Protein AF-A0A9E7HZ44-F1 (afdb_monomer)

Mean predicted aligned error: 19.76 Å

Foldseek 3Di:
DDDDDDDDDDDDDDDDDDDDDDDDDDDPDDDDADPVLVVLLVVCVVVVPLADDPVVLVVNLVVRVVVHDDDSVRSRVVSVVVSVVVVVVVVVVVVVVVVVVVVPDDDDDDDDDDDDDDDDDDDDDDDDDDDDDDDDDDDDDDDDDDDDDDDPCCVVVVCVVVPLADDDDDPVPDDDDPAWDWDRDSSDIDTHHDDQDDCCVVPNQDDWDADPVGDTDDRPPDDDDDDDPDDDDDDDDDDDDDDDDDDDDDDDDDDDDDDDDDDDDDDDDDDDDDDDDDDDDDDYYDDDDDDDDDDDDDDDDDDDDPPDDPDPDPVAQPLDDDDDDDDDDDDDDPDPVVVVQDFFLFAEEEEAAPQQQALVSLLLLLVLGHAEYEYEPLDDDLVRVVSSVVSNVSSCVVNVRHHAYEYEFNWDWKWKAAAVVQDKAKEAAFDKAKEACPNVDHDYNRYIYMVAQCCLVFDDQQWWKAWQLNQWIWGWHHGDPVRRMTITGTRHIDIDGHTTTMATAPTDRPDQQDDVVRLCCCVVRVVVVQHLEYEGPPDQFLVSLVVVCVSCPVNVLRYFYEYAQQAPNCLVRVVRVVVRGQAYEPACRNNCVRDPVVCSVVSLLVNLLVCLLVLRAYEYDDPLQVCQLPDLHGDPVSLVSLLVSVQSPHNYYYDDCNQHRGPNNSSVSNSSRVSSRSSLSNDPLVVLLVSSVVSADPVHDPLLVQLSVLLVVCVVQVFLEEEEEDAQLVSVSSNLSSPHSHAYEYEHAWDWDDPPPDTDTDDPSSQSVQSRGRRYDYDYDDHDPDDAPVVSVVVSVVVSLVVCVVSVSDDAQGWYWYWDAHVPRTDTDIDGRD

Radius of gyration: 37.18 Å; Cα contacts (8 Å, |Δi|>4): 1185; chains: 1; bounding box: 103×125×105 Å

Nearest PDB structures (foldseek):
  7z4m-assembly1_A  TM=9.750E-01  e=8.342E-63  Plasmodium falciparum 3D7
  3gg8-assembly1_A  TM=9.767E-01  e=5.979E-63  Toxoplasma gondii
  7z4r-assembly1_A  TM=9.336E-01  e=7.892E-63  Plasmodium falciparum 3D7
  6ksh-assembly1_D  TM=8.824E-01  e=1.493E-63  Plasmodium falciparum 3D7
  7z4n-assembly1_A  TM=9.130E-01  e=2.829E-62  Plasmodium falciparum 3D7

Solvent-accessible surface area (backbone atoms only — not comparable to full-atom values): 50744 Å² total; per-residue (Å²): 135,83,87,83,85,88,83,89,86,81,88,83,89,84,90,80,85,84,84,84,81,90,80,76,79,81,74,84,72,80,86,73,80,52,74,70,47,48,52,55,53,50,53,48,38,70,73,65,54,61,74,72,53,75,71,53,34,50,52,52,32,63,65,37,41,81,80,41,95,65,52,54,66,57,56,55,52,47,41,54,51,52,51,52,52,51,55,52,53,52,53,50,53,53,51,52,56,60,53,58,64,70,70,78,77,81,82,90,82,88,86,89,86,90,87,89,88,78,90,78,91,78,91,79,92,88,89,87,90,88,80,90,82,91,85,88,85,84,89,84,93,80,86,85,83,85,85,78,87,90,62,88,69,49,67,70,47,52,40,43,78,73,65,50,57,86,80,92,77,82,66,86,82,63,88,77,69,96,63,57,46,81,46,80,54,97,66,40,86,40,81,40,78,74,70,96,75,63,61,52,85,74,62,46,94,80,77,84,65,73,48,101,83,76,54,70,70,72,93,82,83,72,82,83,86,83,84,88,78,86,80,89,81,87,86,89,83,85,89,86,86,87,88,88,83,82,89,88,86,90,82,87,88,87,80,89,78,89,82,90,87,85,92,88,86,92,85,90,91,90,91,89,84,92,86,88,92,89,91,90,90,86,88,82,89,82,84,89,89,83,90,83,91,85,91,83,91,79,91,75,93,72,90,79,75,89,88,69,83,88,75,85,58,88,90,54,71,71,73,80,80,86,80,82,99,73,89,73,92,75,81,84,86,80,58,84,71,61,61,80,72,66,76,45,46,53,26,30,34,35,22,55,29,90,60,32,43,50,38,77,47,38,36,48,34,49,72,41,50,44,18,28,44,32,42,56,57,74,49,82,50,72,68,58,52,46,54,39,48,52,28,46,49,52,20,25,68,78,65,73,49,81,63,22,41,31,45,31,45,50,33,69,73,37,27,36,26,50,30,50,96,73,48,69,39,74,45,47,55,71,42,66,34,35,38,31,40,55,58,84,46,55,16,57,76,56,37,38,15,28,68,46,76,57,54,22,71,70,50,48,63,71,35,47,41,27,31,53,90,55,67,33,41,30,38,30,64,43,56,36,66,89,81,33,30,32,37,25,32,26,74,42,59,38,78,48,59,60,61,28,48,46,47,52,45,90,53,87,77,92,65,59,65,62,38,75,62,40,49,46,47,44,64,72,48,36,58,77,68,63,44,38,27,39,37,39,34,68,41,44,42,31,65,53,48,56,52,52,40,58,76,42,48,84,50,49,78,60,34,43,42,22,41,21,42,26,38,56,56,15,64,73,36,37,69,47,32,60,69,59,40,58,28,36,28,46,34,48,60,59,24,43,67,26,40,66,65,90,47,47,69,56,54,48,48,53,50,38,45,53,26,46,50,72,42,35,34,28,29,46,31,52,72,42,47,51,56,16,30,82,31,99,58,57,50,77,62,29,58,48,48,52,25,47,46,47,66,60,58,37,11,21,43,32,42,44,60,25,24,14,67,14,80,29,28,63,60,46,45,40,49,52,36,55,39,42,44,52,36,62,52,56,58,60,39,71,58,53,30,51,58,40,57,74,59,52,65,86,84,56,55,74,66,51,51,47,22,49,46,49,48,52,48,26,67,73,66,65,23,48,30,34,40,28,59,29,59,81,30,60,63,45,47,44,34,37,39,46,44,55,85,42,46,30,43,30,34,29,46,45,50,76,44,68,80,93,81,56,78,48,74,47,78,64,49,39,39,39,58,29,39,48,36,35,27,47,43,58,41,81,46,83,71,73,97,64,95,44,79,61,62,53,47,55,50,54,49,50,54,50,51,53,50,30,42,76,71,66,54,44,53,70,76,37,37,33,30,38,36,41,70,58,90,93,47,75,47,79,46,81,42,71,39,116

InterPro domains:
  IPR001356 Homeodomain [PF00046] (28-88)
  IPR001356 Homeodomain [PS50071] (24-89)
  IPR001356 Homeodomain [SM00389] (26-93)
  IPR001697 Pyruvate kinase [PR01050] (401-417)
  IPR001697 Pyruvate kinase [PR01050] (531-545)
  IPR001697 Pyruvate kinase [PR01050] (561-587)
  IPR001697 Pyruvate kinase [PR01050] (588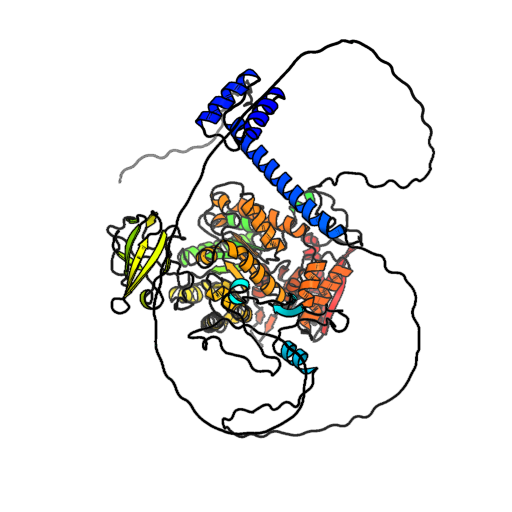-612)
  IPR001697 Pyruvate kinase [PR01050] (613-637)
  IPR001697 Pyruvate kinase [PR01050] (638-656)
  IPR001697 Pyruvate kinase [PR01050] (657-673)
  IPR001697 Pyruvate kinase [PTHR11817] (339-818)
  IPR001697 Pyruvate kinase [TIGR01064] (345-749)
  IPR001697 Pyruvate kinase [cd00288] (344-833)
  IPR009057 Homedomain-like superfamily [SSF46689] (22-96)
  IPR011037 Pyruvate kinase-like, insert domain superfamily [SSF50800] (412-511)
  IPR015793 Pyruvate kinase, barrel [PF00224] (345-669)
  IPR015795 Pyruvate kinase, C-terminal [PF02887] (704-824)
  IPR015806 Pyruvate kinase, insert domain superfamily [G3DSA:2.40.33.10] (412-512)
  IPR015813 Pyruvate/Phosphoenolpyruvate kinase-like domain superfamily [SSF51621] (340-685)
  IPR018209 Pyruvate kinase, active site [PS00110] (559-571)

pLDDT: mean 71.4, std 29.46, range [18.38, 98.81]

Structure (mmCIF, N/CA/C/O backbone):
data_AF-A0A9E7HZ44-F1
#
_entry.id   AF-A0A9E7HZ44-F1
#
loop_
_atom_site.group_PDB
_atom_site.id
_atom_site.type_symbol
_atom_site.label_atom_id
_atom_site.label_alt_id
_atom_site.label_comp_id
_atom_site.label_asym_id
_atom_site.label_entity_id
_atom_site.label_seq_id
_atom_site.pdbx_PDB_ins_code
_atom_site.Cartn_x
_atom_site.Cartn_y
_atom_site.Cartn_z
_atom_site.occupancy
_atom_site.B_iso_or_equiv
_atom_site.auth_seq_id
_atom_site.auth_comp_id
_atom_site.auth_asym_id
_atom_site.auth_atom_id
_atom_site.pdbx_PDB_model_num
ATOM 1 N N . MET A 1 1 ? 22.746 48.131 -11.949 1.00 31.34 1 MET A N 1
ATOM 2 C CA . MET A 1 1 ? 22.868 49.538 -12.367 1.00 31.34 1 MET A CA 1
ATOM 3 C C . MET A 1 1 ? 21.518 49.970 -12.907 1.00 31.34 1 MET A C 1
ATOM 5 O O . MET A 1 1 ? 20.819 49.123 -13.448 1.00 31.34 1 MET A O 1
ATOM 9 N N . ASP A 1 2 ? 21.203 51.241 -12.693 1.00 27.70 2 ASP A N 1
ATOM 10 C CA . ASP A 1 2 ? 20.220 52.071 -13.399 1.00 27.70 2 ASP A CA 1
ATOM 11 C C . ASP A 1 2 ? 18.720 51.726 -13.251 1.00 27.70 2 ASP A C 1
ATOM 13 O O . ASP A 1 2 ? 18.129 50.962 -14.008 1.00 27.70 2 ASP A O 1
ATOM 17 N N . ASP A 1 3 ? 18.121 52.362 -12.240 1.00 26.78 3 ASP A N 1
ATOM 18 C CA . ASP A 1 3 ? 16.855 53.114 -12.234 1.00 26.78 3 ASP A CA 1
ATOM 19 C C . ASP A 1 3 ? 15.755 52.818 -13.285 1.00 26.78 3 ASP A C 1
ATOM 21 O O . ASP A 1 3 ? 15.936 53.030 -14.484 1.00 26.78 3 ASP A O 1
ATOM 25 N N . ARG A 1 4 ? 14.502 52.661 -12.812 1.00 26.77 4 ARG A N 1
ATOM 26 C CA . ARG A 1 4 ? 13.588 53.820 -12.621 1.00 26.77 4 ARG A CA 1
ATOM 27 C C . ARG A 1 4 ? 12.241 53.483 -11.953 1.00 26.77 4 ARG A C 1
ATOM 29 O O . ARG A 1 4 ? 11.632 52.458 -12.224 1.00 26.77 4 ARG A O 1
ATOM 36 N N . ASN A 1 5 ? 11.761 54.476 -11.198 1.00 26.59 5 ASN A N 1
ATOM 37 C CA . ASN A 1 5 ? 10.375 54.818 -10.833 1.00 26.59 5 ASN A CA 1
ATOM 38 C C . ASN A 1 5 ? 9.503 53.858 -9.993 1.00 26.59 5 ASN A C 1
ATOM 40 O O . ASN A 1 5 ? 9.154 52.747 -10.375 1.00 26.59 5 ASN A O 1
ATOM 44 N N . GLN A 1 6 ? 9.009 54.423 -8.887 1.00 26.73 6 GLN A N 1
ATOM 45 C CA . GLN A 1 6 ? 7.844 53.980 -8.115 1.00 26.73 6 GLN A CA 1
ATOM 46 C C . GLN A 1 6 ? 6.529 54.404 -8.801 1.00 26.73 6 GLN A C 1
ATOM 48 O O . GLN A 1 6 ? 6.512 55.409 -9.512 1.00 26.73 6 GLN A O 1
ATOM 53 N N . CYS A 1 7 ? 5.412 53.750 -8.459 1.00 23.45 7 CYS A N 1
ATOM 54 C CA . CYS A 1 7 ? 4.123 54.420 -8.214 1.00 23.45 7 CYS A CA 1
ATOM 55 C C . CYS A 1 7 ? 3.167 53.528 -7.401 1.00 23.45 7 CYS A C 1
ATOM 57 O O . CYS A 1 7 ? 3.275 52.303 -7.427 1.00 23.45 7 CYS A O 1
ATOM 59 N N . HIS A 1 8 ? 2.244 54.160 -6.671 1.00 26.80 8 HIS A N 1
ATOM 60 C CA . HIS A 1 8 ? 1.192 53.494 -5.894 1.00 26.80 8 HIS A CA 1
ATOM 61 C C . HIS A 1 8 ? 0.076 52.929 -6.784 1.00 26.80 8 HIS A C 1
ATOM 63 O O . HIS A 1 8 ? -0.079 53.330 -7.937 1.00 26.80 8 HIS A O 1
ATOM 69 N N . ASN A 1 9 ? -0.756 52.057 -6.210 1.00 24.92 9 ASN A N 1
ATOM 70 C CA . ASN A 1 9 ? -2.046 51.683 -6.779 1.00 24.92 9 ASN A CA 1
ATOM 71 C C . ASN A 1 9 ? -3.054 51.495 -5.638 1.00 24.92 9 ASN A C 1
ATOM 73 O O . ASN A 1 9 ? -2.793 50.701 -4.735 1.00 24.92 9 ASN A O 1
ATOM 77 N N . ASP A 1 10 ? -4.169 52.228 -5.661 1.00 23.77 10 ASP A N 1
ATOM 78 C CA . ASP A 1 10 ? -5.167 52.191 -4.589 1.00 23.77 10 ASP A CA 1
ATOM 79 C C . ASP A 1 10 ? -6.593 52.448 -5.123 1.00 23.77 10 ASP A C 1
ATOM 81 O O . ASP A 1 10 ? -6.895 53.517 -5.654 1.00 23.77 10 ASP A O 1
ATOM 85 N N . SER A 1 11 ? -7.474 51.459 -4.934 1.00 24.36 11 SER A N 1
ATOM 86 C CA . SER A 1 11 ? -8.942 51.575 -5.027 1.00 24.36 11 SER A CA 1
ATOM 87 C C . SER A 1 11 ? -9.523 51.953 -6.441 1.00 24.36 11 SER A C 1
ATOM 89 O O . SER A 1 11 ? -8.825 51.779 -7.439 1.00 24.36 11 SER A O 1
ATOM 91 N N . PRO A 1 12 ? -10.856 52.144 -6.648 1.00 39.22 12 PRO A N 1
ATOM 92 C CA . PRO A 1 12 ? -11.655 51.015 -7.160 1.00 39.22 12 PRO A CA 1
ATOM 93 C C . PRO A 1 12 ? -12.705 51.321 -8.269 1.00 39.22 12 PRO A C 1
ATOM 95 O O . PRO A 1 12 ? -13.019 52.462 -8.578 1.00 39.22 12 PRO A O 1
ATOM 98 N N . ASN A 1 13 ? -13.367 50.252 -8.749 1.00 30.62 13 ASN A N 1
ATOM 99 C CA . ASN A 1 13 ? -14.693 50.217 -9.410 1.00 30.62 13 ASN A CA 1
ATOM 100 C C . ASN A 1 13 ? -14.943 51.033 -10.702 1.00 30.62 13 ASN A C 1
ATOM 102 O O . ASN A 1 13 ? -15.187 52.234 -10.668 1.00 30.62 13 ASN A O 1
ATOM 106 N N . LEU A 1 14 ? -15.182 50.324 -11.816 1.00 26.89 14 LEU A N 1
ATOM 107 C CA . LEU A 1 14 ? -16.049 50.809 -12.904 1.00 26.89 14 LEU A CA 1
ATOM 108 C C . LEU A 1 14 ? -16.766 49.641 -13.608 1.00 26.89 14 LEU A C 1
ATOM 110 O O . LEU A 1 14 ? -16.137 48.675 -14.036 1.00 26.89 14 LEU A O 1
ATOM 114 N N . ARG A 1 15 ? -18.101 49.712 -13.713 1.00 30.14 15 ARG A N 1
ATOM 115 C CA . ARG A 1 15 ? -18.938 48.676 -14.353 1.00 30.14 15 ARG A CA 1
ATOM 116 C C . ARG A 1 15 ? -18.913 48.809 -15.882 1.00 30.14 15 ARG A C 1
ATOM 118 O O . ARG A 1 15 ? -18.851 49.918 -16.404 1.00 30.14 15 ARG A O 1
ATOM 125 N N . ARG A 1 16 ? -19.080 47.692 -16.601 1.00 28.38 16 ARG A N 1
ATOM 126 C CA . ARG A 1 16 ? -19.486 47.666 -18.022 1.00 28.38 16 ARG A CA 1
ATOM 127 C C . ARG A 1 16 ? -20.839 46.945 -18.169 1.00 28.38 16 ARG A C 1
ATOM 129 O O . ARG A 1 16 ? -21.127 46.077 -17.345 1.00 28.38 16 ARG A O 1
ATOM 136 N N . PRO A 1 17 ? -21.686 47.326 -19.144 1.00 28.48 17 PRO A N 1
ATOM 137 C CA . PRO A 1 17 ? -23.046 46.801 -19.275 1.00 28.48 17 PRO A CA 1
ATOM 138 C C . PRO A 1 17 ? -23.092 45.382 -19.862 1.00 28.48 17 PRO A C 1
ATOM 140 O O . PRO A 1 17 ? -22.163 44.936 -20.534 1.00 28.48 17 PRO A O 1
ATOM 143 N N . VAL A 1 18 ? -24.211 44.697 -19.618 1.00 32.72 18 VAL A N 1
ATOM 144 C CA . VAL A 1 18 ? -24.519 43.359 -20.144 1.00 32.72 18 VAL A CA 1
ATOM 145 C C . VAL A 1 18 ? -25.114 43.478 -21.556 1.00 32.72 18 VAL A C 1
ATOM 147 O O . VAL A 1 18 ? -26.050 44.259 -21.728 1.00 32.72 18 VAL A O 1
ATOM 150 N N . PRO A 1 19 ? -24.636 42.713 -22.557 1.00 32.00 19 PRO A N 1
ATOM 151 C CA . PRO A 1 19 ? -25.356 42.513 -23.811 1.00 32.00 19 PRO A CA 1
ATOM 152 C C . PRO A 1 19 ? -26.522 41.543 -23.590 1.00 32.00 19 PRO A C 1
ATOM 154 O O . PRO A 1 19 ? -26.318 40.437 -23.088 1.00 32.00 19 PRO A O 1
ATOM 157 N N . ASP A 1 20 ? -27.730 41.947 -23.970 1.00 40.12 20 ASP A N 1
ATOM 158 C CA . ASP A 1 20 ? -28.900 41.065 -23.968 1.00 40.12 20 ASP A CA 1
ATOM 159 C C . ASP A 1 20 ? -28.876 40.116 -25.188 1.00 40.12 20 ASP A C 1
ATOM 161 O O . ASP A 1 20 ? -28.312 40.455 -26.231 1.00 40.12 20 ASP A O 1
ATOM 165 N N . GLY A 1 21 ? -29.483 38.932 -25.065 1.00 33.19 21 GLY A N 1
ATOM 166 C CA . GLY A 1 21 ? -29.542 37.914 -26.127 1.00 33.19 21 GLY A CA 1
ATOM 167 C C . GLY A 1 21 ? -28.834 36.593 -25.800 1.00 33.19 21 GLY A C 1
ATOM 168 O O . GLY A 1 21 ? -27.719 36.326 -26.245 1.00 33.19 21 GLY A O 1
ATOM 169 N N . THR A 1 22 ? -29.522 35.700 -25.083 1.00 33.28 22 THR A N 1
ATOM 170 C CA . THR A 1 22 ? -29.056 34.324 -24.841 1.00 33.28 22 THR A CA 1
ATOM 171 C C . THR A 1 22 ? -29.356 33.397 -26.025 1.00 33.28 22 THR A C 1
ATOM 173 O O . THR A 1 22 ? -30.419 32.784 -26.108 1.00 33.28 22 THR A O 1
ATOM 176 N N . VAL A 1 23 ? -28.386 33.217 -26.926 1.00 35.75 23 VAL A N 1
ATOM 177 C CA . VAL A 1 23 ? -28.404 32.095 -27.883 1.00 35.75 23 VAL A CA 1
ATOM 178 C C . VAL A 1 23 ? -27.796 30.866 -27.207 1.00 35.75 23 VAL A C 1
ATOM 180 O O . VAL A 1 23 ? -26.580 30.759 -27.068 1.00 35.75 23 VAL A O 1
ATOM 183 N N . ALA A 1 24 ? -28.642 29.938 -26.761 1.00 32.97 24 ALA A N 1
ATOM 184 C CA . ALA A 1 24 ? -28.184 28.673 -26.193 1.00 32.97 24 ALA A CA 1
ATOM 185 C C . ALA A 1 24 ? -27.529 27.790 -27.271 1.00 32.97 24 ALA A C 1
ATOM 187 O O . ALA A 1 24 ? -28.109 27.584 -28.340 1.00 32.97 24 ALA A O 1
ATOM 188 N N . GLU A 1 25 ? -26.357 27.212 -26.982 1.00 34.09 25 GLU A N 1
ATOM 189 C CA . GLU A 1 25 ? -25.797 26.171 -27.849 1.00 34.09 25 GLU A CA 1
ATOM 190 C C . GLU A 1 25 ? -26.769 24.978 -27.948 1.00 34.09 25 GLU A C 1
ATOM 192 O O . GLU A 1 25 ? -27.301 24.521 -26.927 1.00 34.09 25 GLU A O 1
ATOM 197 N N . PRO A 1 26 ? -27.000 24.422 -29.151 1.00 35.25 26 PRO A N 1
ATOM 198 C CA . PRO A 1 26 ? -27.911 23.302 -29.315 1.00 35.25 26 PRO A CA 1
ATOM 199 C C . PRO A 1 26 ? -27.337 22.045 -28.653 1.00 35.25 26 PRO A C 1
ATOM 201 O O . PRO A 1 26 ? -26.381 21.435 -29.143 1.00 35.25 26 PRO A O 1
ATOM 204 N N . VAL A 1 27 ? -27.973 21.621 -27.556 1.00 38.03 27 VAL A N 1
ATOM 205 C CA . VAL A 1 27 ? -27.736 20.325 -26.903 1.00 38.03 27 VAL A CA 1
ATOM 206 C C . VAL A 1 27 ? -27.703 19.236 -27.974 1.00 38.03 27 VAL A C 1
ATOM 208 O O . VAL A 1 27 ? -28.695 19.032 -28.673 1.00 38.03 27 VAL A O 1
ATOM 211 N N . ARG A 1 28 ? -26.567 18.532 -28.110 1.00 43.34 28 ARG A N 1
ATOM 212 C CA . ARG A 1 28 ? -26.368 17.500 -29.143 1.00 43.34 28 ARG A CA 1
ATOM 213 C C . ARG A 1 28 ? -27.404 16.384 -28.997 1.00 43.34 28 ARG A C 1
ATOM 215 O O . ARG A 1 28 ? -27.225 15.447 -28.217 1.00 43.34 28 ARG A O 1
ATOM 222 N N . THR A 1 29 ? -28.489 16.491 -29.756 1.00 53.72 29 THR A N 1
ATOM 223 C CA . THR A 1 29 ? -29.624 15.575 -29.704 1.00 53.72 29 THR A CA 1
ATOM 224 C C . THR A 1 29 ? -29.196 14.176 -30.127 1.00 53.72 29 THR A C 1
ATOM 226 O O . THR A 1 29 ? -28.502 13.964 -31.123 1.00 53.72 29 THR A O 1
ATOM 229 N N . ARG A 1 30 ? -29.592 13.182 -29.328 1.00 64.12 30 ARG A N 1
ATOM 230 C CA . ARG A 1 30 ? -29.221 11.788 -29.561 1.00 64.12 30 ARG A CA 1
ATOM 231 C C . ARG A 1 30 ? -29.930 11.281 -30.814 1.00 64.12 30 ARG A C 1
ATOM 233 O O . ARG A 1 30 ? -31.145 11.086 -30.794 1.00 64.12 30 ARG A O 1
ATOM 240 N N . TRP A 1 31 ? -29.169 11.050 -31.883 1.00 83.31 31 TRP A N 1
ATOM 241 C CA . TRP A 1 31 ? -29.722 10.545 -33.138 1.00 83.31 31 TRP A CA 1
ATOM 242 C C . TRP A 1 31 ? -30.533 9.270 -32.906 1.00 83.31 31 TRP A C 1
ATOM 244 O O . TRP A 1 31 ? -30.033 8.278 -32.370 1.00 83.31 31 TRP A O 1
ATOM 254 N N . THR A 1 32 ? -31.798 9.340 -33.304 1.00 83.88 32 THR A N 1
ATOM 255 C CA . THR A 1 32 ? -32.782 8.272 -33.180 1.00 83.88 32 THR A CA 1
ATOM 256 C C . THR A 1 32 ? -33.234 7.950 -34.604 1.00 83.88 32 THR A C 1
ATOM 258 O O . THR A 1 32 ? -33.946 8.767 -35.189 1.00 83.88 32 THR A O 1
ATOM 261 N N . PRO A 1 33 ? -32.759 6.846 -35.211 1.00 87.06 33 PRO A N 1
ATOM 262 C CA . PRO A 1 33 ? -33.047 6.541 -36.608 1.00 87.06 33 PRO A CA 1
ATOM 263 C C . PRO A 1 33 ? -34.537 6.276 -36.816 1.00 87.06 33 PRO A C 1
ATOM 265 O O . PRO A 1 33 ? -35.177 5.623 -35.988 1.00 87.06 33 PRO A O 1
ATOM 268 N N . LYS A 1 34 ? -35.076 6.749 -37.942 1.00 88.25 34 LYS A N 1
ATOM 269 C CA . LYS A 1 34 ? -36.459 6.452 -38.341 1.00 88.25 34 LYS A CA 1
ATOM 270 C C . LYS A 1 34 ? -36.628 4.978 -38.762 1.00 88.25 34 LYS A C 1
ATOM 272 O O . LYS A 1 34 ? -35.626 4.340 -39.099 1.00 88.25 34 LYS A O 1
ATOM 277 N N . PRO A 1 35 ? -37.857 4.423 -38.796 1.00 89.38 35 PRO A N 1
ATOM 278 C CA . PRO A 1 35 ? -38.094 3.031 -39.189 1.00 89.38 35 PRO A CA 1
ATOM 279 C C . PRO A 1 35 ? -37.479 2.647 -40.543 1.00 89.38 35 PRO A C 1
ATOM 281 O O . PRO A 1 35 ? -36.881 1.581 -40.660 1.00 89.38 35 PRO A O 1
ATOM 284 N N . GLU A 1 36 ? -37.536 3.532 -41.538 1.00 88.94 36 GLU A N 1
ATOM 285 C CA . GLU A 1 36 ? -36.986 3.312 -42.883 1.00 88.94 36 GLU A CA 1
ATOM 286 C C . GLU A 1 36 ? -35.454 3.214 -42.836 1.00 88.94 36 GLU A C 1
ATOM 288 O O . GLU A 1 36 ? -34.850 2.320 -43.429 1.00 88.94 36 GLU A O 1
ATOM 293 N N . GLN A 1 37 ? -34.823 4.087 -42.042 1.00 91.00 37 GLN A N 1
ATOM 294 C CA . GLN A 1 37 ? -33.380 4.067 -41.807 1.00 91.00 37 GLN A CA 1
ATOM 295 C C . GLN A 1 37 ? -32.945 2.789 -41.080 1.00 91.00 37 GLN A C 1
ATOM 297 O O . GLN A 1 37 ? -31.908 2.219 -41.415 1.00 91.00 37 GLN A O 1
ATOM 302 N N . ILE A 1 38 ? -33.741 2.308 -40.115 1.00 90.06 38 ILE A N 1
ATOM 303 C CA . ILE A 1 38 ? -33.494 1.036 -39.421 1.00 90.06 38 ILE A CA 1
ATOM 304 C C . ILE A 1 38 ? -33.588 -0.137 -40.403 1.00 90.06 38 ILE A C 1
ATOM 306 O O . ILE A 1 38 ? -32.700 -0.982 -40.393 1.00 90.06 38 ILE A O 1
ATOM 310 N N . LEU A 1 39 ? -34.603 -0.184 -41.271 1.00 90.19 39 LEU A N 1
ATOM 311 C CA . LEU A 1 39 ? -34.767 -1.261 -42.257 1.00 90.19 39 LEU A CA 1
ATOM 312 C C . LEU A 1 39 ? -33.582 -1.339 -43.232 1.00 90.19 39 LEU A C 1
ATOM 314 O O . LEU A 1 39 ? -33.048 -2.426 -43.453 1.00 90.19 39 LEU A O 1
ATOM 318 N N . ILE A 1 40 ? -33.114 -0.199 -43.751 1.00 90.31 40 ILE A N 1
ATOM 319 C CA . ILE A 1 40 ? -31.931 -0.130 -44.626 1.00 90.31 40 ILE A CA 1
ATOM 320 C C . ILE A 1 40 ? -30.676 -0.619 -43.882 1.00 90.31 40 ILE A C 1
ATOM 322 O O . ILE A 1 40 ? -29.938 -1.466 -44.389 1.00 90.31 40 ILE A O 1
ATOM 326 N N . LEU A 1 41 ? -30.451 -0.137 -42.655 1.00 92.75 41 LEU A N 1
ATOM 327 C CA . LEU A 1 41 ? -29.307 -0.528 -41.825 1.00 92.75 41 LEU A CA 1
ATOM 328 C C . LEU A 1 41 ? -29.329 -2.017 -41.442 1.00 92.75 41 LEU A C 1
ATOM 330 O O . LEU A 1 41 ? -28.287 -2.673 -41.479 1.00 92.75 41 LEU A O 1
ATOM 334 N N . GLU A 1 42 ? -30.495 -2.576 -41.110 1.00 90.44 42 GLU A N 1
ATOM 335 C CA . GLU A 1 42 ? -30.638 -4.005 -40.816 1.00 90.44 42 GLU A CA 1
ATOM 336 C C . GLU A 1 42 ? -30.482 -4.870 -42.068 1.00 90.44 42 GLU A C 1
ATOM 338 O O . GLU A 1 42 ? -29.826 -5.904 -41.983 1.00 90.44 42 GLU A O 1
ATOM 343 N N . SER A 1 43 ? -30.965 -4.433 -43.235 1.00 91.00 43 SER A N 1
ATOM 344 C CA . SER A 1 43 ? -30.728 -5.133 -44.504 1.00 91.00 43 SER A CA 1
ATOM 345 C C . SER A 1 43 ? -29.233 -5.234 -44.830 1.00 91.00 43 SER A C 1
ATOM 347 O O . SER A 1 43 ? -28.746 -6.319 -45.143 1.00 91.00 43 SER A O 1
ATOM 349 N N . ILE A 1 44 ? -28.484 -4.133 -44.697 1.00 90.69 44 ILE A N 1
ATOM 350 C CA . ILE A 1 44 ? -27.032 -4.089 -44.961 1.00 90.69 44 ILE A CA 1
ATOM 351 C C . ILE A 1 44 ? -26.247 -4.905 -43.917 1.00 90.69 44 ILE A C 1
ATOM 353 O O . ILE A 1 44 ? -25.283 -5.597 -44.245 1.00 90.69 44 ILE A O 1
ATOM 357 N N . PHE A 1 45 ? -26.668 -4.878 -42.649 1.00 90.81 45 PHE A N 1
ATOM 358 C CA . PHE A 1 45 ? -26.069 -5.716 -41.606 1.00 90.81 45 PHE A CA 1
ATOM 359 C C . PHE A 1 45 ? -26.300 -7.211 -41.874 1.00 90.81 45 PHE A C 1
ATOM 361 O O . PHE A 1 45 ? -25.380 -8.019 -41.734 1.00 90.81 45 PHE A O 1
ATOM 368 N N . ASN A 1 46 ? -27.520 -7.579 -42.274 1.00 86.62 46 ASN A N 1
ATOM 369 C CA . ASN A 1 46 ? -27.911 -8.961 -42.543 1.00 86.62 46 ASN A CA 1
ATOM 370 C C . ASN A 1 46 ? -27.278 -9.506 -43.837 1.00 86.62 46 ASN A C 1
ATOM 372 O O . ASN A 1 46 ? -27.033 -10.706 -43.915 1.00 86.62 46 ASN A O 1
ATOM 376 N N . SER A 1 47 ? -26.914 -8.650 -44.802 1.00 85.31 47 SER A N 1
ATOM 377 C CA . SER A 1 47 ? -26.102 -9.030 -45.972 1.00 85.31 47 SER A CA 1
ATOM 378 C C . SER A 1 47 ? -24.608 -9.241 -45.653 1.00 85.31 47 SER A C 1
ATOM 380 O O . SER A 1 47 ? -23.781 -9.282 -46.560 1.00 85.31 47 SER A O 1
ATOM 382 N N . GLY A 1 48 ? -24.238 -9.339 -44.370 1.00 81.81 48 GLY A N 1
ATOM 383 C CA . GLY A 1 48 ? -22.891 -9.670 -43.897 1.00 81.81 48 GLY A CA 1
ATOM 384 C C . GLY A 1 48 ? -21.986 -8.475 -43.578 1.00 81.81 48 GLY A C 1
ATOM 385 O O . GLY A 1 48 ? -20.916 -8.664 -42.993 1.00 81.81 48 GLY A O 1
ATOM 386 N N . MET A 1 49 ? -22.390 -7.236 -43.887 1.00 82.56 49 MET A N 1
ATOM 387 C CA . MET A 1 49 ? -21.557 -6.049 -43.655 1.00 82.56 49 MET A CA 1
ATOM 388 C C . MET A 1 49 ? -21.597 -5.608 -42.181 1.00 82.56 49 MET A C 1
ATOM 390 O O . MET A 1 49 ? -22.255 -4.647 -41.801 1.00 82.56 49 MET A O 1
ATOM 394 N N . VAL A 1 50 ? -20.859 -6.308 -41.317 1.00 81.69 50 VAL A N 1
ATOM 395 C CA . VAL A 1 50 ? -20.880 -6.083 -39.855 1.00 81.69 50 VAL A CA 1
ATOM 396 C C . VAL A 1 50 ? -19.962 -4.958 -39.347 1.00 81.69 50 VAL A C 1
ATOM 398 O O . VAL A 1 50 ? -19.969 -4.669 -38.149 1.00 81.69 50 VAL A O 1
ATOM 401 N N . ASN A 1 51 ? -19.146 -4.347 -40.214 1.00 85.38 51 ASN A N 1
ATOM 402 C CA . ASN A 1 51 ? -18.246 -3.233 -39.881 1.00 85.38 51 ASN A CA 1
ATOM 403 C C . ASN A 1 51 ? -17.848 -2.455 -41.160 1.00 85.38 51 ASN A C 1
ATOM 405 O O . ASN A 1 51 ? -16.833 -2.803 -41.768 1.00 85.38 51 ASN A O 1
ATOM 409 N N . PRO A 1 52 ? -18.628 -1.452 -41.607 1.00 84.56 52 PRO A N 1
ATOM 410 C CA . PRO A 1 52 ? -18.349 -0.740 -42.855 1.00 84.56 52 PRO A CA 1
ATOM 411 C C . PRO A 1 52 ? -17.037 0.072 -42.778 1.00 84.56 52 PRO A C 1
ATOM 413 O O . PRO A 1 52 ? -16.785 0.732 -41.766 1.00 84.56 52 PRO A O 1
ATOM 416 N N . PRO A 1 53 ? -16.195 0.072 -43.831 1.00 85.94 53 PRO A N 1
ATOM 417 C CA . PRO A 1 53 ? -15.043 0.970 -43.927 1.00 85.94 53 PRO A CA 1
ATOM 418 C C . PRO A 1 53 ? -15.486 2.431 -44.121 1.00 85.94 53 PRO A C 1
ATOM 420 O O . PRO A 1 53 ? -16.646 2.707 -44.437 1.00 85.94 53 PRO A O 1
ATOM 423 N N . LYS A 1 54 ? -14.559 3.391 -43.968 1.00 79.62 54 LYS A N 1
ATOM 424 C CA . LYS A 1 54 ? -14.870 4.838 -44.014 1.00 79.62 54 LYS A CA 1
ATOM 425 C C . LYS A 1 54 ? -15.613 5.261 -45.294 1.00 79.62 54 LYS A C 1
ATOM 427 O O . LYS A 1 54 ? -16.611 5.965 -45.194 1.00 79.62 54 LYS A O 1
ATOM 432 N N . GLY A 1 55 ? -15.172 4.801 -46.469 1.00 80.81 55 GLY A N 1
ATOM 433 C CA . GLY A 1 55 ? -15.827 5.123 -47.747 1.00 80.81 55 GLY A CA 1
ATOM 434 C C . GLY A 1 55 ? -17.263 4.597 -47.839 1.00 80.81 55 GLY A C 1
ATOM 435 O O . GLY A 1 55 ? -18.173 5.337 -48.208 1.00 80.81 55 GLY A O 1
ATOM 436 N N . GLU A 1 56 ? -17.496 3.356 -47.407 1.00 85.44 56 GLU A N 1
ATOM 437 C CA . GLU A 1 56 ? -18.841 2.769 -47.430 1.00 85.44 56 GLU A CA 1
ATOM 438 C C . GLU A 1 56 ? -19.746 3.377 -46.350 1.00 85.44 56 GLU A C 1
ATOM 440 O O . GLU A 1 56 ? -20.941 3.535 -46.566 1.00 85.44 56 GLU A O 1
ATOM 445 N N . THR A 1 57 ? -19.183 3.832 -45.226 1.00 88.00 57 THR A N 1
ATOM 446 C CA . THR A 1 57 ? -19.924 4.589 -44.199 1.00 88.00 57 THR A CA 1
ATOM 447 C C . THR A 1 57 ? -20.515 5.875 -44.784 1.00 88.00 57 THR A C 1
ATOM 449 O O . THR A 1 57 ? -21.698 6.136 -44.578 1.00 88.00 57 THR A O 1
ATOM 452 N N . VAL A 1 58 ? -19.743 6.616 -45.591 1.00 86.31 58 VAL A N 1
ATOM 453 C CA . VAL A 1 58 ? -20.213 7.816 -46.313 1.00 86.31 58 VAL A CA 1
ATOM 454 C C . VAL A 1 58 ? -21.299 7.469 -47.341 1.00 86.31 58 VAL A C 1
ATOM 456 O O . VAL A 1 58 ? -22.273 8.208 -47.488 1.00 86.31 58 VAL A O 1
ATOM 459 N N . ARG A 1 59 ? -21.175 6.333 -48.040 1.00 88.44 59 ARG A N 1
ATOM 460 C CA . ARG A 1 59 ? -22.183 5.857 -49.005 1.00 88.44 59 ARG A CA 1
ATOM 461 C C . ARG A 1 59 ? -23.500 5.477 -48.321 1.00 88.44 59 ARG A C 1
ATOM 463 O O . ARG A 1 59 ? -24.566 5.900 -48.764 1.00 88.44 59 ARG A O 1
ATOM 470 N N . ILE A 1 60 ? -23.423 4.736 -47.215 1.00 90.19 60 ILE A N 1
ATOM 471 C CA . ILE A 1 60 ? -24.570 4.360 -46.380 1.00 90.19 60 ILE A CA 1
ATOM 472 C C . ILE A 1 60 ? -25.216 5.616 -45.781 1.00 90.19 60 ILE A C 1
ATOM 474 O O . ILE A 1 60 ? -26.437 5.737 -45.795 1.00 90.19 60 ILE A O 1
ATOM 478 N N . ARG A 1 61 ? -24.421 6.596 -45.331 1.00 92.25 61 ARG A N 1
ATOM 479 C CA . ARG A 1 61 ? -24.929 7.888 -44.854 1.00 92.25 61 ARG A CA 1
ATOM 480 C C . ARG A 1 61 ? -25.751 8.599 -45.934 1.00 92.25 61 ARG A C 1
ATOM 482 O O . ARG A 1 61 ? -26.894 8.941 -45.659 1.00 92.25 61 ARG A O 1
ATOM 489 N N . LYS A 1 62 ? -25.241 8.718 -47.169 1.00 89.94 62 LYS A N 1
ATOM 490 C CA . LYS A 1 62 ? -25.972 9.317 -48.308 1.00 89.94 62 LYS A CA 1
ATOM 491 C C . LYS A 1 62 ? -27.283 8.604 -48.663 1.00 89.94 62 LYS A C 1
ATOM 493 O O . LYS A 1 62 ? -28.240 9.257 -49.067 1.00 89.94 62 LYS A O 1
ATOM 498 N N . LEU A 1 63 ? -27.352 7.281 -48.505 1.00 89.81 63 LEU A N 1
ATOM 499 C CA . LEU A 1 63 ? -28.600 6.521 -48.676 1.00 89.81 63 LEU A CA 1
ATOM 500 C C . LEU A 1 63 ? -29.619 6.828 -47.566 1.00 89.81 63 LEU A C 1
ATOM 502 O O . LEU A 1 63 ? -30.815 6.907 -47.822 1.00 89.81 63 LEU A O 1
ATOM 506 N N . LEU A 1 64 ? -29.150 7.024 -46.333 1.00 90.75 64 LEU A N 1
ATOM 507 C CA . LEU A 1 64 ? -29.996 7.278 -45.164 1.00 90.75 64 LEU A CA 1
ATOM 508 C C . LEU A 1 64 ? -30.419 8.751 -45.027 1.00 90.75 64 LEU A C 1
ATOM 510 O O . LEU A 1 64 ? -31.495 9.011 -44.485 1.00 90.75 64 LEU A O 1
ATOM 514 N N . GLU A 1 65 ? -29.617 9.694 -45.539 1.00 90.44 65 GLU A N 1
ATOM 515 C CA . GLU A 1 65 ? -29.908 11.138 -45.612 1.00 90.44 65 GLU A CA 1
ATOM 516 C C . GLU A 1 65 ? -31.269 11.412 -46.277 1.00 90.44 65 GLU A C 1
ATOM 518 O O . GLU A 1 65 ? -32.010 12.275 -45.808 1.00 90.44 65 GLU A O 1
ATOM 523 N N . GLN A 1 66 ? -31.647 10.613 -47.286 1.00 87.62 66 GLN A N 1
ATOM 524 C CA . GLN A 1 66 ? -32.936 10.690 -47.996 1.00 87.62 66 GLN A CA 1
ATOM 525 C C . GLN A 1 66 ? -34.159 10.553 -47.071 1.00 87.62 66 GLN A C 1
ATOM 527 O O . GLN A 1 66 ? -35.233 11.066 -47.375 1.00 87.62 66 GLN A O 1
ATOM 532 N N . PHE A 1 67 ? -33.998 9.884 -45.927 1.00 85.88 67 PHE A N 1
ATOM 533 C CA . PHE A 1 67 ? -35.064 9.637 -44.954 1.00 85.88 67 PHE A CA 1
ATOM 534 C C . PHE A 1 67 ? -34.953 10.546 -43.718 1.00 85.88 67 PHE A C 1
ATOM 536 O O . PHE A 1 67 ? -35.915 10.679 -42.957 1.00 85.88 67 PHE A O 1
ATOM 543 N N . GLY A 1 68 ? -33.816 11.219 -43.511 1.00 84.75 68 GLY A N 1
ATOM 544 C CA . GLY A 1 68 ? -33.608 12.183 -42.429 1.00 84.75 68 GLY A CA 1
ATOM 545 C C . GLY A 1 68 ? -32.137 12.388 -42.059 1.00 84.75 68 GLY A C 1
ATOM 546 O O . GLY A 1 68 ? -31.287 11.551 -42.350 1.00 84.75 68 GLY A O 1
ATOM 547 N N . SER A 1 69 ? -31.844 13.493 -41.367 1.00 84.69 69 SER A N 1
ATOM 548 C CA . SER A 1 69 ? -30.474 13.882 -40.996 1.00 84.69 69 SER A CA 1
ATOM 549 C C . SER A 1 69 ? -29.714 12.787 -40.227 1.00 84.69 69 SER A C 1
ATOM 551 O O . SER A 1 69 ? -30.221 12.199 -39.265 1.00 84.69 69 SER A O 1
ATOM 553 N N . VAL A 1 70 ? -28.484 12.509 -40.666 1.00 86.94 70 VAL A N 1
ATOM 554 C CA . VAL A 1 70 ? -27.609 11.447 -40.151 1.00 86.94 70 VAL A CA 1
ATOM 555 C C . VAL A 1 70 ? -26.142 11.776 -40.461 1.00 86.94 70 VAL A C 1
ATOM 557 O O . VAL A 1 70 ? -25.801 12.092 -41.594 1.00 86.94 70 VAL A O 1
ATOM 560 N N . GLY A 1 71 ? -25.258 11.700 -39.460 1.00 85.69 71 GLY A N 1
ATOM 561 C CA . GLY A 1 71 ? -23.805 11.860 -39.636 1.00 85.69 71 GLY A CA 1
ATOM 562 C C . GLY A 1 71 ? -23.067 10.518 -39.754 1.00 85.69 71 GLY A C 1
ATOM 563 O O . GLY A 1 71 ? -23.581 9.493 -39.308 1.00 85.69 71 GLY A O 1
ATOM 564 N N . ASP A 1 72 ? -21.834 10.504 -40.274 1.00 80.88 72 ASP A N 1
ATOM 565 C CA . ASP A 1 72 ? -21.033 9.268 -40.427 1.00 80.88 72 ASP A CA 1
ATOM 566 C C . ASP A 1 72 ? -20.846 8.510 -39.104 1.00 80.88 72 ASP A C 1
ATOM 568 O O . ASP A 1 72 ? -20.959 7.284 -39.044 1.00 80.88 72 ASP A O 1
ATOM 572 N N . ALA A 1 73 ? -20.625 9.252 -38.015 1.00 80.31 73 ALA A N 1
ATOM 573 C CA . ALA A 1 73 ? -20.505 8.696 -36.672 1.00 80.31 73 ALA A CA 1
ATOM 574 C C . ALA A 1 73 ? -21.767 7.923 -36.246 1.00 80.31 73 ALA A C 1
ATOM 576 O O . ALA A 1 73 ? -21.660 6.883 -35.600 1.00 80.31 73 ALA A O 1
ATOM 577 N N . ASN A 1 74 ? -22.957 8.387 -36.641 1.00 89.19 74 ASN A N 1
ATOM 578 C CA . ASN A 1 74 ? -24.226 7.744 -36.301 1.00 89.19 74 ASN A CA 1
ATOM 579 C C . ASN A 1 74 ? -24.336 6.367 -36.968 1.00 89.19 74 ASN A C 1
ATOM 581 O O . ASN A 1 74 ? -24.678 5.388 -36.305 1.00 89.19 74 ASN A O 1
ATOM 585 N N . VAL A 1 75 ? -23.975 6.286 -38.255 1.00 85.81 75 VAL A N 1
ATOM 586 C CA . VAL A 1 75 ? -23.914 5.031 -39.019 1.00 85.81 75 VAL A CA 1
ATOM 587 C C . VAL A 1 75 ? -22.901 4.081 -38.378 1.00 85.81 75 VAL A C 1
ATOM 589 O O . VAL A 1 75 ? -23.257 2.966 -37.997 1.00 85.81 75 VAL A O 1
ATOM 592 N N . PHE A 1 76 ? -21.662 4.534 -38.162 1.00 84.75 76 PHE A N 1
ATOM 593 C CA . PHE A 1 76 ? -20.606 3.718 -37.553 1.00 84.75 76 PHE A CA 1
ATOM 594 C C . PHE A 1 76 ? -21.008 3.163 -36.174 1.00 84.75 76 PHE A C 1
ATOM 596 O O . PHE A 1 76 ? -20.912 1.955 -35.930 1.00 84.75 76 PHE A O 1
ATOM 603 N N . TYR A 1 77 ? -21.520 4.014 -35.278 1.00 84.25 77 TYR A N 1
ATOM 604 C CA . TYR A 1 77 ? -21.965 3.577 -33.955 1.00 84.25 77 TYR A CA 1
ATOM 605 C C . TYR A 1 77 ? -23.187 2.654 -34.014 1.00 84.25 77 TYR A C 1
ATOM 607 O O . TYR A 1 77 ? -23.312 1.785 -33.148 1.00 84.25 77 TYR A O 1
ATOM 615 N N . TRP A 1 78 ? -24.068 2.774 -35.012 1.00 91.25 78 TRP A N 1
ATOM 616 C CA . TRP A 1 78 ? -25.180 1.838 -35.186 1.00 91.25 78 TRP A CA 1
ATOM 617 C C . TRP A 1 78 ? -24.669 0.414 -35.463 1.00 91.25 78 TRP A C 1
ATOM 619 O O . TRP A 1 78 ? -25.041 -0.511 -34.735 1.00 91.25 78 TRP A O 1
ATOM 629 N N . PHE A 1 79 ? -23.739 0.239 -36.413 1.00 90.50 79 PHE A N 1
ATOM 630 C CA . PHE A 1 79 ? -23.173 -1.079 -36.746 1.00 90.50 79 PHE A CA 1
ATOM 631 C C . PHE A 1 79 ? -22.441 -1.715 -35.553 1.00 90.50 79 PHE A C 1
ATOM 633 O O . PHE A 1 79 ? -22.685 -2.884 -35.236 1.00 90.50 79 PHE A O 1
ATOM 640 N N . GLN A 1 80 ? -21.621 -0.948 -34.821 1.00 84.19 80 GLN A N 1
ATOM 641 C CA . GLN A 1 80 ? -20.945 -1.448 -33.612 1.00 84.19 80 GLN A CA 1
ATOM 642 C C . GLN A 1 80 ? -21.945 -1.905 -32.534 1.00 84.19 80 GLN A C 1
ATOM 644 O O . GLN A 1 80 ? -21.796 -2.981 -31.944 1.00 84.19 80 GLN A O 1
ATOM 649 N N . ASN A 1 81 ? -23.004 -1.124 -32.294 1.00 85.31 81 ASN A N 1
ATOM 650 C CA . ASN A 1 81 ? -24.033 -1.469 -31.313 1.00 85.31 81 ASN A CA 1
ATOM 651 C C . ASN A 1 81 ? -24.858 -2.697 -31.738 1.00 85.31 81 ASN A C 1
ATOM 653 O O . ASN A 1 81 ? -25.112 -3.572 -30.904 1.00 85.31 81 ASN A O 1
ATOM 657 N N . ARG A 1 82 ? -25.233 -2.818 -33.020 1.00 87.88 82 ARG A N 1
ATOM 658 C CA . ARG A 1 82 ? -25.948 -3.990 -33.560 1.00 87.88 82 ARG A CA 1
ATOM 659 C C . ARG A 1 82 ? -25.098 -5.261 -33.442 1.00 87.88 82 ARG A C 1
ATOM 661 O O . ARG A 1 82 ? -25.583 -6.268 -32.921 1.00 87.88 82 ARG A O 1
ATOM 668 N N . ARG A 1 83 ? -23.808 -5.193 -33.794 1.00 85.75 83 ARG A N 1
ATOM 669 C CA . ARG A 1 83 ? -22.827 -6.286 -33.637 1.00 85.75 83 ARG A CA 1
ATOM 670 C C . ARG A 1 83 ? -22.681 -6.736 -32.180 1.00 85.75 83 ARG A C 1
ATOM 672 O O . ARG A 1 83 ? -22.676 -7.937 -31.904 1.00 85.75 83 ARG A O 1
ATOM 679 N N . SER A 1 84 ? -22.617 -5.789 -31.242 1.00 76.69 84 SER A N 1
ATOM 680 C CA . SER A 1 84 ? -22.556 -6.064 -29.799 1.00 76.69 84 SER A CA 1
ATOM 681 C C . SER A 1 84 ? -23.821 -6.769 -29.285 1.00 76.69 84 SER A C 1
ATOM 683 O O . SER A 1 84 ? -23.730 -7.795 -28.606 1.00 76.69 84 SER A O 1
ATOM 685 N N . ARG A 1 85 ? -25.012 -6.290 -29.678 1.00 81.50 85 ARG A N 1
ATOM 686 C CA . ARG A 1 85 ? -26.302 -6.921 -29.337 1.00 81.50 85 ARG A CA 1
ATOM 687 C C . ARG A 1 85 ? -26.421 -8.339 -29.904 1.00 81.50 85 ARG A C 1
ATOM 689 O O . ARG A 1 85 ? -26.810 -9.243 -29.169 1.00 81.50 85 ARG A O 1
ATOM 696 N N . SER A 1 86 ? -26.019 -8.553 -31.159 1.00 80.06 86 SER A N 1
ATOM 697 C CA . SER A 1 86 ? -26.037 -9.879 -31.795 1.00 80.06 86 SER A CA 1
ATOM 698 C C . SER A 1 86 ? -25.155 -10.884 -31.044 1.00 80.06 86 SER A C 1
ATOM 700 O O . SER A 1 86 ? -25.617 -11.967 -30.691 1.00 80.06 86 SER A O 1
ATOM 702 N N . ARG A 1 87 ? -23.917 -10.496 -30.698 1.00 78.62 87 ARG A N 1
ATOM 703 C CA . ARG A 1 87 ? -22.996 -11.328 -29.899 1.00 78.62 87 ARG A CA 1
ATOM 704 C C . ARG A 1 87 ? -23.552 -11.680 -28.514 1.00 78.62 87 ARG A C 1
ATOM 706 O O . ARG A 1 87 ? -23.361 -12.804 -28.057 1.00 78.62 87 ARG A O 1
ATOM 713 N N . ARG A 1 88 ? -24.256 -10.754 -27.847 1.00 75.12 88 ARG A N 1
ATOM 714 C CA . ARG A 1 88 ? -24.930 -11.035 -26.563 1.00 75.12 88 ARG A CA 1
ATOM 715 C C . ARG A 1 88 ? -26.063 -12.051 -26.726 1.00 75.12 88 ARG A C 1
ATOM 717 O O . ARG A 1 88 ? -26.086 -13.028 -25.984 1.00 75.12 88 ARG A O 1
ATOM 724 N N . ARG A 1 89 ? -26.933 -11.879 -27.730 1.00 74.81 89 ARG A N 1
ATOM 725 C CA . ARG A 1 89 ? -28.042 -12.811 -28.011 1.00 74.81 89 ARG A CA 1
ATOM 726 C C . ARG A 1 89 ? -27.540 -14.218 -28.352 1.00 74.81 89 ARG A C 1
ATOM 728 O O . ARG A 1 89 ? -28.099 -15.192 -27.863 1.00 74.81 89 ARG A O 1
ATOM 735 N N . GLN A 1 90 ? -26.458 -14.326 -29.125 1.00 71.94 90 GLN A N 1
ATOM 736 C CA . GLN A 1 90 ? -25.836 -15.608 -29.471 1.00 71.94 90 GLN A CA 1
ATOM 737 C C . GLN A 1 90 ? -25.267 -16.328 -28.235 1.00 71.94 90 GLN A C 1
ATOM 739 O O . GLN A 1 90 ? -25.526 -17.514 -28.056 1.00 71.94 90 GLN A O 1
ATOM 744 N N . ARG A 1 91 ? -24.578 -15.608 -27.334 1.00 74.19 91 ARG A N 1
ATOM 745 C CA . ARG A 1 91 ? -24.107 -16.165 -26.050 1.00 74.19 91 ARG A CA 1
ATOM 746 C C . ARG A 1 91 ? -25.257 -16.612 -25.141 1.00 74.19 91 ARG A C 1
ATOM 748 O O . ARG A 1 91 ? -25.144 -17.652 -24.506 1.00 74.19 91 ARG A O 1
ATOM 755 N N . GLN A 1 92 ? -26.359 -15.860 -25.095 1.00 69.56 92 GLN A N 1
ATOM 756 C CA . GLN A 1 92 ? -27.545 -16.240 -24.317 1.00 69.56 92 GLN A CA 1
ATOM 757 C C . GLN A 1 92 ? -28.210 -17.506 -24.872 1.00 69.56 92 GLN A C 1
ATOM 759 O O . GLN A 1 92 ? -28.489 -18.413 -24.101 1.00 69.56 92 GLN A O 1
ATOM 764 N N . LEU A 1 93 ? -28.378 -17.617 -26.195 1.00 68.81 93 LEU A N 1
ATOM 765 C CA . LEU A 1 93 ? -28.892 -18.835 -26.838 1.00 68.81 93 LEU A CA 1
ATOM 766 C C . LEU A 1 93 ? -27.993 -20.052 -26.570 1.00 68.81 93 LEU A C 1
ATOM 768 O O . LEU A 1 93 ? -28.495 -21.122 -26.240 1.00 68.81 93 LEU A O 1
ATOM 772 N N . GLN A 1 94 ? -26.670 -19.881 -26.649 1.00 66.44 94 GLN A N 1
ATOM 773 C CA . GLN A 1 94 ? -25.704 -20.940 -26.348 1.00 66.44 94 GLN A CA 1
ATOM 774 C C . GLN A 1 94 ? -25.775 -21.387 -24.875 1.00 66.44 94 GLN A C 1
ATOM 776 O O . GLN A 1 94 ? -25.749 -22.584 -24.602 1.00 66.44 94 GLN A O 1
ATOM 781 N N . ALA A 1 95 ? -25.934 -20.452 -23.933 1.00 64.19 95 ALA A N 1
ATOM 782 C CA . ALA A 1 95 ? -26.136 -20.769 -22.519 1.00 64.19 95 ALA A CA 1
ATOM 783 C C . ALA A 1 95 ? -27.481 -21.478 -22.258 1.00 64.19 95 ALA A C 1
ATOM 785 O O . ALA A 1 95 ? -27.527 -22.432 -21.485 1.00 64.19 95 ALA A O 1
ATOM 786 N N . SER A 1 96 ? -28.563 -21.068 -22.930 1.00 62.84 96 SER A N 1
ATOM 787 C CA . SER A 1 96 ? -29.874 -21.725 -22.824 1.00 62.84 96 SER A CA 1
ATOM 788 C C . SER A 1 96 ? -29.870 -23.151 -23.384 1.00 62.84 96 SER A C 1
ATOM 790 O O . SER A 1 96 ? -30.502 -24.027 -22.801 1.00 62.84 96 SER A O 1
ATOM 792 N N . LEU A 1 97 ? -29.134 -23.406 -24.473 1.00 59.03 97 LEU A N 1
ATOM 793 C CA . LEU A 1 97 ? -28.946 -24.753 -25.026 1.00 59.03 97 LEU A CA 1
ATOM 794 C C . LEU A 1 97 ? -28.183 -25.671 -24.058 1.00 59.03 97 LEU A C 1
ATOM 796 O O . LEU A 1 97 ? -28.601 -26.806 -23.848 1.00 59.03 97 LEU A O 1
ATOM 800 N N . MET A 1 98 ? -27.121 -25.164 -23.421 1.00 54.31 98 MET A N 1
ATOM 801 C CA . MET A 1 98 ? -26.371 -25.903 -22.393 1.00 54.31 98 MET A CA 1
ATOM 802 C C . MET A 1 98 ? -27.237 -26.216 -21.162 1.00 54.31 98 MET A C 1
ATOM 804 O O . MET A 1 98 ? -27.242 -27.346 -20.681 1.00 54.31 98 MET A O 1
ATOM 808 N N . ALA A 1 99 ? -28.025 -25.245 -20.686 1.00 48.12 99 ALA A N 1
ATOM 809 C CA . ALA A 1 99 ? -28.945 -25.451 -19.566 1.00 48.12 99 ALA A CA 1
ATOM 810 C C . ALA A 1 99 ? -30.052 -26.472 -19.893 1.00 48.12 99 ALA A C 1
ATOM 812 O O . ALA A 1 99 ? -30.397 -27.297 -19.051 1.00 48.12 99 ALA A O 1
ATOM 813 N N . GLY A 1 100 ? -30.578 -26.460 -21.124 1.00 40.53 100 GLY A N 1
ATOM 814 C CA . GLY A 1 100 ? -31.635 -27.376 -21.560 1.00 40.53 100 GLY A CA 1
ATOM 815 C C . GLY A 1 100 ? -31.245 -28.857 -21.504 1.00 40.53 100 GLY A C 1
ATOM 816 O O . GLY A 1 100 ? -32.096 -29.695 -21.214 1.00 40.53 100 GLY A O 1
ATOM 817 N N . GLN A 1 101 ? -29.966 -29.193 -21.709 1.00 41.06 101 GLN A N 1
ATOM 818 C CA . GLN A 1 101 ? -29.499 -30.583 -21.625 1.00 41.06 101 GLN A CA 1
ATOM 819 C C . GLN A 1 101 ? -29.515 -31.131 -20.184 1.00 41.06 101 GLN A C 1
ATOM 821 O O . GLN A 1 101 ? -29.816 -32.309 -19.990 1.00 41.06 101 GLN A O 1
ATOM 826 N N . GLN A 1 102 ? -29.284 -30.288 -19.169 1.00 40.62 102 GLN A N 1
ATOM 827 C CA . GLN A 1 102 ? -29.221 -30.711 -17.759 1.00 40.62 102 GLN A CA 1
ATOM 828 C C . GLN A 1 102 ? -30.587 -31.026 -17.120 1.00 40.62 102 GLN A C 1
ATOM 830 O O . GLN A 1 102 ? -30.631 -31.646 -16.062 1.00 40.62 102 GLN A O 1
ATOM 835 N N . VAL A 1 103 ? -31.705 -30.625 -17.735 1.00 36.22 103 VAL A N 1
ATOM 836 C CA . VAL A 1 103 ? -33.058 -30.793 -17.157 1.00 36.22 103 VAL A CA 1
ATOM 837 C C . VAL A 1 103 ? -33.689 -32.154 -17.511 1.00 36.22 103 VAL A C 1
ATOM 839 O O . VAL A 1 103 ? -34.719 -32.529 -16.960 1.00 36.22 103 VAL A O 1
ATOM 842 N N . SER A 1 104 ? -33.067 -32.933 -18.402 1.00 32.09 104 SER A N 1
ATOM 843 C CA . SER A 1 104 ? -33.641 -34.180 -18.941 1.00 32.09 104 SER A CA 1
ATOM 844 C C . SER A 1 104 ? -33.527 -35.422 -18.036 1.00 32.09 104 SER A C 1
ATOM 846 O O . SER A 1 104 ? -34.092 -36.462 -18.366 1.00 32.09 104 SER A O 1
ATOM 848 N N . SER A 1 105 ? -32.841 -35.333 -16.890 1.00 31.36 105 SER A N 1
ATOM 849 C CA . SER A 1 105 ? -32.563 -36.476 -16.005 1.00 31.36 105 SER A CA 1
ATOM 850 C C . SER A 1 105 ? -32.950 -36.206 -14.544 1.00 31.36 105 SER A C 1
ATOM 852 O O . SER A 1 105 ? -32.107 -35.848 -13.721 1.00 31.36 105 SER A O 1
ATOM 854 N N . GLY A 1 106 ? -34.227 -36.411 -14.207 1.00 32.72 106 GLY A N 1
ATOM 855 C CA . GLY A 1 106 ? -34.730 -36.332 -12.832 1.00 32.72 106 GLY A CA 1
ATOM 856 C C . GLY A 1 106 ? -35.894 -37.291 -12.576 1.00 32.72 106 GLY A C 1
ATOM 857 O O . GLY A 1 106 ? -36.885 -37.271 -13.301 1.00 32.72 106 GLY A O 1
ATOM 858 N N . ALA A 1 107 ? -35.784 -38.108 -11.526 1.00 27.38 107 ALA A N 1
ATOM 859 C CA . ALA A 1 107 ? -36.843 -38.985 -11.020 1.00 27.38 107 ALA A CA 1
ATOM 860 C C . ALA A 1 107 ? -36.918 -38.873 -9.478 1.00 27.38 107 ALA A C 1
ATOM 862 O O . ALA A 1 107 ? -35.885 -38.646 -8.841 1.00 27.38 107 ALA A O 1
ATOM 863 N N . PRO A 1 108 ? -38.112 -38.964 -8.860 1.00 33.47 108 PRO A N 1
ATOM 864 C CA . PRO A 1 108 ? -38.322 -38.536 -7.474 1.00 33.47 108 PRO A CA 1
ATOM 865 C C . PRO A 1 108 ? -37.934 -39.592 -6.424 1.00 33.47 108 PRO A C 1
ATOM 867 O O . PRO A 1 108 ? -37.990 -40.794 -6.673 1.00 33.47 108 PRO A O 1
ATOM 870 N N . ARG A 1 109 ? -37.613 -39.134 -5.204 1.00 29.61 109 ARG A N 1
ATOM 871 C CA . ARG A 1 109 ? -37.391 -39.979 -4.015 1.00 29.61 109 ARG A CA 1
ATOM 872 C C . ARG A 1 109 ? -38.571 -39.885 -3.040 1.00 29.61 109 ARG A C 1
ATOM 874 O O . ARG A 1 109 ? -39.076 -38.793 -2.792 1.00 29.61 109 ARG A O 1
ATOM 881 N N . ALA A 1 110 ? -38.975 -41.027 -2.483 1.00 27.11 110 ALA A N 1
ATOM 882 C CA . ALA A 1 110 ? -40.008 -41.142 -1.448 1.00 27.11 110 ALA A CA 1
ATOM 883 C C . ALA A 1 110 ? -39.425 -41.032 -0.016 1.00 27.11 110 ALA A C 1
ATOM 885 O O . ALA A 1 110 ? -38.220 -40.846 0.158 1.00 27.11 110 ALA A O 1
ATOM 886 N N . SER A 1 111 ? -40.291 -41.101 1.000 1.00 27.48 111 SER A N 1
ATOM 887 C CA . SER A 1 111 ? -40.042 -40.680 2.392 1.00 27.48 111 SER A CA 1
ATOM 888 C C . SER A 1 111 ? -40.145 -41.816 3.438 1.00 27.48 111 SER A C 1
ATOM 890 O O . SER A 1 111 ? -40.394 -42.965 3.082 1.00 27.48 111 SER A O 1
ATOM 892 N N . THR A 1 112 ? -40.040 -41.453 4.734 1.00 25.08 112 THR A N 1
ATOM 893 C CA . THR A 1 112 ? -40.215 -42.272 5.974 1.00 25.08 112 THR A CA 1
ATOM 894 C C . THR A 1 112 ? -38.968 -43.064 6.457 1.00 25.08 112 THR A C 1
ATOM 896 O O . THR A 1 112 ? -37.958 -43.057 5.756 1.00 25.08 112 THR A O 1
ATOM 899 N N . PRO A 1 113 ? -38.944 -43.623 7.693 1.00 29.83 113 PRO A N 1
ATOM 900 C CA . PRO A 1 113 ? -38.877 -42.874 8.966 1.00 29.83 113 PRO A CA 1
ATOM 901 C C . PRO A 1 113 ? -37.764 -43.393 9.937 1.00 29.83 113 PRO A C 1
ATOM 903 O O . PRO A 1 113 ? -37.111 -44.389 9.633 1.00 29.83 113 PRO A O 1
ATOM 906 N N . PRO A 1 114 ? -37.510 -42.752 11.104 1.00 36.62 114 PRO A N 1
ATOM 907 C CA . PRO A 1 114 ? -36.412 -43.129 12.015 1.00 36.62 114 PRO A CA 1
ATOM 908 C C . PRO A 1 114 ? -36.800 -44.127 13.130 1.00 36.62 114 PRO A C 1
ATOM 910 O O . PRO A 1 114 ? -37.965 -44.225 13.513 1.00 36.62 114 PRO A O 1
ATOM 913 N N . THR A 1 115 ? -35.798 -44.788 13.727 1.00 26.33 115 THR A N 1
ATOM 914 C CA . THR A 1 115 ? -35.920 -45.670 14.912 1.00 26.33 115 THR A CA 1
ATOM 915 C C . THR A 1 115 ? -34.908 -45.316 16.011 1.00 26.33 115 THR A C 1
ATOM 917 O O . THR A 1 115 ? -33.862 -44.732 15.734 1.00 26.33 115 THR A O 1
ATOM 920 N N . SER A 1 116 ? -35.217 -45.667 17.264 1.00 25.88 116 SER A N 1
ATOM 921 C CA . SER A 1 116 ? -34.576 -45.129 18.477 1.00 25.88 116 SER A CA 1
ATOM 922 C C . SER A 1 116 ? -34.184 -46.187 19.516 1.00 25.88 116 SER A C 1
ATOM 924 O O . SER A 1 116 ? -35.023 -47.019 19.852 1.00 25.88 116 SER A O 1
ATOM 926 N N . SER A 1 117 ? -32.993 -46.056 20.115 1.00 26.83 117 SER A N 1
ATOM 927 C CA . SER A 1 117 ? -32.600 -46.617 21.430 1.00 26.83 117 SER A CA 1
ATOM 928 C C . SER A 1 117 ? -31.124 -46.274 21.724 1.00 26.83 117 SER A C 1
ATOM 930 O O . SER A 1 117 ? -30.332 -46.358 20.793 1.00 26.83 117 SER A O 1
ATOM 932 N N . SER A 1 118 ? -30.585 -46.001 22.920 1.00 25.98 118 SER A N 1
ATOM 933 C CA . SER A 1 118 ? -31.031 -45.510 24.245 1.00 25.98 118 SER A CA 1
ATOM 934 C C . SER A 1 118 ? -30.110 -46.135 25.310 1.00 25.98 118 SER A C 1
ATOM 936 O O . SER A 1 118 ? -30.000 -47.357 25.308 1.00 25.98 118 SER A O 1
ATOM 938 N N . ALA A 1 119 ? -29.592 -45.341 26.265 1.00 26.36 119 ALA A N 1
ATOM 939 C CA . ALA A 1 119 ? -29.002 -45.794 27.548 1.00 26.36 119 ALA A CA 1
ATOM 940 C C . ALA A 1 119 ? -27.683 -46.632 27.484 1.00 26.36 119 ALA A C 1
ATOM 942 O O . ALA A 1 119 ? -27.408 -47.291 26.493 1.00 26.36 119 ALA A O 1
ATOM 943 N N . SER A 1 120 ? -26.800 -46.657 28.498 1.00 25.73 120 SER A N 1
ATOM 944 C CA . SER A 1 120 ? -26.604 -45.786 29.685 1.00 25.73 120 SER A CA 1
ATOM 945 C C . SER A 1 120 ? -25.300 -46.132 30.434 1.00 25.73 120 SER A C 1
ATOM 947 O O . SER A 1 120 ? -24.950 -47.306 30.474 1.00 25.73 120 SER A O 1
ATOM 949 N N . SER A 1 121 ? -24.743 -45.170 31.199 1.00 27.38 121 SER A N 1
ATOM 950 C CA . SER A 1 121 ? -23.923 -45.378 32.430 1.00 27.38 121 SER A CA 1
ATOM 951 C C . SER A 1 121 ? -22.531 -46.064 32.271 1.00 27.38 121 SER A C 1
ATOM 953 O O . SER A 1 121 ? -22.322 -46.803 31.323 1.00 27.38 121 SER A O 1
ATOM 955 N N . ASN A 1 122 ? -21.511 -45.875 33.129 1.00 27.38 122 ASN A N 1
ATOM 956 C CA . ASN A 1 122 ? -21.347 -45.006 34.309 1.00 27.38 122 ASN A CA 1
ATOM 957 C C . ASN A 1 122 ? -19.842 -44.752 34.647 1.00 27.38 122 ASN A C 1
ATOM 959 O O . ASN A 1 122 ? -18.979 -45.418 34.093 1.00 27.38 122 ASN A O 1
ATOM 963 N N . THR A 1 123 ? -19.573 -43.794 35.555 1.00 27.52 123 THR A N 1
ATOM 964 C CA . THR A 1 123 ? -18.471 -43.672 36.573 1.00 27.52 123 THR A CA 1
ATOM 965 C C . THR A 1 123 ? -17.213 -44.585 36.528 1.00 27.52 123 THR A C 1
ATOM 967 O O . THR A 1 123 ? -17.346 -45.781 36.318 1.00 27.52 123 THR A O 1
ATOM 970 N N . SER A 1 124 ? -15.989 -44.178 36.926 1.00 26.98 124 SER A N 1
ATOM 971 C CA . SER A 1 124 ? -15.459 -42.905 37.487 1.00 26.98 124 SER A CA 1
ATOM 972 C C . SER A 1 124 ? -13.939 -42.973 37.787 1.00 26.98 124 SER A C 1
ATOM 974 O O . SER A 1 124 ? -13.466 -44.045 38.133 1.00 26.98 124 SER A O 1
ATOM 976 N N . ALA A 1 125 ? -13.265 -41.808 37.810 1.00 27.22 125 ALA A N 1
ATOM 977 C CA . ALA A 1 125 ? -12.144 -41.377 38.688 1.00 27.22 125 ALA A CA 1
ATOM 978 C C . ALA A 1 125 ? -10.881 -42.255 38.948 1.00 27.22 125 ALA A C 1
ATOM 980 O O . ALA A 1 125 ? -10.959 -43.438 39.246 1.00 27.22 125 ALA A O 1
ATOM 981 N N . GLY A 1 126 ? -9.707 -41.601 39.019 1.00 24.36 126 GLY A N 1
ATOM 982 C CA . GLY A 1 126 ? -8.473 -42.163 39.608 1.00 24.36 126 GLY A CA 1
ATOM 983 C C . GLY A 1 126 ? -7.184 -41.532 39.058 1.00 24.36 126 GLY A C 1
ATOM 984 O O . GLY A 1 126 ? -6.807 -41.811 37.927 1.00 24.36 126 GLY A O 1
ATOM 985 N N . GLY A 1 127 ? -6.518 -40.662 39.828 1.00 23.70 127 GLY A N 1
ATOM 986 C CA . GLY A 1 127 ? -5.283 -39.972 39.409 1.00 23.70 127 GLY A CA 1
ATOM 987 C C . GLY A 1 127 ? -3.981 -40.628 39.897 1.00 23.70 127 GLY A C 1
ATOM 988 O O . GLY A 1 127 ? -4.002 -41.519 40.741 1.00 23.70 127 GLY A O 1
ATOM 989 N N . GLY A 1 128 ? -2.840 -40.136 39.404 1.00 23.92 128 GLY A N 1
ATOM 990 C CA . GLY A 1 128 ? -1.481 -40.525 39.816 1.00 23.92 128 GLY A CA 1
ATOM 991 C C . GLY A 1 128 ? -0.428 -39.697 39.063 1.00 23.92 128 GLY A C 1
ATOM 992 O O . GLY A 1 128 ? -0.706 -39.248 37.952 1.00 23.92 128 GLY A O 1
ATOM 993 N N . ALA A 1 129 ? 0.741 -39.429 39.659 1.00 25.14 129 ALA A N 1
ATOM 994 C CA . ALA A 1 129 ? 1.699 -38.446 39.130 1.00 25.14 129 ALA A CA 1
ATOM 995 C C . ALA A 1 129 ? 3.182 -38.830 39.307 1.00 25.14 129 ALA A C 1
ATOM 997 O O . ALA A 1 129 ? 3.534 -39.575 40.220 1.00 25.14 129 ALA A O 1
ATOM 998 N N . GLY A 1 130 ? 4.037 -38.215 38.477 1.00 24.14 130 GLY A N 1
ATOM 999 C CA . GLY A 1 130 ? 5.502 -38.171 38.597 1.00 24.14 130 GLY A CA 1
ATOM 1000 C C . GLY A 1 130 ? 6.262 -38.793 37.411 1.00 24.14 130 GLY A C 1
ATOM 1001 O O . GLY A 1 130 ? 5.678 -39.572 36.668 1.00 24.14 130 GLY A O 1
ATOM 1002 N N . LEU A 1 131 ? 7.564 -38.555 37.196 1.00 23.89 131 LEU A N 1
ATOM 1003 C CA . LEU A 1 131 ? 8.461 -37.390 37.404 1.00 23.89 131 LEU A CA 1
ATOM 1004 C C . LEU A 1 131 ? 9.887 -37.806 36.927 1.00 23.89 131 LEU A C 1
ATOM 1006 O O . LEU A 1 131 ? 10.149 -39.000 36.842 1.00 23.89 131 LEU A O 1
ATOM 1010 N N . PHE A 1 132 ? 10.808 -36.847 36.709 1.00 22.64 132 PHE A N 1
ATOM 1011 C CA . PHE A 1 132 ? 12.233 -37.036 36.307 1.00 22.64 132 PHE A CA 1
ATOM 1012 C C . PHE A 1 132 ? 12.506 -37.612 34.890 1.00 22.64 132 PHE A C 1
ATOM 1014 O O . PHE A 1 132 ? 11.666 -38.303 34.329 1.00 22.64 132 PHE A O 1
ATOM 1021 N N . SER A 1 133 ? 13.675 -37.408 34.253 1.00 21.86 133 SER A N 1
ATOM 1022 C CA . SER A 1 133 ? 14.608 -36.250 34.202 1.00 21.86 133 SER A CA 1
ATOM 1023 C C . SER A 1 133 ? 15.610 -36.413 33.029 1.00 21.86 133 SER A C 1
ATOM 1025 O O . SER A 1 133 ? 15.706 -37.476 32.422 1.00 21.86 133 SER A O 1
ATOM 1027 N N . CYS A 1 134 ? 16.346 -35.353 32.672 1.00 21.22 134 CYS A N 1
ATOM 1028 C CA . CYS A 1 134 ? 17.265 -35.316 31.521 1.00 21.22 134 CYS A CA 1
ATOM 1029 C C . CYS A 1 134 ? 18.604 -36.056 31.736 1.00 21.22 134 CYS A C 1
ATOM 1031 O O . CYS A 1 134 ? 19.167 -35.978 32.827 1.00 21.22 134 CYS A O 1
ATOM 1033 N N . SER A 1 135 ? 19.233 -36.561 30.660 1.00 23.48 135 SER A N 1
ATOM 1034 C CA . SER A 1 135 ? 20.561 -36.059 30.215 1.00 23.48 135 SER A CA 1
ATOM 1035 C C . SER A 1 135 ? 21.083 -36.640 28.880 1.00 23.48 135 SER A C 1
ATOM 1037 O O . SER A 1 135 ? 20.730 -37.726 28.440 1.00 23.48 135 SER A O 1
ATOM 1039 N N . SER A 1 136 ? 21.911 -35.816 28.236 1.00 22.72 136 SER A N 1
ATOM 1040 C CA . SER A 1 136 ? 22.572 -35.870 26.922 1.00 22.72 136 SER A CA 1
ATOM 1041 C C . SER A 1 136 ? 23.504 -37.068 26.629 1.00 22.72 136 SER A C 1
ATOM 1043 O O . SER A 1 136 ? 24.223 -37.480 27.531 1.00 22.72 136 SER A O 1
ATOM 1045 N N . PHE A 1 137 ? 23.678 -37.461 25.348 1.00 22.39 137 PHE A N 1
ATOM 1046 C CA . PHE A 1 137 ? 24.877 -37.091 24.544 1.00 22.39 137 PHE A CA 1
ATOM 1047 C C . PHE A 1 137 ? 24.828 -37.461 23.030 1.00 22.39 137 PHE A C 1
ATOM 1049 O O . PHE A 1 137 ? 23.959 -38.180 22.557 1.00 22.39 137 PHE A O 1
ATOM 1056 N N . ALA A 1 138 ? 25.789 -36.878 22.304 1.00 21.97 138 ALA A N 1
ATOM 1057 C CA . ALA A 1 138 ? 26.095 -36.790 20.864 1.00 21.97 138 ALA A CA 1
ATOM 1058 C C . ALA A 1 138 ? 25.816 -37.936 19.839 1.00 21.97 138 ALA A C 1
ATOM 1060 O O . ALA A 1 138 ? 26.158 -39.095 20.033 1.00 21.97 138 ALA A O 1
ATOM 1061 N N . SER A 1 139 ? 25.375 -37.491 18.648 1.00 24.06 139 SER A N 1
ATOM 1062 C CA . SER A 1 139 ? 25.791 -37.865 17.269 1.00 24.06 139 SER A CA 1
ATOM 1063 C C . SER A 1 139 ? 25.978 -39.328 16.810 1.00 24.06 139 SER A C 1
ATOM 1065 O O . SER A 1 139 ? 26.952 -39.985 17.169 1.00 24.06 139 SER A O 1
ATOM 1067 N N . SER A 1 140 ? 25.240 -39.712 15.759 1.00 22.91 140 SER A N 1
ATOM 1068 C CA . SER A 1 140 ? 25.815 -40.207 14.483 1.00 22.91 140 SER A CA 1
ATOM 1069 C C . SER A 1 140 ? 24.742 -40.304 13.378 1.00 22.91 140 SER A C 1
ATOM 1071 O O . SER A 1 140 ? 23.549 -40.200 13.653 1.00 22.91 140 SER A O 1
ATOM 1073 N N . SER A 1 141 ? 25.151 -40.435 12.112 1.00 26.25 141 SER A N 1
ATOM 1074 C CA . SER A 1 141 ? 24.247 -40.452 10.948 1.00 26.25 141 SER A CA 1
ATOM 1075 C C . SER A 1 141 ? 23.829 -41.866 10.528 1.00 26.25 141 SER A C 1
ATOM 1077 O O . SER A 1 141 ? 24.676 -42.656 10.111 1.00 26.25 141 SER A O 1
ATOM 1079 N N . SER A 1 142 ? 22.526 -42.146 10.516 1.00 23.98 142 SER A N 1
ATOM 1080 C CA . SER A 1 142 ? 21.927 -43.233 9.725 1.00 23.98 142 SER A CA 1
ATOM 1081 C C . SER A 1 142 ? 20.444 -42.966 9.437 1.00 23.98 142 SER A C 1
ATOM 1083 O O . SER A 1 142 ? 19.763 -42.285 10.204 1.00 23.98 142 SER A O 1
ATOM 1085 N N . SER A 1 143 ? 19.952 -43.461 8.299 1.00 22.84 143 SER A N 1
ATOM 1086 C CA . SER A 1 143 ? 18.556 -43.319 7.868 1.00 22.84 143 SER A CA 1
ATOM 1087 C C . SER A 1 143 ? 17.683 -44.428 8.477 1.00 22.84 143 SER A C 1
ATOM 1089 O O . SER A 1 143 ? 18.032 -45.600 8.318 1.00 22.84 143 SER A O 1
ATOM 1091 N N . PRO A 1 144 ? 16.542 -44.121 9.122 1.00 25.00 144 PRO A N 1
ATOM 1092 C CA . PRO A 1 144 ? 15.614 -45.148 9.579 1.00 25.00 144 PRO A CA 1
ATOM 1093 C C . PRO A 1 144 ? 14.783 -45.685 8.405 1.00 25.00 144 PRO A C 1
ATOM 1095 O O . PRO A 1 144 ? 14.021 -44.949 7.778 1.00 25.00 144 PRO A O 1
ATOM 1098 N N . ASN A 1 145 ? 14.900 -46.984 8.125 1.00 22.23 145 ASN A N 1
ATOM 1099 C CA . ASN A 1 145 ? 13.982 -47.678 7.222 1.00 22.23 145 ASN A CA 1
ATOM 1100 C C . ASN A 1 145 ? 12.617 -47.846 7.904 1.00 22.23 145 ASN A C 1
ATOM 1102 O O . ASN A 1 145 ? 12.540 -48.450 8.974 1.00 22.23 145 ASN A O 1
ATOM 1106 N N . PHE A 1 146 ? 11.543 -47.390 7.259 1.00 24.59 146 PHE A N 1
ATOM 1107 C CA . PHE A 1 146 ? 10.180 -47.747 7.649 1.00 24.59 146 PHE A CA 1
ATOM 1108 C C . PHE A 1 146 ? 9.749 -49.019 6.915 1.00 24.59 146 PHE A C 1
ATOM 1110 O O . PHE A 1 146 ? 9.675 -49.044 5.688 1.00 24.59 146 PHE A O 1
ATOM 1117 N N . THR A 1 147 ? 9.451 -50.069 7.677 1.00 23.11 147 THR A N 1
ATOM 1118 C CA . THR A 1 147 ? 8.662 -51.219 7.213 1.00 23.11 147 THR A CA 1
ATOM 1119 C C . THR A 1 147 ? 7.235 -51.048 7.721 1.00 23.11 147 THR A C 1
ATOM 1121 O O . THR A 1 147 ? 7.034 -50.650 8.867 1.00 23.11 147 THR A O 1
ATOM 1124 N N . ILE A 1 148 ? 6.251 -51.300 6.858 1.00 27.73 148 ILE A N 1
ATOM 1125 C CA . ILE A 1 148 ? 4.821 -51.204 7.171 1.00 27.73 148 ILE A CA 1
ATOM 1126 C C . ILE A 1 148 ? 4.180 -52.525 6.740 1.00 27.73 148 ILE A C 1
ATOM 1128 O O . ILE A 1 148 ? 4.309 -52.919 5.580 1.00 27.73 148 ILE A O 1
ATOM 1132 N N . ASP A 1 149 ? 3.520 -53.212 7.674 1.00 25.30 149 ASP A N 1
ATOM 1133 C CA . ASP A 1 149 ? 2.718 -54.403 7.377 1.00 25.30 149 ASP A CA 1
ATOM 1134 C C . ASP A 1 149 ? 1.368 -54.009 6.758 1.00 25.30 149 ASP A C 1
ATOM 1136 O O . ASP A 1 149 ? 0.751 -53.011 7.132 1.00 25.30 149 ASP A O 1
ATOM 1140 N N . GLY A 1 150 ? 0.928 -54.779 5.762 1.00 28.67 150 GLY A N 1
ATOM 1141 C CA . GLY A 1 150 ? -0.074 -54.322 4.797 1.00 28.67 150 GLY A CA 1
ATOM 1142 C C . GLY A 1 150 ? -1.540 -54.411 5.241 1.00 28.67 150 GLY A C 1
ATOM 1143 O O . GLY A 1 150 ? -1.993 -55.426 5.768 1.00 28.67 150 GLY A O 1
ATOM 1144 N N . GLY A 1 151 ? -2.316 -53.388 4.874 1.00 26.55 151 GLY A N 1
ATOM 1145 C CA . GLY A 1 151 ? -3.781 -53.366 4.911 1.00 26.55 151 GLY A CA 1
ATOM 1146 C C . GLY A 1 151 ? -4.344 -52.481 3.792 1.00 26.55 151 GLY A C 1
ATOM 1147 O O . GLY A 1 151 ? -3.691 -51.533 3.359 1.00 26.55 151 GLY A O 1
ATOM 1148 N N . ALA A 1 152 ? -5.547 -52.782 3.291 1.00 33.16 152 ALA A N 1
ATOM 1149 C CA . ALA A 1 152 ? -6.132 -52.052 2.156 1.00 33.16 152 ALA A CA 1
ATOM 1150 C C . ALA A 1 152 ? -6.536 -50.598 2.490 1.00 33.16 152 ALA A C 1
ATOM 1152 O O . ALA A 1 152 ? -6.687 -49.777 1.586 1.00 33.16 152 ALA A O 1
ATOM 1153 N N . ASP A 1 153 ? -6.673 -50.273 3.777 1.00 34.00 153 ASP A N 1
ATOM 1154 C CA . ASP A 1 153 ? -7.023 -48.938 4.274 1.00 34.00 153 ASP A CA 1
ATOM 1155 C C . ASP A 1 153 ? -5.890 -47.904 4.111 1.00 34.00 153 ASP A C 1
ATOM 1157 O O . ASP A 1 153 ? -6.138 -46.693 4.108 1.00 34.00 153 ASP A O 1
ATOM 1161 N N . ASP A 1 154 ? -4.642 -48.358 3.947 1.00 42.94 154 ASP A N 1
ATOM 1162 C CA . ASP A 1 154 ? -3.457 -47.502 4.078 1.00 42.94 154 ASP A CA 1
ATOM 1163 C C . ASP A 1 154 ? -3.259 -46.532 2.898 1.00 42.94 154 ASP A C 1
ATOM 1165 O O . ASP A 1 154 ? -2.759 -45.421 3.070 1.00 42.94 154 ASP A O 1
ATOM 1169 N N . LEU A 1 155 ? -3.764 -46.851 1.699 1.00 37.31 155 LEU A N 1
ATOM 1170 C CA . LEU A 1 155 ? -3.655 -45.949 0.541 1.00 37.31 155 LEU A CA 1
ATOM 1171 C C . LEU A 1 155 ? -4.331 -44.583 0.807 1.00 37.31 155 LEU A C 1
ATOM 1173 O O . LEU A 1 155 ? -3.814 -43.531 0.429 1.00 37.31 155 LEU A O 1
ATOM 1177 N N . PHE A 1 156 ? -5.456 -44.584 1.533 1.00 43.06 156 PHE A N 1
ATOM 1178 C CA . PHE A 1 156 ? -6.187 -43.374 1.936 1.00 43.06 156 PHE A CA 1
ATOM 1179 C C . PHE A 1 156 ? -5.627 -42.703 3.203 1.00 43.06 156 PHE A C 1
ATOM 1181 O O . PHE A 1 156 ? -6.046 -41.588 3.544 1.00 43.06 156 PHE A O 1
ATOM 1188 N N . SER A 1 157 ? -4.710 -43.372 3.908 1.00 40.69 157 SER A N 1
ATOM 1189 C CA . SER A 1 157 ? -3.868 -42.794 4.961 1.00 40.69 157 SER A CA 1
ATOM 1190 C C . SER A 1 157 ? -2.720 -42.013 4.319 1.00 40.69 157 SER A C 1
ATOM 1192 O O . SER A 1 157 ? -2.602 -40.803 4.527 1.00 40.69 157 SER A O 1
ATOM 1194 N N . ILE A 1 158 ? -1.973 -42.659 3.417 1.00 39.84 158 ILE A N 1
ATOM 1195 C CA . ILE A 1 158 ? -0.841 -42.087 2.672 1.00 39.84 158 ILE A CA 1
ATOM 1196 C C . ILE A 1 158 ? -1.266 -40.838 1.883 1.00 39.84 158 ILE A C 1
ATOM 1198 O O . ILE A 1 158 ? -0.648 -39.782 2.026 1.00 39.84 158 ILE A O 1
ATOM 1202 N N . CYS A 1 159 ? -2.373 -40.889 1.128 1.00 38.03 159 CYS A N 1
ATOM 1203 C CA . CYS A 1 159 ? -2.879 -39.712 0.406 1.00 38.03 159 CYS A CA 1
ATOM 1204 C C . CYS A 1 159 ? -3.297 -38.546 1.324 1.00 38.03 159 CYS A C 1
ATOM 1206 O O . CYS A 1 159 ? -3.258 -37.395 0.889 1.00 38.03 159 CYS A O 1
ATOM 1208 N N . ARG A 1 160 ? -3.669 -38.805 2.588 1.00 42.84 160 ARG A N 1
ATOM 1209 C CA . ARG A 1 160 ? -3.935 -37.750 3.584 1.00 42.84 160 ARG A CA 1
ATOM 1210 C C . ARG A 1 160 ? -2.651 -37.196 4.194 1.00 42.84 160 ARG A C 1
ATOM 1212 O O . ARG A 1 160 ? -2.526 -35.981 4.295 1.00 42.84 160 ARG A O 1
ATOM 1219 N N . GLN A 1 161 ? -1.687 -38.049 4.541 1.00 38.16 161 GLN A N 1
ATOM 1220 C CA . GLN A 1 161 ? -0.389 -37.612 5.072 1.00 38.16 161 GLN A CA 1
ATOM 1221 C C . GLN A 1 161 ? 0.417 -36.791 4.052 1.00 38.16 161 GLN A C 1
ATOM 1223 O O . GLN A 1 161 ? 1.083 -35.833 4.431 1.00 38.16 161 GLN A O 1
ATOM 1228 N N . MET A 1 162 ? 0.301 -37.106 2.758 1.00 36.41 162 MET A N 1
ATOM 1229 C CA . MET A 1 162 ? 0.901 -36.327 1.665 1.00 36.41 162 MET A CA 1
ATOM 1230 C C . MET A 1 162 ? 0.057 -35.115 1.213 1.00 36.41 162 MET A C 1
ATOM 1232 O O . MET A 1 162 ? 0.416 -34.455 0.242 1.00 36.41 162 MET A O 1
ATOM 1236 N N . GLY A 1 163 ? -1.055 -34.799 1.889 1.00 34.38 163 GLY A N 1
ATOM 1237 C CA . GLY A 1 163 ? -1.836 -33.577 1.643 1.00 34.38 163 GLY A CA 1
ATOM 1238 C C . GLY A 1 163 ? -2.709 -33.567 0.379 1.00 34.38 163 GLY A C 1
ATOM 1239 O O . GLY A 1 163 ? -3.155 -32.501 -0.034 1.00 34.38 163 GLY A O 1
ATOM 1240 N N . PHE A 1 164 ? -2.991 -34.720 -0.238 1.00 33.84 164 PHE A N 1
ATOM 1241 C CA . PHE A 1 164 ? -3.789 -34.807 -1.473 1.00 33.84 164 PHE A CA 1
ATOM 1242 C C . PHE A 1 164 ? -5.316 -34.851 -1.259 1.00 33.84 164 PHE A C 1
ATOM 1244 O O . PHE A 1 164 ? -6.058 -34.906 -2.240 1.00 33.84 164 PHE A O 1
ATOM 1251 N N . MET A 1 165 ? -5.806 -34.828 -0.012 1.00 36.88 165 MET A N 1
ATOM 1252 C CA . MET A 1 165 ? -7.243 -34.779 0.305 1.00 36.88 165 MET A CA 1
ATOM 1253 C C . MET A 1 165 ? -7.544 -33.814 1.460 1.00 36.88 165 MET A C 1
ATOM 1255 O O . MET A 1 165 ? -7.064 -34.017 2.575 1.00 36.88 165 MET A O 1
ATOM 1259 N N . GLU A 1 166 ? -8.410 -32.826 1.218 1.00 33.97 166 GLU A N 1
ATOM 1260 C CA . GLU A 1 166 ? -8.988 -31.964 2.257 1.00 33.97 166 GLU A CA 1
ATOM 1261 C C . GLU A 1 166 ? -10.429 -32.386 2.603 1.00 33.97 166 GLU A C 1
ATOM 1263 O O . GLU A 1 166 ? -11.289 -32.510 1.730 1.00 33.97 166 GLU A O 1
ATOM 1268 N N . GLY A 1 167 ? -10.718 -32.534 3.900 1.00 40.72 167 GLY A N 1
ATOM 1269 C CA . GLY A 1 167 ? -12.081 -32.678 4.427 1.00 40.72 167 GLY A CA 1
ATOM 1270 C C . GLY A 1 167 ? -12.631 -34.108 4.545 1.00 40.72 167 GLY A C 1
ATOM 1271 O O . GLY A 1 167 ? -12.100 -35.081 4.016 1.00 40.72 167 GLY A O 1
ATOM 1272 N N . THR A 1 168 ? -13.732 -34.238 5.289 1.00 35.28 168 THR A N 1
ATOM 1273 C CA . THR A 1 168 ? -14.374 -35.517 5.637 1.00 35.28 168 THR A CA 1
ATOM 1274 C C . THR A 1 168 ? -15.454 -35.920 4.627 1.00 35.28 168 THR A C 1
ATOM 1276 O O . THR A 1 168 ? -16.632 -36.004 4.977 1.00 35.28 168 THR A O 1
ATOM 1279 N N . GLN A 1 169 ? -15.079 -36.157 3.365 1.00 35.44 169 GLN A N 1
ATOM 1280 C CA . GLN A 1 169 ? -15.970 -36.844 2.419 1.00 35.44 169 GLN A CA 1
ATOM 1281 C C . GLN A 1 169 ? -15.802 -38.361 2.534 1.00 35.44 169 GLN A C 1
ATOM 1283 O O . GLN A 1 169 ? -14.816 -38.924 2.063 1.00 35.44 169 GLN A O 1
ATOM 1288 N N . ASP A 1 170 ? -16.792 -39.022 3.130 1.00 38.16 170 ASP A N 1
ATOM 1289 C CA . ASP A 1 170 ? -16.919 -40.475 3.051 1.00 38.16 170 ASP A CA 1
ATOM 1290 C C . ASP A 1 170 ? -17.419 -40.871 1.651 1.00 38.16 170 ASP A C 1
ATOM 1292 O O . ASP A 1 170 ? -18.573 -40.641 1.281 1.00 38.16 170 ASP A O 1
ATOM 1296 N N . ILE A 1 171 ? -16.515 -41.433 0.850 1.00 35.22 171 ILE A N 1
ATOM 1297 C CA . ILE A 1 171 ? -16.779 -41.887 -0.521 1.00 35.22 171 ILE A CA 1
ATOM 1298 C C . ILE A 1 171 ? -17.202 -43.363 -0.604 1.00 35.22 171 ILE A C 1
ATOM 1300 O O . ILE A 1 171 ? -17.471 -43.843 -1.704 1.00 35.22 171 ILE A O 1
ATOM 1304 N N . SER A 1 172 ? -17.341 -44.067 0.529 1.00 37.00 172 SER A N 1
ATOM 1305 C CA . SER A 1 172 ? -17.764 -45.480 0.571 1.00 37.00 172 SER A CA 1
ATOM 1306 C C . SER A 1 172 ? -19.153 -45.737 -0.030 1.00 37.00 172 SER A C 1
ATOM 1308 O O . SER A 1 172 ? -19.436 -46.844 -0.480 1.00 37.00 172 SER A O 1
ATOM 1310 N N . GLN A 1 173 ? -20.016 -44.715 -0.084 1.00 31.95 173 GLN A N 1
ATOM 1311 C CA . GLN A 1 173 ? -21.402 -44.822 -0.558 1.00 31.95 173 GLN A CA 1
ATOM 1312 C C . GLN A 1 173 ? -21.609 -44.454 -2.042 1.00 31.95 173 GLN A C 1
ATOM 1314 O O . GLN A 1 173 ? -22.747 -44.256 -2.474 1.00 31.95 173 GLN A O 1
ATOM 1319 N N . ARG A 1 174 ? -20.545 -44.342 -2.854 1.00 35.06 174 ARG A N 1
ATOM 1320 C CA . ARG A 1 174 ? -20.678 -44.123 -4.308 1.00 35.06 174 ARG A CA 1
ATOM 1321 C C . ARG A 1 174 ? -20.722 -45.445 -5.080 1.00 35.06 174 ARG A C 1
ATOM 1323 O O . ARG A 1 174 ? -19.806 -46.256 -5.005 1.00 35.06 174 ARG A O 1
ATOM 1330 N N . HIS A 1 175 ? -21.768 -45.631 -5.887 1.00 34.91 175 HIS A N 1
ATOM 1331 C CA . HIS A 1 175 ? -21.836 -46.711 -6.874 1.00 34.91 175 HIS A CA 1
ATOM 1332 C C . HIS A 1 175 ? -21.064 -46.325 -8.144 1.00 34.91 175 HIS A C 1
ATOM 1334 O O . HIS A 1 175 ? -21.563 -45.555 -8.963 1.00 34.91 175 HIS A O 1
ATOM 1340 N N . TYR A 1 176 ? -19.863 -46.877 -8.307 1.00 41.00 176 TYR A N 1
ATOM 1341 C CA . TYR A 1 176 ? -19.039 -46.738 -9.514 1.00 41.00 176 TYR A CA 1
ATOM 1342 C C . TYR A 1 176 ? -19.528 -47.664 -10.640 1.00 41.00 176 TYR A C 1
ATOM 1344 O O . TYR A 1 176 ? -20.033 -48.758 -10.368 1.00 41.00 176 TYR A O 1
ATOM 1352 N N . GLN A 1 177 ? -19.373 -47.260 -11.906 1.00 32.44 177 GLN A N 1
ATOM 1353 C CA . GLN A 1 177 ? -19.772 -48.112 -13.034 1.00 32.44 177 GLN A CA 1
ATOM 1354 C C . GLN A 1 177 ? -18.716 -49.192 -13.345 1.00 32.44 177 GLN A C 1
ATOM 1356 O O . GLN A 1 177 ? -17.518 -48.901 -13.346 1.00 32.44 177 GLN A O 1
ATOM 1361 N N . PRO A 1 178 ? -19.111 -50.444 -13.658 1.00 29.59 178 PRO A N 1
ATOM 1362 C CA . PRO A 1 178 ? -18.156 -51.483 -14.034 1.00 29.59 178 PRO A CA 1
ATOM 1363 C C . PRO A 1 178 ? -17.421 -51.143 -15.341 1.00 29.59 178 PRO A C 1
ATOM 1365 O O . PRO A 1 178 ? -17.994 -51.245 -16.423 1.00 29.59 178 PRO A O 1
ATOM 1368 N N . GLY A 1 179 ? -16.137 -50.786 -15.245 1.00 34.03 179 GLY A N 1
ATOM 1369 C CA . GLY A 1 179 ? -15.259 -50.561 -16.402 1.00 34.03 179 GLY A CA 1
ATOM 1370 C C . GLY A 1 179 ? -14.645 -49.162 -16.526 1.00 34.03 179 GLY A C 1
ATOM 1371 O O . GLY A 1 179 ? -13.931 -48.927 -17.504 1.00 34.03 179 GLY A O 1
ATOM 1372 N N . THR A 1 180 ? -14.876 -48.249 -15.578 1.00 35.81 180 THR A N 1
ATOM 1373 C CA . THR A 1 180 ? -14.130 -46.981 -15.476 1.00 35.81 180 THR A CA 1
ATOM 1374 C C . THR A 1 180 ? -12.827 -47.146 -14.684 1.00 35.81 180 THR A C 1
ATOM 1376 O O . THR A 1 180 ? -12.688 -48.027 -13.834 1.00 35.81 180 THR A O 1
ATOM 1379 N N . VAL A 1 181 ? -11.844 -46.295 -14.986 1.00 38.75 181 VAL A N 1
ATOM 1380 C CA . VAL A 1 181 ? -10.602 -46.121 -14.220 1.00 38.75 181 VAL A CA 1
ATOM 1381 C C . VAL A 1 181 ? -10.718 -44.822 -13.430 1.00 38.75 181 VAL A C 1
ATOM 1383 O O . VAL A 1 181 ? -11.107 -43.792 -13.979 1.00 38.75 181 VAL A O 1
ATOM 1386 N N . ILE A 1 182 ? -10.381 -44.862 -12.143 1.00 41.16 182 ILE A N 1
ATOM 1387 C CA . ILE A 1 182 ? -10.432 -43.697 -11.255 1.00 41.16 182 ILE A CA 1
ATOM 1388 C C . ILE A 1 182 ? -9.051 -43.036 -11.220 1.00 41.16 182 ILE A C 1
ATOM 1390 O O . ILE A 1 182 ? -8.052 -43.702 -10.951 1.00 41.16 182 ILE A O 1
ATOM 1394 N N . VAL A 1 183 ? -8.997 -41.727 -11.475 1.00 43.62 183 VAL A N 1
ATOM 1395 C CA . VAL A 1 183 ? -7.763 -40.928 -11.491 1.00 43.62 183 VAL A CA 1
ATOM 1396 C C . VAL A 1 183 ? -7.935 -39.698 -10.601 1.00 43.62 183 VAL A C 1
ATOM 1398 O O . VAL A 1 183 ? -8.913 -38.958 -10.726 1.00 43.62 183 VAL A O 1
ATOM 1401 N N . PHE A 1 184 ? -6.971 -39.455 -9.712 1.00 38.06 184 PHE A N 1
ATOM 1402 C CA . PHE A 1 184 ? -6.894 -38.216 -8.937 1.00 38.06 184 PHE A CA 1
ATOM 1403 C C . PHE A 1 184 ? -6.130 -37.151 -9.727 1.00 38.06 184 PHE A C 1
ATOM 1405 O O . PHE A 1 184 ? -4.993 -37.374 -10.138 1.00 38.06 184 PHE A O 1
ATOM 1412 N N . ILE A 1 185 ? -6.743 -35.982 -9.919 1.00 42.41 185 ILE A N 1
ATOM 1413 C CA . ILE A 1 185 ? -6.135 -34.832 -10.600 1.00 42.41 185 ILE A CA 1
ATOM 1414 C C . ILE A 1 185 ? -6.359 -33.608 -9.714 1.00 42.41 185 ILE A C 1
ATOM 1416 O O . ILE A 1 185 ? -7.502 -33.234 -9.464 1.00 42.41 185 ILE A O 1
ATOM 1420 N N . ASN A 1 186 ? -5.282 -32.993 -9.216 1.00 35.19 186 ASN A N 1
ATOM 1421 C CA . ASN A 1 186 ? -5.321 -31.810 -8.341 1.00 35.19 186 ASN A CA 1
ATOM 1422 C C . ASN A 1 186 ? -6.274 -31.961 -7.129 1.00 35.19 186 ASN A C 1
ATOM 1424 O O . ASN A 1 186 ? -7.050 -31.058 -6.828 1.00 35.19 186 ASN A O 1
ATOM 1428 N N . GLY A 1 187 ? -6.263 -33.129 -6.475 1.00 35.69 187 GLY A N 1
ATOM 1429 C CA . GLY A 1 187 ? -7.153 -33.458 -5.348 1.00 35.69 187 GLY A CA 1
ATOM 1430 C C . GLY A 1 187 ? -8.592 -33.836 -5.736 1.00 35.69 187 GLY A C 1
ATOM 1431 O O . GLY A 1 187 ? -9.380 -34.210 -4.872 1.00 35.69 187 GLY A O 1
ATOM 1432 N N . VAL A 1 188 ? -8.951 -33.786 -7.025 1.00 35.56 188 VAL A N 1
ATOM 1433 C CA . VAL A 1 188 ? -10.295 -34.116 -7.524 1.00 35.56 188 VAL A CA 1
ATOM 1434 C C . VAL A 1 188 ? -10.340 -35.538 -8.087 1.00 35.56 188 VAL A C 1
ATOM 1436 O O . VAL A 1 188 ? -9.527 -35.924 -8.930 1.00 35.56 188 VAL A O 1
ATOM 1439 N N . LEU A 1 189 ? -11.336 -36.305 -7.640 1.00 39.31 189 LEU A N 1
ATOM 1440 C CA . LEU A 1 189 ? -11.654 -37.650 -8.120 1.00 39.31 189 LEU A CA 1
ATOM 1441 C C . LEU A 1 189 ? -12.322 -37.584 -9.507 1.00 39.31 189 LEU A C 1
ATOM 1443 O O . LEU A 1 189 ? -13.406 -37.013 -9.631 1.00 39.31 189 LEU A O 1
ATOM 1447 N N . ASN A 1 190 ? -11.712 -38.187 -10.528 1.00 44.66 190 ASN A N 1
ATOM 1448 C CA . ASN A 1 190 ? -12.249 -38.246 -11.891 1.00 44.66 190 ASN A CA 1
ATOM 1449 C C . ASN A 1 190 ? -12.412 -39.705 -12.345 1.00 44.66 190 ASN A C 1
ATOM 1451 O O . ASN A 1 190 ? -11.497 -40.510 -12.182 1.00 44.66 190 ASN A O 1
ATOM 1455 N N . GLU A 1 191 ? -13.556 -40.043 -12.946 1.00 43.50 191 GLU A N 1
ATOM 1456 C CA . GLU A 1 191 ? -13.751 -41.319 -13.650 1.00 43.50 191 GLU A CA 1
ATOM 1457 C C . GLU A 1 191 ? -13.407 -41.161 -15.135 1.00 43.50 191 GLU A C 1
ATOM 1459 O O . GLU A 1 191 ? -13.855 -40.219 -15.791 1.00 43.50 191 GLU A O 1
ATOM 1464 N N . VAL A 1 192 ? -12.625 -42.098 -15.670 1.00 42.59 192 VAL A N 1
ATOM 1465 C CA . VAL A 1 192 ? -12.166 -42.115 -17.064 1.00 42.59 192 VAL A CA 1
ATOM 1466 C C . VAL A 1 192 ? -12.589 -43.444 -17.711 1.00 42.59 192 VAL A C 1
ATOM 1468 O O . VAL A 1 192 ? -12.387 -44.499 -17.103 1.00 42.59 192 VAL A O 1
ATOM 1471 N N . PRO A 1 193 ? -13.196 -43.450 -18.913 1.00 37.84 193 PRO A N 1
ATOM 1472 C CA . PRO A 1 193 ? -13.615 -44.687 -19.575 1.00 37.84 193 PRO A CA 1
ATOM 1473 C C . PRO A 1 193 ? -12.414 -45.544 -20.000 1.00 37.84 193 PRO A C 1
ATOM 1475 O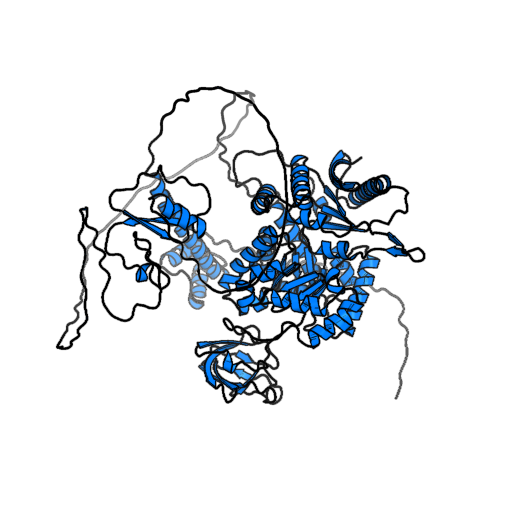 O . PRO A 1 193 ? -11.357 -45.025 -20.360 1.00 37.84 193 PRO A O 1
ATOM 1478 N N . SER A 1 194 ? -12.580 -46.869 -19.991 1.00 36.69 194 SER A N 1
ATOM 1479 C CA . SER A 1 194 ? -11.524 -47.809 -20.379 1.00 36.69 194 SER A CA 1
ATOM 1480 C C . SER A 1 194 ? -11.194 -47.744 -21.875 1.00 36.69 194 SER A C 1
ATOM 1482 O O . SER A 1 194 ? -12.026 -48.002 -22.742 1.00 36.69 194 SER A O 1
ATOM 1484 N N . GLY A 1 195 ? -9.932 -47.439 -22.178 1.00 38.06 195 GLY A N 1
ATOM 1485 C CA . GLY A 1 195 ? -9.380 -47.396 -23.530 1.00 38.06 195 GLY A CA 1
ATOM 1486 C C . GLY A 1 195 ? -7.890 -47.032 -23.516 1.00 38.06 195 GLY A C 1
ATOM 1487 O O . GLY A 1 195 ? -7.343 -46.730 -22.454 1.00 38.06 195 GLY A O 1
ATOM 1488 N N . PRO A 1 196 ? -7.200 -47.064 -24.670 1.00 35.75 196 PRO A N 1
ATOM 1489 C CA . PRO A 1 196 ? -5.820 -46.597 -24.775 1.00 35.75 196 PRO A CA 1
ATOM 1490 C C . PRO A 1 196 ? -5.768 -45.061 -24.688 1.00 35.75 196 PRO A C 1
ATOM 1492 O O . PRO A 1 196 ? -6.120 -44.368 -25.640 1.00 35.75 196 PRO A O 1
ATOM 1495 N N . ILE A 1 197 ? -5.335 -44.537 -23.541 1.00 41.31 197 ILE A N 1
ATOM 1496 C CA . ILE A 1 197 ? -5.310 -43.099 -23.230 1.00 41.31 197 ILE A CA 1
ATOM 1497 C C . ILE A 1 197 ? -3.882 -42.550 -23.367 1.00 41.31 197 ILE A C 1
ATOM 1499 O O . ILE A 1 197 ? -2.964 -43.041 -22.710 1.00 41.31 197 ILE A O 1
ATOM 1503 N N . ASP A 1 198 ? -3.694 -41.496 -24.168 1.00 43.00 198 ASP A N 1
ATOM 1504 C CA . ASP A 1 198 ? -2.435 -40.740 -24.205 1.00 43.00 198 ASP A CA 1
ATOM 1505 C C . ASP A 1 198 ? -2.428 -39.651 -23.121 1.00 43.00 198 ASP A C 1
ATOM 1507 O O . ASP A 1 198 ? -2.938 -38.540 -23.291 1.00 43.00 198 ASP A O 1
ATOM 1511 N N . LEU A 1 199 ? -1.823 -39.984 -21.982 1.00 40.34 199 LEU A N 1
ATOM 1512 C CA . LEU A 1 199 ? -1.729 -39.094 -20.826 1.00 40.34 199 LEU A CA 1
ATOM 1513 C C . LEU A 1 199 ? -0.850 -37.855 -21.076 1.00 40.34 199 LEU A C 1
ATOM 1515 O O . LEU A 1 199 ? -1.090 -36.823 -20.448 1.00 40.34 199 LEU A O 1
ATOM 1519 N N . ARG A 1 200 ? 0.123 -37.905 -22.002 1.00 37.78 200 ARG A N 1
ATOM 1520 C CA . ARG A 1 200 ? 0.933 -36.723 -22.359 1.00 37.78 200 ARG A CA 1
ATOM 1521 C C . ARG A 1 200 ? 0.129 -35.758 -23.225 1.00 37.78 200 ARG A C 1
ATOM 1523 O O . ARG A 1 200 ? 0.191 -34.554 -22.987 1.00 37.78 200 ARG A O 1
ATOM 1530 N N . ALA A 1 201 ? -0.659 -36.269 -24.171 1.00 40.66 201 ALA A N 1
ATOM 1531 C CA . ALA A 1 201 ? -1.548 -35.448 -24.992 1.00 40.66 201 ALA A CA 1
ATOM 1532 C C . ALA A 1 201 ? -2.664 -34.768 -24.174 1.00 40.66 201 ALA A C 1
ATOM 1534 O O . ALA A 1 201 ? -3.085 -33.667 -24.521 1.00 40.66 201 ALA A O 1
ATOM 1535 N N . MET A 1 202 ? -3.133 -35.400 -23.090 1.00 38.44 202 MET A N 1
ATOM 1536 C CA . MET A 1 202 ? -4.207 -34.856 -22.247 1.00 38.44 202 MET A CA 1
ATOM 1537 C C . MET A 1 202 ? -3.725 -33.935 -21.112 1.00 38.44 202 MET A C 1
ATOM 1539 O O . MET A 1 202 ? -4.436 -32.989 -20.779 1.00 38.44 202 MET A O 1
ATOM 1543 N N . PHE A 1 203 ? -2.548 -34.185 -20.520 1.00 41.50 203 PHE A N 1
ATOM 1544 C CA . PHE A 1 203 ? -2.112 -33.509 -19.281 1.00 41.50 203 PHE A CA 1
ATOM 1545 C C . PHE A 1 203 ? -0.685 -32.925 -19.318 1.00 41.50 203 PHE A C 1
ATOM 1547 O O . PHE A 1 203 ? -0.242 -32.310 -18.348 1.00 41.50 203 PHE A O 1
ATOM 1554 N N . GLY A 1 204 ? 0.038 -33.053 -20.435 1.00 43.03 204 GLY A N 1
ATOM 1555 C CA . GLY A 1 204 ? 1.359 -32.449 -20.622 1.00 43.03 204 GLY A CA 1
ATOM 1556 C C . GLY A 1 204 ? 2.506 -33.192 -19.925 1.00 43.03 204 GLY A C 1
ATOM 1557 O O . GLY A 1 204 ? 2.486 -34.410 -19.759 1.00 43.03 204 GLY A O 1
ATOM 1558 N N . HIS A 1 205 ? 3.560 -32.454 -19.565 1.00 37.50 205 HIS A N 1
ATOM 1559 C CA . HIS A 1 205 ? 4.844 -33.022 -19.122 1.00 37.50 205 HIS A CA 1
ATOM 1560 C C . HIS A 1 205 ? 4.917 -33.402 -17.630 1.00 37.50 205 HIS A C 1
ATOM 1562 O O . HIS A 1 205 ? 5.937 -33.936 -17.199 1.00 37.50 205 HIS A O 1
ATOM 1568 N N . SER A 1 206 ? 3.865 -33.157 -16.846 1.00 36.00 206 SER A N 1
ATOM 1569 C CA . SER A 1 206 ? 3.873 -33.301 -15.381 1.00 36.00 206 SER A CA 1
ATOM 1570 C C . SER A 1 206 ? 2.841 -34.326 -14.906 1.00 36.00 206 SER A C 1
ATOM 1572 O O . SER A 1 206 ? 1.870 -33.985 -14.237 1.00 36.00 206 SER A O 1
ATOM 1574 N N . VAL A 1 207 ? 3.053 -35.595 -15.265 1.00 35.97 207 VAL A N 1
ATOM 1575 C CA . VAL A 1 207 ? 2.203 -36.727 -14.860 1.00 35.97 207 VAL A CA 1
ATOM 1576 C C . VAL A 1 207 ? 3.043 -37.732 -14.074 1.00 35.97 207 VAL A C 1
ATOM 1578 O O . VAL A 1 207 ? 3.978 -38.310 -14.623 1.00 35.97 207 VAL A O 1
ATOM 1581 N N . MET A 1 208 ? 2.697 -37.957 -12.805 1.00 35.22 208 MET A N 1
ATOM 1582 C CA . MET A 1 208 ? 3.263 -39.036 -11.990 1.00 35.22 208 MET A CA 1
ATOM 1583 C C . MET A 1 208 ? 2.304 -40.228 -11.992 1.00 35.22 208 MET A C 1
ATOM 1585 O O . MET A 1 208 ? 1.100 -40.056 -11.810 1.00 35.22 208 MET A O 1
ATOM 1589 N N . LEU A 1 209 ? 2.837 -41.433 -12.191 1.00 37.19 209 LEU A N 1
ATOM 1590 C CA . LEU A 1 209 ? 2.081 -42.682 -12.123 1.00 37.19 209 LEU A CA 1
ATOM 1591 C C . LEU A 1 209 ? 2.581 -43.506 -10.936 1.00 37.19 209 LEU A C 1
ATOM 1593 O O . LEU A 1 209 ? 3.781 -43.746 -10.808 1.00 37.19 209 LEU A O 1
ATOM 1597 N N . VAL A 1 210 ? 1.647 -43.932 -10.088 1.00 33.69 210 VAL A N 1
ATOM 1598 C CA . VAL A 1 210 ? 1.893 -44.809 -8.937 1.00 33.69 210 VAL A CA 1
ATOM 1599 C C . VAL A 1 210 ? 1.242 -46.152 -9.235 1.00 33.69 210 VAL A C 1
ATOM 1601 O O . VAL A 1 210 ? 0.061 -46.206 -9.583 1.00 33.69 210 VAL A O 1
ATOM 1604 N N . HIS A 1 211 ? 2.007 -47.236 -9.132 1.00 33.34 211 HIS A N 1
ATOM 1605 C CA . HIS A 1 211 ? 1.470 -48.581 -9.315 1.00 33.34 211 HIS A CA 1
ATOM 1606 C C . HIS A 1 211 ? 0.803 -49.075 -8.022 1.00 33.34 211 HIS A C 1
ATOM 1608 O O . HIS A 1 211 ? 1.206 -48.696 -6.923 1.00 33.34 211 HIS A O 1
ATOM 1614 N N . SER A 1 212 ? -0.177 -49.979 -8.114 1.00 30.67 212 SER A N 1
ATOM 1615 C CA . SER A 1 212 ? -0.912 -50.503 -6.946 1.00 30.67 212 SER A CA 1
ATOM 1616 C C . SER A 1 212 ? -0.087 -51.424 -6.025 1.00 30.67 212 SER A C 1
ATOM 1618 O O . SER A 1 212 ? -0.650 -52.083 -5.158 1.00 30.67 212 SER A O 1
ATOM 1620 N N . SER A 1 213 ? 1.234 -51.490 -6.223 1.00 32.28 213 SER A N 1
ATOM 1621 C CA . SER A 1 213 ? 2.225 -52.106 -5.329 1.00 32.28 213 SER A CA 1
ATOM 1622 C C . SER A 1 213 ? 3.050 -51.084 -4.529 1.00 32.28 213 SER A C 1
ATOM 1624 O O . SER A 1 213 ? 3.931 -51.490 -3.780 1.00 32.28 213 SER A O 1
ATOM 1626 N N . GLY A 1 214 ? 2.804 -49.777 -4.692 1.00 33.00 214 GLY A N 1
ATOM 1627 C CA . GLY A 1 214 ? 3.510 -48.702 -3.980 1.00 33.00 214 GLY A CA 1
ATOM 1628 C C . GLY A 1 214 ? 4.766 -48.156 -4.674 1.00 33.00 214 GLY A C 1
ATOM 1629 O O . GLY A 1 214 ? 5.344 -47.182 -4.199 1.00 33.00 214 GLY A O 1
ATOM 1630 N N . GLU A 1 215 ? 5.182 -48.725 -5.810 1.00 30.30 215 GLU A N 1
ATOM 1631 C CA . GLU A 1 215 ? 6.304 -48.190 -6.594 1.00 30.30 215 GLU A CA 1
ATOM 1632 C C . GLU A 1 215 ? 5.905 -46.954 -7.421 1.00 30.30 215 GLU A C 1
ATOM 1634 O O . GLU A 1 215 ? 4.804 -46.868 -7.982 1.00 30.30 215 GLU A O 1
ATOM 1639 N N . TRP A 1 216 ? 6.841 -46.006 -7.518 1.00 39.59 216 TRP A N 1
ATOM 1640 C CA . TRP A 1 216 ? 6.751 -44.763 -8.286 1.00 39.59 216 TRP A CA 1
ATOM 1641 C C . TRP A 1 216 ? 8.009 -44.586 -9.148 1.00 39.59 216 TRP A C 1
ATOM 1643 O O . TRP A 1 216 ? 9.084 -45.072 -8.797 1.00 39.59 216 TRP A O 1
ATOM 1653 N N . PHE A 1 217 ? 7.887 -43.875 -10.271 1.00 35.16 217 PHE A N 1
ATOM 1654 C CA . PHE A 1 217 ? 8.989 -43.660 -11.216 1.00 35.16 217 PHE A CA 1
ATOM 1655 C C . PHE A 1 217 ? 9.364 -42.168 -11.313 1.00 35.16 217 PHE A C 1
ATOM 1657 O O . PHE A 1 217 ? 8.468 -41.338 -11.489 1.00 35.16 217 PHE A O 1
ATOM 1664 N N . PRO A 1 218 ? 10.659 -41.798 -11.224 1.00 32.16 218 PRO A N 1
ATOM 1665 C CA . PRO A 1 218 ? 11.103 -40.410 -11.345 1.00 32.16 218 PRO A CA 1
ATOM 1666 C C . PRO A 1 218 ? 11.064 -39.900 -12.805 1.00 32.16 218 PRO A C 1
ATOM 1668 O O . PRO A 1 218 ? 11.141 -40.705 -13.738 1.00 32.16 218 PRO A O 1
ATOM 1671 N N . PRO A 1 219 ? 11.003 -38.570 -13.041 1.00 36.66 219 PRO A N 1
ATOM 1672 C CA . PRO A 1 219 ? 10.699 -38.012 -14.368 1.00 36.66 219 PRO A CA 1
ATOM 1673 C C . PRO A 1 219 ? 11.723 -38.301 -15.479 1.00 36.66 219 PRO A C 1
ATOM 1675 O O . PRO A 1 219 ? 11.368 -38.329 -16.657 1.00 36.66 219 PRO A O 1
ATOM 1678 N N . GLU A 1 220 ? 12.997 -38.489 -15.130 1.00 31.95 220 GLU A N 1
ATOM 1679 C CA . GLU A 1 220 ? 14.112 -38.408 -16.090 1.00 31.95 220 GLU A CA 1
ATOM 1680 C C . GLU A 1 220 ? 14.456 -39.747 -16.778 1.00 31.95 220 GLU A C 1
ATOM 1682 O O . GLU A 1 220 ? 15.233 -39.790 -17.731 1.00 31.95 220 GLU A O 1
ATOM 1687 N N . ALA A 1 221 ? 13.827 -40.852 -16.366 1.00 30.58 221 ALA A N 1
ATOM 1688 C CA . ALA A 1 221 ? 14.139 -42.206 -16.834 1.00 30.58 221 ALA A CA 1
ATOM 1689 C C . ALA A 1 221 ? 13.366 -42.647 -18.105 1.00 30.58 221 ALA A C 1
ATOM 1691 O O . ALA A 1 221 ? 12.945 -43.798 -18.199 1.00 30.58 221 ALA A O 1
ATOM 1692 N N . THR A 1 222 ? 13.162 -41.765 -19.098 1.00 32.28 222 THR A N 1
ATOM 1693 C CA . THR A 1 222 ? 12.466 -42.119 -20.366 1.00 32.28 222 THR A CA 1
ATOM 1694 C C . THR A 1 222 ? 13.183 -41.672 -21.648 1.00 32.28 222 THR A C 1
ATOM 1696 O O . THR A 1 222 ? 12.608 -41.011 -22.515 1.00 32.28 222 THR A O 1
ATOM 1699 N N . THR A 1 223 ? 14.436 -42.102 -21.835 1.00 28.27 223 THR A N 1
ATOM 1700 C CA . THR A 1 223 ? 15.059 -42.102 -23.171 1.00 28.27 223 THR A CA 1
ATOM 1701 C C . THR A 1 223 ? 14.702 -43.373 -23.956 1.00 28.27 223 THR A C 1
ATOM 1703 O O . THR A 1 223 ? 15.034 -44.486 -23.565 1.00 28.27 223 THR A O 1
ATOM 1706 N N . THR A 1 224 ? 14.093 -43.171 -25.130 1.00 27.00 224 THR A N 1
ATOM 1707 C CA . THR A 1 224 ? 13.788 -44.145 -26.205 1.00 27.00 224 THR A CA 1
ATOM 1708 C C . THR A 1 224 ? 12.651 -45.176 -26.015 1.00 27.00 224 THR A C 1
ATOM 1710 O O . THR A 1 224 ? 12.685 -46.039 -25.150 1.00 27.00 224 THR A O 1
ATOM 1713 N N . CYS A 1 225 ? 11.736 -45.140 -26.998 1.00 24.17 225 CYS A N 1
ATOM 1714 C CA . CYS A 1 225 ? 10.893 -46.223 -27.540 1.00 24.17 225 CYS A CA 1
ATOM 1715 C C . CYS A 1 225 ? 9.621 -46.724 -26.808 1.00 24.17 225 CYS A C 1
ATOM 1717 O O . CYS A 1 225 ? 9.659 -47.260 -25.708 1.00 24.17 225 CYS A O 1
ATOM 1719 N N . SER A 1 226 ? 8.541 -46.759 -27.609 1.00 23.11 226 SER A N 1
ATOM 1720 C CA . SER A 1 226 ? 7.282 -47.528 -27.475 1.00 23.11 226 SER A CA 1
ATOM 1721 C C . SER A 1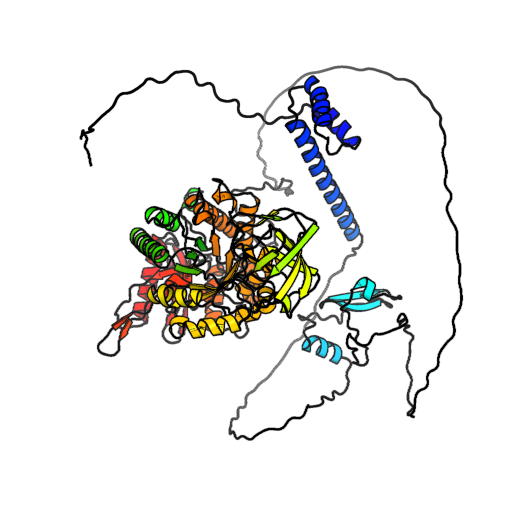 226 ? 6.135 -46.914 -26.642 1.00 23.11 226 SER A C 1
ATOM 1723 O O . SER A 1 226 ? 6.360 -46.447 -25.529 1.00 23.11 226 SER A O 1
ATOM 1725 N N . PRO A 1 227 ? 4.877 -46.952 -27.139 1.00 26.44 227 PRO A N 1
ATOM 1726 C CA . PRO A 1 227 ? 3.701 -46.549 -26.370 1.00 26.44 227 PRO A CA 1
ATOM 1727 C C . PRO A 1 227 ? 3.263 -47.647 -25.386 1.00 26.44 227 PRO A C 1
ATOM 1729 O O . PRO A 1 227 ? 3.057 -48.802 -25.767 1.00 26.44 227 PRO A O 1
ATOM 1732 N N . LEU A 1 228 ? 3.059 -47.271 -24.123 1.00 24.91 228 LEU A N 1
ATOM 1733 C CA . LEU A 1 228 ? 2.568 -48.150 -23.057 1.00 24.91 228 LEU A CA 1
ATOM 1734 C C . LEU A 1 228 ? 1.082 -48.503 -23.254 1.00 24.91 228 LEU A C 1
ATOM 1736 O O . LEU A 1 228 ? 0.186 -47.802 -22.789 1.00 24.91 228 LEU A O 1
ATOM 1740 N N . LYS A 1 229 ? 0.809 -49.636 -23.912 1.00 23.77 229 LYS A N 1
ATOM 1741 C CA . LYS A 1 229 ? -0.509 -50.288 -23.863 1.00 23.77 229 LYS A CA 1
ATOM 1742 C C . LYS A 1 229 ? -0.657 -51.058 -22.549 1.00 23.77 229 LYS A C 1
ATOM 1744 O O . LYS A 1 229 ? -0.255 -52.216 -22.465 1.00 23.77 229 LYS A O 1
ATOM 1749 N N . VAL A 1 230 ? -1.263 -50.437 -21.540 1.00 25.31 230 VAL A N 1
ATOM 1750 C CA . VAL A 1 230 ? -1.667 -51.138 -20.311 1.00 25.31 230 VAL A CA 1
ATOM 1751 C C . VAL A 1 230 ? -2.922 -51.966 -20.600 1.00 25.31 230 VAL A C 1
ATOM 1753 O O . VAL A 1 230 ? -4.021 -51.427 -20.712 1.00 25.31 230 VAL A O 1
ATOM 1756 N N . ALA A 1 231 ? -2.758 -53.281 -20.751 1.00 22.03 231 ALA A N 1
ATOM 1757 C CA . ALA A 1 231 ? -3.863 -54.229 -20.857 1.00 22.03 231 ALA A CA 1
ATOM 1758 C C . ALA A 1 231 ? -4.174 -54.822 -19.474 1.00 22.03 231 ALA A C 1
ATOM 1760 O O . ALA A 1 231 ? -3.287 -55.375 -18.826 1.00 22.03 231 ALA A O 1
ATOM 1761 N N . VAL A 1 232 ? -5.427 -54.716 -19.023 1.00 22.52 232 VAL A N 1
ATOM 1762 C CA . VAL A 1 232 ? -5.867 -55.218 -17.711 1.00 22.52 232 VAL A CA 1
ATOM 1763 C C . VAL A 1 232 ? -6.716 -56.476 -17.893 1.00 22.52 232 VAL A C 1
ATOM 1765 O O . VAL A 1 232 ? -7.842 -56.410 -18.381 1.00 22.52 232 VAL A O 1
ATOM 1768 N N . THR A 1 233 ? -6.194 -57.624 -17.458 1.00 21.69 233 THR A N 1
ATOM 1769 C CA . THR A 1 233 ? -6.902 -58.918 -17.422 1.00 21.69 233 THR A CA 1
ATOM 1770 C C . THR A 1 233 ? -6.766 -59.576 -16.044 1.00 21.69 233 THR A C 1
ATOM 1772 O O . THR A 1 233 ? -5.804 -59.329 -15.322 1.00 21.69 233 THR A O 1
ATOM 1775 N N . ARG A 1 234 ? -7.776 -60.354 -15.635 1.00 22.62 234 ARG A N 1
ATOM 1776 C CA . ARG A 1 234 ? -8.034 -60.720 -14.226 1.00 22.62 234 ARG A CA 1
ATOM 1777 C C . ARG A 1 234 ? -7.337 -62.004 -13.730 1.00 22.62 234 ARG A C 1
ATOM 1779 O O . ARG A 1 234 ? -7.190 -62.962 -14.482 1.00 22.62 234 ARG A O 1
ATOM 1786 N N . THR A 1 235 ? -7.259 -62.083 -12.391 1.00 21.64 235 THR A N 1
ATOM 1787 C CA . THR A 1 235 ? -7.302 -63.285 -11.506 1.00 21.64 235 THR A CA 1
ATOM 1788 C C . THR A 1 235 ? -5.963 -63.839 -10.974 1.00 21.64 235 THR A C 1
ATOM 1790 O O . THR A 1 235 ? -4.928 -63.752 -11.620 1.00 21.64 235 THR A O 1
ATOM 1793 N N . LYS A 1 236 ? -6.005 -64.360 -9.733 1.00 20.25 236 LYS A N 1
ATOM 1794 C CA . LYS A 1 236 ? -4.890 -64.901 -8.917 1.00 20.25 236 LYS A CA 1
ATOM 1795 C C . LYS A 1 236 ? -4.496 -66.341 -9.310 1.00 20.25 236 LYS A C 1
ATOM 1797 O O . LYS A 1 236 ? -5.381 -67.075 -9.736 1.00 20.25 236 LYS A O 1
ATOM 1802 N N . VAL A 1 237 ? -3.267 -66.777 -8.967 1.00 19.88 237 VAL A N 1
ATOM 1803 C CA . VAL A 1 237 ? -2.966 -67.802 -7.915 1.00 19.88 237 VAL A CA 1
ATOM 1804 C C . VAL A 1 237 ? -1.451 -68.153 -7.832 1.00 19.88 237 VAL A C 1
ATOM 1806 O O . VAL A 1 237 ? -0.883 -68.612 -8.808 1.00 19.88 237 VAL A O 1
ATOM 1809 N N . ILE A 1 238 ? -0.868 -67.934 -6.637 1.00 19.97 238 ILE A N 1
ATOM 1810 C CA . ILE A 1 238 ? 0.204 -68.661 -5.884 1.00 19.97 238 ILE A CA 1
ATOM 1811 C C . ILE A 1 238 ? 1.592 -69.007 -6.517 1.00 19.97 238 ILE A C 1
ATOM 1813 O O . ILE A 1 238 ? 1.700 -69.550 -7.606 1.00 19.97 238 ILE A O 1
ATOM 1817 N N . ASP A 1 239 ? 2.634 -68.713 -5.714 1.00 19.97 239 ASP A N 1
ATOM 1818 C CA . ASP A 1 239 ? 4.068 -69.108 -5.660 1.00 19.97 239 ASP A CA 1
ATOM 1819 C C . ASP A 1 239 ? 4.829 -69.806 -6.812 1.00 19.97 239 ASP A C 1
ATOM 1821 O O . ASP A 1 239 ? 4.521 -70.929 -7.201 1.00 19.97 239 ASP A O 1
ATOM 1825 N N . ALA A 1 240 ? 6.021 -69.251 -7.120 1.00 20.50 240 ALA A N 1
ATOM 1826 C CA . ALA A 1 240 ? 7.316 -69.879 -6.771 1.00 20.50 240 ALA A CA 1
ATOM 1827 C C . ALA A 1 240 ? 8.524 -68.902 -6.883 1.00 20.50 240 ALA A C 1
ATOM 1829 O O . ALA A 1 240 ? 8.549 -68.000 -7.718 1.00 20.50 240 ALA A O 1
ATOM 1830 N N . LYS A 1 241 ? 9.571 -69.121 -6.069 1.00 18.38 241 LYS A N 1
ATOM 1831 C CA . LYS A 1 241 ? 10.938 -68.543 -6.190 1.00 18.38 241 LYS A CA 1
ATOM 1832 C C . LYS A 1 241 ? 11.884 -69.562 -6.868 1.00 18.38 241 LYS A C 1
ATOM 1834 O O . LYS A 1 241 ? 11.584 -70.750 -6.789 1.00 18.38 241 LYS A O 1
ATOM 1839 N N . PRO A 1 242 ? 13.124 -69.201 -7.277 1.00 35.47 242 PRO A N 1
ATOM 1840 C CA . PRO A 1 242 ? 13.648 -67.962 -7.888 1.00 35.47 242 PRO A CA 1
ATOM 1841 C C . PRO A 1 242 ? 14.475 -68.285 -9.175 1.00 35.47 242 PRO A C 1
ATOM 1843 O O . PRO A 1 242 ? 14.417 -69.411 -9.651 1.00 35.47 242 PRO A O 1
ATOM 1846 N N . VAL A 1 243 ? 15.295 -67.350 -9.706 1.00 22.36 243 VAL A N 1
ATOM 1847 C CA . VAL A 1 243 ? 16.738 -67.525 -10.092 1.00 22.36 243 VAL A CA 1
ATOM 1848 C C . VAL A 1 243 ? 17.259 -66.409 -11.035 1.00 22.36 243 VAL A C 1
ATOM 1850 O O . VAL A 1 243 ? 16.527 -65.763 -11.772 1.00 22.36 243 VAL A O 1
ATOM 1853 N N . LEU A 1 244 ? 18.570 -66.165 -10.929 1.00 22.45 244 LEU A N 1
ATOM 1854 C CA . LEU A 1 244 ? 19.437 -65.142 -11.534 1.00 22.45 244 LEU A CA 1
ATOM 1855 C C . LEU A 1 244 ? 19.560 -65.074 -13.085 1.00 22.45 244 LEU A C 1
ATOM 1857 O O . LEU A 1 244 ? 19.485 -66.089 -13.766 1.00 22.45 244 LEU A O 1
ATOM 1861 N N . LYS A 1 245 ? 20.091 -63.904 -13.522 1.00 23.28 245 LYS A N 1
ATOM 1862 C CA . LYS A 1 245 ? 21.222 -63.647 -14.477 1.00 23.28 245 LYS A CA 1
ATOM 1863 C C . LYS A 1 245 ? 20.947 -63.064 -15.890 1.00 23.28 245 LYS A C 1
ATOM 1865 O O . LYS A 1 245 ? 20.531 -63.753 -16.804 1.00 23.28 245 LYS A O 1
ATOM 1870 N N . ARG A 1 246 ? 21.489 -61.841 -16.062 1.00 23.69 246 ARG A N 1
ATOM 1871 C CA . ARG A 1 246 ? 22.309 -61.312 -17.189 1.00 23.69 246 ARG A CA 1
ATOM 1872 C C . ARG A 1 246 ? 21.753 -61.280 -18.635 1.00 23.69 246 ARG A C 1
ATOM 1874 O O . ARG A 1 246 ? 21.763 -62.278 -19.331 1.00 23.69 246 ARG A O 1
ATOM 1881 N N . SER A 1 247 ? 21.567 -60.042 -19.117 1.00 24.89 247 SER A N 1
ATOM 1882 C CA . SER A 1 247 ? 22.284 -59.411 -20.258 1.00 24.89 247 SER A CA 1
ATOM 1883 C C . SER A 1 247 ? 22.515 -60.187 -21.568 1.00 24.89 247 SER A C 1
ATOM 1885 O O . SER A 1 247 ? 23.286 -61.141 -21.565 1.00 24.89 247 SER A O 1
ATOM 1887 N N . ILE A 1 248 ? 22.067 -59.609 -22.701 1.00 23.91 248 ILE A N 1
ATOM 1888 C CA . ILE A 1 248 ? 22.875 -59.367 -23.927 1.00 23.91 248 ILE A CA 1
ATOM 1889 C C . ILE A 1 248 ? 22.122 -58.437 -24.919 1.00 23.91 248 ILE A C 1
ATOM 1891 O O . ILE A 1 248 ? 20.898 -58.461 -24.988 1.00 23.91 248 ILE A O 1
ATOM 1895 N N . ARG A 1 249 ? 22.854 -57.612 -25.694 1.00 22.69 249 ARG A N 1
ATOM 1896 C CA . ARG A 1 249 ? 22.391 -56.935 -26.937 1.00 22.69 249 ARG A CA 1
ATOM 1897 C C . ARG A 1 249 ? 23.019 -57.657 -28.139 1.00 22.69 249 ARG A C 1
ATOM 1899 O O . ARG A 1 249 ? 24.211 -57.954 -28.050 1.00 22.69 249 ARG A O 1
ATOM 1906 N N . PRO A 1 250 ? 22.310 -57.872 -29.264 1.00 32.75 250 PRO A N 1
ATOM 1907 C CA . PRO A 1 250 ? 22.422 -56.944 -30.416 1.00 32.75 250 PRO A CA 1
ATOM 1908 C C . PRO A 1 250 ? 21.114 -56.830 -31.257 1.00 32.75 250 PRO A C 1
ATOM 1910 O O . PRO A 1 250 ? 20.114 -57.419 -30.873 1.00 32.75 250 PRO A O 1
ATOM 1913 N N . ARG A 1 251 ? 21.022 -56.199 -32.448 1.00 24.03 251 ARG A N 1
ATOM 1914 C CA . ARG A 1 251 ? 21.545 -54.944 -33.077 1.00 24.03 251 ARG A CA 1
ATOM 1915 C C . ARG A 1 251 ? 21.336 -55.085 -34.613 1.00 24.03 251 ARG A C 1
ATOM 1917 O O . ARG A 1 251 ? 21.727 -56.119 -35.138 1.00 24.03 251 ARG A O 1
ATOM 1924 N N . PHE A 1 252 ? 20.845 -54.050 -35.319 1.00 23.95 252 PHE A N 1
ATOM 1925 C CA . PHE A 1 252 ? 20.546 -54.033 -36.785 1.00 23.95 252 PHE A CA 1
ATOM 1926 C C . PHE A 1 252 ? 19.373 -54.953 -37.230 1.00 23.95 252 PHE A C 1
ATOM 1928 O O . PHE A 1 252 ? 18.933 -55.778 -36.439 1.00 23.95 252 PHE A O 1
ATOM 1935 N N . PHE A 1 253 ? 18.749 -54.830 -38.417 1.00 24.05 253 PHE A N 1
ATOM 1936 C CA . PHE A 1 253 ? 19.029 -54.048 -39.650 1.00 24.05 253 PHE A CA 1
ATOM 1937 C C . PHE A 1 253 ? 17.810 -53.197 -40.110 1.00 24.05 253 PHE A C 1
ATOM 1939 O O . PHE A 1 253 ? 16.788 -53.165 -39.431 1.00 24.05 253 PHE A O 1
ATOM 1946 N N . ALA A 1 254 ? 17.916 -52.491 -41.246 1.00 25.33 254 ALA A N 1
ATOM 1947 C CA . ALA A 1 254 ? 16.883 -51.602 -41.812 1.00 25.33 254 ALA A CA 1
ATOM 1948 C C . ALA A 1 254 ? 16.564 -51.925 -43.289 1.00 25.33 254 ALA A C 1
ATOM 1950 O O . ALA A 1 254 ? 17.423 -52.504 -43.951 1.00 25.33 254 ALA A O 1
ATOM 1951 N N . ASN A 1 255 ? 15.396 -51.490 -43.810 1.00 25.80 255 ASN A N 1
ATOM 1952 C CA . ASN A 1 255 ? 15.268 -50.779 -45.107 1.00 25.80 255 ASN A CA 1
ATOM 1953 C C . ASN A 1 255 ? 13.825 -50.358 -45.501 1.00 25.80 255 ASN A C 1
ATOM 1955 O O . ASN A 1 255 ? 12.866 -50.909 -44.983 1.00 25.80 255 ASN A O 1
ATOM 1959 N N . HIS A 1 256 ? 13.758 -49.367 -46.417 1.00 28.31 256 HIS A N 1
ATOM 1960 C CA . HIS A 1 256 ? 12.730 -48.915 -47.403 1.00 28.31 256 HIS A CA 1
ATOM 1961 C C . HIS A 1 256 ? 11.218 -49.276 -47.274 1.00 28.31 256 HIS A C 1
ATOM 1963 O O . HIS A 1 256 ? 10.856 -50.351 -46.827 1.00 28.31 256 HIS A O 1
ATOM 1969 N N . GLY A 1 257 ? 10.257 -48.474 -47.780 1.00 24.11 257 GLY A N 1
ATOM 1970 C CA . GLY A 1 257 ? 10.310 -47.135 -48.411 1.00 24.11 257 GLY A CA 1
ATOM 1971 C C . GLY A 1 257 ? 9.177 -46.871 -49.442 1.00 24.11 257 GLY A C 1
ATOM 1972 O O . GLY A 1 257 ? 8.705 -47.811 -50.065 1.00 24.11 257 GLY A O 1
ATOM 1973 N N . THR A 1 258 ? 8.820 -45.590 -49.687 1.00 26.64 258 THR A N 1
ATOM 1974 C CA . THR A 1 258 ? 7.910 -45.049 -50.760 1.00 26.64 258 THR A CA 1
ATOM 1975 C C . THR A 1 258 ? 6.416 -45.481 -50.760 1.00 26.64 258 THR A C 1
ATOM 1977 O O . THR A 1 258 ? 6.104 -46.572 -50.315 1.00 26.64 258 THR A O 1
ATOM 1980 N N . GLY A 1 259 ? 5.420 -44.705 -51.243 1.00 24.53 259 GLY A N 1
ATOM 1981 C CA . GLY A 1 259 ? 5.347 -43.277 -51.638 1.00 24.53 259 GLY A CA 1
ATOM 1982 C C . GLY A 1 259 ? 4.133 -42.920 -52.554 1.00 24.53 259 GLY A C 1
ATOM 1983 O O . GLY A 1 259 ? 3.694 -43.776 -53.310 1.00 24.53 259 GLY A O 1
ATOM 1984 N N . ARG A 1 260 ? 3.687 -41.636 -52.572 1.00 27.66 260 ARG A N 1
ATOM 1985 C CA . ARG A 1 260 ? 2.673 -41.001 -53.493 1.00 27.66 260 ARG A CA 1
ATOM 1986 C C . ARG A 1 260 ? 1.184 -41.450 -53.292 1.00 27.66 260 ARG A C 1
ATOM 1988 O O . ARG A 1 260 ? 0.967 -42.387 -52.540 1.00 27.66 260 ARG A O 1
ATOM 1995 N N . GLN A 1 261 ? 0.108 -40.824 -53.831 1.00 25.64 261 GLN A N 1
ATOM 1996 C CA . GLN A 1 261 ? -0.068 -39.667 -54.754 1.00 25.64 261 GLN A CA 1
ATOM 1997 C C . GLN A 1 261 ? -1.421 -38.884 -54.579 1.00 25.64 261 GLN A C 1
ATOM 1999 O O . GLN A 1 261 ? -2.253 -39.244 -53.757 1.00 25.64 261 GLN A O 1
ATOM 2004 N N . CYS A 1 262 ? -1.578 -37.810 -55.372 1.00 23.41 262 CYS A N 1
ATOM 2005 C CA . CYS A 1 262 ? -2.460 -36.618 -55.370 1.00 23.41 262 CYS A CA 1
ATOM 2006 C C . CYS A 1 262 ? -4.003 -36.689 -55.634 1.00 23.41 262 CYS A C 1
ATOM 2008 O O . CYS A 1 262 ? -4.502 -37.626 -56.240 1.00 23.41 262 CYS A O 1
ATOM 2010 N N . GLU A 1 263 ? -4.679 -35.586 -55.240 1.00 25.89 263 GLU A N 1
ATOM 2011 C CA . GLU A 1 263 ? -5.717 -34.716 -55.895 1.00 25.89 263 GLU A CA 1
ATOM 2012 C C . GLU A 1 263 ? -6.793 -35.199 -56.916 1.00 25.89 263 GLU A C 1
ATOM 2014 O O . GLU A 1 263 ? -6.483 -35.887 -57.882 1.00 25.89 263 GLU A O 1
ATOM 2019 N N . ALA A 1 264 ? -8.021 -34.626 -56.808 1.00 25.23 264 ALA A N 1
ATOM 2020 C CA . ALA A 1 264 ? -8.980 -34.299 -57.903 1.00 25.23 264 ALA A CA 1
ATOM 2021 C C . ALA A 1 264 ? -10.122 -33.328 -57.433 1.00 25.23 264 ALA A C 1
ATOM 2023 O O . ALA A 1 264 ? -10.255 -33.100 -56.231 1.00 25.23 264 ALA A O 1
ATOM 2024 N N . ALA A 1 265 ? -10.941 -32.745 -58.342 1.00 25.11 265 ALA A N 1
ATOM 2025 C CA . ALA A 1 265 ? -11.987 -31.718 -58.051 1.00 25.11 265 ALA A CA 1
ATOM 2026 C C . ALA A 1 265 ? -13.188 -31.682 -59.068 1.00 25.11 265 ALA A C 1
ATOM 2028 O O . ALA A 1 265 ? -13.278 -32.591 -59.887 1.00 25.11 265 ALA A O 1
ATOM 2029 N N . ALA A 1 266 ? -14.032 -30.610 -59.054 1.00 25.23 266 ALA A N 1
ATOM 2030 C CA . ALA A 1 266 ? -15.112 -30.186 -60.019 1.00 25.23 266 ALA A CA 1
ATOM 2031 C C . ALA A 1 266 ? -16.589 -30.702 -59.815 1.00 25.23 266 ALA A C 1
ATOM 2033 O O . ALA A 1 266 ? -16.762 -31.689 -59.112 1.00 25.23 266 ALA A O 1
ATOM 2034 N N . TYR A 1 267 ? -17.704 -30.169 -60.407 1.00 23.23 267 TYR A N 1
ATOM 2035 C CA . TYR A 1 267 ? -18.231 -28.771 -60.620 1.00 23.23 267 TYR A CA 1
ATOM 2036 C C . TYR A 1 267 ? -19.711 -28.708 -61.209 1.00 23.23 267 TYR A C 1
ATOM 2038 O O . TYR A 1 267 ? -19.903 -29.115 -62.346 1.00 23.23 267 TYR A O 1
ATOM 2046 N N . PHE A 1 268 ? -20.715 -28.103 -60.517 1.00 23.06 268 PHE A N 1
ATOM 2047 C CA . PHE A 1 268 ? -22.011 -27.478 -61.011 1.00 23.06 268 PHE A CA 1
ATOM 2048 C C . PHE A 1 268 ? -23.067 -28.306 -61.876 1.00 23.06 268 PHE A C 1
ATOM 2050 O O . PHE A 1 268 ? -22.947 -29.525 -61.891 1.00 23.06 268 PHE A O 1
ATOM 2057 N N . PRO A 1 269 ? -24.150 -27.738 -62.520 1.00 49.03 269 PRO A N 1
ATOM 2058 C CA . PRO A 1 269 ? -25.537 -27.387 -62.029 1.00 49.03 269 PRO A CA 1
ATOM 2059 C C . PRO A 1 269 ? -26.713 -27.940 -62.952 1.00 49.03 269 PRO A C 1
ATOM 2061 O O . PRO A 1 269 ? -26.477 -29.029 -63.468 1.00 49.03 269 PRO A O 1
ATOM 2064 N N . PRO A 1 270 ? -27.904 -27.316 -63.308 1.00 48.91 270 PRO A N 1
ATOM 2065 C CA . PRO A 1 270 ? -28.789 -26.208 -62.789 1.00 48.91 270 PRO A CA 1
ATOM 2066 C C . PRO A 1 270 ? -30.383 -26.348 -62.888 1.00 48.91 270 PRO A C 1
ATOM 2068 O O . PRO A 1 270 ? -30.899 -27.125 -63.678 1.00 48.91 270 PRO A O 1
ATOM 2071 N N . GLN A 1 271 ? -31.141 -25.418 -62.244 1.00 28.45 271 GLN A N 1
ATOM 2072 C CA . GLN A 1 271 ? -32.387 -24.673 -62.696 1.00 28.45 271 GLN A CA 1
ATOM 2073 C C . GLN A 1 271 ? -33.892 -25.157 -62.682 1.00 28.45 271 GLN A C 1
ATOM 2075 O O . GLN A 1 271 ? -34.192 -26.335 -62.559 1.00 28.45 271 GLN A O 1
ATOM 2080 N N . GLU A 1 272 ? -34.797 -24.143 -62.866 1.00 28.55 272 GLU A N 1
ATOM 2081 C CA . GLU A 1 272 ? -36.290 -24.075 -63.107 1.00 28.55 272 GLU A CA 1
ATOM 2082 C C . GLU A 1 272 ? -37.270 -23.963 -61.882 1.00 28.55 272 GLU A C 1
ATOM 2084 O O . GLU A 1 272 ? -36.973 -24.531 -60.839 1.00 28.55 272 GLU A O 1
ATOM 2089 N N . LYS A 1 273 ? -38.479 -23.322 -61.897 1.00 25.92 273 LYS A N 1
ATOM 2090 C CA . LYS A 1 273 ? -39.052 -22.079 -62.536 1.00 25.92 273 LYS A CA 1
ATOM 2091 C C . LYS A 1 273 ? -40.497 -21.746 -61.983 1.00 25.92 273 LYS A C 1
ATOM 2093 O O . LYS A 1 273 ? -41.049 -22.567 -61.264 1.00 25.92 273 LYS A O 1
ATOM 2098 N N . GLN A 1 274 ? -41.134 -20.623 -62.407 1.00 28.59 274 GLN A N 1
ATOM 2099 C CA . GLN A 1 274 ? -42.591 -20.230 -62.295 1.00 28.59 274 GLN A CA 1
ATOM 2100 C C . GLN A 1 274 ? -43.192 -19.761 -60.921 1.00 28.59 274 GLN A C 1
ATOM 2102 O O . GLN A 1 274 ? -42.580 -20.005 -59.892 1.00 28.59 274 GLN A O 1
ATOM 2107 N N . ASN A 1 275 ? -44.409 -19.156 -60.807 1.00 24.61 275 ASN A N 1
ATOM 2108 C CA . ASN A 1 275 ? -44.984 -17.925 -61.437 1.00 24.61 275 ASN A CA 1
ATOM 2109 C C . ASN A 1 275 ? -46.294 -17.396 -60.725 1.00 24.61 275 ASN A C 1
ATOM 2111 O O . ASN A 1 275 ? -46.966 -18.167 -60.056 1.00 24.61 275 ASN A O 1
ATOM 2115 N N . ALA A 1 276 ? -46.694 -16.127 -60.976 1.00 25.66 276 ALA A N 1
ATOM 2116 C CA . ALA A 1 276 ? -48.069 -15.519 -60.959 1.00 25.66 276 ALA A CA 1
ATOM 2117 C C . ALA A 1 276 ? -48.972 -15.251 -59.686 1.00 25.66 276 ALA A C 1
ATOM 2119 O O . ALA A 1 276 ? -49.554 -16.156 -59.105 1.00 25.66 276 ALA A O 1
ATOM 2120 N N . ALA A 1 277 ? -49.280 -13.946 -59.478 1.00 24.66 277 ALA A N 1
ATOM 2121 C CA . ALA A 1 277 ? -50.617 -13.274 -59.343 1.00 24.66 277 ALA A CA 1
ATOM 2122 C C . ALA A 1 277 ? -51.505 -13.224 -58.029 1.00 24.66 277 ALA A C 1
ATOM 2124 O O . ALA A 1 277 ? -51.358 -14.065 -57.149 1.00 24.66 277 ALA A O 1
ATOM 2125 N N . PRO A 1 278 ? -52.416 -12.202 -57.869 1.00 47.72 278 PRO A N 1
ATOM 2126 C CA . PRO A 1 278 ? -53.233 -11.867 -56.657 1.00 47.72 278 PRO A CA 1
ATOM 2127 C C . PRO A 1 278 ? -54.782 -11.919 -56.949 1.00 47.72 278 PRO A C 1
ATOM 2129 O O . PRO A 1 278 ? -55.119 -12.702 -57.837 1.00 47.72 278 PRO A O 1
ATOM 2132 N N . PRO A 1 279 ? -55.756 -11.117 -56.390 1.00 47.97 279 PRO A N 1
ATOM 2133 C CA . PRO A 1 279 ? -55.854 -10.183 -55.220 1.00 47.97 279 PRO A CA 1
ATOM 2134 C C . PRO A 1 279 ? -57.170 -10.293 -54.360 1.00 47.97 279 PRO A C 1
ATOM 2136 O O . PRO A 1 279 ? -58.012 -11.126 -54.668 1.00 47.97 279 PRO A O 1
ATOM 2139 N N . LEU A 1 280 ? -57.412 -9.413 -53.346 1.00 24.55 280 LEU A N 1
ATOM 2140 C CA . LEU A 1 280 ? -58.637 -8.548 -53.202 1.00 24.55 280 LEU A CA 1
ATOM 2141 C C . LEU A 1 280 ? -58.802 -7.735 -51.874 1.00 24.55 280 LEU A C 1
ATOM 2143 O O . LEU A 1 280 ? -58.040 -7.877 -50.925 1.00 24.55 280 LEU A O 1
ATOM 2147 N N . ASN A 1 281 ? -59.788 -6.814 -51.870 1.00 24.67 281 ASN A N 1
ATOM 2148 C CA . ASN A 1 281 ? -60.056 -5.714 -50.912 1.00 24.67 281 ASN A CA 1
ATOM 2149 C C . ASN A 1 281 ? -60.943 -6.050 -49.686 1.00 24.67 281 ASN A C 1
ATOM 2151 O O . ASN A 1 281 ? -61.922 -6.771 -49.840 1.00 24.67 281 ASN A O 1
ATOM 2155 N N . CYS A 1 282 ? -60.741 -5.336 -48.558 1.00 24.22 282 CYS A N 1
ATOM 2156 C CA . CYS A 1 282 ? -61.661 -4.314 -47.972 1.00 24.22 282 CYS A CA 1
ATOM 2157 C C . CYS A 1 282 ? -61.152 -3.850 -46.580 1.00 24.22 282 CYS A C 1
ATOM 2159 O O . CYS A 1 282 ? -60.758 -4.680 -45.776 1.00 24.22 282 CYS A O 1
ATOM 2161 N N . LYS A 1 283 ? -60.935 -2.563 -46.252 1.00 23.80 283 LYS A N 1
ATOM 2162 C CA . LYS A 1 283 ? -61.785 -1.341 -46.171 1.00 23.80 283 LYS A CA 1
ATOM 2163 C C . LYS A 1 283 ? -62.637 -1.176 -44.884 1.00 23.80 283 LYS A C 1
ATOM 2165 O O . LYS A 1 283 ? -63.678 -1.799 -44.757 1.00 23.80 283 LYS A O 1
ATOM 2170 N N . ARG A 1 284 ? -62.268 -0.119 -44.128 1.00 25.58 284 ARG A N 1
ATOM 2171 C CA . ARG A 1 284 ? -63.096 0.858 -43.363 1.00 25.58 284 ARG A CA 1
ATOM 2172 C C . ARG A 1 284 ? -63.637 0.554 -41.937 1.00 25.58 284 ARG A C 1
ATOM 2174 O O . ARG A 1 284 ? -64.492 -0.297 -41.778 1.00 25.58 284 ARG A O 1
ATOM 2181 N N . ASN A 1 285 ? -63.312 1.502 -41.030 1.00 24.41 285 ASN A N 1
ATOM 2182 C CA . ASN A 1 285 ? -64.221 2.252 -40.117 1.00 24.41 285 ASN A CA 1
ATOM 2183 C C . ASN A 1 285 ? -64.881 1.502 -38.913 1.00 24.41 285 ASN A C 1
ATOM 2185 O O . ASN A 1 285 ? -65.073 0.302 -38.983 1.00 24.41 285 ASN A O 1
ATOM 2189 N N . GLN A 1 286 ? -65.279 2.123 -37.778 1.00 25.53 286 GLN A N 1
ATOM 2190 C CA . GLN A 1 286 ? -65.080 3.487 -37.221 1.00 25.53 286 GLN A CA 1
ATOM 2191 C C . GLN A 1 286 ? -65.468 3.591 -35.711 1.00 25.53 286 GLN A C 1
ATOM 2193 O O . GLN A 1 286 ? -66.288 2.816 -35.247 1.00 25.53 286 GLN A O 1
ATOM 2198 N N . LEU A 1 287 ? -64.987 4.663 -35.045 1.00 24.00 287 LEU A N 1
ATOM 2199 C CA . LEU A 1 287 ? -65.600 5.449 -33.935 1.00 24.00 287 LEU A CA 1
ATOM 2200 C C . LEU A 1 287 ? -65.860 4.847 -32.514 1.00 24.00 287 LEU A C 1
ATOM 2202 O O . LEU A 1 287 ? -66.533 3.844 -32.349 1.00 24.00 287 LEU A O 1
ATOM 2206 N N . PHE A 1 288 ? -65.391 5.605 -31.499 1.00 23.88 288 PHE A N 1
ATOM 2207 C CA . PHE A 1 288 ? -65.993 5.991 -30.190 1.00 23.88 288 PHE A CA 1
ATOM 2208 C C . PHE A 1 288 ? -66.911 5.036 -29.384 1.00 23.88 288 PHE A C 1
ATOM 2210 O O . PHE A 1 288 ? -67.945 4.615 -29.881 1.00 23.88 288 PHE A O 1
ATOM 2217 N N . PHE A 1 289 ? -66.678 4.936 -28.058 1.00 23.09 289 PHE A N 1
ATOM 2218 C CA . PHE A 1 289 ? -67.497 5.611 -27.011 1.00 23.09 289 PHE A CA 1
ATOM 2219 C C . PHE A 1 289 ? -66.903 5.467 -25.579 1.00 23.09 289 PHE A C 1
ATOM 2221 O O . PHE A 1 289 ? -66.069 4.603 -25.329 1.00 23.09 289 PHE A O 1
ATOM 2228 N N . SER A 1 290 ? -67.357 6.326 -24.652 1.00 24.94 290 SER A N 1
ATOM 2229 C CA . SER A 1 290 ? -67.097 6.376 -23.188 1.00 24.94 290 SER A CA 1
ATOM 2230 C C . SER A 1 290 ? -68.334 6.993 -22.490 1.00 24.94 290 SER A C 1
ATOM 2232 O O . SER A 1 290 ? -69.104 7.635 -23.211 1.00 24.94 290 SER A O 1
ATOM 2234 N N . PRO A 1 291 ? -68.535 6.967 -21.143 1.00 40.88 291 PRO A N 1
ATOM 2235 C CA . PRO A 1 291 ? -67.784 6.343 -20.034 1.00 40.88 291 PRO A CA 1
ATOM 2236 C C . PRO A 1 291 ? -68.675 5.220 -19.385 1.00 40.88 291 PRO A C 1
ATOM 2238 O O . PRO A 1 291 ? -68.966 4.306 -20.149 1.00 40.88 291 PRO A O 1
ATOM 2241 N N . PRO A 1 292 ? -69.230 5.199 -18.132 1.00 36.38 292 PRO A N 1
ATOM 2242 C CA . PRO A 1 292 ? -68.853 5.750 -16.812 1.00 36.38 292 PRO A CA 1
ATOM 2243 C C . PRO A 1 292 ? -68.979 4.817 -15.560 1.00 36.38 292 PRO A C 1
ATOM 2245 O O . PRO A 1 292 ? -69.771 3.888 -15.505 1.00 36.38 292 PRO A O 1
ATOM 2248 N N . ARG A 1 293 ? -68.263 5.201 -14.483 1.00 26.36 293 ARG A N 1
ATOM 2249 C CA . ARG A 1 293 ? -68.539 5.031 -13.023 1.00 26.36 293 ARG A CA 1
ATOM 2250 C C . ARG A 1 293 ? -69.280 3.776 -12.482 1.00 26.36 293 ARG A C 1
ATOM 2252 O O . ARG A 1 293 ? -70.497 3.686 -12.604 1.00 26.36 293 ARG A O 1
ATOM 2259 N N . ARG A 1 294 ? -68.641 3.093 -11.511 1.00 25.64 294 ARG A N 1
ATOM 2260 C CA . ARG A 1 294 ? -69.110 3.000 -10.094 1.00 25.64 294 ARG A CA 1
ATOM 2261 C C . ARG A 1 294 ? -68.005 2.489 -9.145 1.00 25.64 294 ARG A C 1
ATOM 2263 O O . ARG A 1 294 ? -67.086 1.810 -9.580 1.00 25.64 294 ARG A O 1
ATOM 2270 N N . ARG A 1 295 ? -68.087 2.843 -7.851 1.00 29.05 295 ARG A N 1
ATOM 2271 C CA . ARG A 1 295 ? -67.277 2.258 -6.757 1.00 29.05 295 ARG A CA 1
ATOM 2272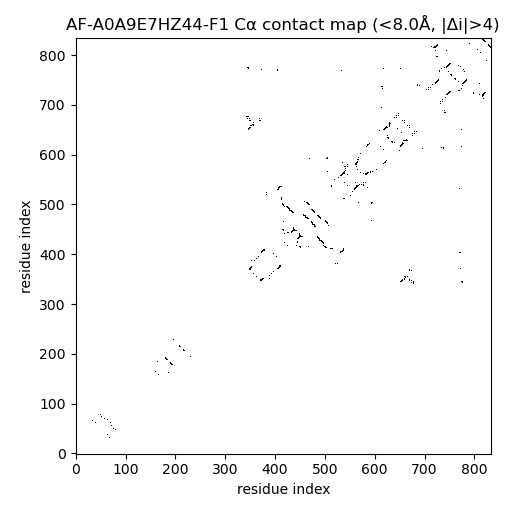 C C . ARG A 1 295 ? -68.024 1.075 -6.135 1.00 29.05 295 ARG A C 1
ATOM 2274 O O . ARG A 1 295 ? -69.235 1.174 -5.970 1.00 29.05 295 ARG A O 1
ATOM 2281 N N . LEU A 1 296 ? -67.294 0.067 -5.662 1.00 26.72 296 LEU A N 1
ATOM 2282 C CA . LEU A 1 296 ? -67.703 -0.817 -4.563 1.00 26.72 296 LEU A CA 1
ATOM 2283 C C . LEU A 1 296 ? -66.443 -1.377 -3.882 1.00 26.72 296 LEU A C 1
ATOM 2285 O O . LEU A 1 296 ? -65.524 -1.816 -4.568 1.00 26.72 296 LEU A O 1
ATOM 2289 N N . HIS A 1 297 ? -66.387 -1.356 -2.548 1.00 28.70 297 HIS A N 1
ATOM 2290 C CA . HIS A 1 297 ? -65.356 -2.079 -1.796 1.00 28.70 297 HIS A CA 1
ATOM 2291 C C . HIS A 1 297 ? -65.781 -3.539 -1.627 1.00 28.70 297 HIS A C 1
ATOM 2293 O O . HIS A 1 297 ? -66.914 -3.806 -1.228 1.00 28.70 297 HIS A O 1
ATOM 2299 N N . ARG A 1 298 ? -64.853 -4.480 -1.827 1.00 24.67 298 ARG A N 1
ATOM 2300 C CA . ARG A 1 298 ? -64.961 -5.823 -1.250 1.00 24.67 298 ARG A CA 1
ATOM 2301 C C . ARG A 1 298 ? -63.572 -6.383 -0.967 1.00 24.67 298 ARG A C 1
ATOM 2303 O O . ARG A 1 298 ? -62.724 -6.394 -1.853 1.00 24.67 298 ARG A O 1
ATOM 2310 N N . CYS A 1 299 ? -63.348 -6.838 0.261 1.00 28.19 299 CYS A N 1
ATOM 2311 C CA . CYS A 1 299 ? -62.149 -7.587 0.614 1.00 28.19 299 CYS A CA 1
ATOM 2312 C C . CYS A 1 299 ? -62.358 -9.062 0.255 1.00 28.19 299 CYS A C 1
ATOM 2314 O O . CYS A 1 299 ? -63.330 -9.672 0.699 1.00 28.19 299 CYS A O 1
ATOM 2316 N N . SER A 1 300 ? -61.436 -9.637 -0.510 1.00 26.02 300 SER A N 1
ATOM 2317 C CA . SER A 1 300 ? -61.315 -11.081 -0.724 1.00 26.02 300 SER A CA 1
ATOM 2318 C C . SER A 1 300 ? -59.869 -11.388 -1.095 1.00 26.02 300 SER A C 1
ATOM 2320 O O . SER A 1 300 ? -59.357 -10.823 -2.061 1.00 26.02 300 SER A O 1
ATOM 2322 N N . ALA A 1 301 ? -59.197 -12.236 -0.319 1.00 34.44 301 ALA A N 1
ATOM 2323 C CA . ALA A 1 301 ? -57.797 -12.565 -0.553 1.00 34.44 301 ALA A CA 1
ATOM 2324 C C . ALA A 1 301 ? -57.646 -13.579 -1.698 1.00 34.44 301 ALA A C 1
ATOM 2326 O O . ALA A 1 301 ? -58.294 -14.622 -1.701 1.00 34.44 301 ALA A O 1
ATOM 2327 N N . THR A 1 302 ? -56.733 -13.296 -2.626 1.00 25.36 302 THR A N 1
ATOM 2328 C CA . THR A 1 302 ? -56.223 -14.243 -3.629 1.00 25.36 302 THR A CA 1
ATOM 2329 C C . THR A 1 302 ? -54.719 -14.015 -3.790 1.00 25.36 302 THR A C 1
ATOM 2331 O O . THR A 1 302 ? -54.309 -12.852 -3.853 1.00 25.36 302 THR A O 1
ATOM 2334 N N . PRO A 1 303 ? -53.885 -15.068 -3.854 1.00 28.39 303 PRO A N 1
ATOM 2335 C CA . PRO A 1 303 ? -52.433 -14.920 -3.883 1.00 28.39 303 PRO A CA 1
ATOM 2336 C C . PRO A 1 303 ? -51.967 -14.329 -5.218 1.00 28.39 303 PRO A C 1
ATOM 2338 O O . PRO A 1 303 ? -52.082 -14.967 -6.263 1.00 28.39 303 PRO A O 1
ATOM 2341 N N . GLN A 1 304 ? -51.416 -13.114 -5.193 1.00 26.47 304 GLN A N 1
ATOM 2342 C CA . GLN A 1 304 ? -50.772 -12.535 -6.371 1.00 26.47 304 GLN A CA 1
ATOM 2343 C C . GLN A 1 304 ? -49.343 -13.063 -6.509 1.00 26.47 304 GLN A C 1
ATOM 2345 O O . GLN A 1 304 ? -48.476 -12.799 -5.677 1.00 26.47 304 GLN A O 1
ATOM 2350 N N . THR A 1 305 ? -49.094 -13.784 -7.600 1.00 25.52 305 THR A N 1
ATOM 2351 C CA . THR A 1 305 ? -47.746 -14.088 -8.087 1.00 25.52 305 THR A CA 1
ATOM 2352 C C . THR A 1 305 ? -46.974 -12.787 -8.346 1.00 25.52 305 THR A C 1
ATOM 2354 O O . THR A 1 305 ? -47.526 -11.906 -9.012 1.00 25.52 305 THR A O 1
ATOM 2357 N N . PRO A 1 306 ? -45.711 -12.642 -7.903 1.00 33.09 306 PRO A N 1
ATOM 2358 C CA . PRO A 1 306 ? -44.934 -11.415 -8.093 1.00 33.09 306 PRO A CA 1
ATOM 2359 C C . PRO A 1 306 ? -44.420 -11.274 -9.538 1.00 33.09 306 PRO A C 1
ATOM 2361 O O . PRO A 1 306 ? -43.235 -11.433 -9.825 1.00 33.09 306 PRO A O 1
ATOM 2364 N N . SER A 1 307 ? -45.316 -10.954 -10.473 1.00 35.50 307 SER A N 1
ATOM 2365 C CA . SER A 1 307 ? -44.987 -10.633 -11.865 1.00 35.50 307 SER A CA 1
ATOM 2366 C C . SER A 1 307 ? -44.643 -9.146 -12.018 1.00 35.50 307 SER A C 1
ATOM 2368 O O . SER A 1 307 ? -45.432 -8.361 -12.545 1.00 35.50 307 SER A O 1
ATOM 2370 N N . GLY A 1 308 ? -43.462 -8.752 -11.540 1.00 34.00 308 GLY A N 1
ATOM 2371 C CA . GLY A 1 308 ? -42.904 -7.409 -11.717 1.00 34.00 308 GLY A CA 1
ATOM 2372 C C . GLY A 1 308 ? -41.430 -7.474 -12.137 1.00 34.00 308 GLY A C 1
ATOM 2373 O O . GLY A 1 308 ? -40.709 -8.350 -11.661 1.00 34.00 308 GLY A O 1
ATOM 2374 N N . PRO A 1 309 ? -40.949 -6.589 -13.030 1.00 38.16 309 PRO A N 1
ATOM 2375 C CA . PRO A 1 309 ? -39.533 -6.544 -13.374 1.00 38.16 309 PRO A CA 1
ATOM 2376 C C . PRO A 1 309 ? -38.712 -6.061 -12.171 1.00 38.16 309 PRO A C 1
ATOM 2378 O O . PRO A 1 309 ? -39.075 -5.079 -11.525 1.00 38.16 309 PRO A O 1
ATOM 2381 N N . PHE A 1 310 ? -37.575 -6.711 -11.904 1.00 32.69 310 PHE A N 1
ATOM 2382 C CA . PHE A 1 310 ? -36.607 -6.251 -10.904 1.00 32.69 310 PHE A CA 1
ATOM 2383 C C . PHE A 1 310 ? -36.050 -4.875 -11.301 1.00 32.69 310 PHE A C 1
ATOM 2385 O O . PHE A 1 310 ? -35.139 -4.766 -12.126 1.00 32.69 310 PHE A O 1
ATOM 2392 N N . ALA A 1 311 ? -36.605 -3.817 -10.713 1.00 36.88 311 ALA A N 1
ATOM 2393 C CA . ALA A 1 311 ? -36.070 -2.471 -10.833 1.00 36.88 311 ALA A CA 1
ATOM 2394 C C . ALA A 1 311 ? -34.758 -2.380 -10.038 1.00 36.88 311 ALA A C 1
ATOM 2396 O O . ALA A 1 311 ? -34.762 -2.447 -8.810 1.00 36.88 311 ALA A O 1
ATOM 2397 N N . PHE A 1 312 ? -33.634 -2.231 -10.744 1.00 36.47 312 PHE A N 1
ATOM 2398 C CA . PHE A 1 312 ? -32.339 -1.937 -10.130 1.00 36.47 312 PHE A CA 1
ATOM 2399 C C . PHE A 1 312 ? -32.334 -0.498 -9.601 1.00 36.47 312 PHE A C 1
ATOM 2401 O O . PHE A 1 312 ? -31.999 0.448 -10.315 1.00 36.47 312 PHE A O 1
ATOM 2408 N N . ASP A 1 313 ? -32.742 -0.346 -8.345 1.00 44.28 313 ASP A N 1
ATOM 2409 C CA . ASP A 1 313 ? -32.677 0.908 -7.601 1.00 44.28 313 ASP A CA 1
ATOM 2410 C C . ASP A 1 313 ? -31.241 1.168 -7.121 1.00 44.28 313 ASP A C 1
ATOM 2412 O O . ASP A 1 313 ? -30.790 0.623 -6.116 1.00 44.28 313 ASP A O 1
ATOM 2416 N N . LEU A 1 314 ? -30.528 2.027 -7.851 1.00 43.53 314 LEU A N 1
ATOM 2417 C CA . LEU A 1 314 ? -29.161 2.456 -7.533 1.00 43.53 314 LEU A CA 1
ATOM 2418 C C . LEU A 1 314 ? -29.071 3.385 -6.303 1.00 43.53 314 LEU A C 1
ATOM 2420 O O . LEU A 1 314 ? -27.984 3.862 -5.996 1.00 43.53 314 LEU A O 1
ATOM 2424 N N . SER A 1 315 ? -30.179 3.673 -5.608 1.00 42.19 315 SER A N 1
ATOM 2425 C CA . SER A 1 315 ? -30.172 4.412 -4.335 1.00 42.19 315 SER A CA 1
ATOM 2426 C C . SER A 1 315 ? -30.132 3.510 -3.092 1.00 42.19 315 SER A C 1
ATOM 2428 O O . SER A 1 315 ? -30.145 4.015 -1.966 1.00 42.19 315 SER A O 1
ATOM 2430 N N . ARG A 1 316 ? -30.076 2.181 -3.271 1.00 41.59 316 ARG A N 1
ATOM 2431 C CA . ARG A 1 316 ? -30.083 1.186 -2.189 1.00 41.59 316 ARG A CA 1
ATOM 2432 C C . ARG A 1 316 ? -28.914 0.197 -2.313 1.00 41.59 316 ARG A C 1
ATOM 2434 O O . ARG A 1 316 ? -28.749 -0.382 -3.384 1.00 41.59 316 ARG A O 1
ATOM 2441 N N . PRO A 1 317 ? -28.156 -0.080 -1.232 1.00 42.31 317 PRO A N 1
ATOM 2442 C CA . PRO A 1 317 ? -27.089 -1.080 -1.259 1.00 42.31 317 PRO A CA 1
ATOM 2443 C C . PRO A 1 317 ? -27.664 -2.483 -1.509 1.00 42.31 317 PRO A C 1
ATOM 2445 O O . PRO A 1 317 ? -28.594 -2.927 -0.832 1.00 42.31 317 PRO A O 1
ATOM 2448 N N . VAL A 1 318 ? -27.110 -3.202 -2.488 1.00 39.03 318 VAL A N 1
ATOM 2449 C CA . VAL A 1 318 ? -27.705 -4.427 -3.070 1.00 39.03 318 VAL A CA 1
ATOM 2450 C C . VAL A 1 318 ? -27.324 -5.700 -2.285 1.00 39.03 318 VAL A C 1
ATOM 2452 O O . VAL A 1 318 ? -27.228 -6.797 -2.827 1.00 39.03 318 VAL A O 1
ATOM 2455 N N . ALA A 1 319 ? -27.191 -5.592 -0.962 1.00 36.41 319 ALA A N 1
ATOM 2456 C CA . ALA A 1 319 ? -26.895 -6.710 -0.054 1.00 36.41 319 ALA A CA 1
ATOM 2457 C C . ALA A 1 319 ? -28.061 -7.722 0.123 1.00 36.41 319 ALA A C 1
ATOM 2459 O O . ALA A 1 319 ? -28.037 -8.543 1.035 1.00 36.41 319 ALA A O 1
ATOM 2460 N N . ALA A 1 320 ? -29.106 -7.651 -0.713 1.00 37.09 320 ALA A N 1
ATOM 2461 C CA . ALA A 1 320 ? -30.382 -8.352 -0.518 1.00 37.09 320 ALA A CA 1
ATOM 2462 C C . ALA A 1 320 ? -30.876 -9.179 -1.726 1.00 37.09 320 ALA A C 1
ATOM 2464 O O . ALA A 1 320 ? -31.980 -9.715 -1.668 1.00 37.09 320 ALA A O 1
ATOM 2465 N N . ILE A 1 321 ? -30.119 -9.266 -2.832 1.00 36.81 321 ILE A N 1
ATOM 2466 C CA . ILE A 1 321 ? -30.611 -9.883 -4.088 1.00 36.81 321 ILE A CA 1
ATOM 2467 C C . ILE A 1 321 ? -30.032 -11.286 -4.367 1.00 36.81 321 ILE A C 1
ATOM 2469 O O . ILE A 1 321 ? -30.666 -12.060 -5.081 1.00 36.81 321 ILE A O 1
ATOM 2473 N N . LEU A 1 322 ? -28.877 -11.660 -3.800 1.00 34.53 322 LEU A N 1
ATOM 2474 C CA . LEU A 1 322 ? -28.211 -12.942 -4.091 1.00 34.53 322 LEU A CA 1
ATOM 2475 C C . LEU A 1 322 ? -27.576 -13.601 -2.850 1.00 34.53 322 LEU A C 1
ATOM 2477 O O . LEU A 1 322 ? -26.356 -13.602 -2.735 1.00 34.53 322 LEU A O 1
ATOM 2481 N N . LEU A 1 323 ? -28.398 -14.177 -1.957 1.00 33.41 323 LEU A N 1
ATOM 2482 C CA . LEU A 1 323 ? -28.198 -15.500 -1.318 1.00 33.41 323 LEU A CA 1
ATOM 2483 C C . LEU A 1 323 ? -29.275 -15.797 -0.244 1.00 33.41 323 LEU A C 1
ATOM 2485 O O . LEU A 1 323 ? -29.482 -15.031 0.688 1.00 33.41 323 LEU A O 1
ATOM 2489 N N . ASP A 1 324 ? -29.940 -16.939 -0.417 1.00 29.50 324 ASP A N 1
ATOM 2490 C CA . ASP A 1 324 ? -30.727 -17.745 0.538 1.00 29.50 324 ASP A CA 1
ATOM 2491 C C . ASP A 1 324 ? -31.546 -17.081 1.685 1.00 29.50 324 ASP A C 1
ATOM 2493 O O . ASP A 1 324 ? -31.106 -16.917 2.824 1.00 29.50 324 ASP A O 1
ATOM 2497 N N . GLY A 1 325 ? -32.839 -16.866 1.419 1.00 30.31 325 GLY A N 1
ATOM 2498 C CA . GLY A 1 325 ? -33.919 -17.412 2.261 1.00 30.31 325 GLY A CA 1
ATOM 2499 C C . GLY A 1 325 ? -34.248 -16.805 3.637 1.00 30.31 325 GLY A C 1
ATOM 2500 O O . GLY A 1 325 ? -35.361 -17.033 4.112 1.00 30.31 325 GLY A O 1
ATOM 2501 N N . ARG A 1 326 ? -33.363 -16.054 4.311 1.00 29.88 326 ARG A N 1
ATOM 2502 C CA . ARG A 1 326 ? -33.599 -15.574 5.699 1.00 29.88 326 ARG A CA 1
ATOM 2503 C C . ARG A 1 326 ? -33.222 -14.106 5.926 1.00 29.88 326 ARG A C 1
ATOM 2505 O O . ARG A 1 326 ? -32.175 -13.794 6.487 1.00 29.88 326 ARG A O 1
ATOM 2512 N N . VAL A 1 327 ? -34.123 -13.196 5.555 1.00 30.22 327 VAL A N 1
ATOM 2513 C CA . VAL A 1 327 ? -33.953 -11.748 5.771 1.00 30.22 327 VAL A CA 1
ATOM 2514 C C . VAL A 1 327 ? -34.348 -11.349 7.197 1.00 30.22 327 VAL A C 1
ATOM 2516 O O . VAL A 1 327 ? -35.525 -11.354 7.552 1.00 30.22 327 VAL A O 1
ATOM 2519 N N . GLY A 1 328 ? -33.368 -10.936 8.003 1.00 26.91 328 GLY A N 1
ATOM 2520 C CA . GLY A 1 328 ? -33.606 -10.095 9.182 1.00 26.91 328 GLY A CA 1
ATOM 2521 C C . GLY A 1 328 ? -33.650 -8.608 8.790 1.00 26.91 328 GLY A C 1
ATOM 2522 O O . GLY A 1 328 ? -32.990 -8.224 7.825 1.00 26.91 328 GLY A O 1
ATOM 2523 N N . PRO A 1 329 ? -34.388 -7.740 9.510 1.00 29.20 329 PRO A N 1
ATOM 2524 C CA . PRO A 1 329 ? -34.522 -6.339 9.124 1.00 29.20 329 PRO A CA 1
ATOM 2525 C C . PRO A 1 329 ? -33.197 -5.572 9.261 1.00 29.20 329 PRO A C 1
ATOM 2527 O O . PRO A 1 329 ? -32.627 -5.455 10.356 1.00 29.20 329 PRO A O 1
ATOM 2530 N N . VAL A 1 330 ? -32.747 -5.020 8.132 1.00 34.31 330 VAL A N 1
ATOM 2531 C CA . VAL A 1 330 ? -31.738 -3.957 8.037 1.00 34.31 330 VAL A CA 1
ATOM 2532 C C . VAL A 1 330 ? -32.461 -2.615 8.186 1.00 34.31 330 VAL A C 1
ATOM 2534 O O . VAL A 1 330 ? -33.524 -2.418 7.598 1.00 34.31 330 VAL A O 1
ATOM 2537 N N . GLY A 1 331 ? -31.920 -1.710 9.006 1.00 30.52 331 GLY A N 1
ATOM 2538 C CA . GLY A 1 331 ? -32.540 -0.411 9.279 1.00 30.52 331 GLY A CA 1
ATOM 2539 C C . GLY A 1 331 ? -32.615 0.483 8.036 1.00 30.52 331 GLY A C 1
ATOM 2540 O O . GLY A 1 331 ? -31.713 0.474 7.200 1.00 30.52 331 GLY A O 1
ATOM 2541 N N . ALA A 1 332 ? -33.688 1.266 7.917 1.00 27.64 332 ALA A N 1
ATOM 2542 C CA . ALA A 1 332 ? -33.856 2.201 6.809 1.00 27.64 332 ALA A CA 1
ATOM 2543 C C . ALA A 1 332 ? -32.851 3.363 6.910 1.00 27.64 332 ALA A C 1
ATOM 2545 O O . ALA A 1 332 ? -32.822 4.077 7.910 1.00 27.64 332 ALA A O 1
ATOM 2546 N N . LEU A 1 333 ? -32.056 3.580 5.858 1.00 34.66 333 LEU A N 1
ATOM 2547 C CA . LEU A 1 333 ? -31.155 4.730 5.760 1.00 34.66 333 LEU A CA 1
ATOM 2548 C C . LEU A 1 333 ? -31.927 5.978 5.319 1.00 34.66 333 LEU A C 1
ATOM 2550 O O . LEU A 1 333 ? -32.322 6.110 4.160 1.00 34.66 333 LEU A O 1
ATOM 2554 N N . SER A 1 334 ? -32.120 6.912 6.247 1.00 25.86 334 SER A N 1
ATOM 2555 C CA . SER A 1 334 ? -32.690 8.230 5.979 1.00 25.86 334 SER A CA 1
ATOM 2556 C C . SER A 1 334 ? -31.609 9.243 5.588 1.00 25.86 334 SER A C 1
ATOM 2558 O O . SER A 1 334 ? -30.821 9.663 6.430 1.00 25.86 334 SER A O 1
ATOM 2560 N N . GLY A 1 335 ? -31.644 9.718 4.340 1.00 28.73 335 GLY A N 1
ATOM 2561 C CA . GLY A 1 335 ? -31.001 10.971 3.932 1.00 28.73 335 GLY A CA 1
ATOM 2562 C C . GLY A 1 335 ? -29.624 10.848 3.269 1.00 28.73 335 GLY A C 1
ATOM 2563 O O . GLY A 1 335 ? -28.610 10.609 3.919 1.00 28.73 335 GLY A O 1
ATOM 2564 N N . MET A 1 336 ? -29.567 11.198 1.978 1.00 28.42 336 MET A N 1
ATOM 2565 C CA . MET A 1 336 ? -28.311 11.405 1.232 1.00 28.42 336 MET A CA 1
ATOM 2566 C C . MET A 1 336 ? -27.394 12.483 1.847 1.00 28.42 336 MET A C 1
ATOM 2568 O O . MET A 1 336 ? -26.204 12.509 1.549 1.00 28.42 336 MET A O 1
ATOM 2572 N N . ALA A 1 337 ? -27.914 13.344 2.728 1.00 25.95 337 ALA A N 1
ATOM 2573 C CA . ALA A 1 337 ? -27.122 14.329 3.463 1.00 25.95 337 ALA A CA 1
ATOM 2574 C C . ALA A 1 337 ? -26.201 13.702 4.534 1.00 25.95 337 ALA A C 1
ATOM 2576 O O . ALA A 1 337 ? -25.102 14.209 4.754 1.00 25.95 337 ALA A O 1
ATOM 2577 N N . GLU A 1 338 ? -26.593 12.590 5.176 1.00 31.62 338 GLU A N 1
ATOM 2578 C CA . GLU A 1 338 ? -25.779 11.957 6.236 1.00 31.62 338 GLU A CA 1
ATOM 2579 C C . GLU A 1 338 ? -24.532 11.256 5.651 1.00 31.62 338 GLU A C 1
ATOM 2581 O O . GLU A 1 338 ? -23.487 11.170 6.299 1.00 31.62 338 GLU A O 1
ATOM 2586 N N . ALA A 1 339 ? -24.592 10.850 4.375 1.00 32.38 339 ALA A N 1
ATOM 2587 C CA . ALA A 1 339 ? -23.467 10.259 3.646 1.00 32.38 339 ALA A CA 1
ATOM 2588 C C . ALA A 1 339 ? -22.253 11.203 3.524 1.00 32.38 339 ALA A C 1
ATOM 2590 O O . ALA A 1 339 ? -21.122 10.732 3.459 1.00 32.38 339 ALA A O 1
ATOM 2591 N N . SER A 1 340 ? -22.458 12.527 3.561 1.00 31.72 340 SER A N 1
ATOM 2592 C CA . SER A 1 340 ? -21.383 13.520 3.413 1.00 31.72 340 SER A CA 1
ATOM 2593 C C . SER A 1 340 ? -20.431 13.621 4.618 1.00 31.72 340 SER A C 1
ATOM 2595 O O . SER A 1 340 ? -19.471 14.388 4.552 1.00 31.72 340 SER A O 1
ATOM 2597 N N . ARG A 1 341 ? -20.688 12.903 5.723 1.00 50.44 341 ARG A N 1
ATOM 2598 C CA . ARG A 1 341 ? -19.848 12.923 6.940 1.00 50.44 341 ARG A CA 1
ATOM 2599 C C . ARG A 1 341 ? -19.132 11.606 7.252 1.00 50.44 341 ARG A C 1
ATOM 2601 O O . ARG A 1 341 ? -18.250 11.596 8.106 1.00 50.44 341 ARG A O 1
ATOM 2608 N N . ARG A 1 342 ? -19.478 10.494 6.596 1.00 68.44 342 ARG A N 1
ATOM 2609 C CA . ARG A 1 342 ? -18.840 9.194 6.866 1.00 68.44 342 ARG A CA 1
ATOM 2610 C C . ARG A 1 342 ? -17.510 9.090 6.118 1.00 68.44 342 ARG A C 1
ATOM 2612 O O . ARG A 1 342 ? -17.476 9.249 4.904 1.00 68.44 342 ARG A O 1
ATOM 2619 N N . ARG A 1 343 ? -16.420 8.794 6.835 1.00 84.12 343 ARG A N 1
ATOM 2620 C CA . ARG A 1 343 ? -15.134 8.385 6.238 1.00 84.12 343 ARG A CA 1
ATOM 2621 C C . ARG A 1 343 ? -15.168 6.882 5.902 1.00 84.12 343 ARG A C 1
ATOM 2623 O O . ARG A 1 343 ? -15.815 6.136 6.640 1.00 84.12 343 ARG A O 1
ATOM 2630 N N . PRO A 1 344 ? -14.498 6.421 4.828 1.00 94.06 344 PRO A N 1
ATOM 2631 C CA . PRO A 1 344 ? -14.384 4.992 4.534 1.00 94.06 344 PRO A CA 1
ATOM 2632 C C . PRO A 1 344 ? -13.639 4.242 5.650 1.00 94.06 344 PRO A C 1
ATOM 2634 O O . PRO A 1 344 ? -12.760 4.795 6.319 1.00 94.06 344 PRO A O 1
ATOM 2637 N N . LYS A 1 345 ? -13.962 2.956 5.836 1.00 95.88 345 LYS A N 1
ATOM 2638 C CA . LYS A 1 345 ? -13.151 2.034 6.648 1.00 95.88 345 LYS A CA 1
ATOM 2639 C C . LYS A 1 345 ? -11.861 1.663 5.911 1.00 95.88 345 LYS A C 1
ATOM 2641 O O . LYS A 1 345 ? -10.846 1.442 6.569 1.00 95.88 345 LYS A O 1
ATOM 2646 N N . THR A 1 346 ? -11.899 1.607 4.580 1.00 98.12 346 THR A N 1
ATOM 2647 C CA . THR A 1 346 ? -10.726 1.522 3.696 1.00 98.12 346 THR A CA 1
ATOM 2648 C C . THR A 1 346 ? -9.844 2.753 3.889 1.00 98.12 346 THR A C 1
ATOM 2650 O O . THR A 1 346 ? -10.349 3.873 3.930 1.00 98.12 346 THR A O 1
ATOM 2653 N N . LYS A 1 347 ? -8.532 2.553 3.985 1.00 98.38 347 LYS A N 1
ATOM 2654 C CA . LYS A 1 347 ? -7.551 3.617 4.192 1.00 98.38 347 LYS A CA 1
ATOM 2655 C C . LYS A 1 347 ? -7.005 4.162 2.877 1.00 98.38 347 LYS A C 1
ATOM 2657 O O . LYS A 1 347 ? -6.887 3.424 1.901 1.00 98.38 347 LYS A O 1
ATOM 2662 N N . ILE A 1 348 ? -6.655 5.445 2.851 1.00 98.69 348 ILE A N 1
ATOM 2663 C CA . ILE A 1 348 ? -6.102 6.103 1.660 1.00 98.69 348 ILE A CA 1
ATOM 2664 C C . ILE A 1 348 ? -4.654 6.522 1.923 1.00 98.69 348 ILE A C 1
ATOM 2666 O O . ILE A 1 348 ? -4.378 7.347 2.800 1.00 98.69 348 ILE A O 1
ATOM 2670 N N . VAL A 1 349 ? -3.742 5.954 1.134 1.00 98.81 349 VAL A N 1
ATOM 2671 C CA . VAL A 1 349 ? -2.333 6.354 1.060 1.00 98.81 349 VAL A CA 1
ATOM 2672 C C . VAL A 1 349 ? -2.188 7.357 -0.084 1.00 98.81 349 VAL A C 1
ATOM 2674 O O . VAL A 1 349 ? -2.530 7.041 -1.224 1.00 98.81 349 VAL A O 1
ATOM 2677 N N . CYS A 1 350 ? -1.665 8.548 0.190 1.00 98.69 350 CYS A N 1
ATOM 2678 C CA . CYS A 1 350 ? -1.390 9.557 -0.833 1.00 98.69 350 CYS A CA 1
ATOM 2679 C C . CYS A 1 350 ? 0.115 9.788 -0.931 1.00 98.69 350 CYS A C 1
ATOM 2681 O O . CYS A 1 350 ? 0.767 10.083 0.070 1.00 98.69 350 CYS A O 1
ATOM 2683 N N . THR A 1 351 ? 0.675 9.700 -2.136 1.00 98.62 351 THR A N 1
ATOM 2684 C CA . THR A 1 351 ? 2.059 10.130 -2.369 1.00 98.62 351 THR A CA 1
ATOM 2685 C C . THR A 1 351 ? 2.111 11.653 -2.378 1.00 98.62 351 THR A C 1
ATOM 2687 O O . THR A 1 351 ? 1.384 12.274 -3.160 1.00 98.62 351 THR A O 1
ATOM 2690 N N . LEU A 1 352 ? 2.949 12.248 -1.524 1.00 98.31 352 LEU A N 1
ATOM 2691 C CA . LEU A 1 352 ? 3.170 13.694 -1.510 1.00 98.31 352 LEU A CA 1
ATOM 2692 C C . LEU A 1 352 ? 4.239 14.082 -2.541 1.00 98.31 352 LEU A C 1
ATOM 2694 O O . LEU A 1 352 ? 5.237 13.382 -2.715 1.00 98.31 352 LEU A O 1
ATOM 2698 N N . GLY A 1 353 ? 4.024 15.195 -3.240 1.00 96.56 353 GLY A N 1
ATOM 2699 C CA . GLY A 1 353 ? 4.926 15.673 -4.288 1.00 96.56 353 GLY A CA 1
ATOM 2700 C C . GLY A 1 353 ? 4.693 17.141 -4.658 1.00 96.56 353 GLY A C 1
ATOM 2701 O O . GLY A 1 353 ? 4.008 17.856 -3.923 1.00 96.56 353 GLY A O 1
ATOM 2702 N N . PRO A 1 354 ? 5.248 17.625 -5.787 1.00 96.31 354 PRO A N 1
ATOM 2703 C CA . PRO A 1 354 ? 5.159 19.031 -6.190 1.00 96.31 354 PRO A CA 1
ATOM 2704 C C . PRO A 1 354 ? 3.737 19.611 -6.238 1.00 96.31 354 PRO A C 1
ATOM 2706 O O . PRO A 1 354 ? 3.568 20.783 -5.920 1.00 96.31 354 PRO A O 1
ATOM 2709 N N . ALA A 1 355 ? 2.721 18.809 -6.577 1.00 95.44 355 ALA A N 1
ATOM 2710 C CA . ALA A 1 355 ? 1.322 19.249 -6.625 1.00 95.44 355 ALA A CA 1
ATOM 2711 C C . ALA A 1 355 ? 0.602 19.235 -5.258 1.00 95.44 355 ALA A C 1
ATOM 2713 O O . ALA A 1 355 ? -0.548 19.664 -5.174 1.00 95.44 355 ALA A O 1
ATOM 2714 N N . SER A 1 356 ? 1.240 18.728 -4.193 1.00 96.19 356 SER A N 1
ATOM 2715 C CA . SER A 1 356 ? 0.569 18.440 -2.916 1.00 96.19 356 SER A CA 1
ATOM 2716 C C . SER A 1 356 ? 1.421 18.634 -1.655 1.00 96.19 356 SER A C 1
ATOM 2718 O O . SER A 1 356 ? 1.121 18.024 -0.630 1.00 96.19 356 SER A O 1
ATOM 2720 N N . ARG A 1 357 ? 2.503 19.419 -1.716 1.00 95.69 357 ARG A N 1
ATOM 2721 C CA . ARG A 1 357 ? 3.428 19.622 -0.580 1.00 95.69 357 ARG A CA 1
ATOM 2722 C C . ARG A 1 357 ? 3.216 20.908 0.224 1.00 95.69 357 ARG A C 1
ATOM 2724 O O . ARG A 1 357 ? 3.939 21.111 1.193 1.00 95.69 357 ARG A O 1
ATOM 2731 N N . SER A 1 358 ? 2.286 21.781 -0.174 1.00 98.19 358 SER A N 1
ATOM 2732 C CA . SER A 1 358 ? 1.928 22.965 0.620 1.00 98.19 358 SER A CA 1
ATOM 2733 C C . SER A 1 358 ? 0.954 22.590 1.737 1.00 98.19 358 SER A C 1
ATOM 2735 O O . SER A 1 358 ? 0.170 21.647 1.585 1.00 98.19 358 SER A O 1
ATOM 2737 N N . VAL A 1 359 ? 0.995 23.325 2.851 1.00 98.56 359 VAL A N 1
ATOM 2738 C CA . VAL A 1 359 ? 0.185 23.041 4.047 1.00 98.56 359 VAL A CA 1
ATOM 2739 C C . VAL A 1 359 ? -1.305 22.989 3.689 1.00 98.56 359 VAL A C 1
ATOM 2741 O O . VAL A 1 359 ? -1.972 21.999 3.971 1.00 98.56 359 VAL A O 1
ATOM 2744 N N . GLU A 1 360 ? -1.802 23.965 2.930 1.00 98.25 360 GLU A N 1
ATOM 2745 C CA . GLU A 1 360 ? -3.220 24.131 2.574 1.00 98.25 360 GLU A CA 1
ATOM 2746 C C . GLU A 1 360 ? -3.746 23.037 1.629 1.00 98.25 360 GLU A C 1
ATOM 2748 O O . GLU A 1 360 ? -4.959 22.832 1.522 1.00 98.25 360 GLU A O 1
ATOM 2753 N N . MET A 1 361 ? -2.862 22.348 0.896 1.00 98.12 361 MET A N 1
ATOM 2754 C CA . MET A 1 361 ? -3.231 21.188 0.077 1.00 98.12 361 MET A CA 1
ATOM 2755 C C . MET A 1 361 ? -3.194 19.896 0.902 1.00 98.12 361 MET A C 1
ATOM 2757 O O . MET A 1 361 ? -4.053 19.030 0.727 1.00 98.12 361 MET A O 1
ATOM 2761 N N . ILE A 1 362 ? -2.252 19.782 1.844 1.00 98.62 362 ILE A N 1
ATOM 2762 C CA . ILE A 1 362 ? -2.185 18.654 2.778 1.00 98.62 362 ILE A CA 1
ATOM 2763 C C . ILE A 1 362 ? -3.390 18.678 3.734 1.00 98.62 362 ILE A C 1
ATOM 2765 O O . ILE A 1 362 ? -4.027 17.644 3.922 1.00 98.62 362 ILE A O 1
ATOM 2769 N N . GLU A 1 363 ? -3.787 19.841 4.255 1.00 98.44 363 GLU A N 1
ATOM 2770 C CA . GLU A 1 363 ? -5.020 20.017 5.039 1.00 98.44 363 GLU A CA 1
ATOM 2771 C C . GLU A 1 363 ? -6.244 19.484 4.280 1.00 98.44 363 GLU A C 1
ATOM 2773 O O . GLU A 1 363 ? -7.021 18.682 4.805 1.00 98.44 363 GLU A O 1
ATOM 2778 N N . ARG A 1 364 ? -6.384 19.846 2.999 1.00 98.06 364 ARG A N 1
ATOM 2779 C CA . ARG A 1 364 ? -7.465 19.336 2.145 1.00 98.06 364 ARG A CA 1
ATOM 2780 C C . ARG A 1 364 ? -7.374 17.837 1.903 1.00 98.06 364 ARG A C 1
ATOM 2782 O O . ARG A 1 364 ? -8.413 17.185 1.871 1.00 98.06 364 ARG A O 1
ATOM 2789 N N . PHE A 1 365 ? -6.179 17.258 1.780 1.00 98.12 365 PHE A N 1
ATOM 2790 C CA . PHE A 1 365 ? -6.010 15.801 1.720 1.00 98.12 365 PHE A CA 1
ATOM 2791 C C . PHE A 1 365 ? -6.490 15.127 3.016 1.00 98.12 365 PHE A C 1
ATOM 2793 O O . PHE A 1 365 ? -7.227 14.139 2.953 1.00 98.12 365 PHE A O 1
ATOM 2800 N N . LEU A 1 366 ? -6.122 15.666 4.184 1.00 97.12 366 LEU A N 1
ATOM 2801 C CA . LEU A 1 366 ? -6.543 15.166 5.499 1.00 97.12 366 LEU A CA 1
ATOM 2802 C C . LEU A 1 366 ? -8.067 15.250 5.672 1.00 97.12 366 LEU A C 1
ATOM 2804 O O . LEU A 1 366 ? -8.691 14.299 6.159 1.00 97.12 366 LEU A O 1
ATOM 2808 N N . MET A 1 367 ? -8.692 16.339 5.215 1.00 95.69 367 MET A N 1
ATOM 2809 C CA . MET A 1 367 ? -10.151 16.498 5.181 1.00 95.69 367 MET A CA 1
ATOM 2810 C C . MET A 1 367 ? -10.824 15.544 4.178 1.00 95.69 367 MET A C 1
ATOM 2812 O O . MET A 1 367 ? -11.821 14.913 4.528 1.00 95.69 367 MET A O 1
ATOM 2816 N N . ALA A 1 368 ? -10.269 15.386 2.972 1.00 95.94 368 ALA A N 1
ATOM 2817 C CA . ALA A 1 368 ? -10.810 14.539 1.903 1.00 95.94 368 ALA A CA 1
ATOM 2818 C C . ALA A 1 368 ? -10.698 13.028 2.179 1.00 95.94 368 ALA A C 1
ATOM 2820 O O . ALA A 1 368 ? -11.458 12.254 1.597 1.00 95.94 368 ALA A O 1
ATOM 2821 N N . GLY A 1 369 ? -9.784 12.604 3.060 1.00 94.88 369 GLY A N 1
ATOM 2822 C CA . GLY A 1 369 ? -9.729 11.229 3.569 1.00 94.88 369 GLY A CA 1
ATOM 2823 C C . GLY A 1 369 ? -8.351 10.568 3.626 1.00 94.88 369 GLY A C 1
ATOM 2824 O O . GLY A 1 369 ? -8.300 9.385 3.953 1.00 94.88 369 GLY A O 1
ATOM 2825 N N . MET A 1 370 ? -7.254 11.282 3.344 1.00 98.06 370 MET A N 1
ATOM 2826 C CA . MET A 1 370 ? -5.890 10.754 3.501 1.00 98.06 370 MET A CA 1
ATOM 2827 C C . MET A 1 370 ? -5.662 10.221 4.924 1.00 98.06 370 MET A C 1
ATOM 2829 O O . MET A 1 370 ? -6.108 10.816 5.907 1.00 98.06 370 MET A O 1
ATOM 2833 N N . ASN A 1 371 ? -4.964 9.089 5.033 1.00 98.38 371 ASN A N 1
ATOM 2834 C CA . ASN A 1 371 ? -4.570 8.485 6.312 1.00 98.38 371 ASN A CA 1
ATOM 2835 C C . ASN A 1 371 ? -3.063 8.222 6.402 1.00 98.38 371 ASN A C 1
ATOM 2837 O O . ASN A 1 371 ? -2.528 8.125 7.504 1.00 98.38 371 ASN A O 1
ATOM 2841 N N . VAL A 1 372 ? -2.382 8.109 5.258 1.00 98.62 372 VAL A N 1
ATOM 2842 C CA . VAL A 1 372 ? -0.934 7.897 5.191 1.00 98.62 372 VAL A CA 1
ATOM 2843 C C . VAL A 1 372 ? -0.336 8.799 4.118 1.00 98.62 372 VAL A C 1
ATOM 2845 O O . VAL A 1 372 ? -0.782 8.780 2.968 1.00 98.62 372 VAL A O 1
ATOM 2848 N N . ALA A 1 373 ? 0.697 9.549 4.485 1.00 98.62 373 ALA A N 1
ATOM 2849 C CA . ALA A 1 373 ? 1.527 10.315 3.571 1.00 98.62 373 ALA A CA 1
ATOM 2850 C C . ALA A 1 373 ? 2.729 9.464 3.140 1.00 98.62 373 ALA A C 1
ATOM 2852 O O . ALA A 1 373 ? 3.559 9.074 3.966 1.00 98.62 373 ALA A O 1
ATOM 2853 N N . ARG A 1 374 ? 2.821 9.173 1.840 1.00 98.62 374 ARG A N 1
ATOM 2854 C CA . ARG A 1 374 ? 3.921 8.417 1.231 1.00 98.62 374 ARG A CA 1
ATOM 2855 C C . ARG A 1 374 ? 4.970 9.363 0.650 1.00 98.62 374 ARG A C 1
ATOM 2857 O O . ARG A 1 374 ? 4.666 10.184 -0.215 1.00 98.62 374 ARG A O 1
ATOM 2864 N N . PHE A 1 375 ? 6.211 9.177 1.079 1.00 98.50 375 PHE A N 1
ATOM 2865 C CA . PHE A 1 375 ? 7.402 9.880 0.615 1.00 98.50 375 PHE A CA 1
ATOM 2866 C C . PHE A 1 375 ? 8.208 8.918 -0.267 1.00 98.50 375 PHE A C 1
ATOM 2868 O O . PHE A 1 375 ? 8.687 7.893 0.212 1.00 98.50 375 PHE A O 1
ATOM 2875 N N . ASN A 1 376 ? 8.324 9.210 -1.565 1.00 96.75 376 ASN A N 1
ATOM 2876 C CA . ASN A 1 376 ? 9.007 8.341 -2.531 1.00 96.75 376 ASN A CA 1
ATOM 2877 C C . ASN A 1 376 ? 10.490 8.726 -2.667 1.00 96.75 376 ASN A C 1
ATOM 2879 O O . ASN A 1 376 ? 10.807 9.710 -3.337 1.00 96.75 376 ASN A O 1
ATOM 2883 N N . PHE A 1 377 ? 11.396 7.935 -2.084 1.00 96.44 377 PHE A N 1
ATOM 2884 C CA . PHE A 1 377 ? 12.841 8.219 -2.062 1.00 96.44 377 PHE A CA 1
ATOM 2885 C C . PHE A 1 377 ? 13.588 7.855 -3.357 1.00 96.44 377 PHE A C 1
ATOM 2887 O O . PHE A 1 377 ? 14.787 8.129 -3.481 1.00 96.44 377 PHE A O 1
ATOM 2894 N N . SER A 1 378 ? 12.870 7.356 -4.370 1.00 89.50 378 SER A N 1
ATOM 2895 C CA . SER A 1 378 ? 13.343 7.310 -5.764 1.00 89.50 378 SER A CA 1
ATOM 2896 C C . SER A 1 378 ? 13.588 8.709 -6.348 1.00 89.50 378 SER A C 1
ATOM 2898 O O . SER A 1 378 ? 14.329 8.854 -7.327 1.00 89.50 378 SER A O 1
ATOM 2900 N N . HIS A 1 379 ? 12.982 9.741 -5.749 1.00 88.75 379 HIS A N 1
ATOM 2901 C CA . HIS A 1 379 ? 13.094 11.148 -6.126 1.00 88.75 379 HIS A CA 1
ATOM 2902 C C . HIS A 1 379 ? 13.309 12.041 -4.890 1.00 88.75 379 HIS A C 1
ATOM 2904 O O . HIS A 1 379 ? 13.133 11.610 -3.752 1.00 88.75 379 HIS A O 1
ATOM 2910 N N . GLY A 1 380 ? 13.660 13.310 -5.121 1.00 90.31 380 GLY A N 1
ATOM 2911 C CA . GLY A 1 380 ? 13.878 14.297 -4.058 1.00 90.31 380 GLY A CA 1
ATOM 2912 C C . GLY A 1 380 ? 15.194 14.120 -3.289 1.00 90.31 380 GLY A C 1
ATOM 2913 O O . GLY A 1 380 ? 15.907 13.127 -3.428 1.00 90.31 380 GLY A O 1
ATOM 2914 N N . SER A 1 381 ? 15.521 15.126 -2.481 1.00 96.25 381 SER A N 1
ATOM 2915 C CA . SER A 1 381 ? 16.611 15.104 -1.499 1.00 96.25 381 SER A CA 1
ATOM 2916 C C . SER A 1 381 ? 16.045 14.985 -0.081 1.00 96.25 381 SER A C 1
ATOM 2918 O O . SER A 1 381 ? 14.852 15.204 0.133 1.00 96.25 381 SER A O 1
ATOM 2920 N N . HIS A 1 382 ? 16.893 14.703 0.913 1.00 98.00 382 HIS A N 1
ATOM 2921 C CA . HIS A 1 382 ? 16.468 14.697 2.322 1.00 98.00 382 HIS A CA 1
ATOM 2922 C C . HIS A 1 382 ? 15.861 16.043 2.743 1.00 98.00 382 HIS A C 1
ATOM 2924 O O . HIS A 1 382 ? 14.849 16.050 3.429 1.00 98.00 382 HIS A O 1
ATOM 2930 N N . ALA A 1 383 ? 16.394 17.172 2.258 1.00 97.94 383 ALA A N 1
ATOM 2931 C CA . ALA A 1 383 ? 15.831 18.501 2.514 1.00 97.94 383 ALA A CA 1
ATOM 2932 C C . ALA A 1 383 ? 14.428 18.689 1.897 1.00 97.94 383 ALA A C 1
ATOM 2934 O O . ALA A 1 383 ? 13.531 19.209 2.555 1.00 97.94 383 ALA A O 1
ATOM 2935 N N . TYR A 1 384 ? 14.208 18.209 0.666 1.00 97.50 384 TYR A N 1
ATOM 2936 C CA . TYR A 1 384 ? 12.893 18.257 0.013 1.00 97.50 384 TYR A CA 1
ATOM 2937 C C . TYR A 1 384 ? 11.836 17.439 0.775 1.00 97.50 384 TYR A C 1
ATOM 2939 O O . TYR A 1 384 ? 10.690 17.879 0.923 1.00 97.50 384 TYR A O 1
ATOM 2947 N N . HIS A 1 385 ? 12.218 16.255 1.262 1.00 98.25 385 HIS A N 1
ATOM 2948 C CA . HIS A 1 385 ? 11.345 15.400 2.069 1.00 98.25 385 HIS A CA 1
ATOM 2949 C C . HIS A 1 385 ? 11.138 15.963 3.479 1.00 98.25 385 HIS A C 1
ATOM 2951 O O . HIS A 1 385 ? 10.024 15.884 3.984 1.00 98.25 385 HIS A O 1
ATOM 2957 N N . GLN A 1 386 ? 12.151 16.604 4.074 1.00 98.44 386 GLN A N 1
ATOM 2958 C CA . GLN A 1 386 ? 12.054 17.288 5.368 1.00 98.44 386 GLN A CA 1
ATOM 2959 C C . GLN A 1 386 ? 11.010 18.411 5.341 1.00 98.44 386 GLN A C 1
ATOM 2961 O O . GLN A 1 386 ? 10.034 18.342 6.074 1.00 98.44 386 GLN A O 1
ATOM 2966 N N . GLU A 1 387 ? 11.139 19.368 4.419 1.00 98.25 387 GLU A N 1
ATOM 2967 C CA . GLU A 1 387 ? 10.171 20.462 4.239 1.00 98.25 387 GLU A CA 1
ATOM 2968 C C . GLU A 1 387 ? 8.743 19.928 3.998 1.00 98.25 387 GLU A C 1
ATOM 2970 O O . GLU A 1 387 ? 7.771 20.434 4.552 1.00 98.25 387 GLU A O 1
ATOM 2975 N N . THR A 1 388 ? 8.608 18.844 3.225 1.00 98.38 388 THR A N 1
ATOM 2976 C CA . THR A 1 388 ? 7.306 18.201 2.962 1.00 98.38 388 THR A CA 1
ATOM 2977 C C . THR A 1 388 ? 6.724 17.520 4.214 1.00 98.38 388 THR A C 1
ATOM 2979 O O . THR A 1 388 ? 5.505 17.467 4.373 1.00 98.38 388 THR A O 1
ATOM 2982 N N . LEU A 1 389 ? 7.570 17.014 5.117 1.00 98.56 389 LEU A N 1
ATOM 2983 C CA . LEU A 1 389 ? 7.169 16.426 6.397 1.00 98.56 389 LEU A CA 1
ATOM 2984 C C . LEU A 1 389 ? 6.822 17.494 7.442 1.00 98.56 389 LEU A C 1
ATOM 2986 O O . LEU A 1 389 ? 5.876 17.315 8.204 1.00 98.56 389 LEU A O 1
ATOM 2990 N N . ASP A 1 390 ? 7.537 18.612 7.460 1.00 98.50 390 ASP A N 1
ATOM 2991 C CA . ASP A 1 390 ? 7.261 19.711 8.385 1.00 98.50 390 ASP A CA 1
ATOM 2992 C C . ASP A 1 390 ? 5.969 20.451 7.988 1.00 98.50 390 ASP A C 1
ATOM 2994 O O . ASP A 1 390 ? 5.133 20.732 8.849 1.00 98.50 390 ASP A O 1
ATOM 2998 N N . ASN A 1 391 ? 5.699 20.598 6.684 1.00 98.62 391 ASN A N 1
ATOM 2999 C CA . ASN A 1 391 ? 4.391 21.035 6.178 1.00 98.62 391 ASN A CA 1
ATOM 3000 C C . ASN A 1 391 ? 3.261 20.040 6.514 1.00 98.62 391 ASN A C 1
ATOM 3002 O O . ASN A 1 391 ? 2.133 20.454 6.780 1.00 98.62 391 ASN A O 1
ATOM 3006 N N . LEU A 1 392 ? 3.544 18.729 6.525 1.00 98.44 392 LEU A N 1
ATOM 3007 C CA . LEU A 1 392 ? 2.583 17.706 6.952 1.00 98.44 392 LEU A CA 1
ATOM 3008 C C . LEU A 1 392 ? 2.281 17.796 8.454 1.00 98.44 392 LEU A C 1
ATOM 3010 O O . LEU A 1 392 ? 1.121 17.658 8.829 1.00 98.44 392 LEU A O 1
ATOM 3014 N N . ARG A 1 393 ? 3.288 18.050 9.299 1.00 97.56 393 ARG A N 1
ATOM 3015 C CA . ARG A 1 393 ? 3.107 18.280 10.744 1.00 97.56 393 ARG A CA 1
ATOM 3016 C C . ARG A 1 393 ? 2.185 19.479 10.983 1.00 97.56 393 ARG A C 1
ATOM 3018 O O . ARG A 1 393 ? 1.122 19.295 11.564 1.00 97.56 393 ARG A O 1
ATOM 3025 N N . ALA A 1 394 ? 2.494 20.633 10.385 1.00 98.19 394 ALA A N 1
ATOM 3026 C CA . ALA A 1 394 ? 1.648 21.826 10.467 1.00 98.19 394 ALA A CA 1
ATOM 3027 C C . ALA A 1 394 ? 0.196 21.575 10.003 1.00 98.19 394 ALA A C 1
ATOM 3029 O O . ALA A 1 394 ? -0.748 22.004 10.661 1.00 98.19 394 ALA A O 1
ATOM 3030 N N . ALA A 1 395 ? -0.010 20.826 8.913 1.00 98.19 395 ALA A N 1
ATOM 3031 C CA . ALA A 1 395 ? -1.351 20.481 8.434 1.00 98.19 395 ALA A CA 1
ATOM 3032 C C . ALA A 1 395 ? -2.117 19.521 9.370 1.00 98.19 395 ALA A C 1
ATOM 3034 O O . ALA A 1 395 ? -3.345 19.606 9.467 1.00 98.19 395 ALA A O 1
ATOM 3035 N N . MET A 1 396 ? -1.427 18.606 10.062 1.00 95.62 396 MET A N 1
ATOM 3036 C CA . MET A 1 396 ? -2.041 17.766 11.100 1.00 95.62 396 MET A CA 1
ATOM 3037 C C . MET A 1 396 ? -2.442 18.606 12.315 1.00 95.62 396 MET A C 1
ATOM 3039 O O . MET A 1 396 ? -3.571 18.469 12.784 1.00 95.62 396 MET A O 1
ATOM 3043 N N . ASP A 1 397 ? -1.570 19.508 12.770 1.00 95.38 397 ASP A N 1
ATOM 3044 C CA . ASP A 1 397 ? -1.820 20.390 13.916 1.00 95.38 397 ASP A CA 1
ATOM 3045 C C . ASP A 1 397 ? -2.996 21.347 13.641 1.00 95.38 397 ASP A C 1
ATOM 3047 O O . ASP A 1 397 ? -3.921 21.447 14.448 1.00 95.38 397 ASP A O 1
ATOM 3051 N N . ASN A 1 398 ? -3.030 21.969 12.455 1.00 95.88 398 ASN A N 1
ATOM 3052 C CA . ASN A 1 398 ? -4.102 22.876 12.024 1.00 95.88 398 ASN A CA 1
ATOM 3053 C C . ASN A 1 398 ? -5.478 22.195 11.892 1.00 95.88 398 ASN A C 1
ATOM 3055 O O . ASN A 1 398 ? -6.508 22.860 12.004 1.00 95.88 398 ASN A O 1
ATOM 3059 N N . THR A 1 399 ? -5.522 20.884 11.619 1.00 93.50 399 THR A N 1
ATOM 3060 C CA . THR A 1 399 ? -6.781 20.150 11.377 1.00 93.50 399 THR A CA 1
ATOM 3061 C C . THR A 1 399 ? -7.200 19.217 12.511 1.00 93.50 399 THR A C 1
ATOM 3063 O O . THR A 1 399 ? -8.352 18.783 12.538 1.00 93.50 399 THR A O 1
ATOM 3066 N N . GLY A 1 400 ? -6.287 18.865 13.419 1.00 90.31 400 GLY A N 1
ATOM 3067 C CA . GLY A 1 400 ? -6.477 17.799 14.407 1.00 90.31 400 GLY A CA 1
ATOM 3068 C C . GLY A 1 400 ? -6.573 16.389 13.801 1.00 90.31 400 GLY A C 1
ATOM 3069 O O . GLY A 1 400 ? -7.029 15.464 14.476 1.00 90.31 400 GLY A O 1
ATOM 3070 N N . ILE A 1 401 ? -6.197 16.198 12.528 1.00 91.56 401 ILE A N 1
ATOM 3071 C CA . ILE A 1 401 ? -6.345 14.922 11.810 1.00 91.56 401 ILE A CA 1
ATOM 3072 C C . ILE A 1 401 ? -4.996 14.203 11.740 1.00 91.56 401 ILE A C 1
ATOM 3074 O O . ILE A 1 401 ? -4.115 14.582 10.972 1.00 91.56 401 ILE A O 1
ATOM 3078 N N . LEU A 1 402 ? -4.865 13.109 12.492 1.00 92.38 402 LEU A N 1
ATOM 3079 C CA . LEU A 1 402 ? -3.665 12.272 12.497 1.00 92.38 402 LEU A CA 1
ATOM 3080 C C . LEU A 1 402 ? -3.415 11.608 11.128 1.00 92.38 402 LEU A C 1
ATOM 3082 O O . LEU A 1 402 ? -4.312 10.991 10.545 1.00 92.38 402 LEU A O 1
ATOM 3086 N N . CYS A 1 403 ? -2.165 11.664 10.670 1.00 96.06 403 CYS A N 1
ATOM 3087 C CA . CYS A 1 403 ? -1.654 10.981 9.484 1.00 96.06 403 CYS A CA 1
ATOM 3088 C C . CYS A 1 403 ? -0.415 10.151 9.849 1.00 96.06 403 CYS A C 1
ATOM 3090 O O . CYS A 1 403 ? 0.348 10.530 10.737 1.00 96.06 403 CYS A O 1
ATOM 3092 N N . ALA A 1 404 ? -0.204 9.025 9.167 1.00 97.38 404 ALA A N 1
ATOM 3093 C CA . ALA A 1 404 ? 1.009 8.220 9.309 1.00 97.38 404 ALA A CA 1
ATOM 3094 C C . ALA A 1 404 ? 2.037 8.542 8.212 1.00 97.38 404 ALA A C 1
ATOM 3096 O O . ALA A 1 404 ? 1.670 8.867 7.080 1.00 97.38 404 ALA A O 1
ATOM 3097 N N . VAL A 1 405 ? 3.324 8.404 8.528 1.00 98.19 405 VAL A N 1
ATOM 3098 C CA . VAL A 1 405 ? 4.439 8.701 7.617 1.00 98.19 405 VAL A CA 1
ATOM 3099 C C . VAL A 1 405 ? 5.045 7.409 7.068 1.00 98.19 405 VAL A C 1
ATOM 3101 O O . VAL A 1 405 ? 5.583 6.592 7.819 1.00 98.19 405 VAL A O 1
ATOM 3104 N N . MET A 1 406 ? 4.986 7.245 5.744 1.00 98.50 406 MET A N 1
ATOM 3105 C CA . MET A 1 406 ? 5.550 6.114 5.001 1.00 98.50 406 MET A CA 1
ATOM 3106 C C . MET A 1 406 ? 6.750 6.555 4.155 1.00 98.50 406 MET A C 1
ATOM 3108 O O . MET A 1 406 ? 6.600 7.367 3.242 1.00 98.50 406 MET A O 1
ATOM 3112 N N . LEU A 1 407 ? 7.917 5.958 4.402 1.00 98.38 407 LEU A N 1
ATOM 3113 C CA . LEU A 1 407 ? 9.100 6.054 3.538 1.00 98.38 407 LEU A CA 1
ATOM 3114 C C . LEU A 1 407 ? 9.057 4.906 2.518 1.00 98.38 407 LEU A C 1
ATOM 3116 O O . LEU A 1 407 ? 9.153 3.749 2.909 1.00 98.38 407 LEU A O 1
ATOM 3120 N N . ASP A 1 408 ? 8.911 5.197 1.226 1.00 97.75 408 ASP A N 1
ATOM 3121 C CA . ASP A 1 408 ? 9.007 4.200 0.146 1.00 97.75 408 ASP A CA 1
ATOM 3122 C C . ASP A 1 408 ? 10.435 4.213 -0.413 1.00 97.75 408 ASP A C 1
ATOM 3124 O O . ASP A 1 408 ? 10.901 5.257 -0.887 1.00 97.75 408 ASP A O 1
ATOM 3128 N N . THR A 1 409 ? 11.156 3.096 -0.268 1.00 96.31 409 THR A N 1
ATOM 3129 C CA . THR A 1 409 ? 12.579 3.005 -0.629 1.00 96.31 409 THR A CA 1
ATOM 3130 C C . THR A 1 409 ? 12.772 3.007 -2.140 1.00 96.31 409 THR A C 1
ATOM 3132 O O . THR A 1 409 ? 11.907 2.567 -2.896 1.00 96.31 409 THR A O 1
ATOM 3135 N N . LYS A 1 410 ? 13.939 3.457 -2.607 1.00 91.00 410 LYS A N 1
ATOM 3136 C CA . LYS A 1 410 ? 14.278 3.349 -4.029 1.00 91.00 410 LYS A CA 1
ATOM 3137 C C . LYS A 1 410 ? 14.534 1.884 -4.397 1.00 91.00 410 LYS A C 1
ATOM 3139 O O . LYS A 1 410 ? 14.004 1.395 -5.388 1.00 91.00 410 LYS A O 1
ATOM 3144 N N . GLY A 1 411 ? 15.324 1.190 -3.581 1.00 88.56 411 GLY A N 1
ATOM 3145 C CA . GLY A 1 411 ? 15.667 -0.212 -3.782 1.00 88.56 411 GLY A CA 1
ATOM 3146 C C . GLY A 1 411 ? 16.540 -0.492 -5.019 1.00 88.56 411 GLY A C 1
ATOM 3147 O O . GLY A 1 411 ? 17.038 0.428 -5.683 1.00 88.56 411 GLY A O 1
ATOM 3148 N N . PRO A 1 412 ? 16.765 -1.784 -5.318 1.00 85.06 412 PRO A N 1
ATOM 3149 C CA . PRO A 1 412 ? 17.705 -2.249 -6.340 1.00 85.06 412 PRO A CA 1
ATOM 3150 C C . PRO A 1 412 ? 17.161 -2.192 -7.784 1.00 85.06 412 PRO A C 1
ATOM 3152 O O . PRO A 1 412 ? 17.031 -3.210 -8.459 1.00 85.06 412 PRO A O 1
ATOM 3155 N N . GLU A 1 413 ? 16.881 -0.993 -8.295 1.00 84.62 413 GLU A N 1
ATOM 3156 C CA . GLU A 1 413 ? 16.520 -0.796 -9.708 1.00 84.62 413 GLU A CA 1
ATOM 3157 C C . GLU A 1 413 ? 17.681 -1.121 -10.675 1.00 84.62 413 GLU A C 1
ATOM 3159 O O . GLU A 1 413 ? 18.800 -0.619 -10.511 1.00 84.62 413 GLU A O 1
ATOM 3164 N N . ILE A 1 414 ? 17.395 -1.825 -11.777 1.00 90.38 414 ILE A N 1
ATOM 3165 C CA . ILE A 1 414 ? 18.285 -1.861 -12.950 1.00 90.38 414 ILE A CA 1
ATOM 3166 C C . ILE A 1 414 ? 17.952 -0.671 -13.862 1.00 90.38 414 ILE A C 1
ATOM 3168 O O . ILE A 1 414 ? 16.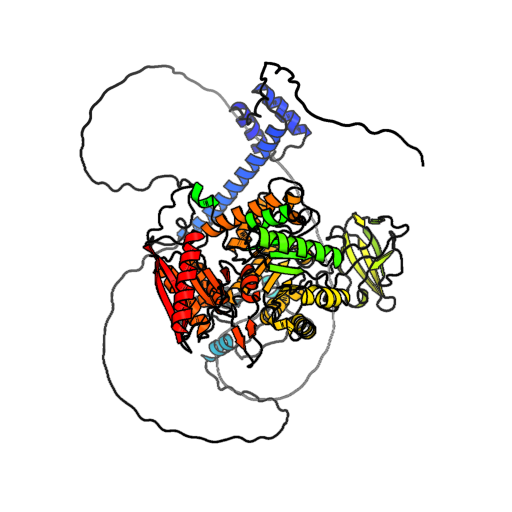781 -0.349 -14.079 1.00 90.38 414 ILE A O 1
ATOM 3172 N N . ARG A 1 415 ? 18.974 0.004 -14.406 1.00 92.56 415 ARG A N 1
ATOM 3173 C CA . ARG A 1 415 ? 18.805 1.129 -15.339 1.00 92.56 415 ARG A CA 1
ATOM 3174 C C . ARG A 1 415 ? 19.762 1.076 -16.527 1.00 92.56 415 ARG A C 1
ATOM 3176 O O . ARG A 1 415 ? 20.858 0.529 -16.422 1.00 92.56 415 ARG A O 1
ATOM 3183 N N . THR A 1 416 ? 19.354 1.682 -17.643 1.00 94.94 416 THR A N 1
ATOM 3184 C CA . THR A 1 416 ? 20.232 1.960 -18.793 1.00 94.94 416 THR A CA 1
ATOM 3185 C C . THR A 1 416 ? 21.243 3.065 -18.473 1.00 94.94 416 THR A C 1
ATOM 3187 O O . THR A 1 416 ? 21.024 3.874 -17.574 1.00 94.94 416 THR A O 1
ATOM 3190 N N . GLY A 1 417 ? 22.358 3.118 -19.195 1.00 93.69 417 GLY A N 1
ATOM 3191 C CA . GLY A 1 417 ? 23.384 4.144 -19.012 1.00 93.69 417 GLY A CA 1
ATOM 3192 C C . GLY A 1 417 ? 23.019 5.534 -19.545 1.00 93.69 417 GLY A C 1
ATOM 3193 O O . GLY A 1 417 ? 21.857 5.875 -19.800 1.00 93.69 417 GLY A O 1
ATOM 3194 N N . PHE A 1 418 ? 24.063 6.344 -19.710 1.00 95.00 418 PHE A N 1
ATOM 3195 C CA . PHE A 1 418 ? 24.026 7.592 -20.475 1.00 95.00 418 PHE A CA 1
ATOM 3196 C C . PHE A 1 418 ? 24.123 7.298 -21.977 1.00 95.00 418 PHE A C 1
ATOM 3198 O O . PHE A 1 418 ? 24.656 6.262 -22.380 1.00 95.00 418 PHE A O 1
ATOM 3205 N N . LEU A 1 419 ? 23.633 8.214 -22.808 1.00 95.12 419 LEU A N 1
ATOM 3206 C CA . LEU A 1 419 ? 23.650 8.086 -24.265 1.00 95.12 419 LEU A CA 1
ATOM 3207 C C . LEU A 1 419 ? 24.668 9.042 -24.896 1.00 95.12 419 LEU A C 1
ATOM 3209 O O . LEU A 1 419 ? 25.098 10.040 -24.306 1.00 95.12 419 LEU A O 1
ATOM 3213 N N . LYS A 1 420 ? 25.084 8.725 -26.120 1.00 91.81 420 LYS A N 1
ATOM 3214 C CA . LYS A 1 420 ? 25.974 9.567 -26.920 1.00 91.81 420 LYS A CA 1
ATOM 3215 C C . LYS A 1 420 ? 25.330 10.941 -27.135 1.00 91.81 420 LYS A C 1
ATOM 3217 O O . LYS A 1 420 ? 24.134 11.059 -27.390 1.00 91.81 420 LYS A O 1
ATOM 3222 N N . ASP A 1 421 ? 26.126 11.989 -26.945 1.00 88.94 421 ASP A N 1
ATOM 3223 C CA . ASP A 1 421 ? 25.704 13.398 -26.925 1.00 88.94 421 ASP A CA 1
ATOM 3224 C C . ASP A 1 421 ? 24.538 13.747 -25.966 1.00 88.94 421 ASP A C 1
ATOM 3226 O O . ASP A 1 421 ? 23.962 14.828 -26.086 1.00 88.94 421 ASP A O 1
ATOM 3230 N N . GLY A 1 422 ? 24.155 12.855 -25.039 1.00 87.25 422 GLY A N 1
ATOM 3231 C CA . GLY A 1 422 ? 22.966 13.012 -24.189 1.00 87.25 422 GLY A CA 1
ATOM 3232 C C . GLY A 1 422 ? 21.629 12.948 -24.945 1.00 87.25 422 GLY A C 1
ATOM 3233 O O . GLY A 1 422 ? 20.598 13.365 -24.414 1.00 87.25 422 GLY A O 1
ATOM 3234 N N . LYS A 1 423 ? 21.626 12.473 -26.199 1.00 89.69 423 LYS A N 1
ATOM 3235 C CA . LYS A 1 423 ? 20.439 12.455 -27.068 1.00 89.69 423 LYS A CA 1
ATOM 3236 C C . LYS A 1 423 ? 19.703 11.112 -26.967 1.00 89.69 423 LYS A C 1
ATOM 3238 O O . LYS A 1 423 ? 20.359 10.074 -26.903 1.00 89.69 423 LYS A O 1
ATOM 3243 N N . PRO A 1 424 ? 18.358 11.095 -26.998 1.00 93.44 424 PRO A N 1
ATOM 3244 C CA . PRO A 1 424 ? 17.604 9.858 -27.174 1.00 93.44 424 PRO A CA 1
ATOM 3245 C C . PRO A 1 424 ? 17.933 9.187 -28.515 1.00 93.44 424 PRO A C 1
ATOM 3247 O O . PRO A 1 424 ? 18.116 9.877 -29.518 1.00 93.44 424 PRO A O 1
ATOM 3250 N N . ILE A 1 425 ? 17.965 7.855 -28.533 1.00 94.06 425 ILE A N 1
ATOM 3251 C CA . ILE A 1 425 ? 18.273 7.042 -29.721 1.00 94.06 425 ILE A CA 1
ATOM 3252 C C . ILE A 1 425 ? 17.024 6.331 -30.253 1.00 94.06 425 ILE A C 1
ATOM 3254 O O . ILE A 1 425 ? 16.110 6.007 -29.486 1.00 94.06 425 ILE A O 1
ATOM 3258 N N . HIS A 1 426 ? 16.985 6.066 -31.560 1.00 95.00 426 HIS A N 1
ATOM 3259 C CA . HIS A 1 426 ? 15.861 5.395 -32.210 1.00 95.00 426 HIS A CA 1
ATOM 3260 C C . HIS A 1 426 ? 16.156 3.906 -32.411 1.00 95.00 426 HIS A C 1
ATOM 3262 O O . HIS A 1 426 ? 16.920 3.518 -33.288 1.00 95.00 426 HIS A O 1
ATOM 3268 N N . LEU A 1 427 ? 15.498 3.055 -31.624 1.00 95.44 427 LEU A N 1
ATOM 3269 C CA . LEU A 1 427 ? 15.538 1.609 -31.814 1.00 95.44 427 LEU A CA 1
ATOM 3270 C C . LEU A 1 427 ? 14.487 1.203 -32.853 1.00 95.44 427 LEU A C 1
ATOM 3272 O O . LEU A 1 427 ? 13.334 1.639 -32.781 1.00 95.44 427 LEU A O 1
ATOM 3276 N N . GLN A 1 428 ? 14.867 0.357 -33.807 1.00 96.31 428 GLN A N 1
ATOM 3277 C CA . GLN A 1 428 ? 14.005 -0.179 -34.859 1.00 96.31 428 GLN A CA 1
ATOM 3278 C C . GLN A 1 428 ? 13.730 -1.671 -34.640 1.00 96.31 428 GLN A C 1
ATOM 3280 O O . GLN A 1 428 ? 14.625 -2.445 -34.295 1.00 96.31 428 GLN A O 1
ATOM 3285 N N . LYS A 1 429 ? 12.487 -2.105 -34.884 1.00 97.44 429 LYS A N 1
ATOM 3286 C CA . LYS A 1 429 ? 12.115 -3.524 -34.831 1.00 97.44 429 LYS A CA 1
ATOM 3287 C C . LYS A 1 429 ? 12.995 -4.354 -35.773 1.00 97.44 429 LYS A C 1
ATOM 3289 O O . LYS A 1 429 ? 13.056 -4.085 -36.968 1.00 97.44 429 LYS A O 1
ATOM 3294 N N . GLY A 1 430 ? 13.575 -5.423 -35.238 1.00 96.69 430 GLY A N 1
ATOM 3295 C CA . GLY A 1 430 ? 14.382 -6.396 -35.967 1.00 96.69 430 GLY A CA 1
ATOM 3296 C C . GLY A 1 430 ? 15.886 -6.123 -35.951 1.00 96.69 430 GLY A C 1
ATOM 3297 O O . GLY A 1 430 ? 16.630 -7.037 -36.294 1.00 96.69 430 GLY A O 1
ATOM 3298 N N . GLN A 1 431 ? 16.346 -4.939 -35.525 1.00 96.56 431 GLN A N 1
ATOM 3299 C CA . GLN A 1 431 ? 17.784 -4.676 -35.392 1.00 96.56 431 GLN A CA 1
ATOM 3300 C C . GLN A 1 431 ? 18.399 -5.503 -34.251 1.00 96.56 431 GLN A C 1
ATOM 3302 O O . GLN A 1 431 ? 17.736 -5.750 -33.236 1.00 96.56 431 GLN A O 1
ATOM 3307 N N . GLU A 1 432 ? 19.668 -5.892 -34.400 1.00 97.62 432 GLU A N 1
ATOM 3308 C CA . GLU A 1 432 ? 20.480 -6.348 -33.269 1.00 97.62 432 GLU A CA 1
ATOM 3309 C C . GLU A 1 432 ? 21.039 -5.143 -32.498 1.00 97.62 432 GLU A C 1
ATOM 3311 O O . GLU A 1 432 ? 21.370 -4.113 -33.084 1.00 97.62 432 GLU A O 1
ATOM 3316 N N . ILE A 1 433 ? 21.147 -5.281 -31.179 1.00 97.38 433 ILE A N 1
ATOM 3317 C CA . ILE A 1 433 ? 21.777 -4.319 -30.274 1.00 97.38 433 ILE A CA 1
ATOM 3318 C C . ILE A 1 433 ? 22.577 -5.082 -29.215 1.00 97.38 433 ILE A C 1
ATOM 3320 O O . ILE A 1 433 ? 22.131 -6.113 -28.706 1.00 97.38 433 ILE A O 1
ATOM 3324 N N . THR A 1 434 ? 23.769 -4.595 -28.880 1.00 97.62 434 THR A N 1
ATOM 3325 C CA . THR A 1 434 ? 24.607 -5.193 -27.834 1.00 97.62 434 THR A CA 1
ATOM 3326 C C . THR A 1 434 ? 24.391 -4.466 -26.513 1.00 97.62 434 THR A C 1
ATOM 3328 O O . THR A 1 434 ? 24.510 -3.246 -26.440 1.00 97.62 434 THR A O 1
ATOM 3331 N N . VAL A 1 435 ? 24.102 -5.204 -25.447 1.00 97.25 435 VAL A N 1
ATOM 3332 C CA . VAL A 1 435 ? 24.052 -4.662 -24.089 1.00 97.25 435 VAL A CA 1
ATOM 3333 C C . VAL A 1 435 ? 25.373 -4.956 -23.382 1.00 97.25 435 VAL A C 1
ATOM 3335 O O . VAL A 1 435 ? 25.840 -6.092 -23.416 1.00 97.25 435 VAL A O 1
ATOM 3338 N N . THR A 1 436 ? 25.971 -3.952 -22.745 1.00 95.19 436 THR A N 1
ATOM 3339 C CA . THR A 1 436 ? 27.193 -4.080 -21.933 1.00 95.19 436 THR A CA 1
ATOM 3340 C C . THR A 1 436 ? 26.921 -3.778 -20.461 1.00 95.19 436 THR A C 1
ATOM 3342 O O . THR A 1 436 ? 26.056 -2.962 -20.131 1.00 95.19 436 THR A O 1
ATOM 3345 N N . THR A 1 437 ? 27.668 -4.417 -19.562 1.00 93.19 437 THR A N 1
ATOM 3346 C CA . THR A 1 437 ? 27.660 -4.108 -18.123 1.00 93.19 437 THR A CA 1
ATOM 3347 C C . THR A 1 437 ? 28.665 -3.012 -17.741 1.00 93.19 437 THR A C 1
ATOM 3349 O O . THR A 1 437 ? 28.646 -2.528 -16.606 1.00 93.19 437 THR A O 1
ATOM 3352 N N . ASP A 1 438 ? 29.504 -2.555 -18.682 1.00 92.94 438 ASP A N 1
ATOM 3353 C CA . ASP A 1 438 ? 30.349 -1.374 -18.496 1.00 92.94 438 ASP A CA 1
ATOM 3354 C C . ASP A 1 438 ? 29.516 -0.087 -18.600 1.00 92.94 438 ASP A C 1
ATOM 3356 O O . ASP A 1 438 ? 29.207 0.430 -19.675 1.00 92.94 438 ASP A O 1
ATOM 3360 N N . TYR A 1 439 ? 29.173 0.450 -17.433 1.00 91.62 439 TYR A N 1
ATOM 3361 C CA . TYR A 1 439 ? 28.383 1.668 -17.273 1.00 91.62 439 TYR A CA 1
ATOM 3362 C C . TYR A 1 439 ? 29.150 2.969 -17.595 1.00 91.62 439 TYR A C 1
ATOM 3364 O O . TYR A 1 439 ? 28.567 4.052 -17.524 1.00 91.62 439 TYR A O 1
ATOM 3372 N N . SER A 1 440 ? 30.442 2.894 -17.949 1.00 91.81 440 SER A N 1
ATOM 3373 C CA . SER A 1 440 ? 31.203 4.036 -18.480 1.00 91.81 440 SER A CA 1
ATOM 3374 C C . SER A 1 440 ? 30.935 4.282 -19.972 1.00 91.81 440 SER A C 1
ATOM 3376 O O . SER A 1 440 ? 31.056 5.417 -20.446 1.00 91.81 440 SER A O 1
ATOM 3378 N N . ILE A 1 441 ? 30.510 3.246 -20.706 1.00 92.88 441 ILE A N 1
ATOM 3379 C CA . ILE A 1 441 ? 30.205 3.325 -22.135 1.00 92.88 441 ILE A CA 1
ATOM 3380 C C . ILE A 1 441 ? 28.904 4.110 -22.340 1.00 92.88 441 ILE A C 1
ATOM 3382 O O . ILE A 1 441 ? 27.832 3.726 -21.863 1.00 92.88 441 ILE A O 1
ATOM 3386 N N . LYS A 1 442 ? 29.003 5.216 -23.089 1.00 95.12 442 LYS A N 1
ATOM 3387 C CA . LYS A 1 442 ? 27.856 6.013 -23.548 1.00 95.12 442 LYS A CA 1
ATOM 3388 C C . LYS A 1 442 ? 27.204 5.318 -24.738 1.00 95.12 442 LYS A C 1
ATOM 3390 O O . LYS A 1 442 ? 27.854 5.145 -25.765 1.00 95.12 442 LYS A O 1
ATOM 3395 N N . GLY A 1 443 ? 25.940 4.937 -24.593 1.00 92.38 443 GLY A N 1
ATOM 3396 C CA . GLY A 1 443 ? 25.249 4.114 -25.581 1.00 92.38 443 GLY A CA 1
ATOM 3397 C C . GLY A 1 443 ? 24.866 4.846 -26.870 1.00 92.38 443 GLY A C 1
ATOM 3398 O O . GLY A 1 443 ? 24.597 6.049 -26.862 1.00 92.38 443 GLY A O 1
ATOM 3399 N N . ASP A 1 444 ? 24.795 4.096 -27.965 1.00 94.00 444 ASP A N 1
ATOM 3400 C CA . ASP A 1 444 ? 24.2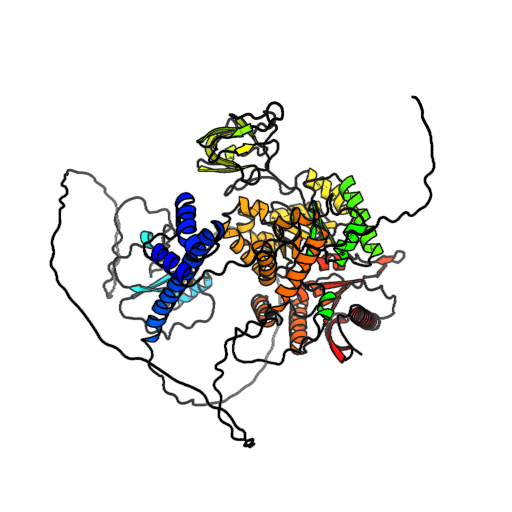15 4.495 -29.247 1.00 94.00 444 ASP A CA 1
ATOM 3401 C C . ASP A 1 444 ? 23.273 3.404 -29.798 1.00 94.00 444 ASP A C 1
ATOM 3403 O O . ASP A 1 444 ? 22.873 2.490 -29.078 1.00 94.00 444 ASP A O 1
ATOM 3407 N N . GLU A 1 445 ? 22.861 3.517 -31.061 1.00 92.56 445 GLU A N 1
ATOM 3408 C CA . GLU A 1 445 ? 21.894 2.613 -31.702 1.00 92.56 445 GLU A CA 1
ATOM 3409 C C . GLU A 1 445 ? 22.376 1.149 -31.806 1.00 92.56 445 GLU A C 1
ATOM 3411 O O . GLU A 1 445 ? 21.548 0.251 -31.969 1.00 92.56 445 GLU A O 1
ATOM 3416 N N . ASN A 1 446 ? 23.685 0.896 -31.659 1.00 94.75 446 ASN A N 1
ATOM 3417 C CA . ASN A 1 446 ? 24.313 -0.425 -31.787 1.00 94.75 446 ASN A CA 1
ATOM 3418 C C . ASN A 1 446 ? 24.707 -1.040 -30.435 1.00 94.75 446 ASN A C 1
ATOM 3420 O O . ASN A 1 446 ? 24.725 -2.267 -30.297 1.00 94.75 446 ASN A O 1
ATOM 3424 N N . MET A 1 447 ? 25.043 -0.211 -29.439 1.00 95.62 447 MET A N 1
ATOM 3425 C CA . MET A 1 447 ? 25.450 -0.669 -28.109 1.00 95.62 447 MET A CA 1
ATOM 3426 C C . MET A 1 447 ? 24.906 0.230 -26.998 1.00 95.62 447 MET A C 1
ATOM 3428 O O . MET A 1 447 ? 25.064 1.443 -27.057 1.00 95.62 447 MET A O 1
ATOM 3432 N N . ILE A 1 448 ? 24.340 -0.359 -25.942 1.00 96.69 448 ILE A N 1
ATOM 3433 C CA . ILE A 1 448 ? 23.870 0.352 -24.739 1.00 96.69 448 ILE A CA 1
ATOM 3434 C C . ILE A 1 448 ? 24.414 -0.290 -23.463 1.00 96.69 448 ILE A C 1
ATOM 3436 O O . ILE A 1 448 ? 24.579 -1.504 -23.390 1.00 96.69 448 ILE A O 1
ATOM 3440 N N . SER A 1 449 ? 24.662 0.513 -22.433 1.00 95.62 449 SER A N 1
ATOM 3441 C CA . SER A 1 449 ? 25.089 0.030 -21.117 1.00 95.62 449 SER A CA 1
ATOM 3442 C C . SER A 1 449 ? 23.907 -0.154 -20.155 1.00 95.62 449 SER A C 1
ATOM 3444 O O . SER A 1 449 ? 22.895 0.549 -20.253 1.00 95.62 449 SER A O 1
ATOM 3446 N N . MET A 1 450 ? 24.020 -1.096 -19.214 1.00 95.62 450 MET A N 1
ATOM 3447 C CA . MET A 1 450 ? 23.054 -1.331 -18.129 1.00 95.62 450 MET A CA 1
ATOM 3448 C C . MET A 1 450 ? 23.757 -1.536 -16.783 1.00 95.62 450 MET A C 1
ATOM 3450 O O . MET A 1 450 ? 24.871 -2.046 -16.723 1.00 95.62 450 MET A O 1
ATOM 3454 N N . SER A 1 451 ? 23.107 -1.143 -15.685 1.00 92.94 451 SER A N 1
ATOM 3455 C CA . SER A 1 451 ? 23.721 -1.113 -14.347 1.00 92.94 451 SER A CA 1
ATOM 3456 C C . SER A 1 451 ? 23.914 -2.482 -13.676 1.00 92.94 451 SER A C 1
ATOM 3458 O O . SER A 1 451 ? 24.568 -2.556 -12.633 1.00 92.94 451 SER A O 1
ATOM 3460 N N . TYR A 1 452 ? 23.346 -3.562 -14.224 1.00 93.06 452 TYR A N 1
ATOM 3461 C CA . TYR A 1 452 ? 23.394 -4.884 -13.599 1.00 93.06 452 TYR A CA 1
ATOM 3462 C C . TYR A 1 452 ? 24.639 -5.673 -14.015 1.00 93.06 452 TYR A C 1
ATOM 3464 O O . TYR A 1 452 ? 24.757 -6.103 -15.156 1.00 93.06 452 TYR A O 1
ATOM 3472 N N . LYS A 1 453 ? 25.573 -5.898 -13.083 1.00 91.50 453 LYS A N 1
ATOM 3473 C CA . LYS A 1 453 ? 26.879 -6.505 -13.404 1.00 91.50 453 LYS A CA 1
ATOM 3474 C C . LYS A 1 453 ? 26.810 -7.969 -13.853 1.00 91.50 453 LYS A C 1
ATOM 3476 O O . LYS A 1 453 ? 27.603 -8.359 -14.699 1.00 91.50 453 LYS A O 1
ATOM 3481 N N . LYS A 1 454 ? 25.851 -8.747 -13.340 1.00 92.62 454 LYS A N 1
ATOM 3482 C CA . LYS A 1 454 ? 25.666 -10.173 -13.674 1.00 92.62 454 LYS A CA 1
ATOM 3483 C C . LYS A 1 454 ? 24.758 -10.415 -14.888 1.00 92.62 454 LYS A C 1
ATOM 3485 O O . LYS A 1 454 ? 24.371 -11.545 -15.162 1.00 92.62 454 LYS A O 1
ATOM 3490 N N . LEU A 1 455 ? 24.423 -9.373 -15.656 1.00 93.44 455 LEU A N 1
ATOM 3491 C CA . LEU A 1 455 ? 23.445 -9.448 -16.749 1.00 93.44 455 LEU A CA 1
ATOM 3492 C C . LEU A 1 455 ? 23.719 -10.591 -17.746 1.00 93.44 455 LEU A C 1
ATOM 3494 O O . LEU A 1 455 ? 22.790 -11.293 -18.132 1.00 93.44 455 LEU A O 1
ATOM 3498 N N . ALA A 1 456 ? 24.982 -10.818 -18.119 1.00 93.81 456 ALA A N 1
ATOM 3499 C CA . ALA A 1 456 ? 25.370 -11.920 -19.004 1.00 93.81 456 ALA A CA 1
ATOM 3500 C C . ALA A 1 456 ? 25.462 -13.292 -18.302 1.00 93.81 456 ALA A C 1
ATOM 3502 O O . ALA A 1 456 ? 25.422 -14.324 -18.973 1.00 93.81 456 ALA A O 1
ATOM 3503 N N . GLU A 1 457 ? 25.578 -13.332 -16.971 1.00 93.62 457 GLU A N 1
ATOM 3504 C CA . GLU A 1 457 ? 25.599 -14.570 -16.185 1.00 93.62 457 GLU A CA 1
ATOM 3505 C C . GLU A 1 457 ? 24.194 -15.178 -16.061 1.00 93.62 457 GLU A C 1
ATOM 3507 O O . GLU A 1 457 ? 24.029 -16.385 -16.282 1.00 93.62 457 GLU A O 1
ATOM 3512 N N . ASP A 1 458 ? 23.199 -14.346 -15.744 1.00 92.94 458 ASP A N 1
ATOM 3513 C CA . ASP A 1 458 ? 21.845 -14.785 -15.384 1.00 92.94 458 ASP A CA 1
ATOM 3514 C C . ASP A 1 458 ? 20.884 -14.870 -16.583 1.00 92.94 458 ASP A C 1
ATOM 3516 O O . ASP A 1 458 ? 19.999 -15.736 -16.611 1.00 92.94 458 ASP A O 1
ATOM 3520 N N . LEU A 1 459 ? 21.069 -14.023 -17.607 1.00 94.50 459 LEU A N 1
ATOM 3521 C CA . LEU A 1 459 ? 20.298 -14.104 -18.852 1.00 94.50 459 LEU A CA 1
ATOM 3522 C C . LEU A 1 459 ? 20.691 -15.315 -19.700 1.00 94.50 459 LEU A C 1
ATOM 3524 O O . LEU A 1 459 ? 21.829 -15.788 -19.701 1.00 94.50 459 LEU A O 1
ATOM 3528 N N . LYS A 1 460 ? 19.723 -15.794 -20.483 1.00 94.19 460 LYS A N 1
ATOM 3529 C CA . LYS A 1 460 ? 19.856 -16.935 -21.394 1.00 94.19 460 LYS A CA 1
ATOM 3530 C C . LYS A 1 460 ? 19.300 -16.549 -22.771 1.00 94.19 460 LYS A C 1
ATOM 3532 O O . LYS A 1 460 ? 18.483 -15.632 -22.857 1.00 94.19 460 LYS A O 1
ATOM 3537 N N . PRO A 1 461 ? 19.678 -17.236 -23.862 1.00 95.81 461 PRO A N 1
ATOM 3538 C CA . PRO A 1 461 ? 19.007 -17.068 -25.149 1.00 95.81 461 PRO A CA 1
ATOM 3539 C C . PRO A 1 461 ? 17.485 -17.232 -25.013 1.00 95.81 461 PRO A C 1
ATOM 3541 O O . PRO A 1 461 ? 17.011 -18.188 -24.397 1.00 95.81 461 PRO A O 1
ATOM 3544 N N . ASN A 1 462 ? 16.729 -16.316 -25.618 1.00 95.50 462 ASN A N 1
ATOM 3545 C CA . ASN A 1 462 ? 15.277 -16.123 -25.482 1.00 95.50 462 ASN A CA 1
ATOM 3546 C C . ASN A 1 462 ? 14.779 -15.552 -24.135 1.00 95.50 462 ASN A C 1
ATOM 3548 O O . ASN A 1 462 ? 13.567 -15.428 -23.961 1.00 95.50 462 ASN A O 1
ATOM 3552 N N . SER A 1 463 ? 15.654 -15.147 -23.204 1.00 96.12 463 SER A N 1
ATOM 3553 C CA . SER A 1 463 ? 15.248 -14.238 -22.118 1.00 96.12 463 SER A CA 1
ATOM 3554 C C . SER A 1 463 ? 14.753 -12.906 -22.696 1.00 96.12 463 SER A C 1
ATOM 3556 O O . SER A 1 463 ? 15.222 -12.460 -23.747 1.00 96.12 463 SER A O 1
ATOM 3558 N N . VAL A 1 464 ? 13.823 -12.257 -21.997 1.00 95.25 464 VAL A N 1
ATOM 3559 C CA . VAL A 1 464 ? 13.278 -10.947 -22.377 1.00 95.25 464 VAL A CA 1
ATOM 3560 C C . VAL A 1 464 ? 13.877 -9.872 -21.476 1.00 95.25 464 VAL A C 1
ATOM 3562 O O . VAL A 1 464 ? 13.957 -10.051 -20.263 1.00 95.25 464 VAL A O 1
ATOM 3565 N N . ILE A 1 465 ? 14.266 -8.747 -22.070 1.00 96.12 465 ILE A N 1
ATOM 3566 C CA . ILE A 1 465 ? 14.624 -7.518 -21.360 1.00 96.12 465 ILE A CA 1
ATOM 3567 C C . ILE A 1 465 ? 13.576 -6.465 -21.720 1.00 96.12 465 ILE A C 1
ATOM 3569 O O . ILE A 1 465 ? 13.343 -6.190 -22.900 1.00 96.12 465 ILE A O 1
ATOM 3573 N N . LEU A 1 466 ? 12.951 -5.867 -20.711 1.00 94.69 466 LEU A N 1
ATOM 3574 C CA . LEU A 1 466 ? 12.000 -4.770 -20.877 1.00 94.69 466 LEU A CA 1
ATOM 3575 C C . LEU A 1 466 ? 12.668 -3.470 -20.429 1.00 94.69 466 LEU A C 1
ATOM 3577 O O . LEU A 1 466 ? 13.227 -3.416 -19.339 1.00 94.69 466 LEU A O 1
ATOM 3581 N N . CYS A 1 467 ? 12.623 -2.416 -21.244 1.00 93.44 467 CYS A N 1
ATOM 3582 C CA . CYS A 1 467 ? 13.208 -1.113 -20.910 1.00 93.44 467 CYS A CA 1
ATOM 3583 C C . CYS A 1 467 ? 12.182 0.015 -21.063 1.00 93.44 467 CYS A C 1
ATOM 3585 O O . CYS A 1 467 ? 11.312 -0.047 -21.934 1.00 93.44 467 CYS A O 1
ATOM 3587 N N . ALA A 1 468 ? 12.328 1.069 -20.250 1.00 89.12 468 ALA A N 1
ATOM 3588 C CA . ALA A 1 468 ? 11.442 2.238 -20.240 1.00 89.12 468 ALA A CA 1
ATOM 3589 C C . ALA A 1 468 ? 9.964 1.842 -20.064 1.00 89.12 468 ALA A C 1
ATOM 3591 O O . ALA A 1 468 ? 9.155 2.004 -20.980 1.00 89.12 468 ALA A O 1
ATOM 3592 N N . ASP A 1 469 ? 9.637 1.262 -18.907 1.00 85.00 469 ASP A N 1
ATOM 3593 C CA . ASP A 1 469 ? 8.286 0.785 -18.567 1.00 85.00 469 ASP A CA 1
ATOM 3594 C C . ASP A 1 469 ? 7.735 -0.230 -19.598 1.00 85.00 469 ASP A C 1
ATOM 3596 O O . ASP A 1 469 ? 6.557 -0.238 -19.944 1.00 85.00 469 ASP A O 1
ATOM 3600 N N . GLY A 1 470 ? 8.629 -1.049 -20.171 1.00 86.75 470 GLY A N 1
ATOM 3601 C CA . GLY A 1 470 ? 8.328 -2.010 -21.242 1.00 86.75 470 GLY A CA 1
ATOM 3602 C C . GLY A 1 470 ? 7.981 -1.403 -22.604 1.00 86.75 470 GLY A C 1
ATOM 3603 O O . GLY A 1 470 ? 7.637 -2.142 -23.525 1.00 86.75 470 GLY A O 1
ATOM 3604 N N . THR A 1 471 ? 8.125 -0.084 -22.779 1.00 89.62 471 THR A N 1
ATOM 3605 C CA . THR A 1 471 ? 7.987 0.589 -24.086 1.00 89.62 471 THR A CA 1
ATOM 3606 C C . THR A 1 471 ? 8.979 0.033 -25.117 1.00 89.62 471 THR A C 1
ATOM 3608 O O . THR A 1 471 ? 8.731 0.090 -26.321 1.00 89.62 471 THR A O 1
ATOM 3611 N N . ILE A 1 472 ? 10.103 -0.520 -24.655 1.00 94.25 472 ILE A N 1
ATOM 3612 C CA . ILE A 1 472 ? 11.089 -1.252 -25.451 1.00 94.25 472 ILE A CA 1
ATOM 3613 C C . ILE A 1 472 ? 11.127 -2.699 -24.955 1.00 94.25 472 ILE A C 1
ATOM 3615 O O . ILE A 1 472 ? 11.362 -2.943 -23.773 1.00 94.25 472 ILE A O 1
ATOM 3619 N N . THR A 1 473 ? 10.946 -3.653 -25.867 1.00 96.38 473 THR A N 1
ATOM 3620 C CA . THR A 1 473 ? 11.150 -5.088 -25.629 1.00 96.38 473 THR A CA 1
ATOM 3621 C C . THR A 1 473 ? 12.353 -5.576 -26.432 1.00 96.38 473 THR A C 1
ATOM 3623 O O . THR A 1 473 ? 12.395 -5.408 -27.655 1.00 96.38 473 THR A O 1
ATOM 3626 N N . LEU A 1 474 ? 13.316 -6.206 -25.758 1.00 97.25 474 LEU A N 1
ATOM 3627 C CA . LEU A 1 474 ? 14.473 -6.856 -26.372 1.00 97.25 474 LEU A CA 1
ATOM 3628 C C . LEU A 1 474 ? 14.432 -8.366 -26.094 1.00 97.25 474 LEU A C 1
ATOM 3630 O O . LEU A 1 474 ? 14.239 -8.779 -24.951 1.00 97.25 474 LEU A O 1
ATOM 3634 N N . THR A 1 475 ? 14.676 -9.189 -27.114 1.00 97.88 475 THR A N 1
ATOM 3635 C CA . THR A 1 475 ? 14.887 -10.639 -26.956 1.00 97.88 475 THR A CA 1
ATOM 3636 C C . THR A 1 475 ? 16.381 -10.934 -26.951 1.00 97.88 475 THR A C 1
ATOM 3638 O O . THR A 1 475 ? 17.075 -10.573 -27.901 1.00 97.88 475 THR A O 1
ATOM 3641 N N . VAL A 1 476 ? 16.886 -11.625 -25.929 1.00 98.00 476 VAL A N 1
ATOM 3642 C CA . VAL A 1 476 ? 18.290 -12.057 -25.859 1.00 98.00 476 VAL A CA 1
ATOM 3643 C C . VAL A 1 476 ? 18.576 -13.112 -26.928 1.00 98.00 476 VAL A C 1
ATOM 3645 O O . VAL A 1 476 ? 17.904 -14.140 -26.998 1.00 98.00 476 VAL A O 1
ATOM 3648 N N . LEU A 1 477 ? 19.606 -12.878 -27.739 1.00 97.56 477 LEU A N 1
ATOM 3649 C CA . LEU A 1 477 ? 20.105 -13.809 -28.753 1.00 97.56 477 LEU A CA 1
ATOM 3650 C C . LEU A 1 477 ? 21.258 -14.656 -28.201 1.00 97.56 477 LEU A C 1
ATOM 3652 O O . LEU A 1 477 ? 21.263 -15.874 -28.368 1.00 97.56 477 LEU A O 1
ATOM 3656 N N . ALA A 1 478 ? 22.225 -14.016 -27.537 1.00 97.00 478 ALA A N 1
ATOM 3657 C CA . ALA A 1 478 ? 23.400 -14.665 -26.961 1.00 97.00 478 ALA A CA 1
ATOM 3658 C C . ALA A 1 478 ? 23.986 -13.846 -25.800 1.00 97.00 478 ALA A C 1
ATOM 3660 O O . ALA A 1 478 ? 23.978 -12.616 -25.847 1.00 97.00 478 ALA A O 1
ATOM 3661 N N . CYS A 1 479 ? 24.548 -14.537 -24.807 1.00 95.56 479 CYS A N 1
ATOM 3662 C CA . CYS A 1 479 ? 25.288 -13.945 -23.691 1.00 95.56 479 CYS A CA 1
ATOM 3663 C C . CYS A 1 479 ? 26.759 -14.366 -23.779 1.00 95.56 479 CYS A C 1
ATOM 3665 O O . CYS A 1 479 ? 27.043 -15.562 -23.863 1.00 95.56 479 CYS A O 1
ATOM 3667 N N . ASP A 1 480 ? 27.673 -13.404 -23.717 1.00 94.12 480 ASP A N 1
ATOM 3668 C CA . ASP A 1 480 ? 29.103 -13.610 -23.508 1.00 94.12 480 ASP A CA 1
ATOM 3669 C C . ASP A 1 480 ? 29.434 -13.297 -22.044 1.00 94.12 480 ASP A C 1
ATOM 3671 O O . ASP A 1 480 ? 29.272 -12.166 -21.575 1.00 94.12 480 ASP A O 1
ATOM 3675 N N . LYS A 1 481 ? 29.858 -14.328 -21.308 1.00 92.00 481 LYS A N 1
ATOM 3676 C CA . LYS A 1 481 ? 30.148 -14.242 -19.871 1.00 92.00 481 LYS A CA 1
ATOM 3677 C C . LYS A 1 481 ? 31.565 -13.767 -19.566 1.00 92.00 481 LYS A C 1
ATOM 3679 O O . LYS A 1 481 ? 31.801 -13.315 -18.452 1.00 92.00 481 LYS A O 1
ATOM 3684 N N . GLU A 1 482 ? 32.486 -13.862 -20.521 1.00 88.44 482 GLU A N 1
ATOM 3685 C CA . GLU A 1 482 ? 33.874 -13.429 -20.342 1.00 88.44 482 GLU A CA 1
ATOM 3686 C C . GLU A 1 482 ? 34.000 -11.928 -20.616 1.00 88.44 482 GLU A C 1
ATOM 3688 O O . GLU A 1 482 ? 34.671 -11.216 -19.871 1.00 88.44 482 GLU A O 1
ATOM 3693 N N . SER A 1 483 ? 33.287 -11.422 -21.629 1.00 87.69 483 SER A N 1
ATOM 3694 C CA . SER A 1 483 ? 33.254 -9.993 -21.958 1.00 87.69 483 SER A CA 1
ATOM 3695 C C . SER A 1 483 ? 32.114 -9.213 -21.284 1.00 87.69 483 SER A C 1
ATOM 3697 O O . SER A 1 483 ? 32.045 -7.995 -21.435 1.00 87.69 483 SER A O 1
ATOM 3699 N N . GLY A 1 484 ? 31.173 -9.887 -20.613 1.00 90.62 484 GLY A N 1
ATOM 3700 C CA . GLY A 1 484 ? 30.000 -9.255 -19.993 1.00 90.62 484 GLY A CA 1
ATOM 3701 C C . GLY A 1 484 ? 29.015 -8.628 -20.993 1.00 90.62 484 GLY A C 1
ATOM 3702 O O . GLY A 1 484 ? 28.346 -7.648 -20.661 1.00 90.62 484 GLY A O 1
ATOM 3703 N N . LEU A 1 485 ? 28.937 -9.159 -22.220 1.00 95.31 485 LEU A N 1
ATOM 3704 C CA . LEU A 1 485 ? 28.103 -8.618 -23.301 1.00 95.31 485 LEU A CA 1
ATOM 3705 C C . LEU A 1 485 ? 26.875 -9.497 -23.566 1.00 95.31 485 LEU A C 1
ATOM 3707 O O . LEU A 1 485 ? 26.952 -10.721 -23.558 1.00 95.31 485 LEU A O 1
ATOM 3711 N N . VAL A 1 486 ? 25.736 -8.881 -23.877 1.00 97.12 486 VAL A N 1
ATOM 3712 C CA . VAL A 1 486 ? 24.492 -9.587 -24.220 1.00 97.12 486 VAL A CA 1
ATOM 3713 C C . VAL A 1 486 ? 23.948 -9.054 -25.541 1.00 97.12 486 VAL A C 1
ATOM 3715 O O . VAL A 1 486 ? 23.437 -7.936 -25.612 1.00 97.12 486 VAL A O 1
ATOM 3718 N N . ARG A 1 487 ? 24.042 -9.849 -26.611 1.00 97.75 487 ARG A N 1
ATOM 3719 C CA . ARG A 1 487 ? 23.452 -9.495 -27.911 1.00 97.75 487 ARG A CA 1
ATOM 3720 C C . ARG A 1 487 ? 21.956 -9.760 -27.884 1.00 97.75 487 ARG A C 1
ATOM 3722 O O . ARG A 1 487 ? 21.525 -10.862 -27.541 1.00 97.75 487 ARG A O 1
ATOM 3729 N N . CYS A 1 488 ? 21.176 -8.759 -28.265 1.00 97.94 488 CYS A N 1
ATOM 3730 C CA . CYS A 1 488 ? 19.719 -8.774 -28.236 1.00 97.94 488 CYS A CA 1
ATOM 3731 C C . CYS A 1 488 ? 19.133 -8.336 -29.583 1.00 97.94 488 CYS A C 1
ATOM 3733 O O . CYS A 1 488 ? 19.791 -7.642 -30.352 1.00 97.94 488 CYS A O 1
ATOM 3735 N N . ARG A 1 489 ? 17.869 -8.681 -29.842 1.00 97.94 489 ARG A N 1
ATOM 3736 C CA . ARG A 1 489 ? 17.061 -8.163 -30.956 1.00 97.94 489 ARG A CA 1
ATOM 3737 C C . ARG A 1 489 ? 15.947 -7.266 -30.427 1.00 97.94 489 ARG A C 1
ATOM 3739 O O . ARG A 1 489 ? 15.224 -7.675 -29.521 1.00 97.94 489 ARG A O 1
ATOM 3746 N N . CYS A 1 490 ? 15.752 -6.094 -31.025 1.00 97.44 490 CYS A N 1
ATOM 3747 C CA . CYS A 1 490 ? 14.619 -5.219 -30.711 1.00 97.44 490 CYS A CA 1
ATOM 3748 C C . CYS A 1 490 ? 13.311 -5.790 -31.290 1.00 97.44 490 CYS A C 1
ATOM 3750 O O . CYS A 1 490 ? 13.179 -5.932 -32.506 1.00 97.44 490 CYS A O 1
ATOM 3752 N N . GLU A 1 491 ? 12.312 -6.087 -30.456 1.00 97.06 491 GLU A N 1
ATOM 3753 C CA . GLU A 1 491 ? 11.024 -6.639 -30.917 1.00 97.06 491 GLU A CA 1
ATOM 3754 C C . GLU A 1 491 ? 10.025 -5.573 -31.379 1.00 97.06 491 GLU A C 1
ATOM 3756 O O . GLU A 1 491 ? 9.059 -5.881 -32.086 1.00 97.06 491 GLU A O 1
ATOM 3761 N N . ASN A 1 492 ? 10.258 -4.310 -31.034 1.00 96.00 492 ASN A N 1
ATOM 3762 C CA . ASN A 1 492 ? 9.460 -3.168 -31.459 1.00 96.00 492 ASN A CA 1
ATOM 3763 C C . ASN A 1 492 ? 10.351 -1.951 -31.736 1.00 96.00 492 ASN A C 1
ATOM 3765 O O . ASN A 1 492 ? 11.458 -1.854 -31.214 1.00 96.00 492 ASN A O 1
ATOM 3769 N N . SER A 1 493 ? 9.850 -1.015 -32.544 1.00 96.62 493 SER A N 1
ATOM 3770 C CA . SER A 1 493 ? 10.497 0.288 -32.715 1.00 96.62 493 SER A CA 1
ATOM 3771 C C . SER A 1 493 ? 10.063 1.236 -31.594 1.00 96.62 493 SER A C 1
ATOM 3773 O O . SER A 1 493 ? 8.869 1.308 -31.293 1.00 96.62 493 SER A O 1
ATOM 3775 N N . ALA A 1 494 ? 11.006 1.953 -30.983 1.00 95.12 494 ALA A N 1
ATOM 3776 C CA . ALA A 1 494 ? 10.765 2.896 -29.887 1.00 95.12 494 ALA A CA 1
ATOM 3777 C C . ALA A 1 494 ? 11.972 3.829 -29.667 1.00 95.12 494 ALA A C 1
ATOM 3779 O O . ALA A 1 494 ? 13.058 3.595 -30.193 1.00 95.12 494 ALA A O 1
ATOM 3780 N N . VAL A 1 495 ? 11.785 4.891 -28.879 1.00 95.00 495 VAL A N 1
ATOM 3781 C CA . VAL A 1 495 ? 12.857 5.831 -28.511 1.00 95.00 495 VAL A CA 1
ATOM 3782 C C . VAL A 1 495 ? 13.399 5.475 -27.129 1.00 95.00 495 VAL A C 1
ATOM 3784 O O . VAL A 1 495 ? 12.649 5.509 -26.150 1.00 95.00 495 VAL A O 1
ATOM 3787 N N . LEU A 1 496 ? 14.697 5.181 -27.030 1.00 94.88 496 LEU A N 1
ATOM 3788 C CA . LEU A 1 496 ? 15.376 5.017 -25.743 1.00 94.88 496 LEU A CA 1
ATOM 3789 C C . LEU A 1 496 ? 15.969 6.356 -25.294 1.00 94.88 496 LEU A C 1
ATOM 3791 O O . LEU A 1 496 ? 16.642 7.037 -26.062 1.00 94.88 496 LEU A O 1
ATOM 3795 N N . GLY A 1 497 ? 15.735 6.714 -24.032 1.00 93.94 497 GLY A N 1
ATOM 3796 C CA . GLY A 1 497 ? 16.421 7.816 -23.354 1.00 93.94 497 GLY A CA 1
ATOM 3797 C C . GLY A 1 497 ? 17.403 7.304 -22.300 1.00 93.94 497 GLY A C 1
ATOM 3798 O O . GLY A 1 497 ? 17.461 6.108 -22.013 1.00 93.94 497 GLY A O 1
ATOM 3799 N N . GLU A 1 498 ? 18.145 8.219 -21.685 1.00 92.88 498 GLU A N 1
ATOM 3800 C CA . GLU A 1 498 ? 19.096 7.882 -20.622 1.00 92.88 498 GLU A CA 1
ATOM 3801 C C . GLU A 1 498 ? 18.409 7.366 -19.350 1.00 92.88 498 GLU A C 1
ATOM 3803 O O . GLU A 1 498 ? 17.308 7.811 -19.001 1.00 92.88 498 GLU A O 1
ATOM 3808 N N . ARG A 1 499 ? 19.107 6.497 -18.603 1.00 91.06 499 ARG A N 1
ATOM 3809 C CA . ARG A 1 499 ? 18.762 6.101 -17.222 1.00 91.06 499 ARG A CA 1
ATOM 3810 C C . ARG A 1 499 ? 17.326 5.609 -17.038 1.00 91.06 499 ARG A C 1
ATOM 3812 O O . ARG A 1 499 ? 16.729 5.798 -15.974 1.00 91.06 499 ARG A O 1
ATOM 3819 N N . LYS A 1 500 ? 16.773 4.959 -18.062 1.00 91.44 500 LYS A N 1
ATOM 3820 C CA . LYS A 1 500 ? 15.461 4.299 -18.026 1.00 91.44 500 LYS A CA 1
ATOM 3821 C C . LYS A 1 500 ? 15.536 3.036 -17.180 1.00 91.44 500 LYS A C 1
ATOM 3823 O O . LYS A 1 500 ? 16.588 2.411 -17.126 1.00 91.44 500 LYS A O 1
ATOM 3828 N N . ASN A 1 501 ? 14.437 2.689 -16.518 1.00 90.06 501 ASN A N 1
ATOM 3829 C CA . ASN A 1 501 ? 14.282 1.412 -15.825 1.00 90.06 501 ASN A CA 1
ATOM 3830 C C . ASN A 1 501 ? 14.437 0.234 -16.792 1.00 90.06 501 ASN A C 1
ATOM 3832 O O . ASN A 1 501 ? 14.135 0.346 -17.988 1.00 90.06 501 ASN A O 1
ATOM 3836 N N . VAL A 1 502 ? 14.902 -0.881 -16.239 1.00 92.94 502 VAL A N 1
ATOM 3837 C CA . VAL A 1 502 ? 15.019 -2.171 -16.908 1.00 92.94 502 VAL A CA 1
ATOM 3838 C C . VAL A 1 502 ? 14.426 -3.248 -16.002 1.00 92.94 502 VAL A C 1
ATOM 3840 O O . VAL A 1 502 ? 14.769 -3.323 -14.825 1.00 92.94 502 VAL A O 1
ATOM 3843 N N . ASN A 1 503 ? 13.569 -4.084 -16.576 1.00 92.31 503 ASN A N 1
ATOM 3844 C CA . ASN A 1 503 ? 12.917 -5.230 -15.949 1.00 92.31 503 ASN A CA 1
ATOM 3845 C C . ASN A 1 503 ? 13.360 -6.513 -16.668 1.00 92.31 503 ASN A C 1
ATOM 3847 O O . ASN A 1 503 ? 13.594 -6.488 -17.884 1.00 92.31 503 ASN A O 1
ATOM 3851 N N . LEU A 1 504 ? 13.491 -7.622 -15.934 1.00 92.81 504 LEU A N 1
ATOM 3852 C CA . LEU A 1 504 ? 14.073 -8.884 -16.426 1.00 92.81 504 LEU A CA 1
ATOM 3853 C C . LEU A 1 504 ? 13.146 -10.083 -16.123 1.00 92.81 504 LEU A C 1
ATOM 3855 O O . LEU A 1 504 ? 13.489 -10.929 -15.291 1.00 92.81 504 LEU A O 1
ATOM 3859 N N . PRO A 1 505 ? 11.983 -10.194 -16.796 1.00 90.25 505 PRO A N 1
ATOM 3860 C CA . PRO A 1 505 ? 10.955 -11.164 -16.428 1.00 90.25 505 PRO A CA 1
ATOM 3861 C C . PRO A 1 505 ? 11.456 -12.611 -16.472 1.00 90.25 505 PRO A C 1
ATOM 3863 O O . PRO A 1 505 ? 12.016 -13.073 -17.471 1.00 90.25 505 PRO A O 1
ATOM 3866 N N . GLY A 1 506 ? 11.230 -13.346 -15.381 1.00 86.00 506 GLY A N 1
ATOM 3867 C CA . GLY A 1 506 ? 11.682 -14.731 -15.218 1.00 86.00 506 GLY A CA 1
ATOM 3868 C C . GLY A 1 506 ? 13.163 -14.903 -14.851 1.00 86.00 506 GLY A C 1
ATOM 3869 O O . GLY A 1 506 ? 13.643 -16.038 -14.839 1.00 86.00 506 GLY A O 1
ATOM 3870 N N . VAL A 1 507 ? 13.887 -13.821 -14.540 1.00 88.88 507 VAL A N 1
ATOM 3871 C CA . VAL A 1 507 ? 15.280 -13.851 -14.064 1.00 88.88 507 VAL A CA 1
ATOM 3872 C C . VAL A 1 507 ? 15.324 -13.601 -12.554 1.00 88.88 507 VAL A C 1
ATOM 3874 O O . VAL A 1 507 ? 14.671 -12.694 -12.045 1.00 88.88 507 VAL A O 1
ATOM 3877 N N . ILE A 1 508 ? 16.118 -14.389 -11.825 1.00 85.62 508 ILE A N 1
ATOM 3878 C CA . ILE A 1 508 ? 16.405 -14.135 -10.406 1.00 85.62 508 ILE A CA 1
ATOM 3879 C C . ILE A 1 508 ? 17.509 -13.078 -10.347 1.00 85.62 508 ILE A C 1
ATOM 3881 O O . ILE A 1 508 ? 18.675 -13.378 -10.587 1.00 85.62 508 ILE A O 1
ATOM 3885 N N . VAL A 1 509 ? 17.133 -11.830 -10.070 1.00 85.00 509 VAL A N 1
ATOM 3886 C CA . VAL A 1 509 ? 18.071 -10.701 -10.013 1.00 85.00 509 VAL A CA 1
ATOM 3887 C C . VAL A 1 509 ? 18.768 -10.674 -8.652 1.00 85.00 509 VAL A C 1
ATOM 3889 O O . VAL A 1 509 ? 18.204 -10.235 -7.644 1.00 85.00 509 VAL A O 1
ATOM 3892 N N . ASP A 1 510 ? 20.024 -11.114 -8.621 1.00 84.62 510 ASP A N 1
ATOM 3893 C CA . ASP A 1 510 ? 20.902 -11.031 -7.451 1.00 84.62 510 ASP A CA 1
ATOM 3894 C C . ASP A 1 510 ? 21.452 -9.606 -7.253 1.00 84.62 510 ASP A C 1
ATOM 3896 O O . ASP A 1 510 ? 22.567 -9.269 -7.658 1.00 84.62 510 ASP A O 1
ATOM 3900 N N . LEU A 1 511 ? 20.622 -8.747 -6.659 1.00 85.56 511 LEU A N 1
ATOM 3901 C CA . LEU A 1 511 ? 20.994 -7.441 -6.105 1.00 85.56 511 LEU A CA 1
ATOM 3902 C C . LEU A 1 511 ? 20.749 -7.394 -4.580 1.00 85.56 511 LEU A C 1
ATOM 3904 O O . LEU A 1 511 ? 19.924 -8.158 -4.065 1.00 85.56 511 LEU A O 1
ATOM 3908 N N . PRO A 1 512 ? 21.428 -6.507 -3.828 1.00 86.94 512 PRO A N 1
ATOM 3909 C CA . PRO A 1 512 ? 21.160 -6.318 -2.404 1.00 86.94 512 PRO A CA 1
ATOM 3910 C C . PRO A 1 512 ? 19.799 -5.645 -2.175 1.00 86.94 512 PRO A C 1
ATOM 3912 O O . PRO A 1 512 ? 19.432 -4.708 -2.878 1.00 86.94 512 PRO A O 1
ATOM 3915 N N . THR A 1 513 ? 19.075 -6.092 -1.149 1.00 86.56 513 THR A N 1
ATOM 3916 C CA . THR A 1 513 ? 17.730 -5.599 -0.789 1.00 86.56 513 THR A CA 1
ATOM 3917 C C . THR A 1 513 ? 17.702 -4.107 -0.436 1.00 86.56 513 THR A C 1
ATOM 3919 O O . THR A 1 513 ? 16.743 -3.411 -0.754 1.00 86.56 513 THR A O 1
ATOM 3922 N N . LEU A 1 514 ? 18.761 -3.603 0.204 1.00 91.69 514 LEU A N 1
ATOM 3923 C CA . LEU A 1 514 ? 18.971 -2.175 0.442 1.00 91.69 514 LEU A CA 1
ATOM 3924 C C . LEU A 1 514 ? 20.249 -1.731 -0.268 1.00 91.69 514 LEU A C 1
ATOM 3926 O O . LEU A 1 514 ? 21.323 -2.281 -0.009 1.00 91.69 514 LEU A O 1
ATOM 3930 N N . THR A 1 515 ? 20.155 -0.692 -1.096 1.00 91.94 515 THR A N 1
ATOM 3931 C CA . THR A 1 515 ? 21.341 0.027 -1.578 1.00 91.94 515 THR A CA 1
ATOM 3932 C C . THR A 1 515 ? 21.941 0.857 -0.436 1.00 91.94 515 THR A C 1
ATOM 3934 O O . THR A 1 515 ? 21.271 1.140 0.561 1.00 91.94 515 THR A O 1
ATOM 3937 N N . GLU A 1 516 ? 23.189 1.318 -0.569 1.00 92.44 516 GLU A N 1
ATOM 3938 C CA . GLU A 1 516 ? 23.764 2.246 0.422 1.00 92.44 516 GLU A CA 1
ATOM 3939 C C . GLU A 1 516 ? 22.958 3.553 0.537 1.00 92.44 516 GLU A C 1
ATOM 3941 O O . GLU A 1 516 ? 22.875 4.117 1.626 1.00 92.44 516 GLU A O 1
ATOM 3946 N N . LYS A 1 517 ? 22.280 3.986 -0.542 1.00 91.31 517 LYS A N 1
ATOM 3947 C CA . LYS A 1 517 ? 21.347 5.121 -0.489 1.00 91.31 517 LYS A CA 1
ATOM 3948 C C . LYS A 1 517 ? 20.123 4.795 0.368 1.00 91.31 517 LYS A C 1
ATOM 3950 O O . LYS A 1 517 ? 19.769 5.604 1.212 1.00 91.31 517 LYS A O 1
ATOM 3955 N N . ASP A 1 518 ? 19.505 3.622 0.211 1.00 95.19 518 ASP A N 1
ATOM 3956 C CA . ASP A 1 518 ? 18.337 3.256 1.030 1.00 95.19 518 ASP A CA 1
ATOM 3957 C C . ASP A 1 518 ? 18.712 3.164 2.519 1.00 95.19 518 ASP A C 1
ATOM 3959 O O . ASP A 1 518 ? 17.956 3.608 3.382 1.00 95.19 518 ASP A O 1
ATOM 3963 N N . LYS A 1 519 ? 19.913 2.654 2.838 1.00 95.56 519 LYS A N 1
ATOM 3964 C CA . LYS A 1 519 ? 20.452 2.684 4.209 1.00 95.56 519 LYS A CA 1
ATOM 3965 C C . LYS A 1 519 ? 20.654 4.119 4.701 1.00 95.56 519 LYS A C 1
ATOM 3967 O O . LYS A 1 519 ? 20.291 4.422 5.832 1.00 95.56 519 LYS A O 1
ATOM 3972 N N . GLU A 1 520 ? 21.207 5.005 3.875 1.00 95.94 520 GLU A N 1
ATOM 3973 C CA . GLU A 1 520 ? 21.374 6.424 4.202 1.00 95.94 520 GLU A CA 1
ATOM 3974 C C . GLU A 1 520 ? 20.028 7.137 4.424 1.00 95.94 520 GLU A C 1
ATOM 3976 O O . GLU A 1 520 ? 19.876 7.845 5.418 1.00 95.94 520 GLU A O 1
ATOM 3981 N N . ASP A 1 521 ? 19.035 6.908 3.562 1.00 96.69 521 ASP A N 1
ATOM 3982 C CA . ASP A 1 521 ? 17.676 7.444 3.689 1.00 96.69 521 ASP A CA 1
ATOM 3983 C C . ASP A 1 521 ? 17.023 6.998 5.008 1.00 96.69 521 ASP A C 1
ATOM 3985 O O . ASP A 1 521 ? 16.505 7.820 5.768 1.00 96.69 521 ASP A O 1
ATOM 3989 N N . ILE A 1 522 ? 17.094 5.701 5.322 1.00 96.19 522 ILE A N 1
ATOM 3990 C CA . ILE A 1 522 ? 16.524 5.118 6.544 1.00 96.19 522 ILE A CA 1
ATOM 3991 C C . ILE A 1 522 ? 17.247 5.636 7.797 1.00 96.19 522 ILE A C 1
ATOM 3993 O O . ILE A 1 522 ? 16.591 6.062 8.748 1.00 96.19 522 ILE A O 1
ATOM 3997 N N . LEU A 1 523 ? 18.583 5.608 7.819 1.00 96.12 523 LEU A N 1
ATOM 3998 C CA . LEU A 1 523 ? 19.375 5.908 9.016 1.00 96.12 523 LEU A CA 1
ATOM 3999 C C . LEU A 1 523 ? 19.535 7.413 9.283 1.00 96.12 523 LEU A C 1
ATOM 4001 O O . LEU A 1 523 ? 19.526 7.810 10.448 1.00 96.12 523 LEU A O 1
ATOM 4005 N N . LYS A 1 524 ? 19.685 8.252 8.245 1.00 96.06 524 LYS A N 1
ATOM 4006 C CA . LYS A 1 524 ? 19.918 9.703 8.400 1.00 96.06 524 LYS A CA 1
ATOM 4007 C C . LYS A 1 524 ? 18.650 10.552 8.331 1.00 96.06 524 LYS A C 1
ATOM 4009 O O . LYS A 1 524 ? 18.646 11.632 8.913 1.00 96.06 524 LYS A O 1
ATOM 4014 N N . TRP A 1 525 ? 17.591 10.094 7.658 1.00 97.62 525 TRP A N 1
ATOM 4015 C CA . TRP A 1 525 ? 16.333 10.846 7.560 1.00 97.62 525 TRP A CA 1
ATOM 4016 C C . TRP A 1 525 ? 15.159 10.142 8.247 1.00 97.62 525 TRP A C 1
ATOM 4018 O O . TRP A 1 525 ? 14.486 10.760 9.072 1.00 97.62 525 TRP A O 1
ATOM 4028 N N . GLY A 1 526 ? 14.936 8.855 7.962 1.00 96.56 526 GLY A N 1
ATOM 4029 C CA . GLY A 1 526 ? 13.778 8.100 8.451 1.00 96.56 526 GLY A CA 1
ATOM 4030 C C . GLY A 1 526 ? 13.732 7.943 9.974 1.00 96.56 526 GLY A C 1
ATOM 4031 O O . GLY A 1 526 ? 12.767 8.360 10.618 1.00 96.56 526 GLY A O 1
ATOM 4032 N N . ILE A 1 527 ? 14.782 7.368 10.568 1.00 95.25 527 ILE A N 1
ATOM 4033 C CA . ILE A 1 527 ? 14.857 7.144 12.021 1.00 95.25 527 ILE A CA 1
ATOM 4034 C C . ILE A 1 527 ? 14.817 8.468 12.814 1.00 95.25 527 ILE A C 1
ATOM 4036 O O . ILE A 1 527 ? 14.000 8.549 13.736 1.00 95.25 527 ILE A O 1
ATOM 4040 N N . PRO A 1 528 ? 15.603 9.518 12.485 1.00 95.50 528 PRO A N 1
ATOM 4041 C CA . PRO A 1 528 ? 15.544 10.791 13.212 1.00 95.50 528 PRO A CA 1
ATOM 4042 C C . PRO A 1 528 ? 14.172 11.475 13.164 1.00 95.50 528 PRO A C 1
ATOM 4044 O O . PRO A 1 528 ? 13.749 12.059 14.160 1.00 95.50 528 PRO A O 1
ATOM 4047 N N . ASN A 1 529 ? 13.439 11.353 12.052 1.00 95.50 529 ASN A N 1
ATOM 4048 C CA . ASN A 1 529 ? 12.097 11.925 11.916 1.00 95.50 529 ASN A CA 1
ATOM 4049 C C . ASN A 1 529 ? 10.966 11.097 12.545 1.00 95.50 529 ASN A C 1
ATOM 4051 O O . ASN A 1 529 ? 9.826 11.566 12.536 1.00 95.50 529 ASN A O 1
ATOM 4055 N N . LYS A 1 530 ? 11.266 9.915 13.106 1.00 93.38 530 LYS A N 1
ATOM 4056 C CA . LYS A 1 530 ? 10.288 8.982 13.693 1.00 93.38 530 LYS A CA 1
ATOM 4057 C C . LYS A 1 530 ? 9.186 8.565 12.702 1.00 93.38 530 LYS A C 1
ATOM 4059 O O . LYS A 1 530 ? 8.003 8.634 13.026 1.00 93.38 530 LYS A O 1
ATOM 4064 N N . ILE A 1 531 ? 9.570 8.149 11.491 1.00 96.25 531 ILE A N 1
ATOM 4065 C CA . ILE A 1 531 ? 8.619 7.579 10.517 1.00 96.25 531 ILE A CA 1
ATOM 4066 C C . ILE A 1 531 ? 7.902 6.345 11.088 1.00 96.25 531 ILE A C 1
ATOM 4068 O O . ILE A 1 531 ? 8.496 5.578 11.844 1.00 96.25 531 ILE A O 1
ATOM 4072 N N . ASP A 1 532 ? 6.651 6.117 10.689 1.00 96.38 532 ASP A N 1
ATOM 4073 C CA . ASP A 1 532 ? 5.849 4.993 11.194 1.00 96.38 532 ASP A CA 1
ATOM 4074 C C . ASP A 1 532 ? 6.099 3.696 10.419 1.00 96.38 532 ASP A C 1
ATOM 4076 O O . ASP A 1 532 ? 5.956 2.596 10.950 1.00 96.38 532 ASP A O 1
ATOM 4080 N N . MET A 1 533 ? 6.440 3.795 9.132 1.00 97.38 533 MET A N 1
ATOM 4081 C CA . MET A 1 533 ? 6.630 2.618 8.288 1.00 97.38 533 MET A CA 1
ATOM 4082 C C . MET A 1 533 ? 7.584 2.846 7.120 1.00 97.38 533 MET A C 1
ATOM 4084 O O . MET A 1 533 ? 7.711 3.954 6.594 1.00 97.38 533 MET A O 1
ATOM 4088 N N . ILE A 1 534 ? 8.211 1.756 6.682 1.00 98.19 534 ILE A N 1
ATOM 4089 C CA . ILE A 1 534 ? 9.031 1.697 5.473 1.00 98.19 534 ILE A CA 1
ATOM 4090 C C . ILE A 1 534 ? 8.361 0.735 4.492 1.00 98.19 534 ILE A C 1
ATOM 4092 O O . ILE A 1 534 ? 8.153 -0.433 4.820 1.00 98.19 534 ILE A O 1
ATOM 4096 N N . ALA A 1 535 ? 8.039 1.220 3.294 1.00 97.69 535 ALA A N 1
ATOM 4097 C CA . ALA A 1 535 ? 7.640 0.399 2.161 1.00 97.69 535 ALA A CA 1
ATOM 4098 C C . ALA A 1 535 ? 8.897 0.009 1.370 1.00 97.69 535 ALA A C 1
ATOM 4100 O O . ALA A 1 535 ? 9.556 0.854 0.767 1.00 97.69 535 ALA A O 1
ATOM 4101 N N . LEU A 1 536 ? 9.255 -1.272 1.442 1.00 96.62 536 LEU A N 1
ATOM 4102 C CA . LEU A 1 536 ? 10.485 -1.839 0.898 1.00 96.62 536 LEU A CA 1
ATOM 4103 C C . LEU A 1 536 ? 10.262 -2.323 -0.532 1.00 96.62 536 LEU A C 1
ATOM 4105 O O . LEU A 1 536 ? 9.470 -3.241 -0.745 1.00 96.62 536 LEU A O 1
ATOM 4109 N N . SER A 1 537 ? 10.971 -1.718 -1.480 1.00 94.69 537 SER A N 1
ATOM 4110 C CA . SER A 1 537 ? 10.921 -2.067 -2.905 1.00 94.69 537 SER A CA 1
ATOM 4111 C C . SER A 1 537 ? 11.653 -3.375 -3.228 1.00 94.69 537 SER A C 1
ATOM 4113 O O . SER A 1 537 ? 12.665 -3.697 -2.606 1.00 94.69 537 SER A O 1
ATOM 4115 N N . PHE A 1 538 ? 11.155 -4.102 -4.230 1.00 92.19 538 PHE A N 1
ATOM 4116 C CA . PHE A 1 538 ? 11.729 -5.326 -4.805 1.00 92.19 538 PHE A CA 1
ATOM 4117 C C . PHE A 1 538 ? 12.026 -6.459 -3.799 1.00 92.19 538 PHE A C 1
ATOM 4119 O O . PHE A 1 538 ? 13.001 -7.197 -3.952 1.00 92.19 538 PHE A O 1
ATOM 4126 N N . VAL A 1 539 ? 11.174 -6.641 -2.783 1.00 94.38 539 VAL A N 1
ATOM 4127 C CA . VAL A 1 539 ? 11.324 -7.733 -1.803 1.00 94.38 539 VAL A CA 1
ATOM 4128 C C . VAL A 1 539 ? 11.054 -9.092 -2.458 1.00 94.38 539 VAL A C 1
ATOM 4130 O O . VAL A 1 539 ? 10.000 -9.305 -3.059 1.00 94.38 539 VAL A O 1
ATOM 4133 N N . ARG A 1 540 ? 12.000 -10.028 -2.309 1.00 92.62 540 ARG A N 1
ATOM 4134 C CA . ARG A 1 540 ? 12.000 -11.348 -2.968 1.00 92.62 540 ARG A CA 1
ATOM 4135 C C . ARG A 1 540 ? 11.794 -12.515 -2.010 1.00 92.62 540 ARG A C 1
ATOM 4137 O O . ARG A 1 540 ? 11.313 -13.558 -2.437 1.00 92.62 540 ARG A O 1
ATOM 4144 N N . LYS A 1 541 ? 12.193 -12.381 -0.743 1.00 92.81 541 LYS A N 1
ATOM 4145 C CA . LYS A 1 541 ? 12.269 -13.489 0.232 1.00 92.81 541 LYS A CA 1
ATOM 4146 C C . LYS A 1 541 ? 12.237 -12.981 1.676 1.00 92.81 541 LYS A C 1
ATOM 4148 O O . LYS A 1 541 ? 12.559 -11.829 1.947 1.00 92.81 541 LYS A O 1
ATOM 4153 N N . GLY A 1 542 ? 11.889 -13.834 2.634 1.00 93.50 542 GLY A N 1
ATOM 4154 C CA . GLY A 1 542 ? 11.786 -13.479 4.053 1.00 93.50 542 GLY A CA 1
ATOM 4155 C C . GLY A 1 542 ? 13.104 -13.014 4.679 1.00 93.50 542 GLY A C 1
ATOM 4156 O O . GLY A 1 542 ? 13.093 -12.138 5.547 1.00 93.50 542 GLY A O 1
ATOM 4157 N N . SER A 1 543 ? 14.249 -13.517 4.200 1.00 94.25 543 SER A N 1
ATOM 4158 C CA . SER A 1 543 ? 15.575 -13.079 4.665 1.00 94.25 543 SER A CA 1
ATOM 4159 C C . SER A 1 543 ? 15.847 -11.596 4.398 1.00 94.25 543 SER A C 1
ATOM 4161 O O . SER A 1 543 ? 16.536 -10.961 5.194 1.00 94.25 543 SER A O 1
ATOM 4163 N N . ASP A 1 544 ? 15.263 -11.032 3.335 1.00 92.81 544 ASP A N 1
ATOM 4164 C CA . ASP A 1 544 ? 15.379 -9.613 2.983 1.00 92.81 544 ASP A CA 1
ATOM 4165 C C . ASP A 1 544 ? 14.882 -8.732 4.145 1.00 92.81 544 ASP A C 1
ATOM 4167 O O . ASP A 1 544 ? 15.545 -7.781 4.558 1.00 92.81 544 ASP A O 1
ATOM 4171 N N . LEU A 1 545 ? 13.755 -9.106 4.762 1.00 94.31 545 LEU A N 1
ATOM 4172 C CA . LEU A 1 545 ? 13.205 -8.424 5.937 1.00 94.31 545 LEU A CA 1
ATOM 4173 C C . LEU A 1 545 ? 14.088 -8.608 7.172 1.00 94.31 545 LEU A C 1
ATOM 4175 O O . LEU A 1 545 ? 14.221 -7.684 7.974 1.00 94.31 545 LEU A O 1
ATOM 4179 N N . VAL A 1 546 ? 14.690 -9.786 7.347 1.00 93.31 546 VAL A N 1
ATOM 4180 C CA . VAL A 1 546 ? 15.602 -10.062 8.468 1.00 93.31 546 VAL A CA 1
ATOM 4181 C C . VAL A 1 546 ? 16.848 -9.172 8.382 1.00 93.31 546 VAL A C 1
ATOM 4183 O O . VAL A 1 546 ? 17.329 -8.695 9.410 1.00 93.31 546 VAL A O 1
ATOM 4186 N N . GLU A 1 547 ? 17.346 -8.885 7.179 1.00 91.50 547 GLU A N 1
ATOM 4187 C CA . GLU A 1 547 ? 18.427 -7.918 6.953 1.00 91.50 547 GLU A CA 1
ATOM 4188 C C . GLU A 1 547 ? 17.995 -6.480 7.266 1.00 91.50 547 GLU A C 1
ATOM 4190 O O . GLU A 1 547 ? 18.676 -5.797 8.033 1.00 91.50 547 GLU A O 1
ATOM 4195 N N . VAL A 1 548 ? 16.829 -6.033 6.784 1.00 94.31 548 VAL A N 1
ATOM 4196 C CA . VAL A 1 548 ? 16.316 -4.686 7.104 1.00 94.31 548 VAL A CA 1
ATOM 4197 C C . VAL A 1 548 ? 16.088 -4.513 8.612 1.00 94.31 548 VAL A C 1
ATOM 4199 O O . VAL A 1 548 ? 16.475 -3.490 9.181 1.00 94.31 548 VAL A O 1
ATOM 4202 N N . ARG A 1 549 ? 15.531 -5.516 9.309 1.00 94.94 549 ARG A N 1
ATOM 4203 C CA . ARG A 1 549 ? 15.357 -5.460 10.774 1.00 94.94 549 ARG A CA 1
ATOM 4204 C C . ARG A 1 549 ? 16.694 -5.414 11.526 1.00 94.94 549 ARG A C 1
ATOM 4206 O O . ARG A 1 549 ? 16.757 -4.749 12.557 1.00 94.94 549 ARG A O 1
ATOM 4213 N N . LYS A 1 550 ? 17.766 -6.037 11.013 1.00 93.75 550 LYS A N 1
ATOM 4214 C CA . LYS A 1 550 ? 19.129 -5.871 11.563 1.00 93.75 550 LYS A CA 1
ATOM 4215 C C . LYS A 1 550 ? 19.633 -4.433 11.396 1.00 93.75 550 LYS A C 1
ATOM 4217 O O . LYS A 1 550 ? 20.157 -3.884 12.359 1.00 93.75 550 LYS A O 1
ATOM 4222 N N . VAL A 1 551 ? 19.429 -3.812 10.228 1.00 92.69 551 VAL A N 1
ATOM 4223 C CA . VAL A 1 551 ? 19.817 -2.407 9.963 1.00 92.69 551 VAL A CA 1
ATOM 4224 C C . VAL A 1 551 ? 19.056 -1.425 10.864 1.00 92.69 551 VAL A C 1
ATOM 4226 O O . VAL A 1 551 ? 19.653 -0.491 11.391 1.00 92.69 551 VAL A O 1
ATOM 4229 N N . LEU A 1 552 ? 17.760 -1.652 11.101 1.00 93.75 552 LEU A N 1
ATOM 4230 C CA . LEU A 1 552 ? 16.955 -0.842 12.026 1.00 93.75 552 LEU A CA 1
ATOM 4231 C C . LEU A 1 552 ? 17.297 -1.070 13.512 1.00 93.75 552 LEU A C 1
ATOM 4233 O O . LEU A 1 552 ? 17.039 -0.200 14.349 1.00 93.75 552 LEU A O 1
ATOM 4237 N N . GLY A 1 553 ? 17.831 -2.241 13.869 1.00 93.38 553 GLY A N 1
ATOM 4238 C CA . GLY A 1 553 ? 18.196 -2.597 15.240 1.00 93.38 553 GLY A CA 1
ATOM 4239 C C . GLY A 1 553 ? 17.048 -2.370 16.231 1.00 93.38 553 GLY A C 1
ATOM 4240 O O . GLY A 1 553 ? 15.953 -2.913 16.081 1.00 93.38 553 GLY A O 1
ATOM 4241 N N . LYS A 1 554 ? 17.268 -1.522 17.246 1.00 89.62 554 LYS A N 1
ATOM 4242 C CA . LYS A 1 554 ? 16.244 -1.188 18.257 1.00 89.62 554 LYS A CA 1
ATOM 4243 C C . LYS A 1 554 ? 14.987 -0.517 17.676 1.00 89.62 554 LYS A C 1
ATOM 4245 O O . LYS A 1 554 ? 13.913 -0.663 18.255 1.00 89.62 554 LYS A O 1
ATOM 4250 N N . HIS A 1 555 ? 15.101 0.164 16.532 1.00 90.19 555 HIS A N 1
ATOM 4251 C CA . HIS A 1 555 ? 13.999 0.879 15.876 1.00 90.19 555 HIS A CA 1
ATOM 4252 C C . HIS A 1 555 ? 13.058 -0.057 15.095 1.00 90.19 555 HIS A C 1
ATOM 4254 O O . HIS A 1 555 ? 11.929 0.318 14.793 1.00 90.19 555 HIS A O 1
ATOM 4260 N N . ALA A 1 556 ? 13.447 -1.322 14.875 1.00 87.50 556 ALA A N 1
ATOM 4261 C CA . ALA A 1 556 ? 12.595 -2.35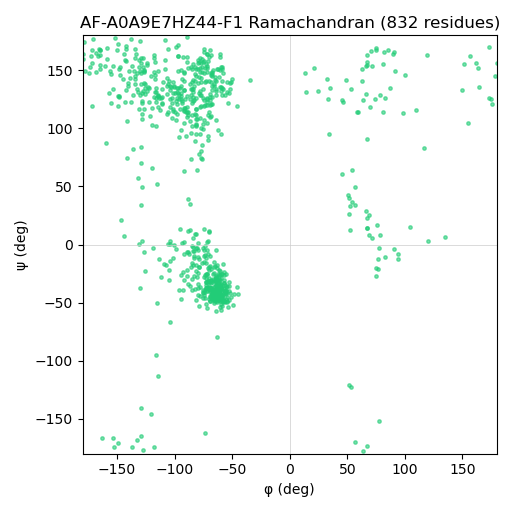1 14.265 1.00 87.50 556 ALA A CA 1
ATOM 4262 C C . ALA A 1 556 ? 11.345 -2.717 15.100 1.00 87.50 556 ALA A C 1
ATOM 4264 O O . ALA A 1 556 ? 10.539 -3.537 14.666 1.00 87.50 556 ALA A O 1
ATOM 4265 N N . LYS A 1 557 ? 11.201 -2.151 16.310 1.00 84.19 557 LYS A N 1
ATOM 4266 C CA . LYS A 1 557 ? 10.020 -2.282 17.180 1.00 84.19 557 LYS A CA 1
ATOM 4267 C C . LYS A 1 557 ? 8.989 -1.161 16.993 1.00 84.19 557 LYS A C 1
ATOM 4269 O O . LYS A 1 557 ? 7.833 -1.363 17.351 1.00 84.19 557 LYS A O 1
ATOM 4274 N N . SER A 1 558 ? 9.405 0.004 16.489 1.00 86.44 558 SER A N 1
ATOM 4275 C CA . SER A 1 558 ? 8.558 1.197 16.336 1.00 86.44 558 SER A CA 1
ATOM 4276 C C . SER A 1 558 ? 8.223 1.523 14.882 1.00 86.44 558 SER A C 1
ATOM 4278 O O . SER A 1 558 ? 7.288 2.275 14.661 1.00 86.44 558 SER A O 1
ATOM 4280 N N . ILE A 1 559 ? 8.955 0.963 13.913 1.00 94.81 559 ILE A N 1
ATOM 4281 C CA . ILE A 1 559 ? 8.743 1.175 12.474 1.00 94.81 559 ILE A CA 1
ATOM 4282 C C . ILE A 1 559 ? 8.218 -0.122 11.847 1.00 94.81 559 ILE A C 1
ATOM 4284 O O . ILE A 1 559 ? 8.890 -1.153 11.915 1.00 94.81 559 ILE A O 1
ATOM 4288 N N . MET A 1 560 ? 7.042 -0.081 11.215 1.00 95.94 560 MET A N 1
ATOM 4289 C CA . MET A 1 560 ? 6.489 -1.223 10.474 1.00 95.94 560 MET A CA 1
ATOM 4290 C C . MET A 1 560 ? 7.192 -1.425 9.122 1.00 95.94 560 MET A C 1
ATOM 4292 O O . MET A 1 560 ? 7.333 -0.487 8.339 1.00 95.94 560 MET A O 1
ATOM 4296 N N . LEU A 1 561 ? 7.564 -2.666 8.800 1.00 97.56 561 LEU A N 1
ATOM 4297 C CA . LEU A 1 561 ? 8.066 -3.039 7.474 1.00 97.56 561 LEU A CA 1
ATOM 4298 C C . LEU A 1 561 ? 6.931 -3.511 6.560 1.00 97.56 561 LEU A C 1
ATOM 4300 O O . LEU A 1 561 ? 6.307 -4.547 6.803 1.00 97.56 561 LEU A O 1
ATOM 4304 N N . MET A 1 562 ? 6.688 -2.762 5.487 1.00 98.00 562 MET A N 1
ATOM 4305 C CA . MET A 1 562 ? 5.738 -3.091 4.431 1.00 98.00 562 MET A CA 1
ATOM 4306 C C . MET A 1 562 ? 6.487 -3.636 3.212 1.00 98.00 562 MET A C 1
ATOM 4308 O O . MET A 1 562 ? 7.263 -2.912 2.598 1.00 98.00 562 MET A O 1
ATOM 4312 N N . SER A 1 563 ? 6.252 -4.891 2.833 1.00 97.69 563 SER A N 1
ATOM 4313 C CA . SER A 1 563 ? 6.894 -5.472 1.644 1.00 97.69 563 SER A CA 1
ATOM 4314 C C . SER A 1 563 ? 6.130 -5.120 0.377 1.00 97.69 563 SER A C 1
ATOM 4316 O O . SER A 1 563 ? 4.941 -5.438 0.268 1.00 97.69 563 SER A O 1
ATOM 4318 N N . LYS A 1 564 ? 6.813 -4.499 -0.588 1.00 97.06 564 LYS A N 1
ATOM 4319 C CA . LYS A 1 564 ? 6.303 -4.276 -1.942 1.00 97.06 564 LYS A CA 1
ATOM 4320 C C . LYS A 1 564 ? 6.691 -5.490 -2.788 1.00 97.06 564 LYS A C 1
ATOM 4322 O O . LYS A 1 564 ? 7.872 -5.778 -2.980 1.00 97.06 564 LYS A O 1
ATOM 4327 N N . VAL A 1 565 ? 5.688 -6.247 -3.230 1.00 92.75 565 VAL A N 1
ATOM 4328 C CA . VAL A 1 565 ? 5.891 -7.466 -4.027 1.00 92.75 565 VAL A CA 1
ATOM 4329 C C . VAL A 1 565 ? 5.792 -7.090 -5.500 1.00 92.75 565 VAL A C 1
ATOM 4331 O O . VAL A 1 565 ? 4.700 -6.909 -6.035 1.00 92.75 565 VAL A O 1
ATOM 4334 N N . GLU A 1 566 ? 6.963 -6.910 -6.110 1.00 91.38 566 GLU A N 1
ATOM 4335 C CA . GLU A 1 566 ? 7.150 -6.215 -7.395 1.00 91.38 566 GLU A CA 1
ATOM 4336 C C . GLU A 1 566 ? 7.740 -7.112 -8.498 1.00 91.38 566 GLU A C 1
ATOM 4338 O O . GLU A 1 566 ? 7.865 -6.672 -9.633 1.00 91.38 566 GLU A O 1
ATOM 4343 N N . ASN A 1 567 ? 8.086 -8.370 -8.197 1.00 89.62 567 ASN A N 1
ATOM 4344 C CA . ASN A 1 567 ? 8.699 -9.300 -9.151 1.00 89.62 567 ASN A CA 1
ATOM 4345 C C . ASN A 1 567 ? 8.197 -10.749 -8.995 1.00 89.62 567 ASN A C 1
ATOM 4347 O O . ASN A 1 567 ? 7.518 -11.101 -8.025 1.00 89.62 567 ASN A O 1
ATOM 4351 N N . GLN A 1 568 ? 8.524 -11.603 -9.972 1.00 89.81 568 GLN A N 1
ATOM 4352 C CA . GLN A 1 568 ? 8.060 -12.996 -10.015 1.00 89.81 568 GLN A CA 1
ATOM 4353 C C . GLN A 1 568 ? 8.573 -13.842 -8.831 1.00 89.81 568 GLN A C 1
ATOM 4355 O O . GLN A 1 568 ? 7.835 -14.696 -8.335 1.00 89.81 568 GLN A O 1
ATOM 4360 N N . GLU A 1 569 ? 9.798 -13.600 -8.351 1.00 90.69 569 GLU A N 1
ATOM 4361 C CA . GLU A 1 569 ? 10.366 -14.299 -7.187 1.00 90.69 569 GLU A CA 1
ATOM 4362 C C . GLU A 1 569 ? 9.577 -13.976 -5.908 1.00 90.69 569 GLU A C 1
ATOM 4364 O O . GLU A 1 569 ? 9.171 -14.888 -5.189 1.00 90.69 569 GLU A O 1
ATOM 4369 N N . GLY A 1 570 ? 9.253 -12.701 -5.675 1.00 93.06 570 GLY A N 1
ATOM 4370 C CA . GLY A 1 570 ? 8.447 -12.272 -4.531 1.00 93.06 570 GLY A CA 1
ATOM 4371 C C . GLY A 1 570 ? 7.009 -12.806 -4.547 1.00 93.06 570 GLY A C 1
ATOM 4372 O O . GLY A 1 570 ? 6.426 -13.042 -3.489 1.00 93.06 570 GLY A O 1
ATOM 4373 N N . VAL A 1 571 ? 6.435 -13.063 -5.729 1.00 93.69 571 VAL A N 1
ATOM 4374 C CA . VAL A 1 571 ? 5.140 -13.759 -5.851 1.00 93.69 571 VAL A CA 1
ATOM 4375 C C . VAL A 1 571 ? 5.268 -15.253 -5.534 1.00 93.69 571 VAL A C 1
ATOM 4377 O O . VAL A 1 571 ? 4.370 -15.814 -4.905 1.00 93.69 571 VAL A O 1
ATOM 4380 N N . ALA A 1 572 ? 6.367 -15.904 -5.926 1.00 92.88 572 ALA A N 1
ATOM 4381 C CA . ALA A 1 572 ? 6.614 -17.315 -5.619 1.00 92.88 572 ALA A CA 1
ATOM 4382 C C . ALA A 1 572 ? 6.884 -17.544 -4.118 1.00 92.88 572 ALA A C 1
ATOM 4384 O O . ALA A 1 572 ? 6.290 -18.430 -3.508 1.00 92.88 572 ALA A O 1
ATOM 4385 N N . ASN A 1 573 ? 7.709 -16.693 -3.506 1.00 95.31 573 ASN A N 1
ATOM 4386 C CA . ASN A 1 573 ? 8.104 -16.761 -2.095 1.00 95.31 573 ASN A CA 1
ATOM 4387 C C . ASN A 1 573 ? 7.118 -16.049 -1.144 1.00 95.31 573 ASN A C 1
ATOM 4389 O O . ASN A 1 573 ? 7.442 -15.803 0.022 1.00 95.31 573 ASN A O 1
ATOM 4393 N N . PHE A 1 574 ? 5.920 -15.690 -1.620 1.00 96.94 574 PHE A N 1
ATOM 4394 C CA . PHE A 1 574 ? 5.018 -14.769 -0.923 1.00 96.94 574 PHE A CA 1
ATOM 4395 C C . PHE A 1 574 ? 4.693 -15.177 0.523 1.00 96.94 574 PHE A C 1
ATOM 4397 O O . PHE A 1 574 ? 4.584 -14.309 1.383 1.00 96.94 574 PHE A O 1
ATOM 4404 N N . ASP A 1 575 ? 4.570 -16.473 0.827 1.00 96.81 575 ASP A N 1
ATOM 4405 C CA . ASP A 1 575 ? 4.240 -16.940 2.183 1.00 96.81 575 ASP A CA 1
ATOM 4406 C C . ASP A 1 575 ? 5.375 -16.726 3.205 1.00 96.81 575 ASP A C 1
ATOM 4408 O O . ASP A 1 575 ? 5.099 -16.446 4.373 1.00 96.81 575 ASP A O 1
ATOM 4412 N N . ASP A 1 576 ? 6.639 -16.787 2.776 1.00 97.19 576 ASP A N 1
ATOM 4413 C CA . ASP A 1 576 ? 7.812 -16.497 3.616 1.00 97.19 576 ASP A CA 1
ATOM 4414 C C . ASP A 1 576 ? 7.969 -14.983 3.842 1.00 97.19 576 ASP A C 1
ATOM 4416 O O . ASP A 1 576 ? 8.158 -14.509 4.969 1.00 97.19 576 ASP A O 1
ATOM 4420 N N . ILE A 1 577 ? 7.752 -14.183 2.794 1.00 97.25 577 ILE A N 1
ATOM 4421 C CA . ILE A 1 577 ? 7.664 -12.722 2.919 1.00 97.25 577 ILE A CA 1
ATOM 4422 C C . ILE A 1 577 ? 6.519 -12.360 3.887 1.00 97.25 577 ILE A C 1
ATOM 4424 O O . ILE A 1 577 ? 6.706 -11.539 4.794 1.00 97.25 577 ILE A O 1
ATOM 4428 N N . LEU A 1 578 ? 5.354 -13.011 3.755 1.00 96.94 578 LEU A N 1
ATOM 4429 C CA . LEU A 1 578 ? 4.167 -12.847 4.607 1.00 96.94 578 LEU A CA 1
ATOM 4430 C C . LEU A 1 578 ? 4.397 -13.273 6.056 1.00 96.94 578 LEU A C 1
ATOM 4432 O O . LEU A 1 578 ? 3.811 -12.665 6.956 1.00 96.94 578 LEU A O 1
ATOM 4436 N N . ALA A 1 579 ? 5.270 -14.242 6.323 1.00 96.12 579 ALA A N 1
ATOM 4437 C CA . ALA A 1 579 ? 5.709 -14.541 7.681 1.00 96.12 579 ALA A CA 1
ATOM 4438 C C . ALA A 1 579 ? 6.502 -13.363 8.283 1.00 96.12 579 ALA A C 1
ATOM 4440 O O . ALA A 1 579 ? 6.174 -12.904 9.381 1.00 96.12 579 ALA A O 1
ATOM 4441 N N . ASN A 1 580 ? 7.469 -12.817 7.538 1.00 96.38 580 ASN A N 1
ATOM 4442 C CA . ASN A 1 580 ? 8.492 -11.904 8.061 1.00 96.38 580 ASN A CA 1
ATOM 4443 C C . ASN A 1 580 ? 8.140 -10.398 8.051 1.00 96.38 580 ASN A C 1
ATOM 4445 O O . ASN A 1 580 ? 8.720 -9.637 8.830 1.00 96.38 580 ASN A O 1
ATOM 4449 N N . SER A 1 581 ? 7.200 -9.949 7.213 1.00 96.81 581 SER A N 1
ATOM 4450 C CA . SER A 1 581 ? 6.829 -8.520 7.063 1.00 96.81 581 SER A CA 1
ATOM 4451 C C . SER A 1 581 ? 5.720 -8.088 8.032 1.00 96.81 581 SER A C 1
ATOM 4453 O O . SER A 1 581 ? 4.929 -8.925 8.465 1.00 96.81 581 SER A O 1
ATOM 4455 N N . ASP A 1 582 ? 5.596 -6.796 8.345 1.00 96.81 582 ASP A N 1
ATOM 4456 C CA . ASP A 1 582 ? 4.506 -6.267 9.190 1.00 96.81 582 ASP A CA 1
ATOM 4457 C C . ASP A 1 582 ? 3.263 -5.871 8.380 1.00 96.81 582 ASP A C 1
ATOM 4459 O O . ASP A 1 582 ? 2.150 -5.914 8.903 1.00 96.81 582 ASP A O 1
ATOM 4463 N N . ALA A 1 583 ? 3.453 -5.503 7.110 1.00 97.19 583 ALA A N 1
ATOM 4464 C CA . ALA A 1 583 ? 2.419 -5.086 6.165 1.00 97.19 583 ALA A CA 1
ATOM 4465 C C . ALA A 1 583 ? 2.794 -5.455 4.715 1.00 97.19 583 ALA A C 1
ATOM 4467 O O . ALA A 1 583 ? 3.921 -5.878 4.449 1.00 97.19 583 ALA A O 1
ATOM 4468 N N . PHE A 1 584 ? 1.859 -5.270 3.778 1.00 97.12 584 PHE A N 1
ATOM 4469 C CA . PHE A 1 584 ? 2.023 -5.613 2.361 1.00 97.12 584 PHE A CA 1
ATOM 4470 C C . PHE A 1 584 ? 1.593 -4.510 1.407 1.00 97.12 584 PHE A C 1
ATOM 4472 O O . PHE A 1 584 ? 0.610 -3.818 1.659 1.00 97.12 584 PHE A O 1
ATOM 4479 N N . MET A 1 585 ? 2.273 -4.420 0.266 1.00 98.06 585 MET A N 1
ATOM 4480 C CA . MET A 1 585 ? 1.844 -3.635 -0.884 1.00 98.06 585 MET A CA 1
ATOM 4481 C C . MET A 1 585 ? 1.858 -4.498 -2.149 1.00 98.06 585 MET A C 1
ATOM 4483 O O . MET A 1 585 ? 2.896 -5.016 -2.563 1.00 98.06 585 MET A O 1
ATOM 4487 N N . VAL A 1 586 ? 0.694 -4.608 -2.787 1.00 96.62 586 VAL A N 1
ATOM 4488 C CA . VAL A 1 586 ? 0.548 -5.128 -4.148 1.00 96.62 586 VAL A CA 1
ATOM 4489 C C . VAL A 1 586 ? 0.870 -3.974 -5.099 1.00 96.62 586 VAL A C 1
ATOM 4491 O O . VAL A 1 586 ? -0.004 -3.178 -5.449 1.00 96.62 586 VAL A O 1
ATOM 4494 N N . ALA A 1 587 ? 2.148 -3.840 -5.449 1.00 94.25 587 ALA A N 1
ATOM 4495 C CA . ALA A 1 587 ? 2.680 -2.766 -6.285 1.00 94.25 587 ALA A CA 1
ATOM 4496 C C . ALA A 1 587 ? 2.644 -3.184 -7.765 1.00 94.25 587 ALA A C 1
ATOM 4498 O O . ALA A 1 587 ? 3.521 -3.873 -8.277 1.00 94.25 587 ALA A O 1
ATOM 4499 N N . ARG A 1 588 ? 1.549 -2.815 -8.439 1.00 93.50 588 ARG A N 1
ATOM 4500 C CA . ARG A 1 588 ? 1.136 -3.386 -9.735 1.00 93.50 588 ARG A CA 1
ATOM 4501 C C . ARG A 1 588 ? 1.878 -2.835 -10.955 1.00 93.50 588 ARG A C 1
ATOM 4503 O O . ARG A 1 588 ? 1.725 -3.415 -12.022 1.00 93.50 588 ARG A O 1
ATOM 4510 N N . GLY A 1 589 ? 2.649 -1.757 -10.797 1.00 87.06 589 GLY A N 1
ATOM 4511 C CA . GLY A 1 589 ? 3.497 -1.174 -11.839 1.00 87.06 589 GLY A CA 1
ATOM 4512 C C . GLY A 1 589 ? 4.588 -2.151 -12.264 1.00 87.06 589 GLY A C 1
ATOM 4513 O O . GLY A 1 589 ? 4.423 -2.865 -13.247 1.00 87.06 589 GLY A O 1
ATOM 4514 N N . ASP A 1 590 ? 5.658 -2.244 -11.477 1.00 88.94 590 ASP A N 1
ATOM 4515 C CA . ASP A 1 590 ? 6.775 -3.166 -11.712 1.00 88.94 590 ASP A CA 1
ATOM 4516 C C . ASP A 1 590 ? 6.323 -4.632 -11.790 1.00 88.94 590 ASP A C 1
ATOM 4518 O O . ASP A 1 590 ? 6.723 -5.351 -12.707 1.00 88.94 590 ASP A O 1
ATOM 4522 N N . LEU A 1 591 ? 5.380 -5.057 -10.935 1.00 92.00 591 LEU A N 1
ATOM 4523 C CA . LEU A 1 591 ? 4.824 -6.411 -11.012 1.00 92.00 591 LEU A CA 1
ATOM 4524 C C . LEU A 1 591 ? 4.141 -6.685 -12.364 1.00 92.00 591 LEU A C 1
ATOM 4526 O O . LEU A 1 591 ? 4.202 -7.804 -12.864 1.00 92.00 591 LEU A O 1
ATOM 4530 N N . GLY A 1 592 ? 3.512 -5.678 -12.975 1.00 89.88 592 GLY A N 1
ATOM 4531 C CA . GLY A 1 592 ? 2.906 -5.788 -14.302 1.00 89.88 592 GLY A CA 1
ATOM 4532 C C . GLY A 1 592 ? 3.906 -5.839 -15.459 1.00 89.88 592 GLY A C 1
ATOM 4533 O O . GLY A 1 592 ? 3.501 -6.142 -16.582 1.00 89.88 592 GLY A O 1
ATOM 4534 N N . MET A 1 593 ? 5.189 -5.588 -15.184 1.00 87.50 593 MET A N 1
ATOM 4535 C CA . MET A 1 593 ? 6.296 -5.827 -16.108 1.00 87.50 593 MET A CA 1
ATOM 4536 C C . MET A 1 593 ? 6.905 -7.220 -15.900 1.00 87.50 593 MET A C 1
ATOM 4538 O O . MET A 1 593 ? 7.243 -7.895 -16.868 1.00 87.50 593 MET A O 1
ATOM 4542 N N . GLU A 1 594 ? 7.029 -7.653 -14.642 1.00 89.88 594 GLU A N 1
ATOM 4543 C CA . GLU A 1 594 ? 7.705 -8.895 -14.240 1.00 89.88 594 GLU A CA 1
ATOM 4544 C C . GLU A 1 594 ? 6.846 -10.168 -14.374 1.00 89.88 594 GLU A C 1
ATOM 4546 O O . GLU A 1 594 ? 7.393 -11.264 -14.506 1.00 89.88 594 GLU A O 1
ATOM 4551 N N . ILE A 1 595 ? 5.510 -10.062 -14.367 1.00 91.44 595 ILE A N 1
ATOM 4552 C CA . ILE A 1 595 ? 4.598 -11.176 -14.692 1.00 91.44 595 ILE A CA 1
ATOM 4553 C C . ILE A 1 595 ? 3.642 -10.810 -15.840 1.00 91.44 595 ILE A C 1
ATOM 4555 O O . ILE A 1 595 ? 3.318 -9.637 -16.014 1.00 91.44 595 ILE A O 1
ATOM 4559 N N . PRO A 1 596 ? 3.125 -11.795 -16.611 1.00 89.62 596 PRO A N 1
ATOM 4560 C CA . PRO A 1 596 ? 2.156 -11.531 -17.673 1.00 89.62 596 PRO A CA 1
ATOM 4561 C C . PRO A 1 596 ? 0.953 -10.720 -17.176 1.00 89.62 596 PRO A C 1
ATOM 4563 O O . PRO A 1 596 ? 0.335 -11.068 -16.164 1.00 89.62 596 PRO A O 1
ATOM 4566 N N . ILE A 1 597 ? 0.619 -9.645 -17.894 1.00 89.56 597 ILE A N 1
ATOM 4567 C CA . ILE A 1 597 ? -0.351 -8.623 -17.470 1.00 89.56 597 ILE A CA 1
ATOM 4568 C C . ILE A 1 597 ? -1.736 -9.209 -17.148 1.00 89.56 597 ILE A C 1
ATOM 4570 O O . ILE A 1 597 ? -2.412 -8.774 -16.214 1.00 89.56 597 ILE A O 1
ATOM 4574 N N . GLU A 1 598 ? -2.143 -10.267 -17.851 1.00 92.81 598 GLU A N 1
ATOM 4575 C CA . GLU A 1 598 ? -3.397 -10.982 -17.618 1.00 92.81 598 GLU A CA 1
ATOM 4576 C C . GLU A 1 598 ? -3.420 -11.809 -16.319 1.00 92.81 598 GLU A C 1
ATOM 4578 O O . GLU A 1 598 ? -4.480 -12.298 -15.938 1.00 92.81 598 GLU A O 1
ATOM 4583 N N . LYS A 1 599 ? -2.292 -11.945 -15.609 1.00 94.06 599 LYS A N 1
ATOM 4584 C CA . LYS A 1 599 ? -2.178 -12.649 -14.318 1.00 94.06 599 LYS A CA 1
ATOM 4585 C C . LYS A 1 599 ? -2.140 -11.718 -13.102 1.00 94.06 599 LYS A C 1
ATOM 4587 O O . LYS A 1 599 ? -2.324 -12.204 -11.984 1.00 94.06 599 LYS A O 1
ATOM 4592 N N . ILE A 1 600 ? -1.979 -10.400 -13.284 1.00 94.62 600 ILE A N 1
ATOM 4593 C CA . ILE A 1 600 ? -1.901 -9.425 -12.174 1.00 94.62 600 ILE A CA 1
ATOM 4594 C C . ILE A 1 600 ? -3.129 -9.524 -11.258 1.00 94.62 600 ILE A C 1
ATOM 4596 O O . ILE A 1 600 ? -2.988 -9.540 -10.037 1.00 94.62 600 ILE A O 1
ATOM 4600 N N . PHE A 1 601 ? -4.335 -9.661 -11.825 1.00 95.25 601 PHE A N 1
ATOM 4601 C CA . PHE A 1 601 ? -5.569 -9.750 -11.033 1.00 95.25 601 PHE A CA 1
ATOM 4602 C C . PHE A 1 601 ? -5.600 -10.987 -10.118 1.00 95.25 601 PHE A C 1
ATOM 4604 O O . PHE A 1 601 ? -6.170 -10.934 -9.029 1.00 95.25 601 PHE A O 1
ATOM 4611 N N . TYR A 1 602 ? -4.996 -12.100 -10.548 1.00 96.38 602 TYR A N 1
ATOM 4612 C CA . TYR A 1 602 ? -4.909 -13.326 -9.759 1.00 96.38 602 TYR A CA 1
ATOM 4613 C C . TYR A 1 602 ? -3.896 -13.156 -8.624 1.00 96.38 602 TYR A C 1
ATOM 4615 O O . TYR A 1 602 ? -4.219 -13.433 -7.469 1.00 96.38 602 TYR A O 1
ATOM 4623 N N . ALA A 1 603 ? -2.715 -12.608 -8.932 1.00 96.62 603 ALA A N 1
ATOM 4624 C CA . ALA A 1 603 ? -1.692 -12.294 -7.938 1.00 96.62 603 ALA A CA 1
ATOM 4625 C C . ALA A 1 603 ? -2.230 -11.331 -6.859 1.00 96.62 603 ALA A C 1
ATOM 4627 O O . ALA A 1 603 ? -2.118 -11.627 -5.671 1.00 96.62 603 ALA A O 1
ATOM 4628 N N . GLN A 1 604 ? -2.910 -10.246 -7.257 1.00 97.94 604 GLN A N 1
ATOM 4629 C CA . GLN A 1 604 ? -3.586 -9.311 -6.346 1.00 97.94 604 GLN A CA 1
ATOM 4630 C C . GLN A 1 604 ? -4.553 -10.038 -5.399 1.00 97.94 604 GLN A C 1
ATOM 4632 O O . GLN A 1 604 ? -4.437 -9.903 -4.181 1.00 97.94 604 GLN A O 1
ATOM 4637 N N . LYS A 1 605 ? -5.487 -10.834 -5.939 1.00 98.12 605 LYS A N 1
ATOM 4638 C CA . LYS A 1 605 ? -6.517 -11.515 -5.136 1.00 98.12 605 LYS A CA 1
ATOM 4639 C C . LYS A 1 605 ? -5.926 -12.536 -4.163 1.00 98.12 605 LYS A C 1
ATOM 4641 O O . LYS A 1 605 ? -6.338 -12.571 -3.006 1.00 98.12 605 LYS A O 1
ATOM 4646 N N . VAL A 1 606 ? -4.941 -13.327 -4.595 1.00 97.56 606 VAL A N 1
ATOM 4647 C CA . VAL A 1 606 ? -4.272 -14.318 -3.734 1.00 97.56 606 VAL A CA 1
ATOM 4648 C C . VAL A 1 606 ? -3.469 -13.641 -2.621 1.00 97.56 606 VAL A C 1
ATOM 4650 O O . VAL A 1 606 ? -3.561 -14.068 -1.469 1.00 97.56 606 VAL A O 1
ATOM 4653 N N . MET A 1 607 ? -2.729 -12.569 -2.926 1.00 97.81 607 MET A N 1
ATOM 4654 C CA . MET A 1 607 ? -1.968 -11.824 -1.917 1.00 97.81 607 MET A CA 1
ATOM 4655 C C . MET A 1 607 ? -2.890 -11.176 -0.878 1.00 97.81 607 MET A C 1
ATOM 4657 O O . MET A 1 607 ? -2.693 -11.385 0.318 1.00 97.81 607 MET A O 1
ATOM 4661 N N . ILE A 1 608 ? -3.945 -10.470 -1.310 1.00 98.38 608 ILE A N 1
ATOM 4662 C CA . ILE A 1 608 ? -4.918 -9.842 -0.400 1.00 98.38 608 ILE A CA 1
ATOM 4663 C C . ILE A 1 608 ? -5.608 -10.895 0.482 1.00 98.38 608 ILE A C 1
ATOM 4665 O O . ILE A 1 608 ? -5.671 -10.722 1.700 1.00 98.38 608 ILE A O 1
ATOM 4669 N N . LEU A 1 609 ? -6.062 -12.018 -0.090 1.00 97.31 609 LEU A N 1
ATOM 4670 C CA . LEU A 1 609 ? -6.688 -13.110 0.665 1.00 97.31 609 LEU A CA 1
ATOM 4671 C C . LEU A 1 609 ? -5.761 -13.654 1.763 1.00 97.31 609 LEU A C 1
ATOM 4673 O O . LEU A 1 609 ? -6.166 -13.760 2.922 1.00 97.31 609 LEU A O 1
ATOM 4677 N N . LYS A 1 610 ? -4.502 -13.946 1.428 1.00 97.56 610 LYS A N 1
ATOM 4678 C CA . LYS A 1 610 ? -3.510 -14.450 2.387 1.00 97.56 610 LYS A CA 1
ATOM 4679 C C . LYS A 1 610 ? -3.178 -13.423 3.480 1.00 97.56 610 LYS A C 1
ATOM 4681 O O . LYS A 1 610 ? -3.098 -13.791 4.655 1.00 97.56 610 LYS A O 1
ATOM 4686 N N . CYS A 1 611 ? -3.062 -12.138 3.137 1.00 98.00 611 CYS A N 1
ATOM 4687 C CA . CYS A 1 611 ? -2.930 -11.048 4.110 1.00 98.00 611 CYS A CA 1
ATOM 4688 C C . CYS A 1 611 ? -4.123 -10.998 5.082 1.00 98.00 611 CYS A C 1
ATOM 4690 O O . CYS A 1 611 ? -3.915 -10.954 6.298 1.00 98.00 611 CYS A O 1
ATOM 4692 N N . ASN A 1 612 ? -5.356 -11.116 4.571 1.00 97.81 612 ASN A N 1
ATOM 4693 C CA . ASN A 1 612 ? -6.586 -11.160 5.372 1.00 97.81 612 ASN A CA 1
ATOM 4694 C C . ASN A 1 612 ? -6.584 -12.334 6.367 1.00 97.81 612 ASN A C 1
ATOM 4696 O O . ASN A 1 612 ? -6.841 -12.133 7.554 1.00 97.81 612 ASN A O 1
ATOM 4700 N N . MET A 1 613 ? -6.224 -13.541 5.915 1.00 95.62 613 MET A N 1
ATOM 4701 C CA . MET A 1 613 ? -6.124 -14.740 6.764 1.00 95.62 613 MET A CA 1
ATOM 4702 C C . MET A 1 613 ? -5.115 -14.560 7.912 1.00 95.62 613 MET A C 1
ATOM 4704 O O . MET A 1 613 ? -5.367 -14.969 9.048 1.00 95.62 613 MET A O 1
ATOM 4708 N N . LYS A 1 614 ? -3.970 -13.914 7.644 1.00 95.44 614 LYS A N 1
ATOM 4709 C CA . LYS A 1 614 ? -2.941 -13.629 8.661 1.00 95.44 614 LYS A CA 1
ATOM 4710 C C . LYS A 1 614 ? -3.218 -12.372 9.497 1.00 95.44 614 LYS A C 1
ATOM 4712 O O . LYS A 1 614 ? -2.560 -12.190 10.515 1.00 95.44 614 LYS A O 1
ATOM 4717 N N . GLY A 1 615 ? -4.181 -11.530 9.117 1.00 95.88 615 GLY A N 1
ATOM 4718 C CA . GLY A 1 615 ? -4.466 -10.256 9.788 1.00 95.88 615 GLY A CA 1
ATOM 4719 C C . GLY A 1 615 ? -3.377 -9.194 9.613 1.00 95.88 615 GLY A C 1
ATOM 4720 O O . GLY A 1 615 ? -3.237 -8.323 10.471 1.00 95.88 615 GLY A O 1
ATOM 4721 N N . LYS A 1 616 ? -2.587 -9.279 8.536 1.00 97.25 616 LYS A N 1
ATOM 4722 C CA . LYS A 1 616 ? -1.571 -8.275 8.183 1.00 97.25 616 LYS A CA 1
ATOM 4723 C C . LYS A 1 616 ? -2.158 -7.317 7.139 1.00 97.25 616 LYS A C 1
ATOM 4725 O O . LYS A 1 616 ? -2.795 -7.801 6.205 1.00 97.25 616 LYS A O 1
ATOM 4730 N N . PRO A 1 617 ? -1.982 -5.993 7.281 1.00 97.88 617 PRO A N 1
ATOM 4731 C CA . PRO A 1 617 ? -2.648 -5.026 6.426 1.00 97.88 617 PRO A CA 1
ATOM 4732 C C . PRO A 1 617 ? -2.041 -5.029 5.025 1.00 97.88 617 PRO A C 1
ATOM 4734 O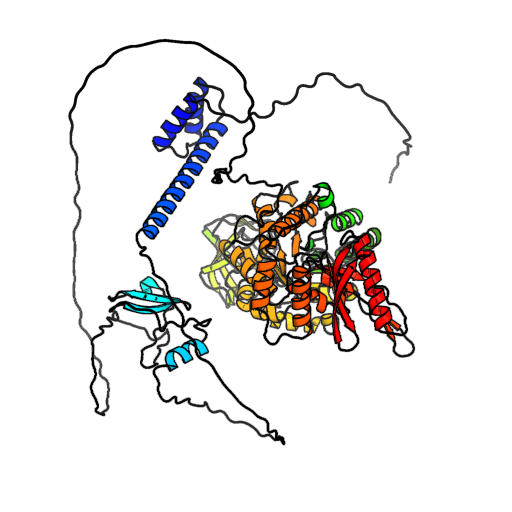 O . PRO A 1 617 ? -0.820 -5.126 4.869 1.00 97.88 617 PRO A O 1
ATOM 4737 N N . VAL A 1 618 ? -2.898 -4.894 4.014 1.00 98.50 618 VAL A N 1
ATOM 4738 C CA . VAL A 1 618 ? -2.495 -4.884 2.602 1.00 98.50 618 VAL A CA 1
ATOM 4739 C C . VAL A 1 618 ? -2.945 -3.613 1.882 1.00 98.50 618 VAL A C 1
ATOM 4741 O O . VAL A 1 618 ? -4.076 -3.144 2.035 1.00 98.50 618 VAL A O 1
ATOM 4744 N N . VAL A 1 619 ? -2.031 -3.052 1.094 1.00 98.56 619 VAL A N 1
ATOM 4745 C CA . VAL A 1 619 ? -2.223 -1.889 0.227 1.00 98.56 619 VAL A CA 1
ATOM 4746 C C . VAL A 1 619 ? -2.331 -2.370 -1.218 1.00 98.56 619 VAL A C 1
ATOM 4748 O O . VAL A 1 619 ? -1.420 -3.032 -1.715 1.00 98.56 619 VAL A O 1
ATOM 4751 N N . THR A 1 620 ? -3.401 -2.003 -1.920 1.00 98.25 620 THR A N 1
ATOM 4752 C CA . THR A 1 620 ? -3.442 -2.107 -3.388 1.00 98.25 620 THR A CA 1
ATOM 4753 C C . THR A 1 620 ? -2.911 -0.802 -3.975 1.00 98.25 620 THR A C 1
ATOM 4755 O O . THR A 1 620 ? -3.351 0.274 -3.564 1.00 98.25 620 THR A O 1
ATOM 4758 N N . ALA A 1 621 ? -1.937 -0.883 -4.884 1.00 94.75 621 ALA A N 1
ATOM 4759 C CA . ALA A 1 621 ? -1.152 0.273 -5.305 1.00 94.75 621 ALA A CA 1
ATOM 4760 C C . ALA A 1 621 ? -0.971 0.402 -6.824 1.00 94.75 621 ALA A C 1
ATOM 4762 O O . ALA A 1 621 ? -1.129 -0.554 -7.588 1.00 94.75 621 ALA A O 1
ATOM 4763 N N . THR A 1 622 ? -0.565 1.614 -7.223 1.00 89.50 622 THR A N 1
ATOM 4764 C CA . THR A 1 622 ? -0.271 2.097 -8.588 1.00 89.50 622 THR A CA 1
ATOM 4765 C C . THR A 1 622 ? -1.454 2.100 -9.566 1.00 89.50 622 THR A C 1
ATOM 4767 O O . THR A 1 622 ? -2.288 1.192 -9.578 1.00 89.50 622 THR A O 1
ATOM 4770 N N . GLN A 1 623 ? -1.509 3.159 -10.384 1.00 91.19 623 GLN A N 1
ATOM 4771 C CA . GLN A 1 623 ? -2.462 3.384 -11.481 1.00 91.19 623 GLN A CA 1
ATOM 4772 C C . GLN A 1 623 ? -3.955 3.234 -11.120 1.00 91.19 623 GLN A C 1
ATOM 4774 O O . GLN A 1 623 ? -4.778 2.931 -11.983 1.00 91.19 623 GLN A O 1
ATOM 4779 N N . MET A 1 624 ? -4.336 3.450 -9.855 1.00 96.56 624 MET A N 1
ATOM 4780 C CA . MET A 1 624 ? -5.713 3.211 -9.402 1.00 96.56 624 MET A CA 1
ATOM 4781 C C . MET A 1 624 ? -6.705 4.228 -9.979 1.00 96.56 624 MET A C 1
ATOM 4783 O O . MET A 1 624 ? -7.822 3.853 -10.330 1.00 96.56 624 MET A O 1
ATOM 4787 N N . LEU A 1 625 ? -6.303 5.500 -10.100 1.00 97.81 625 LEU A N 1
ATOM 4788 C CA . LEU A 1 625 ? -7.075 6.569 -10.746 1.00 97.81 625 LEU A CA 1
ATOM 4789 C C . LEU A 1 625 ? -6.209 7.319 -11.782 1.00 97.81 625 LEU A C 1
ATOM 4791 O O . LEU A 1 625 ? -6.365 8.525 -11.952 1.00 97.81 625 LEU A O 1
ATOM 4795 N N . GLU A 1 626 ? -5.284 6.625 -12.461 1.00 96.50 626 GLU A N 1
ATOM 4796 C CA . GLU A 1 626 ? -4.184 7.195 -13.274 1.00 96.50 626 GLU A CA 1
ATOM 4797 C C . GLU A 1 626 ? -4.601 8.347 -14.207 1.00 96.50 626 GLU A C 1
ATOM 4799 O O . GLU A 1 626 ? -3.922 9.374 -14.292 1.00 96.50 626 GLU A O 1
ATOM 4804 N N . SER A 1 627 ? -5.751 8.234 -14.887 1.00 97.25 627 SER A N 1
ATOM 4805 C CA . SER A 1 627 ? -6.217 9.293 -15.792 1.00 97.25 627 SER A CA 1
ATOM 4806 C C . SER A 1 627 ? -6.463 10.636 -15.087 1.00 97.25 627 SER A C 1
ATOM 4808 O O . SER A 1 627 ? -6.387 11.686 -15.734 1.00 97.25 627 SER A O 1
ATOM 4810 N N . MET A 1 628 ? -6.674 10.639 -13.765 1.00 97.75 628 MET A N 1
ATOM 4811 C CA . MET A 1 628 ? -6.874 11.843 -12.955 1.00 97.75 628 MET A CA 1
ATOM 4812 C C . MET A 1 628 ? -5.630 12.726 -12.802 1.00 97.75 628 MET A C 1
ATOM 4814 O O . MET A 1 628 ? -5.756 13.889 -12.422 1.00 97.75 628 MET A O 1
ATOM 4818 N N . ILE A 1 629 ? -4.451 12.254 -13.223 1.00 97.06 629 ILE A N 1
ATOM 4819 C CA . ILE A 1 629 ? -3.282 13.123 -13.440 1.00 97.06 629 ILE A CA 1
ATOM 4820 C C . ILE A 1 629 ? -3.613 14.237 -14.453 1.00 97.06 629 ILE A C 1
ATOM 4822 O O . ILE A 1 629 ? -3.106 15.350 -14.327 1.00 97.06 629 ILE A O 1
ATOM 4826 N N . LYS A 1 630 ? -4.476 13.957 -15.444 1.00 97.25 630 LYS A N 1
ATOM 4827 C CA . LYS A 1 630 ? -4.795 14.858 -16.573 1.00 97.25 630 LYS A CA 1
ATOM 4828 C C . LYS A 1 630 ? -6.297 15.130 -16.765 1.00 97.25 630 LYS A C 1
ATOM 4830 O O . LYS A 1 630 ? -6.655 15.949 -17.606 1.00 97.25 630 LYS A O 1
ATOM 4835 N N . SER A 1 631 ? -7.176 14.455 -16.023 1.00 96.44 631 SER A N 1
ATOM 4836 C CA . SER A 1 631 ? -8.638 14.506 -16.177 1.00 96.44 631 SER A CA 1
ATOM 4837 C C . SER A 1 631 ? -9.340 14.786 -14.842 1.00 96.44 631 SER A C 1
ATOM 4839 O O . SER A 1 631 ? -9.027 14.136 -13.850 1.00 96.44 631 SER A O 1
ATOM 4841 N N . PRO A 1 632 ? -10.375 15.644 -14.780 1.00 96.25 632 PRO A N 1
ATOM 4842 C CA . PRO A 1 632 ? -11.140 15.860 -13.547 1.00 96.25 632 PRO A CA 1
ATOM 4843 C C . PRO A 1 632 ? -12.040 14.667 -13.164 1.00 96.25 632 PRO A C 1
ATOM 4845 O O . PRO A 1 632 ? -12.804 14.751 -12.205 1.00 96.25 632 PRO A O 1
ATOM 4848 N N . ARG A 1 633 ? -12.026 13.565 -13.929 1.00 95.88 633 ARG A N 1
ATOM 4849 C CA . ARG A 1 633 ? -12.786 12.335 -13.653 1.00 95.88 633 ARG A CA 1
ATOM 4850 C C . ARG A 1 633 ? -11.991 11.097 -14.080 1.00 95.88 633 ARG A C 1
ATOM 4852 O O . ARG A 1 633 ? -11.390 11.152 -15.157 1.00 95.88 633 ARG A O 1
ATOM 4859 N N . PRO A 1 634 ? -12.056 9.990 -13.321 1.00 97.69 634 PRO A N 1
ATOM 4860 C CA . PRO A 1 634 ? -11.386 8.749 -13.679 1.00 97.69 634 PRO A CA 1
ATOM 4861 C C . PRO A 1 634 ? -12.101 8.029 -14.826 1.00 97.69 634 PRO A C 1
ATOM 4863 O O . PRO A 1 634 ? -13.257 8.324 -15.168 1.00 97.69 634 PRO A O 1
ATOM 4866 N N . THR A 1 635 ? -11.443 7.023 -15.395 1.00 98.06 635 THR A N 1
ATOM 4867 C CA . THR A 1 635 ? -12.096 6.090 -16.316 1.00 98.06 635 THR A CA 1
ATOM 4868 C C . THR A 1 635 ? -13.049 5.145 -15.576 1.00 98.06 635 THR A C 1
ATOM 4870 O O . THR A 1 635 ? -13.003 4.962 -14.360 1.00 98.06 635 THR A O 1
ATOM 4873 N N . ARG A 1 636 ? -13.935 4.480 -16.330 1.00 97.81 636 ARG A N 1
ATOM 4874 C CA . ARG A 1 636 ? -14.795 3.419 -15.774 1.00 97.81 636 ARG A CA 1
ATOM 4875 C C . ARG A 1 636 ? -13.994 2.198 -15.314 1.00 97.81 636 ARG A C 1
ATOM 4877 O O . ARG A 1 636 ? -14.493 1.460 -14.473 1.00 97.81 636 ARG A O 1
ATOM 4884 N N . ALA A 1 637 ? -12.804 1.974 -15.877 1.00 97.62 637 ALA A N 1
ATOM 4885 C CA . ALA A 1 637 ? -11.919 0.888 -15.471 1.00 97.62 637 ALA A CA 1
ATOM 4886 C C . ALA A 1 637 ? -11.311 1.198 -14.098 1.00 97.62 637 ALA A C 1
ATOM 4888 O O . ALA A 1 637 ? -11.559 0.445 -13.169 1.00 97.62 637 ALA A O 1
ATOM 4889 N N . GLU A 1 638 ? -10.664 2.357 -13.950 1.00 98.31 638 GLU A N 1
ATOM 4890 C CA . GLU A 1 638 ? -10.128 2.893 -12.684 1.00 98.31 638 GLU A CA 1
ATOM 4891 C C . GLU A 1 638 ? -11.158 2.861 -11.540 1.00 98.31 638 GLU A C 1
ATOM 4893 O O . GLU A 1 638 ? -10.925 2.267 -10.489 1.00 98.31 638 GLU A O 1
ATOM 4898 N N . ALA A 1 639 ? -12.362 3.401 -11.763 1.00 97.81 639 ALA A N 1
ATOM 4899 C CA . ALA A 1 639 ? -13.413 3.382 -10.742 1.00 97.81 639 ALA A CA 1
ATOM 4900 C C . ALA A 1 639 ? -13.896 1.959 -10.378 1.00 97.81 639 ALA A C 1
ATOM 4902 O O . ALA A 1 639 ? -14.323 1.719 -9.249 1.00 97.81 639 ALA A O 1
ATOM 4903 N N . THR A 1 640 ? -13.820 1.009 -11.317 1.00 97.81 640 THR A N 1
ATOM 4904 C CA . THR A 1 640 ? -14.146 -0.406 -11.071 1.00 97.81 640 THR A CA 1
ATOM 4905 C C . THR A 1 640 ? -12.995 -1.134 -10.370 1.00 97.81 640 THR A C 1
ATOM 4907 O O . THR A 1 640 ? -13.250 -2.009 -9.547 1.00 97.81 640 THR A O 1
ATOM 4910 N N . ASP A 1 641 ? -11.746 -0.772 -10.663 1.00 98.38 641 ASP A N 1
ATOM 4911 C CA . ASP A 1 641 ? -10.534 -1.334 -10.066 1.00 98.38 641 ASP A CA 1
ATOM 4912 C C . ASP A 1 641 ? -10.441 -1.006 -8.571 1.00 98.38 641 ASP A C 1
ATOM 4914 O O . ASP A 1 641 ? -10.351 -1.920 -7.751 1.00 98.38 641 ASP A O 1
ATOM 4918 N N . VAL A 1 642 ? -10.607 0.271 -8.203 1.00 98.56 642 VAL A N 1
ATOM 4919 C CA . VAL A 1 642 ? -10.711 0.703 -6.798 1.00 98.56 642 VAL A CA 1
ATOM 4920 C C . VAL A 1 642 ? -11.815 -0.064 -6.067 1.00 98.56 642 VAL A C 1
ATOM 4922 O O . VAL A 1 642 ? -11.577 -0.611 -4.991 1.00 98.56 642 VAL A O 1
ATOM 4925 N N . ALA A 1 643 ? -13.011 -0.162 -6.657 1.00 98.38 643 ALA A N 1
ATOM 4926 C CA . ALA A 1 643 ? -14.115 -0.899 -6.047 1.00 98.38 643 ALA A CA 1
ATOM 4927 C C . ALA A 1 643 ? -13.785 -2.393 -5.859 1.00 98.38 643 ALA A C 1
ATOM 4929 O O . ALA A 1 643 ? -14.074 -2.956 -4.805 1.00 98.38 643 ALA A O 1
ATOM 4930 N N . ASN A 1 644 ? -13.137 -3.036 -6.836 1.00 98.44 644 ASN A N 1
ATOM 4931 C CA . ASN A 1 644 ? -12.751 -4.445 -6.733 1.00 98.44 644 ASN A CA 1
ATOM 4932 C C . ASN A 1 644 ? -11.639 -4.678 -5.706 1.00 98.44 644 ASN A C 1
ATOM 4934 O O . ASN A 1 644 ? -11.727 -5.653 -4.971 1.00 98.44 644 ASN A O 1
ATOM 4938 N N . ALA A 1 645 ? -10.652 -3.787 -5.578 1.00 98.38 645 ALA A N 1
ATOM 4939 C CA . ALA A 1 645 ? -9.636 -3.880 -4.527 1.00 98.38 645 ALA A CA 1
ATOM 4940 C C . ALA A 1 645 ? -10.262 -3.833 -3.116 1.00 98.38 645 ALA A C 1
ATOM 4942 O O . ALA A 1 645 ? -9.864 -4.576 -2.216 1.00 98.38 645 ALA A O 1
ATOM 4943 N N . VAL A 1 646 ? -11.291 -2.999 -2.932 1.00 98.31 646 VAL A N 1
ATOM 4944 C CA . VAL A 1 646 ? -12.058 -2.909 -1.679 1.00 98.31 646 VAL A CA 1
ATOM 4945 C C . VAL A 1 646 ? -12.913 -4.155 -1.432 1.00 98.31 646 VAL A C 1
ATOM 4947 O O . VAL A 1 646 ? -12.977 -4.619 -0.293 1.00 98.31 646 VAL A O 1
ATOM 4950 N N . LEU A 1 647 ? -13.521 -4.729 -2.476 1.00 97.62 647 LEU A N 1
ATOM 4951 C CA . LEU A 1 647 ? -14.298 -5.974 -2.393 1.00 97.62 647 LEU A CA 1
ATOM 4952 C C . LEU A 1 647 ? -13.421 -7.222 -2.178 1.00 97.62 647 LEU A C 1
ATOM 4954 O O . LEU A 1 647 ? -13.832 -8.130 -1.461 1.00 97.62 647 LEU A O 1
ATOM 4958 N N . ASP A 1 648 ? -12.196 -7.237 -2.714 1.00 97.88 648 ASP A N 1
ATOM 4959 C CA . ASP A 1 648 ? -11.164 -8.247 -2.424 1.00 97.88 648 ASP A CA 1
ATOM 4960 C C . ASP A 1 648 ? -10.701 -8.192 -0.953 1.00 97.88 648 ASP A C 1
ATOM 4962 O O . ASP A 1 648 ? -10.143 -9.156 -0.427 1.00 97.88 648 ASP A O 1
ATOM 4966 N N . GLY A 1 649 ? -10.961 -7.073 -0.267 1.00 97.31 649 GLY A N 1
ATOM 4967 C CA . GLY A 1 649 ? -10.733 -6.892 1.165 1.00 97.31 649 GLY A CA 1
ATOM 4968 C C . GLY A 1 649 ? -9.514 -6.046 1.531 1.00 97.31 649 GLY A C 1
ATOM 4969 O O . GLY A 1 649 ? -9.115 -6.073 2.698 1.00 97.31 649 GLY A O 1
ATOM 4970 N N . THR A 1 650 ? -8.938 -5.287 0.585 1.00 98.38 650 THR A N 1
ATOM 4971 C CA . THR A 1 650 ? -7.760 -4.435 0.834 1.00 98.38 650 THR A CA 1
ATOM 4972 C C . THR A 1 650 ? -7.957 -3.540 2.065 1.00 98.38 650 THR A C 1
ATOM 4974 O O . THR A 1 650 ? -9.058 -3.040 2.336 1.00 98.38 650 THR A O 1
ATOM 4977 N N . ASP A 1 651 ? -6.897 -3.335 2.845 1.00 98.69 651 ASP A N 1
ATOM 4978 C CA . ASP A 1 651 ? -6.932 -2.383 3.957 1.00 98.69 651 ASP A CA 1
ATOM 4979 C C . ASP A 1 651 ? -6.785 -0.963 3.448 1.00 98.69 651 ASP A C 1
ATOM 4981 O O . ASP A 1 651 ? -7.560 -0.089 3.838 1.00 98.69 651 ASP A O 1
ATOM 4985 N N . CYS A 1 652 ? -5.838 -0.769 2.530 1.00 98.69 652 CYS A N 1
ATOM 4986 C CA . CYS A 1 652 ? -5.564 0.518 1.917 1.00 98.69 652 CYS A CA 1
ATOM 4987 C C . CYS A 1 652 ? -5.659 0.472 0.388 1.00 98.69 652 CYS A C 1
ATOM 4989 O O . CYS A 1 652 ? -5.414 -0.559 -0.246 1.00 98.69 652 CYS A O 1
ATOM 4991 N N . VAL A 1 653 ? -5.921 1.638 -0.188 1.00 98.62 653 VAL A N 1
ATOM 4992 C CA . VAL A 1 653 ? -5.767 1.979 -1.608 1.00 98.62 653 VAL A CA 1
ATOM 4993 C C . VAL A 1 653 ? -4.781 3.144 -1.724 1.00 98.62 653 VAL A C 1
ATOM 4995 O O . VAL A 1 653 ? -4.734 3.995 -0.830 1.00 98.62 653 VAL A O 1
ATOM 4998 N N . MET A 1 654 ? -3.966 3.183 -2.783 1.00 98.56 654 MET A N 1
ATOM 4999 C CA . MET A 1 654 ? -2.863 4.148 -2.897 1.00 98.56 654 MET A CA 1
ATOM 5000 C C . MET A 1 654 ? -2.894 4.986 -4.176 1.00 98.56 654 MET A C 1
ATOM 5002 O O . MET A 1 654 ? -2.911 4.454 -5.285 1.00 98.56 654 MET A O 1
ATOM 5006 N N . LEU A 1 655 ? -2.782 6.304 -3.996 1.00 98.31 655 LEU A N 1
ATOM 5007 C CA . LEU A 1 655 ? -2.559 7.291 -5.051 1.00 98.31 655 LEU A CA 1
ATOM 5008 C C . LEU A 1 655 ? -1.059 7.607 -5.177 1.00 98.31 655 LEU A C 1
ATOM 5010 O O . LEU A 1 655 ? -0.341 7.782 -4.186 1.00 98.31 655 LEU A O 1
ATOM 5014 N N . SER A 1 656 ? -0.582 7.637 -6.418 1.00 96.00 656 SER A N 1
ATOM 5015 C CA . SER A 1 656 ? 0.829 7.728 -6.800 1.00 96.00 656 SER A CA 1
ATOM 5016 C C . SER A 1 656 ? 1.095 9.030 -7.561 1.00 96.00 656 SER A C 1
ATOM 5018 O O . SER A 1 656 ? 1.304 10.070 -6.934 1.00 96.00 656 SER A O 1
ATOM 5020 N N . GLY A 1 657 ? 1.059 9.009 -8.897 1.00 95.12 657 GLY A N 1
ATOM 5021 C CA . GLY A 1 657 ? 1.195 10.222 -9.707 1.00 95.12 657 GLY A CA 1
ATOM 5022 C C . GLY A 1 657 ? -0.007 11.156 -9.550 1.00 95.12 657 GLY A C 1
ATOM 5023 O O . GLY A 1 657 ? 0.158 12.375 -9.595 1.00 95.12 657 GLY A O 1
ATOM 5024 N N . GLU A 1 658 ? -1.190 10.588 -9.291 1.00 98.12 658 GLU A N 1
ATOM 5025 C CA . GLU A 1 658 ? -2.471 11.291 -9.172 1.00 98.12 658 GLU A CA 1
ATOM 5026 C C . GLU A 1 658 ? -2.441 12.409 -8.120 1.00 98.12 658 GLU A C 1
ATOM 5028 O O . GLU A 1 658 ? -2.979 13.488 -8.362 1.00 98.12 658 GLU A O 1
ATOM 5033 N N . THR A 1 659 ? -1.788 12.174 -6.975 1.00 98.06 659 THR A N 1
ATOM 5034 C CA . THR A 1 659 ? -1.622 13.171 -5.905 1.00 98.06 659 THR A CA 1
ATOM 5035 C C . THR A 1 659 ? -0.293 13.910 -5.983 1.00 98.06 659 THR A C 1
ATOM 5037 O O . THR A 1 659 ? -0.268 15.115 -5.760 1.00 98.06 659 THR A O 1
ATOM 5040 N N . ALA A 1 660 ? 0.804 13.224 -6.321 1.00 97.00 660 ALA A N 1
ATOM 5041 C CA . ALA A 1 660 ? 2.138 13.821 -6.264 1.00 97.00 660 ALA A CA 1
ATOM 5042 C C . ALA A 1 660 ? 2.370 14.897 -7.341 1.00 97.00 660 ALA A C 1
ATOM 5044 O O . ALA A 1 660 ? 3.050 15.890 -7.080 1.00 97.00 660 ALA A O 1
ATOM 5045 N N . ALA A 1 661 ? 1.827 14.703 -8.549 1.00 95.62 661 ALA A N 1
ATOM 5046 C CA . ALA A 1 661 ? 2.061 15.575 -9.707 1.00 95.62 661 ALA A CA 1
ATOM 5047 C C . ALA A 1 661 ? 0.827 15.764 -10.619 1.00 95.62 661 ALA A C 1
ATOM 5049 O O . ALA A 1 661 ? 0.946 16.338 -11.702 1.00 95.62 661 ALA A O 1
ATOM 5050 N N . GLY A 1 662 ? -0.346 15.267 -10.217 1.00 95.50 662 GLY A N 1
ATOM 5051 C CA . GLY A 1 662 ? -1.582 15.391 -10.986 1.00 95.50 662 GLY A CA 1
ATOM 5052 C C . GLY A 1 662 ? -2.174 16.801 -10.978 1.00 95.50 662 GLY A C 1
ATOM 5053 O O . GLY A 1 662 ? -1.972 17.572 -10.044 1.00 95.50 662 GLY A O 1
ATOM 5054 N N . ALA A 1 663 ? -2.961 17.121 -12.008 1.00 97.06 663 ALA A N 1
ATOM 5055 C CA . ALA A 1 663 ? -3.696 18.386 -12.109 1.00 97.06 663 ALA A CA 1
ATOM 5056 C C . ALA A 1 663 ? -4.951 18.448 -11.211 1.00 97.06 663 ALA A C 1
ATOM 5058 O O . ALA A 1 663 ? -5.486 19.531 -10.979 1.00 97.06 663 ALA A O 1
ATOM 5059 N N . TYR A 1 664 ? -5.425 17.303 -10.704 1.00 97.50 664 TYR A N 1
ATOM 5060 C CA . TYR A 1 664 ? -6.643 17.193 -9.889 1.00 97.50 664 TYR A CA 1
ATOM 5061 C C . TYR A 1 664 ? -6.414 16.433 -8.562 1.00 97.50 664 TYR A C 1
ATOM 5063 O O . TYR A 1 664 ? -7.181 15.518 -8.246 1.00 97.50 664 TYR A O 1
ATOM 5071 N N . PRO A 1 665 ? -5.382 16.788 -7.768 1.00 97.69 665 PRO A N 1
ATOM 5072 C CA . PRO A 1 665 ? -4.885 15.950 -6.675 1.00 97.69 665 PRO A CA 1
ATOM 5073 C C . PRO A 1 665 ? -5.919 15.775 -5.552 1.00 97.69 665 PRO A C 1
ATOM 5075 O O . PRO A 1 665 ? -6.232 14.653 -5.161 1.00 97.69 665 PRO A O 1
ATOM 5078 N N . GLU A 1 666 ? -6.534 16.870 -5.097 1.00 97.75 666 GLU A N 1
ATOM 5079 C CA . GLU A 1 666 ? -7.604 16.857 -4.089 1.00 97.75 666 GLU A CA 1
ATOM 5080 C C . GLU A 1 666 ? -8.815 16.024 -4.552 1.00 97.75 666 GLU A C 1
ATOM 5082 O O . GLU A 1 666 ? -9.352 15.194 -3.815 1.00 97.75 666 GLU A O 1
ATOM 5087 N N . LEU A 1 667 ? -9.222 16.203 -5.812 1.00 98.00 667 LEU A N 1
ATOM 5088 C CA . LEU A 1 667 ? -10.383 15.534 -6.393 1.00 98.00 667 LEU A CA 1
ATOM 5089 C C . LEU A 1 667 ? -10.145 14.028 -6.593 1.00 98.00 667 LEU A C 1
ATOM 5091 O O . LEU A 1 667 ? -11.101 13.255 -6.497 1.00 98.00 667 LEU A O 1
ATOM 5095 N N . ALA A 1 668 ? -8.899 13.595 -6.808 1.00 98.38 668 ALA A N 1
ATOM 5096 C CA . ALA A 1 668 ? -8.529 12.181 -6.811 1.00 98.38 668 ALA A CA 1
ATOM 5097 C C . ALA A 1 668 ? -8.737 11.546 -5.423 1.00 98.38 668 ALA A C 1
ATOM 5099 O O . ALA A 1 668 ? -9.402 10.513 -5.334 1.00 98.38 668 ALA A O 1
ATOM 5100 N N . VAL A 1 669 ? -8.291 12.197 -4.337 1.00 98.38 669 VAL A N 1
ATOM 5101 C CA . VAL A 1 669 ? -8.531 11.729 -2.952 1.00 98.38 669 VAL A CA 1
ATOM 5102 C C . VAL A 1 669 ? -10.031 11.663 -2.649 1.00 98.38 669 VAL A C 1
ATOM 5104 O O . VAL A 1 669 ? -10.531 10.624 -2.213 1.00 98.38 669 VAL A O 1
ATOM 5107 N N . GLN A 1 670 ? -10.782 12.727 -2.957 1.00 98.00 670 GLN A N 1
ATOM 5108 C CA . GLN A 1 670 ? -12.236 12.746 -2.762 1.00 98.00 670 GLN A CA 1
ATOM 5109 C C . GLN A 1 670 ? -12.962 11.655 -3.571 1.00 98.00 670 GLN A C 1
ATOM 5111 O O . GLN A 1 670 ? -13.976 11.122 -3.121 1.00 98.00 670 GLN A O 1
ATOM 5116 N N . THR A 1 671 ? -12.492 11.348 -4.783 1.00 98.19 671 THR A N 1
ATOM 5117 C CA . THR A 1 671 ? -13.096 10.328 -5.655 1.00 98.19 671 THR A CA 1
ATOM 5118 C C . THR A 1 671 ? -12.778 8.923 -5.151 1.00 98.19 671 THR A C 1
ATOM 5120 O O . THR A 1 671 ? -13.688 8.102 -5.040 1.00 98.19 671 THR A O 1
ATOM 5123 N N . MET A 1 672 ? -11.528 8.678 -4.747 1.00 98.38 672 MET A N 1
ATOM 5124 C CA . MET A 1 672 ? -11.092 7.449 -4.083 1.00 98.38 672 MET A CA 1
ATOM 5125 C C . MET A 1 672 ? -11.950 7.154 -2.841 1.00 98.38 672 MET A C 1
ATOM 5127 O O . MET A 1 672 ? -12.514 6.065 -2.725 1.00 98.38 672 MET A O 1
ATOM 5131 N N . ALA A 1 673 ? -12.135 8.146 -1.961 1.00 98.12 673 ALA A N 1
ATOM 5132 C CA . ALA A 1 673 ? -12.951 8.015 -0.753 1.00 98.12 673 ALA A CA 1
ATOM 5133 C C . ALA A 1 673 ? -14.415 7.645 -1.055 1.00 98.12 673 ALA A C 1
ATOM 5135 O O . ALA A 1 673 ? -14.967 6.750 -0.415 1.00 98.12 673 ALA A O 1
ATOM 5136 N N . LYS A 1 674 ? -15.029 8.285 -2.062 1.00 97.50 674 LYS A N 1
ATOM 5137 C CA . LYS A 1 674 ? -16.414 8.010 -2.491 1.00 97.50 674 LYS A CA 1
ATOM 5138 C C . LYS A 1 674 ? -16.579 6.592 -3.050 1.00 97.50 674 LYS A C 1
ATOM 5140 O O . LYS A 1 674 ? -17.570 5.939 -2.736 1.00 97.50 674 LYS A O 1
ATOM 5145 N N . ILE A 1 675 ? -15.612 6.094 -3.827 1.00 98.06 675 ILE A N 1
ATOM 5146 C CA . ILE A 1 675 ? -15.650 4.716 -4.346 1.00 98.06 675 ILE A CA 1
ATOM 5147 C C . ILE A 1 675 ? -15.455 3.704 -3.207 1.00 98.06 675 ILE A C 1
ATOM 5149 O O . ILE A 1 675 ? -16.170 2.707 -3.159 1.00 98.06 675 ILE A O 1
ATOM 5153 N N . CYS A 1 676 ? -14.547 3.968 -2.261 1.00 98.06 676 CYS A N 1
ATOM 5154 C CA . CYS A 1 676 ? -14.331 3.096 -1.102 1.00 98.06 676 CYS A CA 1
ATOM 5155 C C . CYS A 1 676 ? -15.573 2.988 -0.208 1.00 98.06 676 CYS A C 1
ATOM 5157 O O . CYS A 1 676 ? -15.962 1.882 0.160 1.00 98.06 676 CYS A O 1
ATOM 5159 N N . LEU A 1 677 ? -16.216 4.123 0.097 1.00 96.06 677 LEU A N 1
ATOM 5160 C CA . LEU A 1 677 ? -17.462 4.187 0.870 1.00 96.06 677 LEU A CA 1
ATOM 5161 C C . LEU A 1 677 ? -18.585 3.354 0.249 1.00 96.06 677 LEU A C 1
ATOM 5163 O O . LEU A 1 677 ? -19.318 2.684 0.972 1.00 96.06 677 LEU A O 1
ATOM 5167 N N . GLU A 1 678 ? -18.723 3.399 -1.076 1.00 96.12 678 GLU A N 1
ATOM 5168 C CA . GLU A 1 678 ? -19.795 2.682 -1.760 1.00 96.12 678 GLU A CA 1
ATOM 5169 C C . GLU A 1 678 ? -19.442 1.205 -1.988 1.00 96.12 678 GLU A C 1
ATOM 5171 O O . GLU A 1 678 ? -20.274 0.345 -1.739 1.00 96.12 678 GLU A O 1
ATOM 5176 N N . ALA A 1 679 ? -18.196 0.852 -2.321 1.00 96.12 679 ALA A N 1
ATOM 5177 C CA . ALA A 1 679 ? -17.767 -0.553 -2.351 1.00 96.12 679 ALA A CA 1
ATOM 5178 C C . ALA A 1 679 ? -17.899 -1.237 -0.970 1.00 96.12 679 ALA A C 1
ATOM 5180 O O . ALA A 1 679 ? -18.205 -2.425 -0.881 1.00 96.12 679 ALA A O 1
ATOM 5181 N N . GLU A 1 680 ? -17.747 -0.478 0.119 1.00 95.56 680 GLU A N 1
ATOM 5182 C CA . GLU A 1 680 ? -18.023 -0.928 1.486 1.00 95.56 680 GLU A CA 1
ATOM 5183 C C . GLU A 1 680 ? -19.496 -1.239 1.786 1.00 95.56 680 GLU A C 1
ATOM 5185 O O . GLU A 1 680 ? -19.751 -1.945 2.767 1.00 95.56 680 GLU A O 1
ATOM 5190 N N . SER A 1 681 ? -20.449 -0.740 0.991 1.00 92.50 681 SER A N 1
ATOM 5191 C CA . SER A 1 681 ? -21.889 -0.918 1.228 1.00 92.50 681 SER A CA 1
ATOM 5192 C C . SER A 1 681 ? -22.443 -2.246 0.679 1.00 92.50 681 SER A C 1
ATOM 5194 O O . SER A 1 681 ? -23.482 -2.711 1.148 1.00 92.50 681 SER A O 1
ATOM 5196 N N . TYR A 1 682 ? -21.718 -2.908 -0.237 1.00 91.94 682 TYR A N 1
ATOM 5197 C CA . TYR A 1 682 ? -22.082 -4.211 -0.831 1.00 91.94 682 TYR A CA 1
ATOM 5198 C C . TYR A 1 682 ? -21.345 -5.415 -0.214 1.00 91.94 682 TYR A C 1
ATOM 5200 O O . TYR A 1 682 ? -21.566 -6.547 -0.641 1.00 91.94 682 TYR A O 1
ATOM 5208 N N . LEU A 1 683 ? -20.465 -5.205 0.771 1.00 90.62 683 LEU A N 1
ATOM 5209 C CA . LEU A 1 683 ? -19.754 -6.294 1.448 1.00 90.62 683 LEU A CA 1
ATOM 5210 C C . LEU A 1 683 ? -20.691 -7.091 2.372 1.00 90.62 683 LEU A C 1
ATOM 5212 O O . LEU A 1 683 ? -21.229 -6.546 3.336 1.00 90.62 683 LEU A O 1
ATOM 5216 N N . ASP A 1 684 ? -20.801 -8.406 2.158 1.00 92.81 684 ASP A N 1
ATOM 5217 C CA . ASP A 1 684 ? -21.339 -9.319 3.175 1.00 92.81 684 ASP A CA 1
ATOM 5218 C C . ASP A 1 684 ? -20.283 -9.559 4.266 1.00 92.81 684 ASP A C 1
ATOM 5220 O O . ASP A 1 684 ? -19.523 -10.532 4.256 1.00 92.81 684 ASP A O 1
ATOM 5224 N N . TYR A 1 685 ? -20.252 -8.653 5.243 1.00 91.81 685 TYR A N 1
ATOM 5225 C CA . TYR A 1 685 ? -19.417 -8.768 6.440 1.00 91.81 685 TYR A CA 1
ATOM 5226 C C . TYR A 1 685 ? -19.684 -10.062 7.238 1.00 91.81 685 TYR A C 1
ATOM 5228 O O . TYR A 1 685 ? -18.798 -10.534 7.947 1.00 91.81 685 TYR A O 1
ATOM 5236 N N . GLY A 1 686 ? -20.867 -10.676 7.112 1.00 92.00 686 GLY A N 1
ATOM 5237 C CA . GLY A 1 686 ? -21.205 -11.949 7.747 1.00 92.00 686 GLY A CA 1
ATOM 5238 C C . GLY A 1 686 ? -20.522 -13.147 7.082 1.00 92.00 686 GLY A C 1
ATOM 5239 O O . GLY A 1 686 ? -20.032 -14.036 7.784 1.00 92.00 686 GLY A O 1
ATOM 5240 N N . ALA A 1 687 ? -20.444 -13.169 5.750 1.00 93.50 687 ALA A N 1
ATOM 5241 C CA . ALA A 1 687 ? -19.652 -14.145 5.002 1.00 93.50 687 ALA A CA 1
ATOM 5242 C C . ALA A 1 687 ? -18.144 -13.915 5.185 1.00 93.50 687 ALA A C 1
ATOM 5244 O O . ALA A 1 687 ? -17.423 -14.867 5.487 1.00 93.50 687 ALA A O 1
ATOM 5245 N N . VAL A 1 688 ? -17.672 -12.665 5.088 1.00 94.25 688 VAL A N 1
ATOM 5246 C CA . VAL A 1 688 ? -16.250 -12.315 5.275 1.00 94.25 688 VAL A CA 1
ATOM 5247 C C . VAL A 1 688 ? -15.760 -12.714 6.671 1.00 94.25 688 VAL A C 1
ATOM 5249 O O . VAL A 1 688 ? -14.726 -13.373 6.784 1.00 94.25 688 VAL A O 1
ATOM 5252 N N . PHE A 1 689 ? -16.523 -12.407 7.728 1.00 95.81 689 PHE A N 1
ATOM 5253 C CA . PHE A 1 689 ? -16.195 -12.823 9.096 1.00 95.81 689 PHE A CA 1
ATOM 5254 C C . PHE A 1 689 ? -16.043 -14.346 9.216 1.00 95.81 689 PHE A C 1
ATOM 5256 O O . PHE A 1 689 ? -15.044 -14.823 9.753 1.00 95.81 689 PHE A O 1
ATOM 5263 N N . LYS A 1 690 ? -17.004 -15.121 8.686 1.00 95.06 690 LYS A N 1
ATOM 5264 C CA . LYS A 1 690 ? -16.963 -16.595 8.714 1.00 95.06 690 LYS A CA 1
ATOM 5265 C C . LYS A 1 690 ? -15.768 -17.152 7.940 1.00 95.06 690 LYS A C 1
ATOM 5267 O O . LYS A 1 690 ? -15.111 -18.060 8.438 1.00 95.06 690 LYS A O 1
ATOM 5272 N N . GLY A 1 691 ? -15.483 -16.606 6.756 1.00 95.19 691 GLY A N 1
ATOM 5273 C CA . GLY A 1 691 ? -14.361 -17.028 5.918 1.00 95.19 691 GLY A CA 1
ATOM 5274 C C . GLY A 1 691 ? -13.014 -16.824 6.609 1.00 95.19 691 GLY A C 1
ATOM 5275 O O . GLY A 1 691 ? -12.205 -17.743 6.656 1.00 95.19 691 GLY A O 1
ATOM 5276 N N . ILE A 1 692 ? -12.799 -15.660 7.231 1.00 95.62 692 ILE A N 1
ATOM 5277 C CA . ILE A 1 692 ? -11.566 -15.387 7.983 1.00 95.62 692 ILE A CA 1
ATOM 5278 C C . ILE A 1 692 ? -11.489 -16.270 9.239 1.00 95.62 692 ILE A C 1
ATOM 5280 O O . ILE A 1 692 ? -10.439 -16.858 9.502 1.00 95.62 692 ILE A O 1
ATOM 5284 N N . LEU A 1 693 ? -12.597 -16.435 9.974 1.00 95.25 693 LEU A N 1
ATOM 5285 C CA . LEU A 1 693 ? -12.660 -17.278 11.175 1.00 95.25 693 LEU A CA 1
ATOM 5286 C C . LEU A 1 693 ? -12.339 -18.753 10.888 1.00 95.25 693 LEU A C 1
ATOM 5288 O O . LEU A 1 693 ? -11.655 -19.382 11.689 1.00 95.25 693 LEU A O 1
ATOM 5292 N N . ALA A 1 694 ? -12.757 -19.285 9.737 1.00 94.88 694 ALA A N 1
ATOM 5293 C CA . ALA A 1 694 ? -12.438 -20.650 9.309 1.00 94.88 694 ALA A CA 1
ATOM 5294 C C . ALA A 1 694 ? -10.938 -20.886 9.025 1.00 94.88 694 ALA A C 1
ATOM 5296 O O . ALA A 1 694 ? -10.509 -22.032 8.942 1.00 94.88 694 ALA A O 1
ATOM 5297 N N . THR A 1 695 ? -10.139 -19.819 8.895 1.00 93.44 695 THR A N 1
ATOM 5298 C CA . THR A 1 695 ? -8.682 -19.882 8.646 1.00 93.44 695 THR A CA 1
ATOM 5299 C C . THR A 1 695 ? -7.830 -19.545 9.875 1.00 93.44 695 THR A C 1
ATOM 5301 O O . THR A 1 695 ? -6.600 -19.524 9.797 1.00 93.44 695 THR A O 1
ATOM 5304 N N . ALA A 1 696 ? -8.465 -19.255 11.014 1.00 92.19 696 ALA A N 1
ATOM 5305 C CA . ALA A 1 696 ? -7.780 -18.969 12.268 1.00 92.19 696 ALA A CA 1
ATOM 5306 C C . ALA A 1 696 ? -7.309 -20.270 12.959 1.00 92.19 696 ALA A C 1
ATOM 5308 O O . ALA A 1 696 ? -8.001 -21.287 12.886 1.00 92.19 696 ALA A O 1
ATOM 5309 N N . PRO A 1 697 ? -6.139 -20.269 13.628 1.00 89.06 697 PRO A N 1
ATOM 5310 C CA . PRO A 1 697 ? -5.591 -21.470 14.256 1.00 89.06 697 PRO A CA 1
ATOM 5311 C C . PRO A 1 697 ? -6.442 -21.926 15.447 1.00 89.06 697 PRO A C 1
ATOM 5313 O O . PRO A 1 697 ? -6.984 -21.103 16.181 1.00 89.06 697 PRO A O 1
ATOM 5316 N N . VAL A 1 698 ? -6.514 -23.237 15.682 1.00 89.62 698 VAL A N 1
ATOM 5317 C CA . VAL A 1 698 ? -7.191 -23.825 16.848 1.00 89.62 698 VAL A CA 1
ATOM 5318 C C . VAL A 1 698 ? -6.178 -24.674 17.629 1.00 89.62 698 VAL A C 1
ATOM 5320 O O . VAL A 1 698 ? -5.611 -25.593 17.039 1.00 89.62 698 VAL A O 1
ATOM 5323 N N . PRO A 1 699 ? -5.941 -24.410 18.931 1.00 91.62 699 PRO A N 1
ATOM 5324 C CA . PRO A 1 699 ? -6.502 -23.318 19.733 1.00 91.62 699 PRO A CA 1
ATOM 5325 C C . PRO A 1 699 ? -5.987 -21.927 19.309 1.00 91.62 699 PRO A C 1
ATOM 5327 O O . PRO A 1 699 ? -4.829 -21.761 18.933 1.00 91.62 699 PRO A O 1
ATOM 5330 N N . MET A 1 700 ? -6.851 -20.913 19.415 1.00 93.62 700 MET A N 1
ATOM 5331 C CA . MET A 1 700 ? -6.476 -19.508 19.200 1.00 93.62 700 MET A CA 1
ATOM 5332 C C . MET A 1 700 ? -5.696 -18.955 20.395 1.00 93.62 700 MET A C 1
ATOM 5334 O O . MET A 1 700 ? -5.883 -19.391 21.533 1.00 93.62 700 MET A O 1
ATOM 5338 N N . SER A 1 701 ? -4.901 -17.905 20.169 1.00 92.06 701 SER A N 1
ATOM 5339 C CA . SER A 1 701 ? -4.374 -17.107 21.284 1.00 92.06 701 SER A CA 1
ATOM 5340 C C . SER A 1 701 ? -5.520 -16.429 22.063 1.00 92.06 701 SER A C 1
ATOM 5342 O O . SER A 1 701 ? -6.537 -16.076 21.456 1.00 92.06 701 SER A O 1
ATOM 5344 N N . PRO A 1 702 ? -5.379 -16.162 23.379 1.00 90.88 702 PRO A N 1
ATOM 5345 C CA . PRO A 1 702 ? -6.439 -15.516 24.158 1.00 90.88 702 PRO A CA 1
ATOM 5346 C C . PRO A 1 702 ? -6.888 -14.159 23.595 1.00 90.88 702 PRO A C 1
ATOM 5348 O O . PRO A 1 702 ? -8.071 -13.840 23.644 1.00 90.88 702 PRO A O 1
ATOM 5351 N N . ILE A 1 703 ? -5.971 -13.376 23.012 1.00 90.31 703 ILE A N 1
ATOM 5352 C CA . ILE A 1 703 ? -6.285 -12.064 22.418 1.00 90.31 703 ILE A CA 1
ATOM 5353 C C . ILE A 1 703 ? -7.069 -12.227 21.106 1.00 90.31 703 ILE A C 1
ATOM 5355 O O . ILE A 1 703 ? -7.984 -11.456 20.836 1.00 90.31 703 ILE A O 1
ATOM 5359 N N . GLU A 1 704 ? -6.751 -13.240 20.300 1.00 93.69 704 GLU A N 1
ATOM 5360 C CA . GLU A 1 704 ? -7.446 -13.514 19.038 1.00 93.69 704 GLU A CA 1
ATOM 5361 C C . GLU A 1 704 ? -8.834 -14.141 19.254 1.00 93.69 704 GLU A C 1
ATOM 5363 O O . GLU A 1 704 ? -9.800 -13.751 18.594 1.00 93.69 704 GLU A O 1
ATOM 5368 N N . SER A 1 705 ? -8.957 -15.039 20.236 1.00 93.75 705 SER A N 1
ATOM 5369 C CA . SER A 1 705 ? -10.243 -15.578 20.699 1.00 93.75 705 SER A CA 1
ATOM 5370 C C . SER A 1 705 ? -11.157 -14.467 21.237 1.00 93.75 705 SER A C 1
ATOM 5372 O O . SER A 1 705 ? -12.344 -14.404 20.911 1.00 93.75 705 SER A O 1
ATOM 5374 N N . LEU A 1 706 ? -10.590 -13.515 21.988 1.00 93.50 706 LEU A N 1
ATOM 5375 C CA . LEU A 1 706 ? -11.298 -12.329 22.469 1.00 93.50 706 LEU A CA 1
ATOM 5376 C C . LEU A 1 706 ? -11.720 -11.398 21.315 1.00 93.50 706 LEU A C 1
ATOM 5378 O O . LEU A 1 706 ? -12.869 -10.966 21.272 1.00 93.50 706 LEU A O 1
ATOM 5382 N N . ALA A 1 707 ? -10.826 -11.102 20.367 1.00 95.06 707 ALA A N 1
ATOM 5383 C CA . ALA A 1 707 ? -11.096 -10.189 19.253 1.00 95.06 707 ALA A CA 1
ATOM 5384 C C . ALA A 1 707 ? -12.158 -10.730 18.276 1.00 95.06 707 ALA A C 1
ATOM 5386 O O . ALA A 1 707 ? -13.082 -10.005 17.901 1.00 95.06 707 ALA A O 1
ATOM 5387 N N . SER A 1 708 ? -12.073 -12.013 17.910 1.00 95.81 708 SER A N 1
ATOM 5388 C CA . SER A 1 708 ? -13.095 -12.690 17.097 1.00 95.81 708 SER A CA 1
ATOM 5389 C C . SER A 1 708 ? -14.449 -12.745 17.812 1.00 95.81 708 SER A C 1
ATOM 5391 O O . SER A 1 708 ? -15.486 -12.476 17.199 1.00 95.81 708 SER A O 1
ATOM 5393 N N . SER A 1 709 ? -14.448 -13.007 19.124 1.00 95.81 709 SER A N 1
ATOM 5394 C CA . SER A 1 709 ? -15.654 -12.959 19.958 1.00 95.81 709 SER A CA 1
ATOM 5395 C C . SER A 1 709 ? -16.246 -11.551 20.044 1.00 95.81 709 SER A C 1
ATOM 5397 O O . SER A 1 709 ? -17.459 -11.408 19.940 1.00 95.81 709 SER A O 1
ATOM 5399 N N . ALA A 1 710 ? -15.429 -10.500 20.155 1.00 96.50 710 ALA A N 1
ATOM 5400 C CA . ALA A 1 710 ? -15.899 -9.115 20.188 1.00 96.50 710 ALA A CA 1
ATOM 5401 C C . ALA A 1 710 ? -16.603 -8.712 18.882 1.00 96.50 710 ALA A C 1
ATOM 5403 O O . ALA A 1 710 ? -17.698 -8.152 18.934 1.00 96.50 710 ALA A O 1
ATOM 5404 N N . VAL A 1 711 ? -16.046 -9.070 17.717 1.00 97.00 711 VAL A N 1
ATOM 5405 C CA . VAL A 1 711 ? -16.702 -8.844 16.414 1.00 97.00 711 VAL A CA 1
ATOM 5406 C C . VAL A 1 711 ? -17.991 -9.666 16.286 1.00 97.00 711 VAL A C 1
ATOM 5408 O O . VAL A 1 711 ? -19.015 -9.139 15.848 1.00 97.00 711 VAL A O 1
ATOM 5411 N N . ARG A 1 712 ? -17.998 -10.929 16.737 1.00 96.12 712 ARG A N 1
ATOM 5412 C CA . ARG A 1 712 ? -19.217 -11.757 16.780 1.00 96.12 712 ARG A CA 1
ATOM 5413 C C . ARG A 1 712 ? -20.305 -11.131 17.660 1.00 96.12 712 ARG A C 1
ATOM 5415 O O . ARG A 1 712 ? -21.463 -11.088 17.244 1.00 96.12 712 ARG A O 1
ATOM 5422 N N . THR A 1 713 ? -19.946 -10.631 18.839 1.00 96.19 713 THR A N 1
ATOM 5423 C CA . THR A 1 713 ? -20.858 -9.948 19.767 1.00 96.19 713 THR A CA 1
ATOM 5424 C C . THR A 1 713 ? -21.378 -8.644 19.170 1.00 96.19 713 THR A C 1
ATOM 5426 O O . THR A 1 713 ? -22.584 -8.424 19.190 1.00 96.19 713 THR A O 1
ATOM 5429 N N . ALA A 1 714 ? -20.521 -7.824 18.556 1.00 96.06 714 ALA A N 1
ATOM 5430 C CA . ALA A 1 714 ? -20.917 -6.565 17.921 1.00 96.06 714 ALA A CA 1
ATOM 5431 C C . ALA A 1 714 ? -21.900 -6.782 16.760 1.00 96.06 714 ALA A C 1
ATOM 5433 O O . ALA A 1 714 ? -22.930 -6.112 16.689 1.00 96.06 714 ALA A O 1
ATOM 5434 N N . ASN A 1 715 ? -21.637 -7.778 15.908 1.00 92.25 715 ASN A N 1
ATOM 5435 C CA . ASN A 1 715 ? -22.549 -8.186 14.839 1.00 92.25 715 ASN A CA 1
ATOM 5436 C C . ASN A 1 715 ? -23.887 -8.718 15.393 1.00 92.25 715 ASN A C 1
ATOM 5438 O O . ASN A 1 715 ? -24.942 -8.429 14.832 1.00 92.25 715 ASN A O 1
ATOM 5442 N N . SER A 1 716 ? -23.862 -9.469 16.502 1.00 92.50 716 SER A N 1
ATOM 5443 C CA . SER A 1 716 ? -25.068 -10.053 17.120 1.00 92.50 716 SER A CA 1
ATOM 5444 C C . SER A 1 716 ? -25.933 -9.009 17.838 1.00 92.50 716 SER A C 1
ATOM 5446 O O . SER A 1 716 ? -27.155 -9.049 17.732 1.00 92.50 716 SER A O 1
ATOM 5448 N N . ALA A 1 717 ? -25.305 -8.053 18.527 1.00 92.69 717 ALA A N 1
ATOM 5449 C CA . ALA A 1 717 ? -25.960 -6.947 19.224 1.00 92.69 717 ALA A CA 1
ATOM 5450 C C . ALA A 1 717 ? -26.346 -5.776 18.297 1.00 92.69 717 ALA A C 1
ATOM 5452 O O . ALA A 1 717 ? -26.935 -4.806 18.763 1.00 92.69 717 ALA A O 1
ATOM 5453 N N . LYS A 1 718 ? -26.002 -5.843 16.999 1.00 91.00 718 LYS A N 1
ATOM 5454 C CA . LYS A 1 718 ? -26.118 -4.736 16.028 1.00 91.00 718 LYS A CA 1
ATOM 5455 C C . LYS A 1 718 ? -25.468 -3.431 16.528 1.00 91.00 718 LYS A C 1
ATOM 5457 O O . LYS A 1 718 ? -26.017 -2.349 16.339 1.00 91.00 718 LYS A O 1
ATOM 5462 N N . ALA A 1 719 ? -24.308 -3.542 17.174 1.00 94.31 719 ALA A N 1
ATOM 5463 C CA . ALA A 1 719 ? -23.605 -2.403 17.756 1.00 94.31 719 ALA A CA 1
ATOM 5464 C C . ALA A 1 719 ? -23.152 -1.394 16.683 1.00 94.31 719 ALA A C 1
ATOM 5466 O O . ALA A 1 719 ? -22.675 -1.793 15.618 1.00 94.31 719 ALA A O 1
ATOM 5467 N N . SER A 1 720 ? -23.256 -0.092 16.967 1.00 94.06 720 SER A N 1
ATOM 5468 C CA . SER A 1 720 ? -22.816 0.967 16.043 1.00 94.06 720 SER A CA 1
ATOM 5469 C C . SER A 1 720 ? -21.301 1.185 16.051 1.00 94.06 720 SER A C 1
ATOM 5471 O O . SER A 1 720 ? -20.749 1.701 15.079 1.00 94.06 720 SER A O 1
ATOM 5473 N N . LEU A 1 721 ? -20.615 0.732 17.105 1.00 95.06 721 LEU A N 1
ATOM 5474 C CA . LEU A 1 721 ? -19.173 0.873 17.291 1.00 95.06 721 LEU A CA 1
ATOM 5475 C C . LEU A 1 721 ? -18.583 -0.329 18.047 1.00 95.06 721 LEU A C 1
ATOM 5477 O O . LEU A 1 721 ? -19.206 -0.862 18.971 1.00 95.06 721 LEU A O 1
ATOM 5481 N N . ILE A 1 722 ? -17.346 -0.706 17.706 1.00 97.25 722 ILE A N 1
ATOM 5482 C CA . ILE A 1 722 ? -16.472 -1.473 18.606 1.00 97.25 722 ILE A CA 1
ATOM 5483 C C . ILE A 1 722 ? -15.455 -0.509 19.218 1.00 97.25 722 ILE A C 1
ATOM 5485 O O . ILE A 1 722 ? -14.694 0.128 18.497 1.00 97.25 722 ILE A O 1
ATOM 5489 N N . LEU A 1 723 ? -15.422 -0.413 20.541 1.00 95.94 723 LEU A N 1
ATOM 5490 C CA . LEU A 1 723 ? -14.408 0.317 21.294 1.00 95.94 723 LEU A CA 1
ATOM 5491 C C . LEU A 1 723 ? -13.297 -0.655 21.710 1.00 95.94 723 LEU A C 1
ATOM 5493 O O . LEU A 1 723 ? -13.579 -1.705 22.282 1.00 95.94 723 LEU A O 1
ATOM 5497 N N . VAL A 1 724 ? -12.034 -0.308 21.468 1.00 93.94 724 VAL A N 1
ATOM 5498 C CA . VAL A 1 724 ? -10.873 -1.100 21.898 1.00 93.94 724 VAL A CA 1
ATOM 5499 C C . VAL A 1 724 ? -9.901 -0.206 22.654 1.00 93.94 724 VAL A C 1
ATOM 5501 O O . VAL A 1 724 ? -9.255 0.649 22.051 1.00 93.94 724 VAL A O 1
ATOM 5504 N N . LEU A 1 725 ? -9.748 -0.444 23.959 1.00 90.06 725 LEU A N 1
ATOM 5505 C CA . LEU A 1 725 ? -8.627 0.108 24.716 1.00 90.06 725 LEU A CA 1
ATOM 5506 C C . LEU A 1 725 ? -7.374 -0.715 24.405 1.00 90.06 725 LEU A C 1
ATOM 5508 O O . LEU A 1 725 ? -7.373 -1.948 24.499 1.00 90.06 725 LEU A O 1
ATOM 5512 N N . THR A 1 726 ? -6.286 -0.054 24.026 1.00 85.62 726 THR A N 1
ATOM 5513 C CA . THR A 1 726 ? -5.037 -0.730 23.682 1.00 85.62 726 THR A CA 1
ATOM 5514 C C . THR A 1 726 ? -3.820 0.113 24.046 1.00 85.62 726 THR A C 1
ATOM 5516 O O . THR A 1 726 ? -3.885 1.334 24.095 1.00 85.62 726 THR A O 1
ATOM 5519 N N . ARG A 1 727 ? -2.693 -0.554 24.311 1.00 80.69 727 ARG A N 1
ATOM 5520 C CA . ARG A 1 727 ? -1.398 0.101 24.555 1.00 80.69 727 ARG A CA 1
ATOM 5521 C C . ARG A 1 727 ? -0.516 -0.055 23.310 1.00 80.69 727 ARG A C 1
ATOM 5523 O O . ARG A 1 727 ? -0.334 0.883 22.551 1.00 80.69 727 ARG A O 1
ATOM 5530 N N . GLY A 1 728 ? -0.112 -1.288 22.987 1.00 78.25 728 GLY A N 1
ATOM 5531 C CA . GLY A 1 728 ? 0.665 -1.613 21.775 1.00 78.25 728 GLY A CA 1
ATOM 5532 C C . GLY A 1 728 ? -0.126 -1.793 20.463 1.00 78.25 728 GLY A C 1
ATOM 5533 O O . GLY A 1 728 ? 0.430 -2.282 19.483 1.00 78.25 728 GLY A O 1
ATOM 5534 N N . GLY A 1 729 ? -1.427 -1.487 20.416 1.00 86.38 729 GLY A N 1
ATOM 5535 C CA . GLY A 1 729 ? -2.260 -1.593 19.203 1.00 86.38 729 GLY A CA 1
ATOM 5536 C C . GLY A 1 729 ? -2.697 -3.011 18.793 1.00 86.38 729 GLY A C 1
ATOM 5537 O O . GLY A 1 729 ? -3.696 -3.161 18.090 1.00 86.38 729 GLY A O 1
ATOM 5538 N N . SER A 1 730 ? -2.003 -4.068 19.231 1.00 88.94 730 SER A N 1
ATOM 5539 C CA . SER A 1 730 ? -2.216 -5.453 18.762 1.00 88.94 730 SER A CA 1
ATOM 5540 C C . SER A 1 730 ? -3.655 -5.964 18.899 1.00 88.94 730 SER A C 1
ATOM 5542 O O . SER A 1 730 ? -4.135 -6.670 18.015 1.00 88.94 730 SER A O 1
ATOM 5544 N N . THR A 1 731 ? -4.371 -5.588 19.965 1.00 91.50 731 THR A N 1
ATOM 5545 C CA . THR A 1 731 ? -5.783 -5.968 20.154 1.00 91.50 731 THR A CA 1
ATOM 5546 C C . THR A 1 731 ? -6.675 -5.364 19.069 1.00 91.50 731 THR A C 1
ATOM 5548 O O . THR A 1 731 ? -7.500 -6.068 18.495 1.00 91.50 731 THR A O 1
ATOM 5551 N N . ALA A 1 732 ? -6.484 -4.082 18.740 1.00 94.19 732 ALA A N 1
ATOM 5552 C CA . ALA A 1 732 ? -7.257 -3.401 17.705 1.00 94.19 732 ALA A CA 1
ATOM 5553 C C . ALA A 1 732 ? -6.947 -3.981 16.315 1.00 94.19 732 ALA A C 1
ATOM 5555 O O . ALA A 1 732 ? -7.865 -4.288 15.557 1.00 94.19 732 ALA A O 1
ATOM 5556 N N . LYS A 1 733 ? -5.667 -4.252 16.024 1.00 95.44 733 LYS A N 1
ATOM 5557 C CA . LYS A 1 733 ? -5.226 -4.938 14.794 1.00 95.44 733 LYS A CA 1
ATOM 5558 C C . LYS A 1 733 ? -5.902 -6.313 14.629 1.00 95.44 733 LYS A C 1
ATOM 5560 O O . LYS A 1 733 ? -6.371 -6.639 13.541 1.00 95.44 733 LYS A O 1
ATOM 5565 N N . LEU A 1 734 ? -6.046 -7.084 15.714 1.00 95.69 734 LEU A N 1
ATOM 5566 C CA . LEU A 1 734 ? -6.779 -8.359 15.708 1.00 95.69 734 LEU A CA 1
ATOM 5567 C C . LEU A 1 734 ? -8.303 -8.200 15.569 1.00 95.69 734 LEU A C 1
ATOM 5569 O O . LEU A 1 734 ? -8.925 -9.053 14.949 1.00 95.69 734 LEU A O 1
ATOM 5573 N N . VAL A 1 735 ? -8.921 -7.127 16.072 1.00 97.25 735 VAL A N 1
ATOM 5574 C CA . VAL A 1 735 ? -10.344 -6.831 15.787 1.00 97.25 735 VAL A CA 1
ATOM 5575 C C . VAL A 1 735 ? -10.532 -6.469 14.307 1.00 97.25 735 VAL A C 1
ATOM 5577 O O . VAL A 1 735 ? -11.452 -6.974 13.666 1.00 97.25 735 VAL A O 1
ATOM 5580 N N . ALA A 1 736 ? -9.623 -5.675 13.730 1.00 97.69 736 ALA A N 1
ATOM 5581 C CA . ALA A 1 736 ? -9.642 -5.309 12.311 1.00 97.69 736 ALA A CA 1
ATOM 5582 C C . ALA A 1 736 ? -9.466 -6.519 11.372 1.00 97.69 736 ALA A C 1
ATOM 5584 O O . ALA A 1 736 ? -10.154 -6.588 10.350 1.00 97.69 736 ALA A O 1
ATOM 5585 N N . LYS A 1 737 ? -8.636 -7.513 11.745 1.00 97.50 737 LYS A N 1
ATOM 5586 C CA . LYS A 1 737 ? -8.505 -8.800 11.024 1.00 97.50 737 LYS A CA 1
ATOM 5587 C C . LYS A 1 737 ? -9.869 -9.424 10.718 1.00 97.50 737 LYS A C 1
ATOM 5589 O O . LYS A 1 737 ? -10.076 -9.900 9.610 1.00 97.50 737 LYS A O 1
ATOM 5594 N N . TYR A 1 738 ? -10.799 -9.404 11.672 1.00 97.50 738 TYR A N 1
ATOM 5595 C CA . TYR A 1 738 ? -12.120 -10.026 11.534 1.00 97.50 738 TYR A CA 1
ATOM 5596 C C . TYR A 1 738 ? -13.151 -9.169 10.772 1.00 97.50 738 TYR A C 1
ATOM 5598 O O . TYR A 1 738 ? -14.319 -9.547 10.713 1.00 97.50 738 TYR A O 1
ATOM 5606 N N . ARG A 1 739 ? -12.719 -8.054 10.156 1.00 96.56 739 ARG A N 1
ATOM 5607 C CA . ARG A 1 739 ? -13.484 -7.199 9.223 1.00 96.56 739 ARG A CA 1
ATOM 5608 C C . ARG A 1 739 ? -14.925 -6.893 9.706 1.00 96.56 739 ARG A C 1
ATOM 5610 O O . ARG A 1 739 ? -15.878 -7.253 9.017 1.00 96.56 739 ARG A O 1
ATOM 5617 N N . PRO A 1 740 ? -15.122 -6.238 10.868 1.00 95.62 740 PRO A N 1
ATOM 5618 C CA . PRO A 1 740 ? -16.449 -5.799 11.309 1.00 95.62 740 PRO A CA 1
ATOM 5619 C C . PRO A 1 740 ? -17.119 -4.828 10.318 1.00 95.62 740 PRO A C 1
ATOM 5621 O O . PRO A 1 740 ? -16.454 -4.079 9.598 1.00 95.62 740 PRO A O 1
ATOM 5624 N N . ALA A 1 741 ? -18.457 -4.820 10.312 1.00 91.88 741 ALA A N 1
ATOM 5625 C CA . ALA A 1 741 ? -19.250 -3.887 9.506 1.00 91.88 741 ALA A CA 1
ATOM 5626 C C . ALA A 1 741 ? -19.186 -2.447 10.053 1.00 91.88 741 ALA A C 1
ATOM 5628 O O . ALA A 1 741 ? -19.088 -1.483 9.286 1.00 91.88 741 ALA A O 1
ATOM 5629 N N . MET A 1 742 ? -19.224 -2.326 11.383 1.00 93.19 742 MET A N 1
ATOM 5630 C CA . MET A 1 742 ? -19.099 -1.083 12.142 1.00 93.19 742 MET A CA 1
ATOM 5631 C C . MET A 1 742 ? -17.637 -0.599 12.236 1.00 93.19 742 MET A C 1
ATOM 5633 O O . MET A 1 742 ? -16.713 -1.410 12.119 1.00 93.19 742 MET A O 1
ATOM 5637 N N . PRO A 1 743 ? -17.395 0.710 12.448 1.00 94.94 743 PRO A N 1
ATOM 5638 C CA . PRO A 1 743 ? -16.067 1.226 12.783 1.00 94.94 743 PRO A CA 1
ATOM 5639 C C . PRO A 1 743 ? -15.516 0.646 14.098 1.00 94.94 743 PRO A C 1
ATOM 5641 O O . PRO A 1 743 ? -16.256 0.139 14.947 1.00 94.94 743 PRO A O 1
ATOM 5644 N N . ILE A 1 744 ? -14.197 0.760 14.271 1.00 96.69 744 ILE A N 1
ATOM 5645 C CA . ILE A 1 744 ? -13.467 0.335 15.468 1.00 96.69 744 ILE A CA 1
ATOM 5646 C C . ILE A 1 744 ? -12.735 1.554 16.046 1.00 96.69 744 ILE A C 1
ATOM 5648 O O . ILE A 1 744 ? -11.762 2.020 15.454 1.00 96.69 744 ILE A O 1
ATOM 5652 N N . LEU A 1 745 ? -13.157 2.067 17.202 1.00 95.31 745 LEU A N 1
ATOM 5653 C CA . LEU A 1 745 ? -12.445 3.137 17.903 1.00 95.31 745 LEU A CA 1
ATOM 5654 C C . LEU A 1 745 ? -11.288 2.532 18.705 1.00 95.31 745 LEU A C 1
ATOM 5656 O O . LEU A 1 745 ? -11.505 1.841 19.699 1.00 95.31 745 LEU A O 1
ATOM 5660 N N . SER A 1 746 ? -10.059 2.762 18.250 1.00 93.81 746 SER A N 1
ATOM 5661 C CA . SER A 1 746 ? -8.834 2.260 18.875 1.00 93.81 746 SER A CA 1
ATOM 5662 C C . SER A 1 746 ? -8.248 3.334 19.784 1.00 93.81 746 SER A C 1
ATOM 5664 O O . SER A 1 746 ? -7.459 4.168 19.338 1.00 93.81 746 SER A O 1
ATOM 5666 N N . VAL A 1 747 ? -8.622 3.300 21.060 1.00 90.06 747 VAL A N 1
ATOM 5667 C CA . VAL A 1 747 ? -8.085 4.209 22.075 1.00 90.06 747 VAL A CA 1
ATOM 5668 C C . VAL A 1 747 ? -6.706 3.713 22.475 1.00 90.06 747 VAL A C 1
ATOM 5670 O O . VAL A 1 747 ? -6.567 2.679 23.133 1.00 90.06 747 VAL A O 1
ATOM 5673 N N . VAL A 1 748 ? -5.685 4.448 22.056 1.00 84.31 748 VAL A N 1
ATOM 5674 C CA . VAL A 1 748 ? -4.307 4.224 22.477 1.00 84.31 748 VAL A CA 1
ATOM 5675 C C . VAL A 1 748 ? -4.108 4.960 23.794 1.00 84.31 748 VAL A C 1
ATOM 5677 O O . VAL A 1 748 ? -4.163 6.188 23.843 1.00 84.31 748 VAL A O 1
ATOM 5680 N N . VAL A 1 749 ? -3.926 4.189 24.865 1.00 73.50 749 VAL A N 1
ATOM 5681 C CA . VAL A 1 749 ? -3.666 4.691 26.219 1.00 73.50 749 VAL A CA 1
ATOM 5682 C C . VAL A 1 749 ? -2.156 4.638 26.456 1.00 73.50 749 VAL A C 1
ATOM 5684 O O . VAL A 1 749 ? -1.611 3.528 26.520 1.00 73.50 749 VAL A O 1
ATOM 5687 N N . PRO A 1 750 ? -1.463 5.786 26.569 1.00 67.69 750 PRO A N 1
ATOM 5688 C CA . PRO A 1 750 ? -0.026 5.789 26.792 1.00 67.69 750 PRO A CA 1
ATOM 5689 C C . PRO A 1 750 ? 0.337 5.255 28.182 1.00 67.69 750 PRO A C 1
ATOM 5691 O O . PRO A 1 750 ? -0.309 5.580 29.178 1.00 67.69 750 PRO A O 1
ATOM 5694 N N . GLU A 1 751 ? 1.404 4.463 28.267 1.00 64.75 751 GLU A N 1
ATOM 5695 C CA . GLU A 1 751 ? 2.009 4.100 29.549 1.00 64.75 751 GLU A CA 1
ATOM 5696 C C . GLU A 1 751 ? 2.930 5.233 30.003 1.00 64.75 751 GLU A C 1
ATOM 5698 O O . GLU A 1 751 ? 3.985 5.444 29.402 1.00 64.75 751 GLU A O 1
ATOM 5703 N N . LEU A 1 752 ? 2.553 5.927 31.079 1.00 63.53 752 LEU A N 1
ATOM 5704 C CA . LEU A 1 752 ? 3.513 6.653 31.908 1.00 63.53 752 LEU A CA 1
ATOM 5705 C C . LEU A 1 752 ? 4.336 5.635 32.699 1.00 63.53 752 LEU A C 1
ATOM 5707 O O . LEU A 1 752 ? 3.784 4.774 33.388 1.00 63.53 752 LEU A O 1
ATOM 5711 N N . LYS A 1 753 ? 5.658 5.732 32.595 1.00 60.00 753 LYS A N 1
ATOM 5712 C CA . LYS A 1 753 ? 6.627 4.943 33.360 1.00 60.00 753 LYS A CA 1
ATOM 5713 C C . LYS A 1 753 ? 7.602 5.879 34.051 1.00 60.00 753 LYS A C 1
ATOM 5715 O O . LYS A 1 753 ? 7.878 6.961 33.543 1.00 60.00 753 LYS A O 1
ATOM 5720 N N . THR A 1 754 ? 8.120 5.448 35.192 1.00 51.47 754 THR A N 1
ATOM 5721 C CA . THR A 1 754 ? 9.129 6.177 35.959 1.00 51.47 754 THR A CA 1
ATOM 5722 C C . THR A 1 754 ? 10.181 5.214 36.490 1.00 51.47 754 THR A C 1
ATOM 5724 O O . THR A 1 754 ? 9.871 4.081 36.864 1.00 51.47 754 THR A O 1
ATOM 5727 N N . ASP A 1 755 ? 11.422 5.677 36.511 1.00 51.84 755 ASP A N 1
ATOM 5728 C CA . ASP A 1 755 ? 12.596 5.056 37.114 1.00 51.84 755 ASP A CA 1
ATOM 5729 C C . ASP A 1 755 ? 13.119 5.922 38.277 1.00 51.84 755 ASP A C 1
ATOM 5731 O O . ASP A 1 755 ? 14.302 6.219 38.414 1.00 51.84 755 ASP A O 1
ATOM 5735 N N . SER A 1 756 ? 12.205 6.255 39.193 1.00 58.44 756 SER A N 1
ATOM 5736 C CA . SER A 1 756 ? 12.414 6.971 40.471 1.00 58.44 756 SER A CA 1
ATOM 5737 C C . SER A 1 756 ? 12.654 8.479 40.377 1.00 58.44 756 SER A C 1
ATOM 5739 O O . SER A 1 756 ? 12.321 9.179 41.331 1.00 58.44 756 SER A O 1
ATOM 5741 N N . PHE A 1 757 ? 13.198 8.983 39.266 1.00 57.94 757 PHE A N 1
ATOM 5742 C CA . PHE A 1 757 ? 13.475 10.416 39.084 1.00 57.94 757 PHE A CA 1
ATOM 5743 C C . PHE A 1 757 ? 12.946 10.984 37.763 1.00 57.94 757 PHE A C 1
ATOM 5745 O O . PHE A 1 757 ? 12.408 12.090 37.770 1.00 57.94 757 PHE A O 1
ATOM 5752 N N . ASP A 1 758 ? 13.013 10.226 36.666 1.00 43.38 758 ASP A N 1
ATOM 5753 C CA . ASP A 1 758 ? 12.444 10.626 35.379 1.00 43.38 758 ASP A CA 1
ATOM 5754 C C . ASP A 1 758 ? 11.052 10.013 35.140 1.00 43.38 758 ASP A C 1
ATOM 5756 O O . ASP A 1 758 ? 10.634 9.045 35.787 1.00 43.38 758 ASP A O 1
ATOM 5760 N N . TRP A 1 759 ? 10.314 10.602 34.195 1.00 49.59 759 TRP A N 1
ATOM 5761 C CA . TRP A 1 759 ? 9.020 10.116 33.712 1.00 49.59 759 TRP A CA 1
ATOM 5762 C C . TRP A 1 759 ? 9.023 10.056 32.186 1.00 49.59 759 TRP A C 1
ATOM 5764 O O . TRP A 1 759 ? 9.310 11.050 31.520 1.00 49.59 759 TRP A O 1
ATOM 5774 N N . PHE A 1 760 ? 8.647 8.911 31.618 1.00 51.00 760 PHE A N 1
ATOM 5775 C CA . PHE A 1 760 ? 8.545 8.723 30.174 1.00 51.00 760 PHE A CA 1
ATOM 5776 C C . PHE A 1 760 ? 7.168 8.204 29.758 1.00 51.00 760 PHE A C 1
ATOM 5778 O O . PHE A 1 760 ? 6.612 7.281 30.352 1.00 51.00 760 PHE A O 1
ATOM 5785 N N . CYS A 1 761 ? 6.624 8.817 28.708 1.00 53.72 761 CYS A N 1
ATOM 5786 C CA . CYS A 1 761 ? 5.360 8.447 28.084 1.00 53.72 761 CYS A CA 1
ATOM 5787 C C . CYS A 1 761 ? 5.627 7.508 26.896 1.00 53.72 761 CYS A C 1
ATOM 5789 O O . CYS A 1 761 ? 6.556 7.740 26.118 1.00 53.72 761 CYS A O 1
ATOM 5791 N N . SER A 1 762 ? 4.846 6.436 26.745 1.00 64.06 762 SER A N 1
ATOM 5792 C CA . SER A 1 762 ? 5.015 5.497 25.629 1.00 64.06 762 SER A CA 1
ATOM 5793 C C . SER A 1 762 ? 4.659 6.115 24.273 1.00 64.06 762 SER A C 1
ATOM 5795 O O . SER A 1 762 ? 3.685 6.855 24.172 1.00 64.06 762 SER A O 1
ATOM 5797 N N . ASP A 1 763 ? 5.389 5.717 23.229 1.00 69.25 763 ASP A N 1
ATOM 5798 C CA . ASP A 1 763 ? 5.217 6.188 21.849 1.00 69.25 763 ASP A CA 1
ATOM 5799 C C . ASP A 1 763 ? 3.768 6.075 21.330 1.00 69.25 763 ASP A C 1
ATOM 5801 O O . ASP A 1 763 ? 3.089 5.065 21.516 1.00 69.25 763 ASP A O 1
ATOM 5805 N N . GLU A 1 764 ? 3.338 7.111 20.614 1.00 78.38 764 GLU A N 1
ATOM 5806 C CA . GLU A 1 764 ? 2.073 7.224 19.886 1.00 78.38 764 GLU A CA 1
ATOM 5807 C C . GLU A 1 764 ? 2.029 6.360 18.615 1.00 78.38 764 GLU A C 1
ATOM 5809 O O . GLU A 1 764 ? 0.963 6.202 18.019 1.00 78.38 764 GLU A O 1
ATOM 5814 N N . ALA A 1 765 ? 3.159 5.795 18.172 1.00 84.81 765 ALA A N 1
ATOM 5815 C CA . ALA A 1 765 ? 3.247 4.958 16.973 1.00 84.81 765 ALA A CA 1
ATOM 5816 C C . ALA A 1 765 ? 2.130 3.894 16.844 1.00 84.81 765 ALA A C 1
ATOM 5818 O O . ALA A 1 765 ? 1.643 3.708 15.733 1.00 84.81 765 ALA A O 1
ATOM 5819 N N . PRO A 1 766 ? 1.609 3.224 17.899 1.00 87.38 766 PRO A N 1
ATOM 5820 C CA . PRO A 1 766 ? 0.441 2.340 17.783 1.00 87.38 766 PRO A CA 1
ATOM 5821 C C . PRO A 1 766 ? -0.823 3.011 17.209 1.00 87.38 766 PRO A C 1
ATOM 5823 O O . PRO A 1 766 ? -1.606 2.346 16.522 1.00 87.38 766 PRO A O 1
ATOM 5826 N N . ALA A 1 767 ? -1.013 4.314 17.440 1.00 88.75 767 ALA A N 1
ATOM 5827 C CA . ALA A 1 767 ? -2.102 5.106 16.870 1.00 88.75 767 ALA A CA 1
ATOM 5828 C C . ALA A 1 767 ? -1.869 5.356 15.374 1.00 88.75 767 ALA A C 1
ATOM 5830 O O . ALA A 1 767 ? -2.726 5.016 14.558 1.00 88.75 767 ALA A O 1
ATOM 5831 N N . ARG A 1 768 ? -0.683 5.844 14.988 1.00 91.75 768 ARG A N 1
ATOM 5832 C CA . ARG A 1 768 ? -0.328 6.068 13.573 1.00 91.75 768 ARG A CA 1
ATOM 5833 C C . ARG A 1 768 ? -0.279 4.759 12.775 1.00 91.75 768 ARG A C 1
ATOM 5835 O O . ARG A 1 768 ? -0.882 4.669 11.710 1.00 91.75 768 ARG A O 1
ATOM 5842 N N . HIS A 1 769 ? 0.267 3.680 13.337 1.00 94.25 769 HIS A N 1
ATOM 5843 C CA . HIS A 1 769 ? 0.189 2.322 12.779 1.00 94.25 769 HIS A CA 1
ATOM 5844 C C . HIS A 1 769 ? -1.242 1.834 12.524 1.00 94.25 769 HIS A C 1
ATOM 5846 O O . HIS A 1 769 ? -1.438 0.964 11.680 1.00 94.25 769 HIS A O 1
ATOM 5852 N N . SER A 1 770 ? -2.248 2.343 13.239 1.00 94.81 770 SER A N 1
ATOM 5853 C CA . SER A 1 770 ? -3.646 1.958 13.008 1.00 94.81 770 SER A CA 1
ATOM 5854 C C . SER A 1 770 ? -4.217 2.559 11.714 1.00 94.81 770 SER A C 1
ATOM 5856 O O . SER A 1 770 ? -5.217 2.064 11.199 1.00 94.81 770 SER A O 1
ATOM 5858 N N . LEU A 1 771 ? -3.561 3.569 11.132 1.00 96.44 771 LEU A N 1
ATOM 5859 C CA . LEU A 1 771 ? -3.984 4.242 9.899 1.00 96.44 771 LEU A CA 1
ATOM 5860 C C . LEU A 1 771 ? -3.742 3.428 8.614 1.00 96.44 771 LEU A C 1
ATOM 5862 O O . LEU A 1 771 ? -4.210 3.848 7.559 1.00 96.44 771 LEU A O 1
ATOM 5866 N N . VAL A 1 772 ? -3.106 2.250 8.702 1.00 97.44 772 VAL A N 1
ATOM 5867 C CA . VAL A 1 772 ? -3.033 1.247 7.614 1.00 97.44 772 VAL A CA 1
ATOM 5868 C C . VAL A 1 772 ? -3.950 0.031 7.805 1.00 97.44 772 VAL A C 1
ATOM 5870 O O . VAL A 1 772 ? -3.931 -0.872 6.977 1.00 97.44 772 VAL A O 1
ATOM 5873 N N . PHE A 1 773 ? -4.771 -0.024 8.859 1.00 97.88 773 PHE A N 1
ATOM 5874 C CA . PHE A 1 773 ? -5.714 -1.131 9.091 1.00 97.88 773 PHE A CA 1
ATOM 5875 C C . PHE A 1 773 ? -7.153 -0.697 8.800 1.00 97.88 773 PHE A C 1
ATOM 5877 O O . PHE A 1 773 ? -7.598 0.370 9.235 1.00 97.88 773 PHE A O 1
ATOM 5884 N N . ARG A 1 774 ? -7.918 -1.546 8.105 1.00 96.81 774 ARG A N 1
ATOM 5885 C CA . ARG A 1 774 ? -9.320 -1.273 7.770 1.00 96.81 774 ARG A CA 1
ATOM 5886 C C . ARG A 1 774 ? -10.167 -1.069 9.025 1.00 96.81 774 ARG A C 1
ATOM 5888 O O . ARG A 1 774 ? -10.137 -1.869 9.954 1.00 96.81 774 ARG A O 1
ATOM 5895 N N . GLY A 1 775 ? -10.966 -0.007 9.031 1.00 95.00 775 GLY A N 1
ATOM 5896 C CA . GLY A 1 775 ? -11.964 0.269 10.067 1.00 95.00 775 GLY A CA 1
ATOM 5897 C C . GLY A 1 775 ? -11.428 0.811 11.394 1.00 95.00 775 GLY A C 1
ATOM 5898 O O . GLY A 1 775 ? -12.238 1.318 12.168 1.00 95.00 775 GLY A O 1
ATOM 5899 N N . LEU A 1 776 ? -10.112 0.781 11.648 1.00 96.12 776 LEU A N 1
ATOM 5900 C CA . LEU A 1 776 ? -9.535 1.411 12.840 1.00 96.12 776 LEU A CA 1
ATOM 5901 C C . LEU A 1 776 ? -9.619 2.938 12.752 1.00 96.12 776 LEU A C 1
ATOM 5903 O O . LEU A 1 776 ? -9.185 3.544 11.773 1.00 96.12 776 LEU A O 1
ATOM 5907 N N . ILE A 1 777 ? -10.133 3.563 13.801 1.00 95.12 777 ILE A N 1
ATOM 5908 C CA . ILE A 1 777 ? -10.110 5.005 14.036 1.00 95.12 777 ILE A CA 1
ATOM 5909 C C . ILE A 1 777 ? -9.266 5.201 15.300 1.00 95.12 777 ILE A C 1
ATOM 5911 O O . ILE A 1 777 ? -9.747 4.881 16.388 1.00 95.12 777 ILE A O 1
ATOM 5915 N N . PRO A 1 778 ? -7.990 5.610 15.190 1.00 92.88 778 PRO A N 1
ATOM 5916 C CA . PRO A 1 778 ? -7.149 5.816 16.360 1.00 92.88 778 PRO A CA 1
ATOM 5917 C C . PRO A 1 778 ? -7.538 7.094 17.105 1.00 92.88 778 PRO A C 1
ATOM 5919 O O . PRO A 1 778 ? -7.782 8.126 16.485 1.00 92.88 778 PRO A O 1
ATOM 5922 N N . VAL A 1 779 ? -7.525 7.027 18.435 1.00 88.62 779 VAL A N 1
ATOM 5923 C CA . VAL A 1 779 ? -7.612 8.186 19.333 1.00 88.62 779 VAL A CA 1
ATOM 5924 C C . VAL A 1 779 ? -6.520 8.046 20.384 1.00 88.62 779 VAL A C 1
ATOM 5926 O O . VAL A 1 779 ? -6.349 6.967 20.951 1.00 88.62 779 VAL A O 1
ATOM 5929 N N . LEU A 1 780 ? -5.782 9.122 20.646 1.00 82.81 780 LEU A N 1
ATOM 5930 C CA . LEU A 1 780 ? -4.856 9.197 21.773 1.00 82.81 780 LEU A CA 1
ATOM 5931 C C . LEU A 1 780 ? -5.647 9.593 23.025 1.00 82.81 780 LEU A C 1
ATOM 5933 O O . LEU A 1 780 ? -6.340 10.610 23.022 1.00 82.81 780 LEU A O 1
ATOM 5937 N N . SER A 1 781 ? -5.564 8.789 24.084 1.00 76.69 781 SER A N 1
ATOM 5938 C CA . SER A 1 781 ? -6.064 9.182 25.404 1.00 76.69 781 SER A CA 1
ATOM 5939 C C . SER A 1 781 ? -5.008 10.007 26.127 1.00 76.69 781 SER A C 1
ATOM 5941 O O . SER A 1 781 ? -3.830 9.648 26.115 1.00 76.69 781 SER A O 1
ATOM 5943 N N . CYS A 1 782 ? -5.426 11.044 26.852 1.00 64.62 782 CYS A N 1
ATOM 5944 C CA . CYS A 1 782 ? -4.585 11.607 27.905 1.00 64.62 782 CYS A CA 1
ATOM 5945 C C . CYS A 1 782 ? -4.278 10.513 28.944 1.00 64.62 782 CYS A C 1
ATOM 5947 O O . CYS A 1 782 ? -5.152 9.705 29.272 1.00 64.62 782 CYS A O 1
ATOM 5949 N N . ALA A 1 783 ? -3.048 10.479 29.459 1.00 57.00 783 ALA A N 1
ATOM 5950 C CA . ALA A 1 783 ? -2.668 9.560 30.527 1.00 57.00 783 ALA A CA 1
ATOM 5951 C C . ALA A 1 783 ? -3.119 10.123 31.887 1.00 57.00 783 ALA A C 1
ATOM 5953 O O . ALA A 1 783 ? -2.668 11.186 32.311 1.00 57.00 783 ALA A O 1
ATOM 5954 N N . THR A 1 784 ? -4.024 9.421 32.570 1.00 53.69 784 THR A N 1
ATOM 5955 C CA . THR A 1 784 ? -4.594 9.840 33.859 1.00 53.69 784 THR A CA 1
ATOM 5956 C C . THR A 1 784 ? -3.784 9.286 35.032 1.00 53.69 784 THR A C 1
ATOM 5958 O O . THR A 1 784 ? -3.777 8.077 35.261 1.00 53.69 784 THR A O 1
ATOM 5961 N N . ALA A 1 785 ? -3.150 10.158 35.819 1.00 49.56 785 ALA A N 1
ATOM 5962 C CA . ALA A 1 785 ? -2.430 9.779 37.038 1.00 49.56 785 ALA A CA 1
ATOM 5963 C C . ALA A 1 785 ? -3.401 9.492 38.206 1.00 49.56 785 ALA A C 1
ATOM 5965 O O . ALA A 1 785 ? -3.566 10.314 39.106 1.00 49.56 785 ALA A O 1
ATOM 5966 N N . LYS A 1 786 ? -4.083 8.338 38.166 1.00 53.16 786 LYS A N 1
ATOM 5967 C CA . LYS A 1 786 ? -5.034 7.883 39.198 1.00 53.16 786 LYS A CA 1
ATOM 5968 C C . LYS A 1 786 ? -4.603 6.584 39.879 1.00 53.16 786 LYS A C 1
ATOM 5970 O O . LYS A 1 786 ? -3.747 5.856 39.390 1.00 53.16 786 LYS A O 1
ATOM 5975 N N . SER A 1 787 ? -5.216 6.324 41.031 1.00 43.00 787 SER A N 1
ATOM 5976 C CA . SER A 1 787 ? -4.858 5.288 42.007 1.00 43.00 787 SER A CA 1
ATOM 5977 C C . SER A 1 787 ? -5.114 3.839 41.583 1.00 43.00 787 SER A C 1
ATOM 5979 O O . SER A 1 787 ? -4.525 2.944 42.187 1.00 43.00 787 SER A O 1
ATOM 5981 N N . SER A 1 788 ? -5.973 3.576 40.590 1.00 55.53 788 SER A N 1
ATOM 5982 C CA . SER A 1 788 ? -6.282 2.207 40.158 1.00 55.53 788 SER A CA 1
ATOM 5983 C C . SER A 1 788 ? -6.402 2.023 38.640 1.00 55.53 788 SER A C 1
ATOM 5985 O O . SER A 1 788 ? -6.865 2.900 37.901 1.00 55.53 788 SER A O 1
ATOM 5987 N N . ASP A 1 789 ? -6.048 0.815 38.186 1.00 63.50 789 ASP A N 1
ATOM 5988 C CA . ASP A 1 789 ? -6.265 0.331 36.812 1.00 63.50 789 ASP A CA 1
ATOM 5989 C C . ASP A 1 789 ? -7.758 0.316 36.420 1.00 63.50 789 ASP A C 1
ATOM 5991 O O . ASP A 1 789 ? -8.092 0.365 35.237 1.00 63.50 789 ASP A O 1
ATOM 5995 N N . THR A 1 790 ? -8.674 0.218 37.390 1.00 63.88 790 THR A N 1
ATOM 5996 C CA . THR A 1 790 ? -10.123 0.136 37.152 1.00 63.88 790 THR A CA 1
ATOM 5997 C C . THR A 1 790 ? -10.761 1.498 36.904 1.00 63.88 790 THR A C 1
ATOM 5999 O O . THR A 1 790 ? -11.480 1.649 35.919 1.00 63.88 790 THR A O 1
ATOM 6002 N N . GLU A 1 791 ? -10.462 2.499 37.737 1.00 64.75 791 GLU A N 1
ATOM 6003 C CA . GLU A 1 791 ? -11.000 3.862 37.583 1.00 64.75 791 GLU A CA 1
ATOM 6004 C C . GLU A 1 791 ? -10.512 4.487 36.268 1.00 64.75 791 GLU A C 1
ATOM 6006 O O . GLU A 1 791 ? -11.303 4.980 35.467 1.00 64.75 791 GLU A O 1
ATOM 6011 N N . SER A 1 792 ? -9.212 4.355 35.987 1.00 72.56 792 SER A N 1
ATOM 6012 C CA . SER A 1 792 ? -8.598 4.813 34.733 1.00 72.56 792 SER A CA 1
ATOM 6013 C C . SER A 1 792 ? -9.125 4.083 33.486 1.00 72.56 792 SER A C 1
ATOM 6015 O O . SER A 1 792 ? -9.204 4.679 32.412 1.00 72.56 792 SER A O 1
ATOM 6017 N N . THR A 1 793 ? -9.539 2.816 33.610 1.00 79.25 793 THR A N 1
ATOM 6018 C CA . THR A 1 793 ? -10.163 2.058 32.512 1.00 79.25 793 THR A CA 1
ATOM 6019 C C . THR A 1 793 ? -11.555 2.582 32.171 1.00 79.25 793 THR A C 1
ATOM 6021 O O . THR A 1 793 ? -11.847 2.795 30.994 1.00 79.25 793 THR A O 1
ATOM 6024 N N . ASP A 1 794 ? -12.419 2.788 33.167 1.00 81.75 794 ASP A N 1
ATOM 6025 C CA . ASP A 1 794 ? -13.790 3.239 32.907 1.00 81.75 794 ASP A CA 1
ATOM 6026 C C . ASP A 1 794 ? -13.842 4.734 32.526 1.00 81.75 794 ASP A C 1
ATOM 6028 O O . ASP A 1 794 ? -14.649 5.115 31.677 1.00 81.75 794 ASP A O 1
ATOM 6032 N N . GLU A 1 795 ? -12.896 5.557 32.996 1.00 82.38 795 GLU A N 1
ATOM 6033 C CA . GLU A 1 795 ? -12.683 6.923 32.484 1.00 82.38 795 GLU A CA 1
ATOM 6034 C C . GLU A 1 795 ? -12.231 6.944 31.015 1.00 82.38 795 GLU A C 1
ATOM 6036 O O . GLU A 1 795 ? -12.755 7.732 30.225 1.00 82.38 795 GLU A O 1
ATOM 6041 N N . ALA A 1 796 ? -11.321 6.050 30.609 1.00 83.75 796 ALA A N 1
ATOM 6042 C CA . ALA A 1 796 ? -10.919 5.917 29.206 1.00 83.75 796 ALA A CA 1
ATOM 6043 C C . ALA A 1 796 ? -12.069 5.422 28.304 1.00 83.75 796 ALA A C 1
ATOM 6045 O O . ALA A 1 796 ? -12.130 5.791 27.129 1.00 83.75 796 ALA A O 1
ATOM 6046 N N . ILE A 1 797 ? -12.996 4.618 28.840 1.00 88.38 797 ILE A N 1
ATOM 6047 C CA . ILE A 1 797 ? -14.221 4.209 28.138 1.00 88.38 797 ILE A CA 1
ATOM 6048 C C . ILE A 1 797 ? -15.172 5.398 27.968 1.00 88.38 797 ILE A C 1
ATOM 6050 O O . ILE A 1 797 ? -15.631 5.637 26.850 1.00 88.38 797 ILE A O 1
ATOM 6054 N N . GLU A 1 798 ? -15.442 6.163 29.027 1.00 88.81 798 GLU A N 1
ATOM 6055 C CA . GLU A 1 798 ? -16.360 7.307 28.963 1.00 88.81 798 GLU A CA 1
ATOM 6056 C C . GLU A 1 798 ? -15.823 8.417 28.046 1.00 88.81 798 GLU A C 1
ATOM 6058 O O . GLU A 1 798 ? -16.535 8.871 27.149 1.00 88.81 798 GLU A O 1
ATOM 6063 N N . PHE A 1 799 ? -14.538 8.776 28.167 1.00 88.62 799 PHE A N 1
ATOM 6064 C CA . PHE A 1 799 ? -13.859 9.692 27.240 1.00 88.62 799 PHE A CA 1
ATOM 6065 C C . PHE A 1 799 ? -14.046 9.266 25.777 1.00 88.62 799 PHE A C 1
ATOM 6067 O O . PHE A 1 799 ? -14.383 10.084 24.918 1.00 88.62 799 PHE A O 1
ATOM 6074 N N . ALA A 1 800 ? -13.879 7.975 25.488 1.00 90.81 800 ALA A N 1
ATOM 6075 C CA . ALA A 1 800 ? -14.001 7.446 24.139 1.00 90.81 800 ALA A CA 1
ATOM 6076 C C . ALA A 1 800 ? -15.451 7.383 23.634 1.00 90.81 800 ALA A C 1
ATOM 6078 O O . ALA A 1 800 ? -15.683 7.590 22.444 1.00 90.81 800 ALA A O 1
ATOM 6079 N N . ILE A 1 801 ? -16.434 7.159 24.512 1.00 91.62 801 ILE A N 1
ATOM 6080 C CA . ILE A 1 801 ? -17.862 7.262 24.177 1.00 91.62 801 ILE A CA 1
ATOM 6081 C C . ILE A 1 801 ? -18.232 8.718 23.865 1.00 91.62 801 ILE A C 1
ATOM 6083 O O . ILE A 1 801 ? -18.911 8.972 22.872 1.00 91.62 801 ILE A O 1
ATOM 6087 N N . GLN A 1 802 ? -17.745 9.689 24.641 1.00 90.56 802 GLN A N 1
ATOM 6088 C CA . GLN A 1 802 ? -17.977 11.112 24.370 1.00 90.56 802 GLN A CA 1
ATOM 6089 C C . GLN A 1 802 ? -17.280 11.573 23.078 1.00 90.56 802 GLN A C 1
ATOM 6091 O O . GLN A 1 802 ? -17.892 12.264 22.261 1.00 90.56 802 GLN A O 1
ATOM 6096 N N . HIS A 1 803 ? -16.059 11.100 22.810 1.00 89.62 803 HIS A N 1
ATOM 6097 C CA . HIS A 1 803 ? -15.385 11.307 21.525 1.00 89.62 803 HIS A CA 1
ATOM 6098 C C . HIS A 1 803 ? -16.170 10.674 20.359 1.00 89.62 803 HIS A C 1
ATOM 6100 O O . HIS A 1 803 ? -16.340 11.298 19.312 1.00 89.62 803 HIS A O 1
ATOM 6106 N N . ALA A 1 804 ? -16.706 9.461 20.535 1.00 91.00 804 ALA A N 1
ATOM 6107 C CA . ALA A 1 804 ? -17.526 8.786 19.529 1.00 91.00 804 ALA A CA 1
ATOM 6108 C C . ALA A 1 804 ? -18.834 9.535 19.225 1.00 91.00 804 ALA A C 1
ATOM 6110 O O . ALA A 1 804 ? -19.187 9.674 18.052 1.00 91.00 804 ALA A O 1
ATOM 6111 N N . LYS A 1 805 ? -19.518 10.066 20.249 1.00 91.50 805 LYS A N 1
ATOM 6112 C CA . LYS A 1 805 ? -20.689 10.947 20.096 1.00 91.50 805 LYS A CA 1
ATOM 6113 C C . LYS A 1 805 ? -20.331 12.207 19.303 1.00 91.50 805 LYS A C 1
ATOM 6115 O O . LYS A 1 805 ? -20.994 12.516 18.315 1.00 91.50 805 LYS A O 1
ATOM 6120 N N . ALA A 1 806 ? -19.263 12.906 19.697 1.00 89.00 806 ALA A N 1
ATOM 6121 C CA . ALA A 1 806 ? -18.812 14.137 19.043 1.00 89.00 806 ALA A CA 1
ATOM 6122 C C . ALA A 1 806 ? -18.415 13.912 17.571 1.00 89.00 806 ALA A C 1
ATOM 6124 O O . ALA A 1 806 ? -18.766 14.709 16.701 1.00 89.00 806 ALA A O 1
ATOM 6125 N N . GLY A 1 807 ? -17.753 12.789 17.273 1.00 85.44 807 GLY A N 1
ATOM 6126 C CA . GLY A 1 807 ? -17.428 12.353 15.912 1.00 85.44 807 GLY A CA 1
ATOM 6127 C C . GLY A 1 807 ? -18.607 11.781 15.110 1.00 85.44 807 GLY A C 1
ATOM 6128 O O . GLY A 1 807 ? -18.429 11.433 13.944 1.00 85.44 807 GLY A O 1
ATOM 6129 N N . GLY A 1 808 ? -19.801 11.653 15.701 1.00 88.75 808 GLY A N 1
ATOM 6130 C CA . GLY A 1 808 ? -20.982 11.070 15.054 1.00 88.75 808 GLY A CA 1
ATOM 6131 C C . GLY A 1 808 ? -20.869 9.569 14.751 1.00 88.75 808 GLY A C 1
ATOM 6132 O O . GLY A 1 808 ? -21.552 9.076 13.851 1.00 88.75 808 GLY A O 1
ATOM 6133 N N . LEU A 1 809 ? -19.996 8.851 15.467 1.00 89.44 809 LEU A N 1
ATOM 6134 C CA . LEU A 1 809 ? -19.772 7.408 15.325 1.00 89.44 809 LEU A CA 1
ATOM 6135 C C . LEU A 1 809 ? -20.832 6.570 16.053 1.00 89.44 809 LEU A C 1
ATOM 6137 O O . LEU A 1 809 ? -21.105 5.450 15.629 1.00 89.44 809 LEU A O 1
ATOM 6141 N N . CYS A 1 810 ? -21.429 7.107 17.119 1.00 91.12 810 CYS A N 1
ATOM 6142 C CA . CYS A 1 810 ? -22.578 6.523 17.806 1.00 91.12 810 CYS A CA 1
ATOM 6143 C C . CYS A 1 810 ? -23.548 7.607 18.307 1.00 91.12 810 CYS A C 1
ATOM 6145 O O . CYS A 1 810 ? -23.209 8.793 18.363 1.00 91.12 810 CYS A O 1
ATOM 6147 N N . LYS A 1 811 ? -24.771 7.198 18.655 1.00 91.75 811 LYS A N 1
ATOM 6148 C CA . LYS A 1 811 ? -25.868 8.053 19.141 1.00 91.75 811 LYS A CA 1
ATOM 6149 C C . LYS A 1 811 ? -26.430 7.499 20.467 1.00 91.75 811 LYS A C 1
ATOM 6151 O O . LYS A 1 811 ? -26.352 6.289 20.683 1.00 91.75 811 LYS A O 1
ATOM 6156 N N . PRO A 1 812 ? -27.007 8.335 21.354 1.00 93.31 812 PRO A N 1
ATOM 6157 C CA . PRO A 1 812 ? -27.705 7.864 22.552 1.00 93.31 812 PRO A CA 1
ATOM 6158 C C . PRO A 1 812 ? -28.750 6.781 22.249 1.00 93.31 812 PRO A C 1
ATOM 6160 O O . PRO A 1 812 ? -29.461 6.854 21.245 1.00 93.31 812 PRO A O 1
ATOM 6163 N N . GLY A 1 813 ? -28.824 5.767 23.110 1.00 92.31 813 GLY A N 1
ATOM 6164 C CA . GLY A 1 813 ? -29.652 4.570 22.944 1.00 92.31 813 GLY A CA 1
ATOM 6165 C C . GLY A 1 813 ? -29.046 3.465 22.066 1.00 92.31 813 GLY A C 1
ATOM 6166 O O . GLY A 1 813 ? -29.574 2.354 22.057 1.00 92.31 813 GLY A O 1
ATOM 6167 N N . GLU A 1 814 ? -27.945 3.710 21.348 1.00 93.19 814 GLU A N 1
ATOM 6168 C CA . GLU A 1 814 ? -27.257 2.663 20.580 1.00 93.19 814 GLU A CA 1
ATOM 6169 C C . GLU A 1 814 ? -26.383 1.764 21.473 1.00 93.19 814 GLU A C 1
ATOM 6171 O O . GLU A 1 814 ? -25.942 2.155 22.554 1.00 93.19 814 GLU A O 1
ATOM 6176 N N . SER A 1 815 ? -26.101 0.543 21.008 1.00 94.81 815 SER A N 1
ATOM 6177 C CA . SER A 1 815 ? -25.165 -0.374 21.671 1.00 94.81 815 SER A CA 1
ATOM 6178 C C . SER A 1 815 ? -23.738 -0.232 21.133 1.00 94.81 815 SER A C 1
ATOM 6180 O O . SER A 1 815 ? -23.524 -0.138 19.924 1.00 94.81 815 SER A O 1
ATOM 6182 N N . VAL A 1 816 ? -22.757 -0.308 22.029 1.00 95.38 816 VAL A N 1
ATOM 6183 C CA . VAL A 1 816 ? -21.314 -0.323 21.744 1.00 95.38 816 VAL A CA 1
ATOM 6184 C C . VAL A 1 816 ? -20.697 -1.555 22.399 1.00 95.38 816 VAL A C 1
ATOM 6186 O O . VAL A 1 816 ? -21.026 -1.887 23.538 1.00 95.38 816 VAL A O 1
ATOM 6189 N N . VAL A 1 817 ? -19.788 -2.241 21.704 1.00 96.69 817 VAL A N 1
ATOM 6190 C CA . VAL A 1 817 ? -19.010 -3.345 22.295 1.00 96.69 817 VAL A CA 1
ATOM 6191 C C . VAL A 1 817 ? -17.636 -2.828 22.686 1.00 96.69 817 VAL A C 1
ATOM 6193 O O . VAL A 1 817 ? -16.852 -2.462 21.815 1.00 96.69 817 VAL A O 1
ATOM 6196 N N . ALA A 1 818 ? -17.343 -2.797 23.984 1.00 94.12 818 ALA A N 1
ATOM 6197 C CA . ALA A 1 818 ? -16.072 -2.333 24.525 1.00 94.12 818 ALA A CA 1
ATOM 6198 C C . ALA A 1 818 ? -15.148 -3.501 24.889 1.00 94.12 818 ALA A C 1
ATOM 6200 O O . ALA A 1 818 ? -15.568 -4.489 25.494 1.00 94.12 818 ALA A O 1
ATOM 6201 N N . LEU A 1 819 ? -13.876 -3.362 24.521 1.00 91.81 819 LEU A N 1
ATOM 6202 C CA . LEU A 1 819 ? -12.846 -4.387 24.612 1.00 91.81 819 LEU A CA 1
ATOM 6203 C C . LEU A 1 819 ? -11.640 -3.845 25.382 1.00 91.81 819 LEU A C 1
ATOM 6205 O O . LEU A 1 819 ? -10.995 -2.895 24.935 1.00 91.81 819 LEU A O 1
ATOM 6209 N N . HIS A 1 820 ? -11.328 -4.440 26.531 1.00 86.88 820 HIS A N 1
ATOM 6210 C CA . HIS A 1 820 ? -10.230 -3.982 27.388 1.00 86.88 820 HIS A CA 1
ATOM 6211 C C . HIS A 1 820 ? -9.637 -5.121 28.235 1.00 86.88 820 HIS A C 1
ATOM 6213 O O . HIS A 1 820 ? -9.988 -6.295 28.081 1.00 86.88 820 HIS A O 1
ATOM 6219 N N . ARG A 1 821 ? -8.707 -4.774 29.128 1.00 78.94 821 ARG A N 1
ATOM 6220 C CA . ARG A 1 821 ? -8.166 -5.661 30.166 1.00 78.94 821 ARG A CA 1
ATOM 6221 C C . ARG A 1 821 ? -8.464 -5.114 31.556 1.00 78.94 821 ARG A C 1
ATOM 6223 O O . ARG A 1 821 ? -8.746 -3.928 31.695 1.00 78.94 821 ARG A O 1
ATOM 6230 N N . VAL A 1 822 ? -8.402 -5.991 32.554 1.00 76.06 822 VAL A N 1
ATOM 6231 C CA . VAL A 1 822 ? -8.422 -5.662 33.988 1.00 76.06 822 VAL A CA 1
ATOM 6232 C C . VAL A 1 822 ? -7.432 -6.610 34.663 1.00 76.06 822 VAL A C 1
ATOM 6234 O O . VAL A 1 822 ? -7.680 -7.815 34.737 1.00 76.06 822 VAL A O 1
ATOM 6237 N N . GLY A 1 823 ? -6.265 -6.099 35.064 1.00 73.06 823 GLY A N 1
ATOM 6238 C CA . GLY A 1 823 ? -5.130 -6.941 35.452 1.00 73.06 823 GLY A CA 1
ATOM 6239 C C . GLY A 1 823 ? -4.785 -7.967 34.361 1.00 73.06 823 GLY A C 1
ATOM 6240 O O . GLY A 1 823 ? -4.542 -7.613 33.206 1.00 73.06 823 GLY A O 1
ATOM 6241 N N . VAL A 1 824 ? -4.805 -9.257 34.714 1.00 75.44 824 VAL A N 1
ATOM 6242 C CA . VAL A 1 824 ? -4.579 -10.372 33.770 1.00 75.44 824 VAL A CA 1
ATOM 6243 C C . VAL A 1 824 ? -5.816 -10.754 32.942 1.00 75.44 824 VAL A C 1
ATOM 6245 O O . VAL A 1 824 ? -5.681 -11.413 31.910 1.00 75.44 824 VAL A O 1
ATOM 6248 N N . ALA A 1 825 ? -7.020 -10.350 33.358 1.00 80.00 825 ALA A N 1
ATOM 6249 C CA . ALA A 1 825 ? -8.258 -10.683 32.660 1.00 80.00 825 ALA A CA 1
ATOM 6250 C C . ALA A 1 825 ? -8.438 -9.825 31.397 1.00 80.00 825 ALA A C 1
ATOM 6252 O O . ALA A 1 825 ? -8.031 -8.664 31.339 1.00 80.00 825 ALA A O 1
ATOM 6253 N N . SER A 1 826 ? -9.080 -10.391 30.374 1.00 85.06 826 SER A N 1
ATOM 6254 C CA . SER A 1 826 ? -9.489 -9.673 29.160 1.00 85.06 826 SER A CA 1
ATOM 6255 C C . SER A 1 826 ? -11.013 -9.705 29.054 1.00 85.06 826 SER A C 1
ATOM 6257 O O . SER A 1 826 ? -11.614 -10.761 29.236 1.00 85.06 826 SER A O 1
ATOM 6259 N N . VAL A 1 827 ? -11.631 -8.548 28.815 1.00 89.69 827 VAL A N 1
ATOM 6260 C CA . VAL A 1 827 ? -13.059 -8.306 29.072 1.00 89.69 827 VAL A CA 1
ATOM 6261 C C . VAL A 1 827 ? -13.750 -7.781 27.815 1.00 89.69 827 VAL A C 1
ATOM 6263 O O . VAL A 1 827 ? -13.209 -6.925 27.114 1.00 89.69 827 VAL A O 1
ATOM 6266 N N . ILE A 1 828 ? -14.963 -8.281 27.563 1.00 93.56 828 ILE A N 1
ATOM 6267 C CA . ILE A 1 828 ? -15.908 -7.739 26.581 1.00 93.56 828 ILE A CA 1
ATOM 6268 C C . ILE A 1 828 ? -17.101 -7.177 27.365 1.00 93.56 828 ILE A C 1
ATOM 6270 O O . ILE A 1 828 ? -17.816 -7.943 28.011 1.00 93.56 828 ILE A O 1
ATOM 6274 N N . LYS A 1 829 ? -17.329 -5.861 27.312 1.00 93.25 829 LYS A N 1
ATOM 6275 C CA . LYS A 1 829 ? -18.550 -5.212 27.823 1.00 93.25 829 LYS A CA 1
ATOM 6276 C C . LYS A 1 829 ? -19.478 -4.902 26.638 1.00 93.25 829 LYS A C 1
ATOM 6278 O O . LYS A 1 829 ? -19.005 -4.443 25.599 1.00 93.25 829 LYS A O 1
ATOM 6283 N N . ILE A 1 830 ? -20.788 -5.102 26.789 1.00 94.88 830 ILE A N 1
ATOM 6284 C CA . ILE A 1 830 ? -21.791 -4.451 25.927 1.00 94.88 830 ILE A CA 1
ATOM 6285 C C . ILE A 1 830 ? -22.314 -3.253 26.714 1.00 94.88 830 ILE A C 1
ATOM 6287 O O . ILE A 1 830 ? -22.770 -3.413 27.843 1.00 94.88 830 ILE A O 1
ATOM 6291 N N . LEU A 1 831 ? -22.211 -2.063 26.134 1.00 93.69 831 LEU A N 1
ATOM 6292 C CA . LEU A 1 831 ? -22.601 -0.798 26.746 1.00 93.69 831 LEU A CA 1
ATOM 6293 C C . LEU A 1 831 ? -23.731 -0.175 25.928 1.00 93.69 831 LEU A C 1
ATOM 6295 O O . LEU A 1 831 ? -23.715 -0.251 24.701 1.00 93.69 831 LEU A O 1
ATOM 6299 N N . THR A 1 832 ? -24.697 0.453 26.596 1.00 93.31 832 THR A N 1
ATOM 6300 C CA . THR A 1 832 ? -25.670 1.332 25.930 1.00 93.31 832 THR A CA 1
ATOM 6301 C C . THR A 1 832 ? -25.181 2.764 26.074 1.00 93.31 832 THR A C 1
ATOM 6303 O O . THR A 1 832 ? -24.826 3.179 27.177 1.00 93.31 832 THR A O 1
ATOM 6306 N N . VAL A 1 833 ? -25.138 3.507 24.972 1.00 90.94 833 VAL A N 1
ATOM 6307 C CA . VAL A 1 833 ? -24.746 4.920 24.967 1.00 90.94 833 VAL A CA 1
ATOM 6308 C C . VAL A 1 833 ? -25.836 5.729 25.670 1.00 90.94 833 VAL A C 1
ATOM 6310 O O . VAL A 1 833 ? -26.983 5.712 25.226 1.00 90.94 833 VAL A O 1
ATOM 6313 N N . GLN A 1 834 ? -25.483 6.421 26.755 1.00 83.94 834 GLN A N 1
ATOM 6314 C CA . GLN A 1 834 ? -26.369 7.375 27.443 1.00 83.94 834 GLN A CA 1
ATOM 6315 C C . GLN A 1 834 ? -26.450 8.705 26.688 1.00 83.94 834 GLN A C 1
ATOM 6317 O O . GLN A 1 834 ? -25.405 9.110 26.126 1.00 83.94 834 GLN A O 1
#

Organism: NCBI:txid320322

Secondary structure (DSSP, 8-state):
----------------PPPP--------------HHHHHHHHHHHHTT-SS--HHHHHHHHHHHHTTS---HHHHHHHHHHHHHHHHHHHHHHHHHHHHHHHTT--------------------------------------PPPPP----TTTHH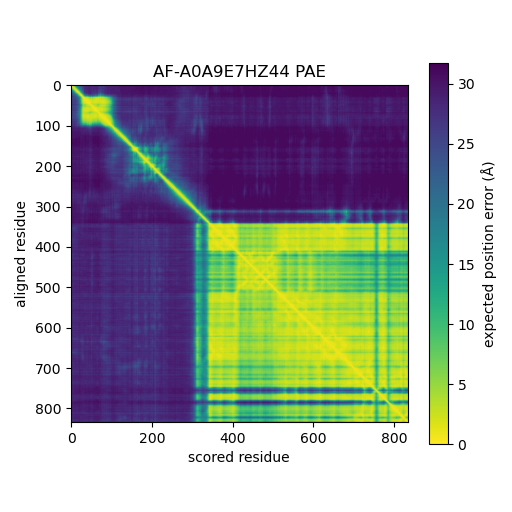HHHHHTT---S----TT----TTEEEEEETTEEEEEESS---HHHHHTT----B-TTS-B--TT---S-----------------------------------------------------------------------------------------TTS--TTSSS-S--PPPPP---TTGGGGPPPSSEEEEE--TTS-SHHHHHHHHHHTEEEEEEETTSS-HHHHHHHHHHHHHHHHHHT---EEEEE---S-EEB--BGGG--EEE-TT-EEEEES-TTSPB-SSEEEBS-TTHHHH--TT-EEEETTTTEEEEEEEEETTTTEEEEEESS-EEE-TT-EEE-TT------SS-HHHHHIIIIIITTTT-SEEEETT--SHHHHHHHHHHHGGGGGTSEEEEEE-SHHHHHTHHHHHHH-SEEEEEHHHHHHHS-GGGHHHHHHHHHHHHHHHT--EEEESSSSGGGGT-SS--HHHHHHHHHHHHTT-SEEEESHHHHT-SSHHHHHHHHHHHHHHHTTS--HHHHHHHHHTTS-SSPPHHHHHHHHHHHHHHHTT-SEEEEEESSSHHHHHHHHT--SS-EEEEE---EEESSS-EEEPPSHHHHGGGGSTTEEEEEPPP---S-HHHHHHHHHHHHHHHHHHTTS--TT-EEEEEEEETTEEEEEEEE--

Sequence (834 aa):
MDDRNQCHNDSPNLRRPVPDGTVAEPVRTRWTPKPEQILILESIFNSGMVNPPKGETVRIRKLLEQFGSVGDANVFYWFQNRRSRSRRRQRQLQASLMAGQQVSSGAPRASTPPTSSSASSNTSAGGGAGLFSCSSFASSSSSPNFTIDGGADDLFSICRQMGFMEGTQDISQRHYQPGTVIVFINGVLNEVPSGPIDLRAMFGHSVMLVHSSGEWFPPEATTTCSPLKVAVTRTKVIDAKPVLKRSIRPRFFANHGTGRQCEAAAYFPPQEKQNAAPPLNCKRNQLFFSPPRRRLHRCSATPQTPSGPFAFDLSRPVAAILLDGRVGPVGALSGMAEASRRRPKTKIVCTLGPASRSVEMIERFLMAGMNVARFNFSHGSHAYHQETLDNLRAAMDNTGILCAVMLDTKGPEIRTGFLKDGKPIHLQKGQEITVTTDYSIKGDENMISMSYKKLAEDLKPNSVILCADGTITLTVLACDKESGLVRCRCENSAVLGERKNVNLPGVIVDLPTLTEKDKEDILKWGIPNKIDMIALSFVRKGSDLVEVRKVLGKHAKSIMLMSKVENQEGVANFDDILANSDAFMVARGDLGMEIPIEKIFYAQKVMILKCNMKGKPVVTATQMLESMIKSPRPTRAEATDVANAVLDGTDCVMLSGETAAGAYPELAVQTMAKICLEAESYLDYGAVFKGILATAPVPMSPIESLASSAVRTANSAKASLILVLTRGGSTAKLVAKYRPAMPILSVVVPELKTDSFDWFCSDEAPARHSLVFRGLIPVLSCATAKSSDTESTDEAIEFAIQHAKAGGLCKPGESVVALHRVGVASVIKILTVQ